Protein AF-0000000082748732 (afdb_homodimer)

InterPro domains:
  IPR000644 CBS domain [PF00571] (547-603)
  IPR000644 CBS domain [PS51371] (551-609)
  IPR000644 CBS domain [SM00116] (554-604)
  IPR001807 Chloride channel [PF00654] (106-513)
  IPR001807 Chloride channel [PR00762] (116-133)
  IPR001807 Chloride channel [PR00762] (149-168)
  IPR001807 Chloride channel [PR00762] (206-225)
  IPR001807 Chloride channel [PR00762] (421-441)
  IPR001807 Chloride channel [PR00762] (464-480)
  IPR001807 Chloride channel [PR00762] (481-500)
  IPR001807 Chloride channel [PR00762] (519-533)
  IPR002250 Chloride channel ClC-K [PR01119] (24-30)
  IPR002250 Chloride channel ClC-K [PR01119] (152-160)
  IPR002250 Chloride channel ClC-K [PR01119] (178-184)
  IPR002250 Chloride channel ClC-K [PR01119] (256-262)
  IPR002250 Chloride channel ClC-K [PR01119] (346-354)
  IPR014743 Chloride channel, core [SSF81340] (38-535)
  IPR046342 CBS domain superfamily [G3DSA:3.10.580.10] (539-687)
  IPR046342 CBS domain superfamily [SSF54631] (540-677)
  IPR050970 Voltage-gated chloride channel [PTHR45720] (34-604)

Solvent-accessible surface area (backbone atoms only — not comparable to full-atom values): 69476 Å² total; per-residue (Å²): 138,76,75,88,68,64,87,75,86,74,81,69,76,67,72,73,55,73,68,60,75,68,49,75,56,52,64,56,49,49,47,45,47,45,45,44,44,45,42,43,46,52,56,52,60,40,62,74,64,52,62,54,33,44,48,51,11,39,51,49,24,51,50,51,51,52,48,51,52,53,28,50,52,53,39,51,49,48,53,49,51,58,64,68,48,64,93,50,66,66,61,48,49,48,53,60,28,47,53,43,21,53,32,37,22,46,18,22,42,51,19,49,68,74,32,72,69,27,43,34,29,40,48,50,58,49,31,31,36,70,51,58,45,86,60,70,70,67,54,36,69,68,34,45,57,30,30,54,54,13,28,44,33,45,54,43,38,38,42,48,62,44,55,26,56,44,24,37,34,21,38,48,26,25,30,50,27,50,51,50,47,53,49,46,34,67,71,71,65,47,79,83,48,71,65,60,50,51,46,40,33,52,25,15,32,11,26,14,40,4,54,70,64,56,28,31,69,27,14,31,48,38,32,48,50,66,48,34,63,60,44,44,48,64,50,50,52,49,12,45,53,14,11,43,42,12,30,51,45,40,47,51,53,34,40,74,67,65,74,27,81,44,60,63,48,84,41,76,54,86,70,67,82,80,66,52,56,48,75,72,54,41,57,55,31,37,49,49,6,44,50,27,5,53,51,24,36,51,48,47,49,50,41,53,50,48,53,50,45,42,64,66,34,66,66,54,34,47,39,55,70,73,38,51,27,56,52,29,26,53,53,31,41,55,39,26,58,48,36,31,46,93,56,62,5,48,49,47,40,41,85,41,43,62,69,51,48,48,54,44,42,41,33,57,66,51,64,62,75,69,39,69,90,46,71,60,76,83,65,96,59,87,44,88,89,51,57,59,54,49,49,42,39,74,89,33,52,50,67,51,22,51,51,46,32,53,59,52,49,51,58,46,45,46,56,48,71,67,43,68,31,24,36,8,61,55,55,42,39,27,46,52,14,18,50,53,13,26,52,54,22,46,53,48,34,68,76,32,73,74,23,56,76,47,90,84,44,65,45,68,64,45,18,11,61,34,5,46,29,20,17,18,5,19,34,9,15,32,52,56,38,69,32,34,42,49,35,50,23,55,31,30,36,50,42,74,59,45,66,44,29,43,46,6,22,50,40,0,26,58,49,12,64,74,74,36,69,29,49,50,57,45,49,30,60,75,69,63,53,78,65,80,74,82,64,81,92,54,87,49,66,50,82,76,40,32,37,63,77,44,43,42,62,87,64,71,69,44,29,33,65,35,44,42,72,58,50,52,51,48,58,71,73,45,90,64,67,63,32,45,27,19,60,31,79,84,68,34,27,47,62,26,35,33,42,41,69,51,51,54,49,50,61,64,70,58,72,69,84,65,66,93,85,71,82,60,30,40,46,58,51,45,73,71,65,38,73,66,42,68,52,39,61,40,33,21,45,70,18,34,44,60,58,50,51,49,46,31,63,75,65,42,50,65,66,43,42,23,32,57,69,23,21,61,55,25,35,40,36,62,67,38,50,42,50,49,50,46,42,48,71,51,60,70,76,81,126,140,77,74,85,70,63,93,65,85,71,80,75,74,70,72,75,56,74,68,60,76,66,48,76,55,52,63,57,48,49,47,46,47,45,45,44,45,45,42,43,44,53,56,51,61,41,62,75,65,53,63,54,32,43,48,49,12,38,48,50,23,49,50,52,50,52,49,50,52,52,28,51,53,53,39,50,50,50,54,50,51,58,66,67,48,65,93,49,66,66,62,47,50,46,54,59,29,47,53,42,21,52,32,36,22,45,18,22,43,51,18,49,69,74,31,72,68,28,44,35,28,40,49,50,58,49,29,29,36,70,52,59,44,84,59,68,71,68,54,35,69,69,35,45,58,31,31,54,55,14,28,46,34,46,52,42,38,39,43,50,62,46,57,25,56,45,24,36,35,21,38,48,27,26,30,51,27,51,50,50,47,53,50,45,35,67,71,70,65,49,77,84,47,71,65,58,50,51,45,40,33,53,26,14,33,11,25,15,40,5,54,71,63,55,28,31,70,28,14,30,48,40,34,48,50,66,47,34,62,61,43,46,48,65,49,49,52,50,12,44,52,14,11,42,42,12,30,51,44,39,48,50,52,34,40,74,68,64,73,26,80,43,58,65,48,85,42,75,54,87,70,65,81,79,67,54,54,48,75,72,53,41,56,55,33,36,48,49,6,45,51,26,5,52,51,25,35,51,47,46,50,50,42,54,51,50,53,50,45,42,64,67,34,68,66,54,35,47,39,56,69,72,36,51,27,57,51,31,26,54,53,31,43,54,39,26,58,47,36,31,46,94,56,62,6,49,48,48,39,40,84,41,43,62,68,51,48,47,53,44,43,43,32,56,66,50,64,60,75,70,38,68,89,47,73,57,77,82,64,96,62,86,43,90,90,50,56,56,54,48,48,43,40,75,89,32,52,50,67,51,22,51,52,46,32,52,58,52,48,51,57,46,44,46,56,48,70,67,43,66,31,24,36,8,62,55,55,42,40,28,47,52,14,17,51,54,13,27,52,52,23,45,53,47,32,67,76,32,73,73,24,54,74,48,90,83,46,65,46,68,64,46,17,12,59,34,5,47,30,21,16,17,5,20,34,8,14,34,51,54,38,70,32,36,41,49,36,50,22,55,31,30,37,51,41,75,60,46,66,45,29,43,46,6,22,50,40,0,26,57,48,10,65,73,75,38,68,29,49,52,58,45,49,29,62,75,68,64,51,79,67,80,74,82,63,81,91,56,87,48,66,49,83,75,39,30,38,64,77,44,43,42,61,86,63,71,68,44,28,33,66,36,45,44,71,57,52,53,50,49,57,72,73,44,91,64,67,63,32,44,27,20,60,30,80,82,66,34,26,47,62,25,34,34,43,42,70,49,51,53,50,50,60,62,70,61,70,69,88,65,66,93,84,69,81,58,31,39,45,60,50,45,72,69,65,39,73,68,42,68,52,39,61,39,34,19,45,70,18,34,42,62,58,50,50,48,48,32,64,74,64,42,49,64,66,42,43,24,32,57,70,24,21,62,56,25,34,41,36,61,67,35,51,42,49,48,51,47,42,47,72,51,61,68,74,80,127

Organism: Mus caroli (NCBI:txid10089)

Secondary structure (DSSP, 8-state):
--STT------------TTTTTSS-HHHHHHHHHHHHHHHHHHHHS-THHHHHHHHHHHHHHHHHHHHHHHHHHHHHHHHHHHHS-S-HHHHHHHHHHHHHHHHHHHHHHHHHH-GGGSB-SHHHHHHHHTT---GGGG-HHHHHHHHHHHHHHHHTTTTTT-BSHHHHHHHHHHHHHHHHHHHHHHH-----HHHHHHHHHHHHHHHHHHHHT-HHHHHHHHHHHH-SEEEHHHHHHHHHHHHHHHHHHHHHHHHTTS-SSB--SS-----TT-PBPHHHHHHHHHHHHHHHHHHHHHHHHHHHHHHHHHH-HHHHHHHHH-HHHHHHHHHHHHHHHT-TTTGGGGGTTTS-HHHHHHHHT-SS-HHHHSTT------SS--TT-GGGGG--SSS-HHHHHHHHHHHHHHHHHHHHTS-SB-B-HHHHHHHHHHHHHHHHHHHHHH-TT-EEETTEEEPP-HHHHHHHHHHHHHHHHHT-SHHHHHHHHHHTB-TTHHHHHHHHHHHHHHHHHHS--HHHHHHHHHT-------TT--S-GGG-BHHHHSB-----EETTSBHHHHHHHHHH---SEEEEES-TTT-BEEEEEEHHHHHHHHHH------TT---BHHHHHHTTPPPEEP-EEE-TT-BHHHHHHHHHHHT-SEEEEEETTEEEEEEEHHHHHHHHHHHHSPPP--/--GGG------------HHHHTSS-HHHHHHHHHHHHHHHHHHHHS-THHHHHHHHHHHHHHHHHHHHHHHHHHHHHHHHHHHHS-S-HHHHHHHHHHHHHHHHHHHHHHHHHH-GGGSB-SHHHHHHHHTT---GGGG-HHHHHHHHHHHHHHHHTTTTTT-BSHHHHHHHHHHHHHHHHHHHHHHH-----HHHHHHHHHHHHHHHHHHHHT-HHHHHHHHHHHH-SEEEHHHHHHHHHHHHHHHHHHHHHHHHTTS-SSB--SS-----TT-PBPHHHHHHHHHHHHHHHHHHHHHHHHHHHHHHHHHH-HHHHHHHHH-HHHHHHHHHHHHHHHT-TTTGGGGGTTTS-HHHHHHHHT-SS-HHHHSTT------SS--TT-GGGGG--SSS-HHHHHHHHHHHHHHHHHHHHTS-SB-B-HHHHHHHHHHHHHHHHHHHHHH-TT-EEETTEEEPP-HHHHHHHHHHHHHHHHHT-SHHHHHHHHHHTB-TTHHHHHHHHHHHHHHHHHHS--HHHHHHHHHT-------TT--S-GGG-BHHHHSB-----EETTSBHHHHHHHHHH---SEEEEES-TTT-BEEEEEEHHHHHHHHHH------TT---BHHHHHHTTPPPEEP-EEE-TT-BHHHHHHHHHHHT-SEEEEEETTEEEEEEEHHHHHHHHHHHHSPPP--

Radius of gyration: 35.05 Å; Cα contacts (8 Å, |Δi|>4): 2357; chains: 2; bounding box: 95×137×123 Å

Sequence (1374 aa):
MEELVGLREGSSKKPVPLQELWGPCPRIRRNIQGGLEWLKERLFRVGEDWYFLVALGVLMALISYAMNFAIGRVVRAHKWLYREIGDGHLLRYLSWTVYPVALLSFSSGFSQSITPSSGGSGIPEVKTILTGVVLEDYLDIKNFGAKVVGLSCTLATGSTIFLGKLGPFVHLSVMIAAYLGRVRTKTVGEPESKTKEMELLAAGAAVGVATVFAAPISGVLFSIEVMSSHFSVWDYWRGFFAATCGAFMFHLLAVFNNEQETITSIYKTSFPVDIPFDLPEIFFFVALGAICGTLSCGYNYSQRTFLFFLKANGFTSKLLATSKPLYSALAAVVLASITYPPGVGHFMASRLSMSEHLETLFDNNSWALMTKNSSPPWAAEPDPQKLWLEWCHPQLTVFGTLVFFLVMKFWMLILATTIPIPAGYFLPIFVYGAAIGRLFGEVLSVAFPEGIVAGGRVNPIMPGAYALAGAAAFSGAVTHTLSTALLAFEVTGQIVHALPVLMAVLAANAISQSFQPSFYDGTIIVKKLPYLPWIRGRQIGSHSVTVGHFMNCALTTLAKDMPLKEVIQVVIATDVTQYPLVETTESQTLVGVVKRTHLVQALQT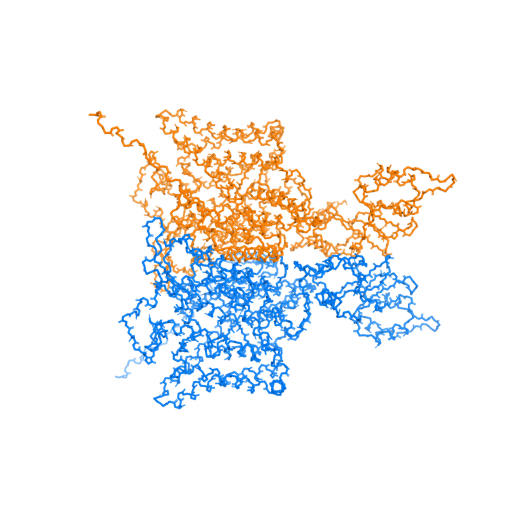EPASWAPGQQPCLQDILANGCPTQPVTLQLSPETSLHETHNLFELLNLQTLFVTSRGRAVGSVSWVELKKAISTLTNPPAPKMEELVGLREGSSKKPVPLQELWGPCPRIRRNIQGGLEWLKERLFRVGEDWYFLVALGVLMALISYAMNFAIGRVVRAHKWLYREIGDGHLLRYLSWTVYPVALLSFSSGFSQSITPSSGGSGIPEVKTILTGVVLEDYLDIKNFGAKVVGLSCTLATGSTIFLGKLGPFVHLSVMIAAYLGRVRTKTVGEPESKTKEMELLAAGAAVGVATVFAAPISGVLFSIEVMSSHFSVWDYWRGFFAATCGAFMFHLLAVFNNEQETITSIYKTSFPVDIPFDLPEIFFFVALGAICGTLSCGYNYSQRTFLFFLKANGFTSKLLATSKPLYSALAAVVLASITYPPGVGHFMASRLSMSEHLETLFDNNSWALMTKNSSPPWAAEPDPQKLWLEWCHPQLTVFGTLVFFLVMKFWMLILATTIPIPAGYFLPIFVYGAAIGRLFGEVLSVAFPEGIVAGGRVNPIMPGAYALAGAAAFSGAVTHTLSTALLAFEVTGQIVHALPVLMAVLAANAISQSFQPSFYDGTIIVKKLPYLPWIRGRQIGSHSVTVGHFMNCALTTLAKDMPLKEVIQVVIATDVTQYPLVETTESQTLVGVVKRTHLVQALQTEPASWAPGQQPCLQDILANGCPTQPVTLQLSPETSLHETHNLFELLNLQTLFVTSRGRAVGSVSWVELKKAISTLTNPPAPK

Foldseek 3Di:
DPPVPDPDDDDCPPPPPPCVVVPPPVVVVVVVVVVVVVCVCVVVVPDLLQVLLLVLLLVLLVLLVVLVVVLVVLLVVLVVVLVVPPPDPVVNLCSLQVLLLVLQLCLQVQLVVQPLLLWALQLLVLLLVLLPDDDPRLLDVSSLVSNSSSASSNCSNFPLLLFAALRSLLSNSLSSLLVSLVVSCVVVVDPDDPVSSSLSSLLSNLLSNCSRQLNNPLSNQLSPQQRAPDDDVVSVVSNSSSNPSNSVSNQVVCCVVVVDVHDDFQQAADDPLPQADDPVVLVLLQVLLQVLLVVLLVLLVVLLVVLVVLCPDPVNVVCCVPRLSVLSSVLSNVSSNCCSCVPVVLLQLSVDGLSRLLNLLLHQDQPQVVCVPHQDDDDPDQDPVCNNCSCGHSVAHSLRSLVSNLVVLSVSLSSSSNRGGHTHNLSSQLSSQLSSQLSSQNVVCVVPVQADDDPHDHRHGGSSVSSLLSSQQNSCQQSVGLSSLVVSCRNHVDCSCVVSSSSSNVSSNVSSVVNHDHNSVSVCVSVVPQDQDDPPPDPLVQQPAFQLVQFAQPADAFEQQAFPVVVVVVLVVDDDQKHFYAHHPVVQFTFFIFGSVLVVVLVPPDPDDDDDPDRDGNNVSVVVDRDTGGQDDEAERRHTLVNVSCCCRVVSDAKHFYDDPRHTRGMDGSVSSNVVSVCSVPPPDDD/DPPVPPPPDPDCPPPPPPVVVVPPPVVVVVVVVVVVVVCVCVVVVPDLLQVLLLVLLLVLLVLLVVLVVVLVVLLVVLVVVLVVPPPDPVVNLCSLQVLLLVLQLCLQVQLVVQPLLLWALQLLVLLLVLLQDDDPRLLDVSSLVSNSSSASSNCSNFPLLLFAALRSLLSNSLSSLLVSLVVSCVVVVDPDDPVSSSLSSLLSNLLSNCSRQLNNPLSNQLSPQQRAPDDDVVSVVSNSSSNPSNSVSNQVVCCVVVVDVHDDFQQAADDPLPQADDPVVLVLLQVLLQVLLVVLLVLLVVLLVVLVVLCVDPVNVVCCVPRLSVLSSVLSNVSSNCCSCVPVVLLALSVDGLSRLLNLLLHQDQPQVVCVPHQDDDDPDQDPVCNNCSCGHSVAHSLRSLVSNLVVLSVSLSSSSNRGGHTHNLSSQLSSQLSSQLSSQNVVCVVPVQADDDPHDHRHRGSSVSSLLSSQQNSCQQSVGLSSLVVSCRNHVDCSCVVSSSSSNVSSNVSSVVNHDHNSVSVCVSVVPQDQDDPPPDPLVQQPAFCLVQFAQPADAFEQQAFPVVVVVVLVVDDDQKHFYAHHPVPQFTFFIAGSVLLVVLCVPPPDDDDDPDRDGNNVSVVVDRDTGGQDDEAERGHTLVNVSCCCRVVSDAKHFYDDPRHGRGMDGSVSSNVVSVCSVPPPDDD

pLDDT: mean 82.64, std 16.28, range [23.17, 98.69]

Structure (mmCIF, N/CA/C/O backbone):
data_AF-0000000082748732-model_v1
#
loop_
_entity.id
_entity.type
_entity.pdbx_description
1 polymer 'Chloride channel protein'
#
loop_
_atom_site.group_PDB
_atom_site.id
_atom_site.type_symbol
_atom_site.label_atom_id
_atom_site.label_alt_id
_atom_site.label_comp_id
_atom_site.label_asym_id
_atom_site.label_entity_id
_atom_site.label_seq_id
_atom_site.pdbx_PDB_ins_code
_atom_site.Cartn_x
_atom_site.Cartn_y
_atom_site.Cartn_z
_atom_site.occupancy
_atom_site.B_iso_or_equiv
_atom_site.auth_seq_id
_atom_site.auth_comp_id
_atom_site.auth_asym_id
_atom_site.auth_atom_id
_atom_site.pdbx_PDB_model_num
ATOM 1 N N . MET A 1 1 ? 3.832 -71.062 31.125 1 23.56 1 MET A N 1
ATOM 2 C CA . MET A 1 1 ? 2.947 -69.938 31.312 1 23.56 1 MET A CA 1
ATOM 3 C C . MET A 1 1 ? 3.391 -69.062 32.5 1 23.56 1 MET A C 1
ATOM 5 O O . MET A 1 1 ? 3.229 -67.875 32.5 1 23.56 1 MET A O 1
ATOM 9 N N . GLU A 1 2 ? 3.592 -69.688 33.688 1 24.67 2 GLU A N 1
ATOM 10 C CA . GLU A 1 2 ? 3.668 -69.25 35.062 1 24.67 2 GLU A CA 1
ATOM 11 C C . GLU A 1 2 ? 4.875 -68.312 35.312 1 24.67 2 GLU A C 1
ATOM 13 O O . GLU A 1 2 ? 4.812 -67.375 36.094 1 24.67 2 GLU A O 1
ATOM 18 N N . GLU A 1 3 ? 6.039 -68.812 34.969 1 24.7 3 GLU A N 1
ATOM 19 C CA . GLU A 1 3 ? 7.34 -68.438 35.531 1 24.7 3 GLU A CA 1
ATOM 20 C C . GLU A 1 3 ? 7.703 -67 35.188 1 24.7 3 GLU A C 1
ATOM 22 O O . GLU A 1 3 ? 8.664 -66.438 35.75 1 24.7 3 GLU A O 1
ATOM 27 N N . LEU A 1 4 ? 7.324 -66.562 34.031 1 26 4 LEU A N 1
ATOM 28 C CA . LEU A 1 4 ? 8.023 -65.375 33.5 1 26 4 LEU A CA 1
ATOM 29 C C . LEU A 1 4 ? 7.707 -64.125 34.344 1 26 4 LEU A C 1
ATOM 31 O O . LEU A 1 4 ? 7.75 -63.031 33.844 1 26 4 LEU A O 1
ATOM 35 N N . VAL A 1 5 ? 7.211 -64.312 35.625 1 26.42 5 VAL A N 1
ATOM 36 C CA . VAL A 1 5 ? 6.578 -63.375 36.562 1 26.42 5 VAL A CA 1
ATOM 37 C C . VAL A 1 5 ? 7.613 -62.375 37.062 1 26.42 5 VAL A C 1
ATOM 39 O O . VAL A 1 5 ? 7.266 -61.375 37.719 1 26.42 5 VAL A O 1
ATOM 42 N N . GLY A 1 6 ? 8.859 -62.75 37.219 1 24.73 6 GLY A N 1
ATOM 43 C CA . GLY A 1 6 ? 9.664 -62.25 38.312 1 24.73 6 GLY A CA 1
ATOM 44 C C . GLY A 1 6 ? 10.008 -60.781 38.156 1 24.73 6 GLY A C 1
ATOM 45 O O . GLY A 1 6 ? 10.789 -60.219 38.938 1 24.73 6 GLY A O 1
ATOM 46 N N . LEU A 1 7 ? 10.219 -60.25 36.938 1 25.92 7 LEU A N 1
ATOM 47 C CA . LEU A 1 7 ? 11.195 -59.188 36.906 1 25.92 7 LEU A CA 1
ATOM 48 C C . LEU A 1 7 ? 10.734 -57.969 37.719 1 25.92 7 LEU A C 1
ATOM 50 O O . LEU A 1 7 ? 9.781 -57.281 37.344 1 25.92 7 LEU A O 1
ATOM 54 N N . ARG A 1 8 ? 10.844 -57.844 39.062 1 23.77 8 ARG A N 1
ATOM 55 C CA . ARG A 1 8 ? 10.461 -57.062 40.219 1 23.77 8 ARG A CA 1
ATOM 56 C C . ARG A 1 8 ? 10.797 -55.594 40.031 1 23.77 8 ARG A C 1
ATOM 58 O O . ARG A 1 8 ? 11.516 -55.25 39.094 1 23.77 8 ARG A O 1
ATOM 65 N N . GLU A 1 9 ? 11.359 -54.781 41.219 1 26.81 9 GLU A N 1
ATOM 66 C CA . GLU A 1 9 ? 11.188 -53.531 41.969 1 26.81 9 GLU A CA 1
ATOM 67 C C . GLU A 1 9 ? 12.062 -52.438 41.375 1 26.81 9 GLU A C 1
ATOM 69 O O . GLU A 1 9 ? 13.266 -52.375 41.656 1 26.81 9 GLU A O 1
ATOM 74 N N . GLY A 1 10 ? 12.211 -52.094 40.375 1 26.47 10 GLY A N 1
ATOM 75 C CA . GLY A 1 10 ? 13.156 -51.25 39.656 1 26.47 10 GLY A CA 1
ATOM 76 C C . GLY A 1 10 ? 13.258 -49.844 40.219 1 26.47 10 GLY A C 1
ATOM 77 O O . GLY A 1 10 ? 12.25 -49.25 40.594 1 26.47 10 GLY A O 1
ATOM 78 N N . SER A 1 11 ? 14.422 -49.5 40.906 1 29.12 11 SER A N 1
ATOM 79 C CA . SER A 1 11 ? 14.859 -48.312 41.625 1 29.12 11 SER A CA 1
ATOM 80 C C . SER A 1 11 ? 14.484 -47.062 40.875 1 29.12 11 SER A C 1
ATOM 82 O O . SER A 1 11 ? 14.547 -47 39.656 1 29.12 11 SER A O 1
ATOM 84 N N . SER A 1 12 ? 13.711 -46.219 41.469 1 27.94 12 SER A N 1
ATOM 85 C CA . SER A 1 12 ? 13.023 -44.938 41.25 1 27.94 12 SER A CA 1
ATOM 86 C C . SER A 1 12 ? 14 -43.844 40.844 1 27.94 12 SER A C 1
ATOM 88 O O . SER A 1 12 ? 13.75 -42.688 41.062 1 27.94 12 SER A O 1
ATOM 90 N N . LYS A 1 13 ? 15.133 -44.219 40.312 1 31.62 13 LYS A N 1
ATOM 91 C CA . LYS A 1 13 ? 15.969 -43.031 40.125 1 31.62 13 LYS A CA 1
ATOM 92 C C . LYS A 1 13 ? 15.172 -41.906 39.469 1 31.62 13 LYS A C 1
ATOM 94 O O . LYS A 1 13 ? 14.648 -42.062 38.375 1 31.62 13 LYS A O 1
ATOM 99 N N . LYS A 1 14 ? 14.719 -41.156 40.438 1 32.84 14 LYS A N 1
ATOM 100 C CA . LYS A 1 14 ? 14.031 -39.875 40.188 1 32.84 14 LYS A CA 1
ATOM 101 C C . LYS A 1 14 ? 14.734 -39.062 39.125 1 32.84 14 LYS A C 1
ATOM 103 O O . LYS A 1 14 ? 15.953 -38.844 39.188 1 32.84 14 LYS A O 1
ATOM 108 N N . PRO A 1 15 ? 14.195 -39.156 37.906 1 31.88 15 PRO A N 1
ATOM 109 C CA . PRO A 1 15 ? 14.828 -38.406 36.844 1 31.88 15 PRO A CA 1
ATOM 110 C C . PRO A 1 15 ? 15.211 -37 37.25 1 31.88 15 PRO A C 1
ATOM 112 O O . PRO A 1 15 ? 14.461 -36.312 37.969 1 31.88 15 PRO A O 1
ATOM 115 N N . VAL A 1 16 ? 16.547 -36.781 37.562 1 35.88 16 VAL A N 1
ATOM 116 C CA . VAL A 1 16 ? 17.141 -35.531 37.969 1 35.88 16 VAL A CA 1
ATOM 117 C C . VAL A 1 16 ? 16.484 -34.375 37.188 1 35.88 16 VAL A C 1
ATOM 119 O O . VAL A 1 16 ? 16.406 -34.438 35.969 1 35.88 16 VAL A O 1
ATOM 122 N N . PRO A 1 17 ? 15.414 -33.875 37.875 1 31.84 17 PRO A N 1
ATOM 123 C CA . PRO A 1 17 ? 14.688 -32.75 37.25 1 31.84 17 PRO A CA 1
ATOM 124 C C . PRO A 1 17 ? 15.602 -31.781 36.5 1 31.84 17 PRO A C 1
ATOM 126 O O . PRO A 1 17 ? 16.766 -31.594 36.906 1 31.84 17 PRO A O 1
ATOM 129 N N . LEU A 1 18 ? 15.422 -31.781 35.219 1 33.94 18 LEU A N 1
ATOM 130 C CA . LEU A 1 18 ? 16.078 -30.891 34.281 1 33.94 18 LEU A CA 1
ATOM 131 C C . LEU A 1 18 ? 16.438 -29.562 34.906 1 33.94 18 LEU A C 1
ATOM 133 O O . LEU A 1 18 ? 17.141 -28.734 34.312 1 33.94 18 LEU A O 1
ATOM 137 N N . GLN A 1 19 ? 15.789 -29.125 36.094 1 36.84 19 GLN A N 1
ATOM 138 C CA . GLN A 1 19 ? 16.141 -27.938 36.875 1 36.84 19 GLN A CA 1
ATOM 139 C C . GLN A 1 19 ? 17.578 -28.016 37.344 1 36.84 19 GLN A C 1
ATOM 141 O O . GLN A 1 19 ? 18.203 -26.984 37.594 1 36.84 19 GLN A O 1
ATOM 146 N N . GLU A 1 20 ? 18.016 -29.109 37.75 1 38.12 20 GLU A N 1
ATOM 147 C CA . GLU A 1 20 ? 19.328 -29.281 38.344 1 38.12 20 GLU A CA 1
ATOM 148 C C . GLU A 1 20 ? 20.438 -29.078 37.312 1 38.12 20 GLU A C 1
ATOM 150 O O . GLU A 1 20 ? 21.609 -28.906 37.688 1 38.12 20 GLU A O 1
ATOM 155 N N . LEU A 1 21 ? 20.203 -29.578 36.156 1 35.72 21 LEU A N 1
ATOM 156 C CA . LEU A 1 21 ? 21.266 -29.359 35.188 1 35.72 21 LEU A CA 1
ATOM 157 C C . LEU A 1 21 ? 21.516 -27.875 34.969 1 35.72 21 LEU A C 1
ATOM 159 O O . LEU A 1 21 ? 22.609 -27.469 34.594 1 35.72 21 LEU A O 1
ATOM 163 N N . TRP A 1 22 ? 20.5 -27.047 34.938 1 38.94 22 TRP A N 1
ATOM 164 C CA . TRP A 1 22 ? 20.734 -25.625 34.781 1 38.94 22 TRP A CA 1
ATOM 165 C C . TRP A 1 22 ? 21.125 -25 36.125 1 38.94 22 TRP A C 1
ATOM 167 O O . TRP A 1 22 ? 21.062 -23.766 36.281 1 38.94 22 TRP A O 1
ATOM 177 N N . GLY A 1 23 ? 21.281 -25.734 37.219 1 39.41 23 GLY A N 1
ATOM 178 C CA . GLY A 1 23 ? 21.594 -25.297 38.562 1 39.41 23 GLY A CA 1
ATOM 179 C C . GLY A 1 23 ? 22.828 -24.422 38.656 1 39.41 23 GLY A C 1
ATOM 180 O O . GLY A 1 23 ? 22.844 -23.406 39.312 1 39.41 23 GLY A O 1
ATOM 181 N N . PRO A 1 24 ? 24 -25.094 38.281 1 42 24 PRO A N 1
ATOM 182 C CA . PRO A 1 24 ? 25.25 -24.516 38.781 1 42 24 PRO A CA 1
ATOM 183 C C . PRO A 1 24 ? 25.531 -23.141 38.156 1 42 24 PRO A C 1
ATOM 185 O O . PRO A 1 24 ? 26.406 -22.406 38.656 1 42 24 PRO A O 1
ATOM 188 N N . CYS A 1 25 ? 25.422 -22.969 36.938 1 42.78 25 CYS A N 1
ATOM 189 C CA . CYS A 1 25 ? 26.062 -21.719 36.531 1 42.78 25 CYS A CA 1
ATOM 190 C C . CYS A 1 25 ? 25.125 -20.547 36.719 1 42.78 25 CYS A C 1
ATOM 192 O O . CYS A 1 25 ? 24.359 -20.203 35.812 1 42.78 25 CYS A O 1
ATOM 194 N N . PRO A 1 26 ? 24.906 -20.156 37.938 1 47.59 26 PRO A N 1
ATOM 195 C CA . PRO A 1 26 ? 24.047 -19.031 38.312 1 47.59 26 PRO A CA 1
ATOM 196 C C . PRO A 1 26 ? 24.359 -17.766 37.531 1 47.59 26 PRO A C 1
ATOM 198 O O . PRO A 1 26 ? 23.469 -16.938 37.281 1 47.59 26 PRO A O 1
ATOM 201 N N . ARG A 1 27 ? 25.672 -17.688 37.219 1 52.34 27 ARG A N 1
ATOM 202 C CA . ARG A 1 27 ? 26.062 -16.438 36.562 1 52.34 27 ARG A CA 1
ATOM 203 C C . ARG A 1 27 ? 25.438 -16.344 35.188 1 52.34 27 ARG A C 1
ATOM 205 O O . ARG A 1 27 ? 25 -15.266 34.75 1 52.34 27 ARG A O 1
ATOM 212 N N . ILE A 1 28 ? 25.484 -17.484 34.531 1 50.06 28 ILE A N 1
ATOM 213 C CA . ILE A 1 28 ? 24.906 -17.484 33.188 1 50.06 28 ILE A CA 1
ATOM 214 C C . ILE A 1 28 ? 23.406 -17.266 33.281 1 50.06 28 ILE A C 1
ATOM 216 O O . ILE A 1 28 ? 22.812 -16.547 32.469 1 50.06 28 ILE A O 1
ATOM 220 N N . ARG A 1 29 ? 22.812 -17.859 34.375 1 51.38 29 ARG A N 1
ATOM 221 C CA . ARG A 1 29 ? 21.391 -17.609 34.562 1 51.38 29 ARG A CA 1
ATOM 222 C C . ARG A 1 29 ? 21.109 -16.141 34.812 1 51.38 29 ARG A C 1
ATOM 224 O O . ARG A 1 29 ? 20.141 -15.578 34.281 1 51.38 29 ARG A O 1
ATOM 231 N N . ARG A 1 30 ? 21.953 -15.586 35.656 1 58.38 30 ARG A N 1
ATOM 232 C CA . ARG A 1 30 ? 21.766 -14.164 35.938 1 58.38 30 ARG A CA 1
ATOM 233 C C . ARG A 1 30 ? 22.016 -13.328 34.688 1 58.38 30 ARG A C 1
ATOM 235 O O . ARG A 1 30 ? 21.297 -12.352 34.438 1 58.38 30 ARG A O 1
ATOM 242 N N . ASN A 1 31 ? 22.984 -13.75 33.938 1 57.84 31 ASN A N 1
ATOM 243 C CA . ASN A 1 31 ? 23.25 -13.023 32.688 1 57.84 31 ASN A CA 1
ATOM 244 C C . ASN A 1 31 ? 22.156 -13.273 31.656 1 57.84 31 ASN A C 1
ATOM 246 O O . ASN A 1 31 ? 21.766 -12.359 30.938 1 57.84 31 ASN A O 1
ATOM 250 N N . ILE A 1 32 ? 21.719 -14.492 31.703 1 54.25 32 ILE A N 1
ATOM 251 C CA . ILE A 1 32 ? 20.625 -14.781 30.812 1 54.25 32 ILE A CA 1
ATOM 252 C C . ILE A 1 32 ? 19.359 -14.078 31.297 1 54.25 32 ILE A C 1
ATOM 254 O O . ILE A 1 32 ? 18.609 -13.508 30.5 1 54.25 32 ILE A O 1
ATOM 258 N N . GLN A 1 33 ? 19.156 -14.234 32.594 1 56.41 33 GLN A N 1
ATOM 259 C CA . GLN A 1 33 ? 18 -13.5 33.094 1 56.41 33 GLN A CA 1
ATOM 260 C C . GLN A 1 33 ? 18.172 -12 32.906 1 56.41 33 GLN A C 1
ATOM 262 O O . GLN A 1 33 ? 17.203 -11.305 32.562 1 56.41 33 GLN A O 1
ATOM 267 N N . GLY A 1 34 ? 19.344 -11.523 33.156 1 55.19 34 GLY A N 1
ATOM 268 C CA . GLY A 1 34 ? 19.609 -10.125 32.844 1 55.19 34 GLY A CA 1
ATOM 269 C C . GLY A 1 34 ? 19.453 -9.797 31.375 1 55.19 34 GLY A C 1
ATOM 270 O O . GLY A 1 34 ? 18.906 -8.75 31.016 1 55.19 34 GLY A O 1
ATOM 271 N N . GLY A 1 35 ? 19.969 -10.625 30.609 1 55.03 35 GLY A N 1
ATOM 272 C CA . GLY A 1 35 ? 19.781 -10.461 29.172 1 55.03 35 GLY A CA 1
ATOM 273 C C . GLY A 1 35 ? 18.312 -10.531 28.766 1 55.03 35 GLY A C 1
ATOM 274 O O . GLY A 1 35 ? 17.859 -9.734 27.938 1 55.03 35 GLY A O 1
ATOM 275 N N . LEU A 1 36 ? 17.703 -11.531 29.391 1 52.72 36 LEU A N 1
ATOM 276 C CA . LEU A 1 36 ? 16.281 -11.633 29.125 1 52.72 36 LEU A CA 1
ATOM 277 C C . LEU A 1 36 ? 15.531 -10.422 29.672 1 52.72 36 LEU A C 1
ATOM 279 O O . LEU A 1 36 ? 14.594 -9.922 29.047 1 52.72 36 LEU A O 1
ATOM 283 N N . GLU A 1 37 ? 15.867 -10.078 30.891 1 54.56 37 GLU A N 1
ATOM 284 C CA . GLU A 1 37 ? 15.273 -8.844 31.406 1 54.56 37 GLU A CA 1
ATOM 285 C C . GLU A 1 37 ? 15.648 -7.645 30.547 1 54.56 37 GLU A C 1
ATOM 287 O O . GLU A 1 37 ? 14.82 -6.762 30.312 1 54.56 37 GLU A O 1
ATOM 292 N N . TRP A 1 38 ? 16.875 -7.594 30.234 1 51.81 38 TRP A N 1
ATOM 293 C CA . TRP A 1 38 ? 17.297 -6.559 29.297 1 51.81 38 TRP A CA 1
ATOM 294 C C . TRP A 1 38 ? 16.531 -6.676 27.984 1 51.81 38 TRP A C 1
ATOM 296 O O . TRP A 1 38 ? 16.062 -5.672 27.438 1 51.81 38 TRP A O 1
ATOM 306 N N . LEU A 1 39 ? 16.547 -7.883 27.516 1 49.56 39 LEU A N 1
ATOM 307 C CA . LEU A 1 39 ? 15.711 -8.117 26.344 1 49.56 39 LEU A CA 1
ATOM 308 C C . LEU A 1 39 ? 14.258 -7.738 26.625 1 49.56 39 LEU A C 1
ATOM 310 O O . LEU A 1 39 ? 13.602 -7.133 25.766 1 49.56 39 LEU A O 1
ATOM 314 N N . LYS A 1 40 ? 13.828 -8.281 27.766 1 49.41 40 LYS A N 1
ATOM 315 C CA . LYS A 1 40 ? 12.484 -7.891 28.188 1 49.41 40 LYS A CA 1
ATOM 316 C C . LYS A 1 40 ? 12.359 -6.375 28.297 1 49.41 40 LYS A C 1
ATOM 318 O O . LYS A 1 40 ? 11.367 -5.793 27.844 1 49.41 40 LYS A O 1
ATOM 323 N N . GLU A 1 41 ? 13.266 -5.82 29.016 1 50.31 41 GLU A N 1
ATOM 324 C CA . GLU A 1 41 ? 13.227 -4.363 29.125 1 50.31 41 GLU A CA 1
ATOM 325 C C . GLU A 1 41 ? 13.352 -3.699 27.75 1 50.31 41 GLU A C 1
ATOM 327 O O . GLU A 1 41 ? 12.688 -2.697 27.484 1 50.31 41 GLU A O 1
ATOM 332 N N . ARG A 1 42 ? 14.328 -4.16 27.141 1 46.81 42 ARG A N 1
ATOM 333 C CA . ARG A 1 42 ? 14.547 -3.58 25.812 1 46.81 42 ARG A CA 1
ATOM 334 C C . ARG A 1 42 ? 13.406 -3.93 24.875 1 46.81 42 ARG A C 1
ATOM 336 O O . ARG A 1 42 ? 13 -3.104 24.047 1 46.81 42 ARG A O 1
ATOM 343 N N . LEU A 1 43 ? 13.094 -5.191 24.875 1 45.34 43 LEU A N 1
ATOM 344 C CA . LEU A 1 43 ? 11.914 -5.559 24.094 1 45.34 43 LEU A CA 1
ATOM 345 C C . LEU A 1 43 ? 10.688 -4.801 24.594 1 45.34 43 LEU A C 1
ATOM 347 O O . LEU A 1 43 ? 9.836 -4.402 23.797 1 45.34 43 LEU A O 1
ATOM 351 N N . PHE A 1 44 ? 10.648 -4.77 25.922 1 42.66 44 PHE A N 1
ATOM 352 C CA . PHE A 1 44 ? 9.5 -4.086 26.5 1 42.66 44 PHE A CA 1
ATOM 353 C C . PHE A 1 44 ? 9.664 -2.574 26.406 1 42.66 44 PHE A C 1
ATOM 355 O O . PHE A 1 44 ? 8.711 -1.824 26.625 1 42.66 44 PHE A O 1
ATOM 362 N N . ARG A 1 45 ? 10.82 -2.215 26.469 1 44.72 45 ARG A N 1
ATOM 363 C CA . ARG A 1 45 ? 10.891 -0.786 26.188 1 44.72 45 ARG A CA 1
ATOM 364 C C . ARG A 1 45 ? 10.398 -0.481 24.781 1 44.72 45 ARG A C 1
ATOM 366 O O . ARG A 1 45 ? 10.266 0.684 24.391 1 44.72 45 ARG A O 1
ATOM 373 N N . VAL A 1 46 ? 10.688 -1.392 23.922 1 48.25 46 VAL A N 1
ATOM 374 C CA . VAL A 1 46 ? 9.961 -1.172 22.672 1 48.25 46 VAL A CA 1
ATOM 375 C C . VAL A 1 46 ? 8.477 -0.997 22.969 1 48.25 46 VAL A C 1
ATOM 377 O O . VAL A 1 46 ? 7.926 -1.656 23.844 1 48.25 46 VAL A O 1
ATOM 380 N N . GLY A 1 47 ? 7.82 0.045 22.531 1 54.69 47 GLY A N 1
ATOM 381 C CA . GLY A 1 47 ? 6.5 0.61 22.766 1 54.69 47 GLY A CA 1
ATOM 382 C C . GLY A 1 47 ? 5.438 -0.442 23.016 1 54.69 47 GLY A C 1
ATOM 383 O O . GLY A 1 47 ? 5.359 -1.438 22.281 1 54.69 47 GLY A O 1
ATOM 384 N N . GLU A 1 48 ? 4.965 -0.667 24.359 1 56.94 48 GLU A N 1
ATOM 385 C CA . GLU A 1 48 ? 3.865 -1.457 24.906 1 56.94 48 GLU A CA 1
ATOM 386 C C . GLU A 1 48 ? 2.838 -1.787 23.828 1 56.94 48 GLU A C 1
ATOM 388 O O . GLU A 1 48 ? 2.227 -2.857 23.844 1 56.94 48 GLU A O 1
ATOM 393 N N . ASP A 1 49 ? 2.977 -1.16 22.734 1 76.44 49 ASP A N 1
ATOM 394 C CA . ASP A 1 49 ? 1.937 -1.338 21.719 1 76.44 49 ASP A CA 1
ATOM 395 C C . ASP A 1 49 ? 2.273 -2.494 20.781 1 76.44 49 ASP A C 1
ATOM 397 O O . ASP A 1 49 ? 1.377 -3.174 20.281 1 76.44 49 ASP A O 1
ATOM 401 N N . TRP A 1 50 ? 3.551 -3.102 20.859 1 82.12 50 TRP A N 1
ATOM 402 C CA . TRP A 1 50 ? 3.93 -4.121 19.891 1 82.12 50 TRP A CA 1
ATOM 403 C C . TRP A 1 50 ? 3.559 -5.516 20.375 1 82.12 50 TRP A C 1
ATOM 405 O O . TRP A 1 50 ? 3.262 -6.406 19.578 1 82.12 50 TRP A O 1
ATOM 415 N N . TYR A 1 51 ? 3.57 -5.688 21.688 1 85 51 TYR A N 1
ATOM 416 C CA . TYR A 1 51 ? 3.162 -6.973 22.25 1 85 51 TYR A CA 1
ATOM 417 C C . TYR A 1 51 ? 1.68 -7.227 22 1 85 51 TYR A C 1
ATOM 419 O O . TYR A 1 51 ? 1.271 -8.359 21.75 1 85 51 TYR A O 1
ATOM 427 N N . PHE A 1 52 ? 0.986 -6.211 22.047 1 89.94 52 PHE A N 1
ATOM 428 C CA . PHE A 1 52 ? -0.446 -6.367 21.812 1 89.94 52 PHE A CA 1
ATOM 429 C C . PHE A 1 52 ? -0.734 -6.629 20.344 1 89.94 52 PHE A C 1
ATOM 431 O O . PHE A 1 52 ? -1.693 -7.324 20 1 89.94 52 PHE A O 1
ATOM 438 N N . LEU A 1 53 ? 0.141 -6.121 19.531 1 92.75 53 LEU A N 1
ATOM 439 C CA . LEU A 1 53 ? -0.019 -6.379 18.109 1 92.75 53 LEU A CA 1
ATOM 440 C C . LEU A 1 53 ? 0.326 -7.828 17.766 1 92.75 53 LEU A C 1
ATOM 442 O O . LEU A 1 53 ? -0.344 -8.453 16.953 1 92.75 53 LEU A O 1
ATOM 446 N N . VAL A 1 54 ? 1.336 -8.359 18.453 1 93.19 54 VAL A N 1
ATOM 447 C CA . VAL A 1 54 ? 1.685 -9.766 18.266 1 93.19 54 VAL A CA 1
ATOM 448 C C . VAL A 1 54 ? 0.545 -10.656 18.75 1 93.19 54 VAL A C 1
ATOM 450 O O . VAL A 1 54 ? 0.162 -11.617 18.094 1 93.19 54 VAL A O 1
ATOM 453 N N . ALA A 1 55 ? 0.06 -10.281 19.859 1 94.56 55 ALA A N 1
ATOM 454 C CA . ALA A 1 55 ? -1.044 -11.047 20.438 1 94.56 55 ALA A CA 1
ATOM 455 C C . ALA A 1 55 ? -2.262 -11.023 19.516 1 94.56 55 ALA A C 1
ATOM 457 O O . ALA A 1 55 ? -2.943 -12.039 19.359 1 94.56 55 ALA A O 1
ATOM 458 N N . LEU A 1 56 ? -2.492 -9.883 18.953 1 95.94 56 LEU A N 1
ATOM 459 C CA . LEU A 1 56 ? -3.615 -9.75 18.031 1 95.94 56 LEU A CA 1
ATOM 460 C C . LEU A 1 56 ? -3.461 -10.695 16.844 1 95.94 56 LEU A C 1
ATOM 462 O O . LEU A 1 56 ? -4.395 -11.43 16.516 1 95.94 56 LEU A O 1
ATOM 466 N N . GLY A 1 57 ? -2.27 -10.719 16.234 1 96.19 57 GLY A N 1
ATOM 467 C CA . GLY A 1 57 ? -2.02 -11.602 15.109 1 96.19 57 GLY A CA 1
ATOM 468 C C . GLY A 1 57 ? -2.094 -13.07 15.477 1 96.19 57 GLY A C 1
ATOM 469 O O . GLY A 1 57 ? -2.729 -13.859 14.773 1 96.19 57 GLY A O 1
ATOM 470 N N . VAL A 1 58 ? -1.574 -13.414 16.547 1 95.12 58 VAL A N 1
ATOM 471 C CA . VAL A 1 58 ? -1.503 -14.805 16.984 1 95.12 58 VAL A CA 1
ATOM 472 C C . VAL A 1 58 ? -2.893 -15.297 17.375 1 95.12 58 VAL A C 1
ATOM 474 O O . VAL A 1 58 ? -3.299 -16.391 17.016 1 95.12 58 VAL A O 1
ATOM 477 N N . LEU A 1 59 ? -3.6 -14.484 18.078 1 96 59 LEU A N 1
ATOM 478 C CA . LEU A 1 59 ? -4.934 -14.875 18.516 1 96 59 LEU A CA 1
ATOM 479 C C . LEU A 1 59 ? -5.863 -15.078 17.328 1 96 59 LEU A C 1
ATOM 481 O O . LEU A 1 59 ? -6.633 -16.047 17.297 1 96 59 LEU A O 1
ATOM 485 N N . MET A 1 60 ? -5.789 -14.195 16.406 1 96.25 60 MET A N 1
ATOM 486 C CA . MET A 1 60 ? -6.66 -14.328 15.242 1 96.25 60 MET A CA 1
ATOM 487 C C . MET A 1 60 ? -6.297 -15.562 14.43 1 96.25 60 MET A C 1
ATOM 489 O O . MET A 1 60 ? -7.172 -16.219 13.867 1 96.25 60 MET A O 1
ATOM 493 N N . ALA A 1 61 ? -5.004 -15.852 14.367 1 94.62 61 ALA A N 1
ATOM 494 C CA . ALA A 1 61 ? -4.57 -17.062 13.672 1 94.62 61 ALA A CA 1
ATOM 495 C C . ALA A 1 61 ? -5.07 -18.312 14.383 1 94.62 61 ALA A C 1
ATOM 497 O O . ALA A 1 61 ? -5.488 -19.281 13.734 1 94.62 61 ALA A O 1
ATOM 498 N N . LEU A 1 62 ? -5.07 -18.312 15.664 1 94.62 62 LEU A N 1
ATOM 499 C CA . LEU A 1 62 ? -5.547 -19.438 16.453 1 94.62 62 LEU A CA 1
ATOM 500 C C . LEU A 1 62 ? -7.047 -19.641 16.266 1 94.62 62 LEU A C 1
ATOM 502 O O . LEU A 1 62 ? -7.516 -20.766 16.109 1 94.62 62 LEU A O 1
ATOM 506 N N . ILE A 1 63 ? -7.727 -18.547 16.25 1 94.25 63 ILE A N 1
ATOM 507 C CA . ILE A 1 63 ? -9.172 -18.625 16.047 1 94.25 63 ILE A CA 1
ATOM 508 C C . ILE A 1 63 ? -9.484 -19.141 14.648 1 94.25 63 ILE A C 1
ATOM 510 O O . ILE A 1 63 ? -10.344 -20 14.477 1 94.25 63 ILE A O 1
ATOM 514 N N . SER A 1 64 ? -8.805 -18.578 13.727 1 93.69 64 SER A N 1
ATOM 515 C CA . SER A 1 64 ? -9.008 -19.016 12.352 1 93.69 64 SER A CA 1
ATOM 516 C C . SER A 1 64 ? -8.711 -20.5 12.203 1 93.69 64 SER A C 1
ATOM 518 O O . SER A 1 64 ? -9.461 -21.234 11.547 1 93.69 64 SER A O 1
ATOM 520 N N . TYR A 1 65 ? -7.668 -20.969 12.812 1 91.06 65 TYR A N 1
ATOM 521 C CA . TYR A 1 65 ? -7.281 -22.375 12.711 1 91.06 65 TYR A CA 1
ATOM 522 C C . TYR A 1 65 ? -8.289 -23.281 13.422 1 91.06 65 TYR A C 1
ATOM 524 O O . TYR A 1 65 ? -8.656 -24.328 12.914 1 91.06 65 TYR A O 1
ATOM 532 N N . ALA A 1 66 ? -8.727 -22.875 14.555 1 92.44 66 ALA A N 1
ATOM 533 C CA . ALA A 1 66 ? -9.711 -23.641 15.312 1 92.44 66 ALA A CA 1
ATOM 534 C C . ALA A 1 66 ? -11.031 -23.75 14.555 1 92.44 66 ALA A C 1
ATOM 536 O O . ALA A 1 66 ? -11.656 -24.812 14.531 1 92.44 66 ALA A O 1
ATOM 537 N N . MET A 1 67 ? -11.406 -22.688 14.008 1 94.06 67 MET A N 1
ATOM 538 C CA . MET A 1 67 ? -12.648 -22.672 13.234 1 94.06 67 MET A CA 1
ATOM 539 C C . MET A 1 67 ? -12.531 -23.594 12.016 1 94.06 67 MET A C 1
ATOM 541 O O . MET A 1 67 ? -13.438 -24.391 11.742 1 94.06 67 MET A O 1
ATOM 545 N N . ASN A 1 68 ? -11.438 -23.5 11.312 1 90.5 68 ASN A N 1
ATOM 546 C CA . ASN A 1 68 ? -11.234 -24.344 10.148 1 90.5 68 ASN A CA 1
ATOM 547 C C . ASN A 1 68 ? -11.211 -25.828 10.531 1 90.5 68 ASN A C 1
ATOM 549 O O . ASN A 1 68 ? -11.711 -26.672 9.781 1 90.5 68 ASN A O 1
ATOM 553 N N . PHE A 1 69 ? -10.68 -26.125 11.633 1 89.75 69 PHE A N 1
ATOM 554 C CA . PHE A 1 69 ? -10.609 -27.484 12.117 1 89.75 69 PHE A CA 1
ATOM 555 C C . PHE A 1 69 ? -12 -28.031 12.43 1 89.75 69 PHE A C 1
ATOM 557 O O . PHE A 1 69 ? -12.352 -29.141 12.023 1 89.75 69 PHE A O 1
ATOM 564 N N . ALA A 1 70 ? -12.734 -27.219 13.078 1 93.12 70 ALA A N 1
ATOM 565 C CA . ALA A 1 70 ? -14.094 -27.625 13.438 1 93.12 70 ALA A CA 1
ATOM 566 C C . ALA A 1 70 ? -14.961 -27.75 12.188 1 93.12 70 ALA A C 1
ATOM 568 O O . ALA A 1 70 ? -15.719 -28.719 12.062 1 93.12 70 ALA A O 1
ATOM 569 N N . ILE A 1 71 ? -14.867 -26.875 11.312 1 94.75 71 ILE A N 1
ATOM 570 C CA . ILE A 1 71 ? -15.656 -26.875 10.078 1 94.75 71 ILE A CA 1
ATOM 571 C C . ILE A 1 71 ? -15.273 -28.078 9.227 1 94.75 71 ILE A C 1
ATOM 573 O O . ILE A 1 71 ? -16.141 -28.75 8.672 1 94.75 71 ILE A O 1
ATOM 577 N N . GLY A 1 72 ? -13.969 -28.344 9.172 1 91.38 72 GLY A N 1
ATOM 578 C CA . GLY A 1 72 ? -13.516 -29.5 8.414 1 91.38 72 GLY A CA 1
ATOM 579 C C . GLY A 1 72 ? -14.07 -30.812 8.93 1 91.38 72 GLY A C 1
ATOM 580 O O . GLY A 1 72 ? -14.43 -31.688 8.141 1 91.38 72 GLY A O 1
ATOM 581 N N . ARG A 1 73 ? -14.234 -30.922 10.148 1 93.25 73 ARG A N 1
ATOM 582 C CA . ARG A 1 73 ? -14.758 -32.125 10.758 1 93.25 73 ARG A CA 1
ATOM 583 C C . ARG A 1 73 ? -16.25 -32.281 10.477 1 93.25 73 ARG A C 1
ATOM 585 O O . ARG A 1 73 ? -16.719 -33.406 10.211 1 93.25 73 ARG A O 1
ATOM 592 N N . VAL A 1 74 ? -16.938 -31.188 10.555 1 94.56 74 VAL A N 1
ATOM 593 C CA . VAL A 1 74 ? -18.391 -31.219 10.305 1 94.56 74 VAL A CA 1
ATOM 594 C C . VAL A 1 74 ? -18.656 -31.547 8.836 1 94.56 74 VAL A C 1
ATOM 596 O O . VAL A 1 74 ? -19.531 -32.344 8.523 1 94.56 74 VAL A O 1
ATOM 599 N N . VAL A 1 75 ? -17.906 -30.953 7.996 1 93.25 75 VAL A N 1
ATOM 600 C CA . VAL A 1 75 ? -18.078 -31.172 6.566 1 93.25 75 VAL A CA 1
ATOM 601 C C . VAL A 1 75 ? -17.734 -32.625 6.227 1 93.25 75 VAL A C 1
ATOM 603 O O . VAL A 1 75 ? -18.438 -33.25 5.43 1 93.25 75 VAL A O 1
ATOM 606 N N . ARG A 1 76 ? -16.672 -33.188 6.816 1 92.19 76 ARG A N 1
ATOM 607 C CA . ARG A 1 76 ? -16.297 -34.562 6.582 1 92.19 76 ARG A CA 1
ATOM 608 C C . ARG A 1 76 ? -17.375 -35.531 7.09 1 92.19 76 ARG A C 1
ATOM 610 O O . ARG A 1 76 ? -17.625 -36.562 6.469 1 92.19 76 ARG A O 1
ATOM 617 N N . ALA A 1 77 ? -17.969 -35.156 8.18 1 92.75 77 ALA A N 1
ATOM 618 C CA . ALA A 1 77 ? -19.047 -35.969 8.719 1 92.75 77 ALA A CA 1
ATOM 619 C C . ALA A 1 77 ? -20.25 -36 7.785 1 92.75 77 ALA A C 1
ATOM 621 O O . ALA A 1 77 ? -20.875 -37.031 7.586 1 92.75 77 ALA A O 1
ATOM 622 N N . HIS A 1 78 ? -20.547 -34.875 7.238 1 91.94 78 HIS A N 1
ATOM 623 C CA . HIS A 1 78 ? -21.656 -34.812 6.297 1 91.94 78 HIS A CA 1
ATOM 624 C C . HIS A 1 78 ? -21.359 -35.625 5.031 1 91.94 78 HIS A C 1
ATOM 626 O O . HIS A 1 78 ? -22.25 -36.281 4.496 1 91.94 78 HIS A O 1
ATOM 632 N N . LYS A 1 79 ? -20.172 -35.438 4.527 1 88.31 79 LYS A N 1
ATOM 633 C CA . LYS A 1 79 ? -19.797 -36.188 3.33 1 88.31 79 LYS A CA 1
ATOM 634 C C . LYS A 1 79 ? -19.859 -37.688 3.574 1 88.31 79 LYS A C 1
ATOM 636 O O . LYS A 1 79 ? -20.281 -38.438 2.697 1 88.31 79 LYS A O 1
ATOM 641 N N . TRP A 1 80 ? -19.469 -38.031 4.781 1 89.31 80 TRP A N 1
ATOM 642 C CA . TRP A 1 80 ? -19.547 -39.469 5.156 1 89.31 80 TRP A CA 1
ATOM 643 C C . TRP A 1 80 ? -20.984 -39.938 5.211 1 89.31 80 TRP A C 1
ATOM 645 O O . TRP A 1 80 ? -21.328 -41 4.703 1 89.31 80 TRP A O 1
ATOM 655 N N . LEU A 1 81 ? -21.844 -39.156 5.77 1 87.75 81 LEU A N 1
ATOM 656 C CA . LEU A 1 81 ? -23.266 -39.5 5.867 1 87.75 81 LEU A CA 1
ATOM 657 C C . LEU A 1 81 ? -23.906 -39.562 4.484 1 87.75 81 LEU A C 1
ATOM 659 O O . LEU A 1 81 ? -24.703 -40.469 4.211 1 87.75 81 LEU A O 1
ATOM 663 N N . TYR A 1 82 ? -23.578 -38.656 3.656 1 88 82 TYR A N 1
ATOM 664 C CA . TYR A 1 82 ? -24.125 -38.594 2.309 1 88 82 TYR A CA 1
ATOM 665 C C . TYR A 1 82 ? -23.703 -39.812 1.495 1 88 82 TYR A C 1
ATOM 667 O O . TYR A 1 82 ? -24.484 -40.312 0.687 1 88 82 TYR A O 1
ATOM 675 N N . ARG A 1 83 ? -22.469 -40.281 1.727 1 84.62 83 ARG A N 1
ATOM 676 C CA . ARG A 1 83 ? -21.969 -41.469 1.013 1 84.62 83 ARG A CA 1
ATOM 677 C C . ARG A 1 83 ? -22.625 -42.719 1.532 1 84.62 83 ARG A C 1
ATOM 679 O O . ARG A 1 83 ? -22.875 -43.656 0.767 1 84.62 83 ARG A O 1
ATOM 686 N N . GLU A 1 84 ? -22.938 -42.719 2.791 1 87.5 84 GLU A N 1
ATOM 687 C CA . GLU A 1 84 ? -23.484 -43.906 3.42 1 87.5 84 GLU A CA 1
ATOM 688 C C . GLU A 1 84 ? -24.969 -44.094 3.066 1 87.5 84 GLU A C 1
ATOM 690 O O . GLU A 1 84 ? -25.484 -45.219 3.113 1 87.5 84 GLU A O 1
ATOM 695 N N . ILE A 1 85 ? -25.438 -42.844 2.625 1 84.81 85 ILE A N 1
ATOM 696 C CA . ILE A 1 85 ? -26.859 -42.938 2.283 1 84.81 85 ILE A CA 1
ATOM 697 C C . ILE A 1 85 ? -27.031 -43.656 0.946 1 84.81 85 ILE A C 1
ATOM 699 O O . ILE A 1 85 ? -26.344 -43.312 -0.031 1 84.81 85 ILE A O 1
ATOM 703 N N . GLY A 1 86 ? -27.016 -44.875 0.813 1 73.88 86 GLY A N 1
ATOM 704 C CA . GLY A 1 86 ? -27.203 -45.781 -0.325 1 73.88 86 GLY A CA 1
ATOM 705 C C . GLY A 1 86 ? -27.797 -45.062 -1.534 1 73.88 86 GLY A C 1
ATOM 706 O O . GLY A 1 86 ? -27.672 -43.844 -1.662 1 73.88 86 GLY A O 1
ATOM 707 N N . ASP A 1 87 ? -28.359 -45.688 -2.639 1 73.31 87 ASP A N 1
ATOM 708 C CA . ASP A 1 87 ? -28.781 -45.25 -3.967 1 73.31 87 ASP A CA 1
ATOM 709 C C . ASP A 1 87 ? -30.188 -44.656 -3.941 1 73.31 87 ASP A C 1
ATOM 711 O O . ASP A 1 87 ? -30.766 -44.406 -4.992 1 73.31 87 ASP A O 1
ATOM 715 N N . GLY A 1 88 ? -30.75 -44.312 -2.758 1 81.88 88 GLY A N 1
ATOM 716 C CA . GLY A 1 88 ? -32.062 -43.719 -2.764 1 81.88 88 GLY A CA 1
ATOM 717 C C . GLY A 1 88 ? -32.062 -42.25 -3.094 1 81.88 88 GLY A C 1
ATOM 718 O O . GLY A 1 88 ? -31.406 -41.438 -2.418 1 81.88 88 GLY A O 1
ATOM 719 N N . HIS A 1 89 ? -32.75 -41.844 -4.156 1 86.06 89 HIS A N 1
ATOM 720 C CA . HIS A 1 89 ? -32.75 -40.469 -4.637 1 86.06 89 HIS A CA 1
ATOM 721 C C . HIS A 1 89 ? -33.406 -39.531 -3.613 1 86.06 89 HIS A C 1
ATOM 723 O O . HIS A 1 89 ? -32.906 -38.438 -3.387 1 86.06 89 HIS A O 1
ATOM 729 N N . LEU A 1 90 ? -34.406 -39.969 -2.975 1 89.75 90 LEU A N 1
ATOM 730 C CA . LEU A 1 90 ? -35.094 -39.125 -2.031 1 89.75 90 LEU A CA 1
ATOM 731 C C . LEU A 1 90 ? -34.281 -38.875 -0.776 1 89.75 90 LEU A C 1
ATOM 733 O O . LEU A 1 90 ? -34.188 -37.75 -0.283 1 89.75 90 LEU A O 1
ATOM 737 N N . LEU A 1 91 ? -33.656 -39.906 -0.252 1 90.12 91 LEU A N 1
ATOM 738 C CA . LEU A 1 91 ? -32.844 -39.75 0.959 1 90.12 91 LEU A CA 1
ATOM 739 C C . LEU A 1 91 ? -31.594 -38.938 0.692 1 90.12 91 LEU A C 1
ATOM 741 O O . LEU A 1 91 ? -31.125 -38.188 1.568 1 90.12 91 LEU A O 1
ATOM 745 N N . ARG A 1 92 ? -31.125 -39.094 -0.492 1 90.44 92 ARG A N 1
ATOM 746 C CA . ARG A 1 92 ? -29.953 -38.281 -0.866 1 90.44 92 ARG A CA 1
ATOM 747 C C . ARG A 1 92 ? -30.297 -36.812 -0.999 1 90.44 92 ARG A C 1
ATOM 749 O O . ARG A 1 92 ? -29.531 -35.938 -0.596 1 90.44 92 ARG A O 1
ATOM 756 N N . TYR A 1 93 ? -31.438 -36.625 -1.573 1 93.44 93 TYR A N 1
ATOM 757 C CA . TYR A 1 93 ? -31.906 -35.25 -1.709 1 93.44 93 TYR A CA 1
ATOM 758 C C . TYR A 1 93 ? -32.156 -34.625 -0.343 1 93.44 93 TYR A C 1
ATOM 760 O O . TYR A 1 93 ? -31.781 -33.469 -0.102 1 93.44 93 TYR A O 1
ATOM 768 N N . LEU A 1 94 ? -32.719 -35.375 0.558 1 92.88 94 LEU A N 1
ATOM 769 C CA . LEU A 1 94 ? -33.031 -34.844 1.891 1 92.88 94 LEU A CA 1
ATOM 770 C C . LEU A 1 94 ? -31.75 -34.625 2.682 1 92.88 94 LEU A C 1
ATOM 772 O O . LEU A 1 94 ? -31.656 -33.625 3.432 1 92.88 94 LEU A O 1
ATOM 776 N N . SER A 1 95 ? -30.891 -35.5 2.514 1 91.56 95 SER A N 1
ATOM 777 C CA . SER A 1 95 ? -29.625 -35.312 3.211 1 91.56 95 SER A CA 1
ATOM 778 C C . SER A 1 95 ? -28.891 -34.062 2.703 1 91.56 95 SER A C 1
ATOM 780 O O . SER A 1 95 ? -28.328 -33.312 3.492 1 91.56 95 SER A O 1
ATOM 782 N N . TRP A 1 96 ? -28.938 -33.844 1.401 1 92.31 96 TRP A N 1
ATOM 783 C CA . TRP A 1 96 ? -28.266 -32.719 0.787 1 92.31 96 TRP A CA 1
ATOM 784 C C . TRP A 1 96 ? -28.938 -31.406 1.184 1 92.31 96 TRP A C 1
ATOM 786 O O . TRP A 1 96 ? -28.266 -30.391 1.371 1 92.31 96 TRP A O 1
ATOM 796 N N . THR A 1 97 ? -30.203 -31.391 1.394 1 95.06 97 THR A N 1
ATOM 797 C CA . THR A 1 97 ? -30.938 -30.141 1.6 1 95.06 97 THR A CA 1
ATOM 798 C C . THR A 1 97 ? -31.109 -29.859 3.088 1 95.06 97 THR A C 1
ATOM 800 O O . THR A 1 97 ? -31.031 -28.703 3.518 1 95.06 97 THR A O 1
ATOM 803 N N . VAL A 1 98 ? -31.281 -30.859 3.881 1 95.38 98 VAL A N 1
ATOM 804 C CA . VAL A 1 98 ? -31.578 -30.656 5.297 1 95.38 98 VAL A CA 1
ATOM 805 C C . VAL A 1 98 ? -30.328 -30.156 6.02 1 95.38 98 VAL A C 1
ATOM 807 O O . VAL A 1 98 ? -30.406 -29.359 6.949 1 95.38 98 VAL A O 1
ATOM 810 N N . TYR A 1 99 ? -29.234 -30.656 5.566 1 95.44 99 TYR A N 1
ATOM 811 C CA . TYR A 1 99 ? -27.969 -30.312 6.207 1 95.44 99 TYR A CA 1
ATOM 812 C C . TYR A 1 99 ? -27.734 -28.812 6.18 1 95.44 99 TYR A C 1
ATOM 814 O O . TYR A 1 99 ? -27.625 -28.172 7.23 1 95.44 99 TYR A O 1
ATOM 822 N N . PRO A 1 100 ? -27.719 -28.141 5.066 1 96.19 100 PRO A N 1
ATOM 823 C CA . PRO A 1 100 ? -27.5 -26.688 5.043 1 96.19 100 PRO A CA 1
ATOM 824 C C . PRO A 1 100 ? -28.672 -25.906 5.625 1 96.19 100 PRO A C 1
ATOM 826 O O . PRO A 1 100 ? -28.484 -24.844 6.211 1 96.19 100 PRO A O 1
ATOM 829 N N . VAL A 1 101 ? -29.891 -26.406 5.516 1 97.19 101 VAL A N 1
ATOM 830 C CA . VAL A 1 101 ? -31.078 -25.719 6.043 1 97.19 101 VAL A CA 1
ATOM 831 C C . VAL A 1 101 ? -31 -25.688 7.57 1 97.19 101 VAL A C 1
ATOM 833 O O . VAL A 1 101 ? -31.281 -24.656 8.188 1 97.19 101 VAL A O 1
ATOM 836 N N . ALA A 1 102 ? -30.594 -26.781 8.141 1 96.5 102 ALA A N 1
ATOM 837 C CA . ALA A 1 102 ? -30.484 -26.859 9.594 1 96.5 102 ALA A CA 1
ATOM 838 C C . ALA A 1 102 ? -29.375 -25.953 10.109 1 96.5 102 ALA A C 1
ATOM 840 O O . ALA A 1 102 ? -29.562 -25.25 11.109 1 96.5 102 ALA A O 1
ATOM 841 N N . LEU A 1 103 ? -28.312 -25.984 9.461 1 96.69 103 LEU A N 1
ATOM 842 C CA . LEU A 1 103 ? -27.172 -25.188 9.898 1 96.69 103 LEU A CA 1
ATOM 843 C C . LEU A 1 103 ? -27.453 -23.703 9.75 1 96.69 103 LEU A C 1
ATOM 845 O O . LEU A 1 103 ? -27.156 -22.922 10.656 1 96.69 103 LEU A O 1
ATOM 849 N N . LEU A 1 104 ? -28.047 -23.266 8.672 1 96.69 104 LEU A N 1
ATOM 850 C CA . LEU A 1 104 ? -28.297 -21.844 8.438 1 96.69 104 LEU A CA 1
ATOM 851 C C . LEU A 1 104 ? -29.406 -21.344 9.352 1 96.69 104 LEU A C 1
ATOM 853 O O . LEU A 1 104 ? -29.344 -20.203 9.828 1 96.69 104 LEU A O 1
ATOM 857 N N . SER A 1 105 ? -30.438 -22.188 9.508 1 95.38 105 SER A N 1
ATOM 858 C CA . SER A 1 105 ? -31.5 -21.812 10.43 1 95.38 105 SER A CA 1
ATOM 859 C C . SER A 1 105 ? -30.953 -21.656 11.852 1 95.38 105 SER A C 1
ATOM 861 O O . SER A 1 105 ? -31.359 -20.734 12.578 1 95.38 105 SER A O 1
ATOM 863 N N . PHE A 1 106 ? -30.094 -22.5 12.156 1 95.38 106 PHE A N 1
ATOM 864 C CA . PHE A 1 106 ? -29.484 -22.422 13.477 1 95.38 106 PHE A CA 1
ATOM 865 C C . PHE A 1 106 ? -28.578 -21.188 13.57 1 95.38 106 PHE A C 1
ATOM 867 O O . PHE A 1 106 ? -28.578 -20.484 14.586 1 95.38 106 PHE A O 1
ATOM 874 N N . SER A 1 107 ? -27.797 -20.969 12.57 1 95.69 107 SER A N 1
ATOM 875 C CA . SER A 1 107 ? -26.922 -19.812 12.547 1 95.69 107 SER A CA 1
ATOM 876 C C . SER A 1 107 ? -27.703 -18.516 12.719 1 95.69 107 SER A C 1
ATOM 878 O O . SER A 1 107 ? -27.344 -17.672 13.547 1 95.69 107 SER A O 1
ATOM 880 N N . SER A 1 108 ? -28.766 -18.344 12 1 94.19 108 SER A N 1
ATOM 881 C CA . SER A 1 108 ? -29.594 -17.141 12.078 1 94.19 108 SER A CA 1
ATOM 882 C C . SER A 1 108 ? -30.297 -17.047 13.422 1 94.19 108 SER A C 1
ATOM 884 O O . SER A 1 108 ? -30.312 -15.977 14.047 1 94.19 108 SER A O 1
ATOM 886 N N . GLY A 1 109 ? -30.891 -18.125 13.859 1 92 109 GLY A N 1
ATOM 887 C CA . GLY A 1 109 ? -31.609 -18.141 15.125 1 92 109 GLY A CA 1
ATOM 888 C C . GLY A 1 109 ? -30.703 -17.875 16.328 1 92 109 GLY A C 1
ATOM 889 O O . GLY A 1 109 ? -31.047 -17.094 17.203 1 92 109 GLY A O 1
ATOM 890 N N . PHE A 1 110 ? -29.625 -18.469 16.281 1 91.75 110 PHE A N 1
ATOM 891 C CA . PHE A 1 110 ? -28.688 -18.328 17.406 1 91.75 110 PHE A CA 1
ATOM 892 C C . PHE A 1 110 ? -28.094 -16.922 17.438 1 91.75 110 PHE A C 1
ATOM 894 O O . PHE A 1 110 ? -28.078 -16.281 18.484 1 91.75 110 PHE A O 1
ATOM 901 N N . SER A 1 111 ? -27.609 -16.484 16.312 1 89.88 111 SER A N 1
ATOM 902 C CA . SER A 1 111 ? -26.969 -15.172 16.25 1 89.88 111 SER A CA 1
ATOM 903 C C . SER A 1 111 ? -27.938 -14.062 16.609 1 89.88 111 SER A C 1
ATOM 905 O O . SER A 1 111 ? -27.594 -13.141 17.359 1 89.88 111 SER A O 1
ATOM 907 N N . GLN A 1 112 ? -29.172 -14.211 16.188 1 86.38 112 GLN A N 1
ATOM 908 C CA . GLN A 1 112 ? -30.156 -13.164 16.422 1 86.38 112 GLN A CA 1
ATOM 909 C C . GLN A 1 112 ? -30.656 -13.195 17.859 1 86.38 112 GLN A C 1
ATOM 911 O O . GLN A 1 112 ? -31.062 -12.172 18.406 1 86.38 112 GLN A O 1
ATOM 916 N N . SER A 1 113 ? -30.594 -14.336 18.422 1 88.12 113 SER A N 1
ATOM 917 C CA . SER A 1 113 ? -31.062 -14.453 19.812 1 88.12 113 SER A CA 1
ATOM 918 C C . SER A 1 113 ? -30.062 -13.82 20.781 1 88.12 113 SER A C 1
ATOM 920 O O . SER A 1 113 ? -30.469 -13.305 21.828 1 88.12 113 SER A O 1
ATOM 922 N N . ILE A 1 114 ? -28.906 -13.797 20.406 1 88.75 114 ILE A N 1
ATOM 923 C CA . ILE A 1 114 ? -27.891 -13.227 21.281 1 88.75 114 ILE A CA 1
ATOM 924 C C . ILE A 1 114 ? -27.781 -11.727 21.031 1 88.75 114 ILE A C 1
ATOM 926 O O . ILE A 1 114 ? -27.844 -10.93 21.969 1 88.75 114 ILE A O 1
ATOM 930 N N . THR A 1 115 ? -27.516 -11.359 19.719 1 87.44 115 THR A N 1
ATOM 931 C CA . THR A 1 115 ? -27.438 -9.953 19.359 1 87.44 115 THR A CA 1
ATOM 932 C C . THR A 1 115 ? -27.812 -9.75 17.891 1 87.44 115 THR A C 1
ATOM 934 O O . THR A 1 115 ? -27.344 -10.477 17.016 1 87.44 115 THR A O 1
ATOM 937 N N . PRO A 1 116 ? -28.594 -8.82 17.672 1 80.81 116 PRO A N 1
ATOM 938 C CA . PRO A 1 116 ? -28.969 -8.547 16.281 1 80.81 116 PRO A CA 1
ATOM 939 C C . PRO A 1 116 ? -27.828 -7.941 15.477 1 80.81 116 PRO A C 1
ATOM 941 O O . PRO A 1 116 ? -27.875 -7.918 14.242 1 80.81 116 PRO A O 1
ATOM 944 N N . SER A 1 117 ? -26.797 -7.551 16.141 1 79.81 117 SER A N 1
ATOM 945 C CA . SER A 1 117 ? -25.672 -6.891 15.477 1 79.81 117 SER A CA 1
ATOM 946 C C . SER A 1 117 ? -24.688 -7.91 14.914 1 79.81 117 SER A C 1
ATOM 948 O O . SER A 1 117 ? -23.703 -7.539 14.281 1 79.81 117 SER A O 1
ATOM 950 N N . SER A 1 118 ? -25.062 -9.125 15.062 1 81.12 118 SER A N 1
ATOM 951 C CA . SER A 1 118 ? -24.125 -10.164 14.617 1 81.12 118 SER A CA 1
ATOM 952 C C . SER A 1 118 ? -24.359 -10.508 13.148 1 81.12 118 SER A C 1
ATOM 954 O O . SER A 1 118 ? -23.484 -11.117 12.516 1 81.12 118 SER A O 1
ATOM 956 N N . GLY A 1 119 ? -25.469 -10.039 12.625 1 83.75 119 GLY A N 1
ATOM 957 C CA . GLY A 1 119 ? -25.766 -10.383 11.242 1 83.75 119 GLY A CA 1
ATOM 958 C C . GLY A 1 119 ? -25.016 -9.539 10.234 1 83.75 119 GLY A C 1
ATOM 959 O O . GLY A 1 119 ? -24.719 -8.375 10.492 1 83.75 119 GLY A O 1
ATOM 960 N N . GLY A 1 120 ? -24.594 -10.195 9.102 1 86.12 120 GLY A N 1
ATOM 961 C CA . GLY A 1 120 ? -23.938 -9.469 8.023 1 86.12 120 GLY A CA 1
ATOM 962 C C . GLY A 1 120 ? -22.422 -9.617 8.031 1 86.12 120 GLY A C 1
ATOM 963 O O . GLY A 1 120 ? -21.875 -10.367 8.844 1 86.12 120 GLY A O 1
ATOM 964 N N . SER A 1 121 ? -21.766 -8.969 7.156 1 90.12 121 SER A N 1
ATOM 965 C CA . SER A 1 121 ? -20.312 -9.039 6.996 1 90.12 121 SER A CA 1
ATOM 966 C C . SER A 1 121 ? -19.594 -8.312 8.125 1 90.12 121 SER A C 1
ATOM 968 O O . SER A 1 121 ? -18.609 -8.812 8.672 1 90.12 121 SER A O 1
ATOM 970 N N . GLY A 1 122 ? -20.031 -7.164 8.57 1 91.25 122 GLY A N 1
ATOM 971 C CA . GLY A 1 122 ? -19.406 -6.375 9.625 1 91.25 122 GLY A CA 1
ATOM 972 C C . GLY A 1 122 ? -18.469 -5.316 9.094 1 91.25 122 GLY A C 1
ATOM 973 O O . GLY A 1 122 ? -18.094 -4.387 9.812 1 91.25 122 GLY A O 1
ATOM 974 N N . ILE A 1 123 ? -18.078 -5.391 7.777 1 94 123 ILE A N 1
ATOM 975 C CA . ILE A 1 123 ? -17.109 -4.465 7.203 1 94 123 ILE A CA 1
ATOM 976 C C . ILE A 1 123 ? -17.719 -3.064 7.121 1 94 123 ILE A C 1
ATOM 978 O O . ILE A 1 123 ? -17.078 -2.082 7.508 1 94 123 ILE A O 1
ATOM 982 N N . PRO A 1 124 ? -19 -2.936 6.672 1 92.25 124 PRO A N 1
ATOM 983 C CA . PRO A 1 124 ? -19.578 -1.591 6.637 1 92.25 124 PRO A CA 1
ATOM 984 C C . PRO A 1 124 ? -19.656 -0.941 8.016 1 92.25 124 PRO A C 1
ATOM 986 O O . PRO A 1 124 ? -19.406 0.263 8.148 1 92.25 124 PRO A O 1
ATOM 989 N N . GLU A 1 125 ? -19.906 -1.729 8.992 1 92 125 GLU A N 1
ATOM 990 C CA . GLU A 1 125 ? -19.969 -1.21 10.352 1 92 125 GLU A CA 1
ATOM 991 C C . GLU A 1 125 ? -18.578 -0.842 10.867 1 92 125 GLU A C 1
ATOM 993 O O . GLU A 1 125 ? -18.406 0.184 11.531 1 92 125 GLU A O 1
ATOM 998 N N . VAL A 1 126 ? -17.656 -1.757 10.578 1 92.5 126 VAL A N 1
ATOM 999 C CA . VAL A 1 126 ? -16.297 -1.481 11 1 92.5 126 VAL A CA 1
ATOM 1000 C C . VAL A 1 126 ? -15.773 -0.226 10.297 1 92.5 126 VAL A C 1
ATOM 1002 O O . VAL A 1 126 ? -15.086 0.593 10.906 1 92.5 126 VAL A O 1
ATOM 1005 N N . LYS A 1 127 ? -16.047 -0.099 9.039 1 90.88 127 LYS A N 1
ATOM 1006 C CA . LYS A 1 127 ? -15.672 1.095 8.289 1 90.88 127 LYS A CA 1
ATOM 1007 C C . LYS A 1 127 ? -16.25 2.354 8.93 1 90.88 127 LYS A C 1
ATOM 1009 O O . LYS A 1 127 ? -15.562 3.371 9.039 1 90.88 127 LYS A O 1
ATOM 1014 N N . THR A 1 128 ? -17.438 2.295 9.398 1 86 128 THR A N 1
ATOM 1015 C CA . THR A 1 128 ? -18.094 3.426 10.039 1 86 128 THR A CA 1
ATOM 1016 C C . THR A 1 128 ? -17.469 3.711 11.406 1 86 128 THR A C 1
ATOM 1018 O O . THR A 1 128 ? -17.297 4.871 11.781 1 86 128 THR A O 1
ATOM 1021 N N . ILE A 1 129 ? -17.125 2.674 12.062 1 86.5 129 ILE A N 1
ATOM 1022 C CA . ILE A 1 129 ? -16.5 2.824 13.375 1 86.5 129 ILE A CA 1
ATOM 1023 C C . ILE A 1 129 ? -15.141 3.506 13.234 1 86.5 129 ILE A C 1
ATOM 1025 O O . ILE A 1 129 ? -14.781 4.363 14.039 1 86.5 129 ILE A O 1
ATOM 1029 N N . LEU A 1 130 ? -14.43 3.15 12.242 1 85.75 130 LEU A N 1
ATOM 1030 C CA . LEU A 1 130 ? -13.078 3.666 12.047 1 85.75 130 LEU A CA 1
ATOM 1031 C C . LEU A 1 130 ? -13.109 5.125 11.609 1 85.75 130 LEU A C 1
ATOM 1033 O O . LEU A 1 130 ? -12.102 5.824 11.672 1 85.75 130 LEU A O 1
ATOM 1037 N N . THR A 1 131 ? -14.266 5.562 11.172 1 77.62 131 THR A N 1
ATOM 1038 C CA . THR A 1 131 ? -14.391 6.984 10.859 1 77.62 131 THR A CA 1
ATOM 1039 C C . THR A 1 131 ? -14.68 7.793 12.125 1 77.62 131 THR A C 1
ATOM 1041 O O . THR A 1 131 ? -14.703 9.023 12.086 1 77.62 131 THR A O 1
ATOM 1044 N N . GLY A 1 132 ? -14.898 7.172 13.234 1 74.25 132 GLY A N 1
ATOM 1045 C CA . GLY A 1 132 ? -15.055 7.879 14.5 1 74.25 132 GLY A CA 1
ATOM 1046 C C . GLY A 1 132 ? -16.438 7.699 15.117 1 74.25 132 GLY A C 1
ATOM 1047 O O . GLY A 1 132 ? -16.688 8.211 16.203 1 74.25 132 GLY A O 1
ATOM 1048 N N . VAL A 1 133 ? -17.266 6.961 14.43 1 75 133 VAL A N 1
ATOM 1049 C CA . VAL A 1 133 ? -18.609 6.766 14.945 1 75 133 VAL A CA 1
ATOM 1050 C C . VAL A 1 133 ? -18.625 5.613 15.945 1 75 133 VAL A C 1
ATOM 1052 O O . VAL A 1 133 ? -18 4.578 15.719 1 75 133 VAL A O 1
ATOM 1055 N N . VAL A 1 134 ? -19.281 5.891 16.984 1 74 134 VAL A N 1
ATOM 1056 C CA . VAL A 1 134 ? -19.312 4.879 18.031 1 74 134 VAL A CA 1
ATOM 1057 C C . VAL A 1 134 ? -20.547 3.996 17.859 1 74 134 VAL A C 1
ATOM 1059 O O . VAL A 1 134 ? -21.672 4.488 17.859 1 74 134 VAL A O 1
ATOM 1062 N N . LEU A 1 135 ? -20.297 2.844 17.5 1 77.31 135 LEU A N 1
ATOM 1063 C CA . LEU A 1 135 ? -21.344 1.819 17.469 1 77.31 135 LEU A CA 1
ATOM 1064 C C . LEU A 1 135 ? -21.078 0.754 18.531 1 77.31 135 LEU A C 1
ATOM 1066 O O . LEU A 1 135 ? -20.438 -0.26 18.25 1 77.31 135 LEU A O 1
ATOM 1070 N N . GLU A 1 136 ? -21.438 0.955 19.688 1 71.94 136 GLU A N 1
ATOM 1071 C CA . GLU A 1 136 ? -21.016 0.177 20.859 1 71.94 136 GLU A CA 1
ATOM 1072 C C . GLU A 1 136 ? -21.469 -1.275 20.734 1 71.94 136 GLU A C 1
ATOM 1074 O O . GLU A 1 136 ? -20.719 -2.193 21.078 1 71.94 136 GLU A O 1
ATOM 1079 N N . ASP A 1 137 ? -22.547 -1.581 20.203 1 79.75 137 ASP A N 1
ATOM 1080 C CA . ASP A 1 137 ? -23.078 -2.941 20.188 1 79.75 137 ASP A CA 1
ATOM 1081 C C . ASP A 1 137 ? -22.281 -3.83 19.234 1 79.75 137 ASP A C 1
ATOM 1083 O O . ASP A 1 137 ? -22.25 -5.051 19.406 1 79.75 137 ASP A O 1
ATOM 1087 N N . TYR A 1 138 ? -21.578 -3.203 18.484 1 84.56 138 TYR A N 1
ATOM 1088 C CA . TYR A 1 138 ? -20.891 -3.982 17.469 1 84.56 138 TYR A CA 1
ATOM 1089 C C . TYR A 1 138 ? -19.516 -4.426 17.953 1 84.56 138 TYR A C 1
ATOM 1091 O O . TYR A 1 138 ? -18.891 -5.312 17.375 1 84.56 138 TYR A O 1
ATOM 1099 N N . LEU A 1 139 ? -19.031 -3.93 19.078 1 86.38 139 LEU A N 1
ATOM 1100 C CA . LEU A 1 139 ? -17.703 -4.297 19.562 1 86.38 139 LEU A CA 1
ATOM 1101 C C . LEU A 1 139 ? -17.812 -5.07 20.875 1 86.38 139 LEU A C 1
ATOM 1103 O O . LEU A 1 139 ? -16.797 -5.367 21.5 1 86.38 139 LEU A O 1
ATOM 1107 N N . ASP A 1 140 ? -18.969 -5.594 21.156 1 85.56 140 ASP A N 1
ATOM 1108 C CA . ASP A 1 140 ? -19.203 -6.301 22.406 1 85.56 140 ASP A CA 1
ATOM 1109 C C . ASP A 1 140 ? -18.781 -7.762 22.312 1 85.56 140 ASP A C 1
ATOM 1111 O O . ASP A 1 140 ? -18.812 -8.352 21.219 1 85.56 140 ASP A O 1
ATOM 1115 N N . ILE A 1 141 ? -18.453 -8.336 23.422 1 84.06 141 ILE A N 1
ATOM 1116 C CA . ILE A 1 141 ? -17.953 -9.703 23.5 1 84.06 141 ILE A CA 1
ATOM 1117 C C . ILE A 1 141 ? -19.078 -10.688 23.188 1 84.06 141 ILE A C 1
ATOM 1119 O O . ILE A 1 141 ? -18.828 -11.766 22.656 1 84.06 141 ILE A O 1
ATOM 1123 N N . LYS A 1 142 ? -20.297 -10.312 23.516 1 87 142 LYS A N 1
ATOM 1124 C CA . LYS A 1 142 ? -21.438 -11.172 23.172 1 87 142 LYS A CA 1
ATOM 1125 C C . LYS A 1 142 ? -21.578 -11.336 21.672 1 87 142 LYS A C 1
ATOM 1127 O O . LYS A 1 142 ? -21.922 -12.414 21.188 1 87 142 LYS A O 1
ATOM 1132 N N . ASN A 1 143 ? -21.281 -10.289 21.047 1 91.19 143 ASN A N 1
ATOM 1133 C CA . ASN A 1 143 ? -21.328 -10.328 19.594 1 91.19 143 ASN A CA 1
ATOM 1134 C C . ASN A 1 143 ? -20.234 -11.219 19.016 1 91.19 143 ASN A C 1
ATOM 1136 O O . ASN A 1 143 ? -20.406 -11.852 17.984 1 91.19 143 ASN A O 1
ATOM 1140 N N . PHE A 1 144 ? -19.156 -11.344 19.797 1 93.62 144 PHE A N 1
ATOM 1141 C CA . PHE A 1 144 ? -18.031 -12.156 19.359 1 93.62 144 PHE A CA 1
ATOM 1142 C C . PHE A 1 144 ? -18.406 -13.633 19.344 1 93.62 144 PHE A C 1
ATOM 1144 O O . PHE A 1 144 ? -18.203 -14.312 18.328 1 93.62 144 PHE A O 1
ATOM 1151 N N . GLY A 1 145 ? -18.938 -14.133 20.391 1 91.38 145 GLY A N 1
ATOM 1152 C CA . GLY A 1 145 ? -19.344 -15.523 20.453 1 91.38 145 GLY A CA 1
ATOM 1153 C C . GLY A 1 145 ? -20.438 -15.883 19.469 1 91.38 145 GLY A C 1
ATOM 1154 O O . GLY A 1 145 ? -20.391 -16.953 18.844 1 91.38 145 GLY A O 1
ATOM 1155 N N . ALA A 1 146 ? -21.359 -14.984 19.281 1 93.56 146 ALA A N 1
ATOM 1156 C CA . ALA A 1 146 ? -22.453 -15.219 18.344 1 93.56 146 ALA A CA 1
ATOM 1157 C C . ALA A 1 146 ? -21.953 -15.289 16.906 1 93.56 146 ALA A C 1
ATOM 1159 O O . ALA A 1 146 ? -22.391 -16.141 16.125 1 93.56 146 ALA A O 1
ATOM 1160 N N . LYS A 1 147 ? -21.031 -14.445 16.609 1 94.44 147 LYS A N 1
ATOM 1161 C CA . LYS A 1 147 ? -20.516 -14.391 15.234 1 94.44 147 LYS A CA 1
ATOM 1162 C C . LYS A 1 147 ? -19.625 -15.586 14.93 1 94.44 147 LYS A C 1
ATOM 1164 O O . LYS A 1 147 ? -19.609 -16.094 13.805 1 94.44 147 LYS A O 1
ATOM 1169 N N . VAL A 1 148 ? -18.844 -16.078 15.914 1 95.06 148 VAL A N 1
ATOM 1170 C CA . VAL A 1 148 ? -17.969 -17.219 15.719 1 95.06 148 VAL A CA 1
ATOM 1171 C C . VAL A 1 148 ? -18.797 -18.469 15.453 1 95.06 148 VAL A C 1
ATOM 1173 O O . VAL A 1 148 ? -18.531 -19.203 14.5 1 95.06 148 VAL A O 1
ATOM 1176 N N . VAL A 1 149 ? -19.812 -18.688 16.234 1 94.56 149 VAL A N 1
ATOM 1177 C CA . VAL A 1 149 ? -20.656 -19.875 16.094 1 94.56 149 VAL A CA 1
ATOM 1178 C C . VAL A 1 149 ? -21.5 -19.766 14.836 1 94.56 149 VAL A C 1
ATOM 1180 O O . VAL A 1 149 ? -21.609 -20.719 14.062 1 94.56 149 VAL A O 1
ATOM 1183 N N . GLY A 1 150 ? -22.078 -18.578 14.672 1 95.19 150 GLY A N 1
ATOM 1184 C CA . GLY A 1 150 ? -22.875 -18.375 13.469 1 95.19 150 GLY A CA 1
ATOM 1185 C C . GLY A 1 150 ? -22.078 -18.547 12.188 1 95.19 150 GLY A C 1
ATOM 1186 O O . GLY A 1 150 ? -22.547 -19.203 11.25 1 95.19 150 GLY A O 1
ATOM 1187 N N . LEU A 1 151 ? -20.922 -18 12.172 1 96.5 151 LEU A N 1
ATOM 1188 C CA . LEU A 1 151 ? -20.062 -18.078 10.984 1 96.5 151 LEU A CA 1
ATOM 1189 C C . LEU A 1 151 ? -19.609 -19.516 10.742 1 96.5 151 LEU A C 1
ATOM 1191 O O . LEU A 1 151 ? -19.531 -19.953 9.594 1 96.5 151 LEU A O 1
ATOM 1195 N N . SER A 1 152 ? -19.281 -20.25 11.773 1 96.25 152 SER A N 1
ATOM 1196 C CA . SER A 1 152 ? -18.859 -21.641 11.625 1 96.25 152 SER A CA 1
ATOM 1197 C C . SER A 1 152 ? -19.969 -22.484 10.984 1 96.25 152 SER A C 1
ATOM 1199 O O . SER A 1 152 ? -19.688 -23.328 10.133 1 96.25 152 SER A O 1
ATOM 1201 N N . CYS A 1 153 ? -21.172 -22.219 11.367 1 95.88 153 CYS A N 1
ATOM 1202 C CA . CYS A 1 153 ? -22.297 -22.938 10.773 1 95.88 153 CYS A CA 1
ATOM 1203 C C . CYS A 1 153 ? -22.484 -22.547 9.312 1 95.88 153 CYS A C 1
ATOM 1205 O O . CYS A 1 153 ? -22.781 -23.406 8.469 1 95.88 153 CYS A O 1
ATOM 1207 N N . THR A 1 154 ? -22.281 -21.297 9.062 1 95.5 154 THR A N 1
ATOM 1208 C CA . THR A 1 154 ? -22.422 -20.812 7.695 1 95.5 154 THR A CA 1
ATOM 1209 C C . THR A 1 154 ? -21.344 -21.422 6.801 1 95.5 154 THR A C 1
ATOM 1211 O O . THR A 1 154 ? -21.625 -21.891 5.695 1 95.5 154 THR A O 1
ATOM 1214 N N . LEU A 1 155 ? -20.141 -21.484 7.301 1 95.31 155 LEU A N 1
ATOM 1215 C CA . LEU A 1 155 ? -19.031 -21.969 6.496 1 95.31 155 LEU A CA 1
ATOM 1216 C C . LEU A 1 155 ? -19.109 -23.484 6.324 1 95.31 155 LEU A C 1
ATOM 1218 O O . LEU A 1 155 ? -18.609 -24.031 5.336 1 95.31 155 LEU A O 1
ATOM 1222 N N . ALA A 1 156 ? -19.734 -24.141 7.207 1 95.69 156 ALA A N 1
ATOM 1223 C CA . ALA A 1 156 ? -19.891 -25.594 7.129 1 95.69 156 ALA A CA 1
ATOM 1224 C C . ALA A 1 156 ? -20.828 -25.984 5.98 1 95.69 156 ALA A C 1
ATOM 1226 O O . ALA A 1 156 ? -20.812 -27.141 5.539 1 95.69 156 ALA A O 1
ATOM 1227 N N . THR A 1 157 ? -21.609 -25.047 5.504 1 94.69 157 THR A N 1
ATOM 1228 C CA . THR A 1 157 ? -22.5 -25.344 4.391 1 94.69 157 THR A CA 1
ATOM 1229 C C . THR A 1 157 ? -21.734 -25.391 3.074 1 94.69 157 THR A C 1
ATOM 1231 O O . THR A 1 157 ? -22.25 -25.859 2.061 1 94.69 157 THR A O 1
ATOM 1234 N N . GLY A 1 158 ? -20.5 -24.875 3.043 1 89.31 158 GLY A N 1
ATOM 1235 C CA . GLY A 1 158 ? -19.609 -25 1.905 1 89.31 158 GLY A CA 1
ATOM 1236 C C . GLY A 1 158 ? -20.094 -24.25 0.679 1 89.31 158 GLY A C 1
ATOM 1237 O O . GLY A 1 158 ? -20.547 -23.109 0.784 1 89.31 158 GLY A O 1
ATOM 1238 N N . SER A 1 159 ? -19.969 -24.891 -0.481 1 90.38 159 SER A N 1
ATOM 1239 C CA . SER A 1 159 ? -20.266 -24.266 -1.762 1 90.38 159 SER A CA 1
ATOM 1240 C C . SER A 1 159 ? -21.766 -24.281 -2.057 1 90.38 159 SER A C 1
ATOM 1242 O O . SER A 1 159 ? -22.234 -23.594 -2.971 1 90.38 159 SER A O 1
ATOM 1244 N N . THR A 1 160 ? -22.578 -24.984 -1.259 1 93.25 160 THR A N 1
ATOM 1245 C CA . THR A 1 160 ? -24.016 -25.031 -1.464 1 93.25 160 THR A CA 1
ATOM 1246 C C . THR A 1 160 ? -24.641 -23.656 -1.275 1 93.25 160 THR A C 1
ATOM 1248 O O . THR A 1 160 ? -25.453 -23.219 -2.104 1 93.25 160 THR A O 1
ATOM 1251 N N . ILE A 1 161 ? -24.25 -22.984 -0.224 1 94.25 161 ILE A N 1
ATOM 1252 C CA . ILE A 1 161 ? -24.781 -21.641 0.03 1 94.25 161 ILE A CA 1
ATOM 1253 C C . ILE A 1 161 ? -23.859 -20.594 -0.574 1 94.25 161 ILE A C 1
ATOM 1255 O O . ILE A 1 161 ? -24.297 -19.5 -0.912 1 94.25 161 ILE A O 1
ATOM 1259 N N . PHE A 1 162 ? -22.562 -20.891 -0.773 1 94.12 162 PHE A N 1
ATOM 1260 C CA . PHE A 1 162 ? -21.641 -20.078 -1.543 1 94.12 162 PHE A CA 1
ATOM 1261 C C . PHE A 1 162 ? -21.375 -18.75 -0.846 1 94.12 162 PHE A C 1
ATOM 1263 O O . PHE A 1 162 ? -21.562 -17.672 -1.436 1 94.12 162 PHE A O 1
ATOM 1270 N N . LEU A 1 163 ? -20.969 -18.812 0.419 1 95.56 163 LEU A N 1
ATOM 1271 C CA . LEU A 1 163 ? -20.609 -17.641 1.211 1 95.56 163 LEU A CA 1
ATOM 1272 C C . LEU A 1 163 ? -19.188 -17.781 1.778 1 95.56 163 LEU A C 1
ATOM 1274 O O . LEU A 1 163 ? -18.641 -18.875 1.807 1 95.56 163 LEU A O 1
ATOM 1278 N N . GLY A 1 164 ? -18.625 -16.641 2.154 1 93.88 164 GLY A N 1
ATOM 1279 C CA . GLY A 1 164 ? -17.25 -16.641 2.625 1 93.88 164 GLY A CA 1
ATOM 1280 C C . GLY A 1 164 ? -17.109 -16.141 4.051 1 93.88 164 GLY A C 1
ATOM 1281 O O . GLY A 1 164 ? -18.094 -16.047 4.781 1 93.88 164 GLY A O 1
ATOM 1282 N N . LYS A 1 165 ? -15.844 -15.906 4.453 1 95.31 165 LYS A N 1
ATOM 1283 C CA . LYS A 1 165 ? -15.617 -15.586 5.855 1 95.31 165 LYS A CA 1
ATOM 1284 C C . LYS A 1 165 ? -14.906 -14.242 6.004 1 95.31 165 LYS A C 1
ATOM 1286 O O . LYS A 1 165 ? -14.711 -13.758 7.117 1 95.31 165 LYS A O 1
ATOM 1291 N N . LEU A 1 166 ? -14.555 -13.516 5.012 1 95.5 166 LEU A N 1
ATOM 1292 C CA . LEU A 1 166 ? -13.703 -12.328 5.086 1 95.5 166 LEU A CA 1
ATOM 1293 C C . LEU A 1 166 ? -14.344 -11.266 5.973 1 95.5 166 LEU A C 1
ATOM 1295 O O . LEU A 1 166 ? -13.711 -10.781 6.922 1 95.5 166 LEU A O 1
ATOM 1299 N N . GLY A 1 167 ? -15.562 -10.906 5.762 1 95.5 167 GLY A N 1
ATOM 1300 C CA . GLY A 1 167 ? -16.234 -9.859 6.504 1 95.5 167 GLY A CA 1
ATOM 1301 C C . GLY A 1 167 ? -16.297 -10.125 7.996 1 95.5 167 GLY A C 1
ATOM 1302 O O . GLY A 1 167 ? -15.742 -9.359 8.789 1 95.5 167 GLY A O 1
ATOM 1303 N N . PRO A 1 168 ? -16.859 -11.203 8.336 1 95.94 168 PRO A N 1
ATOM 1304 C CA . PRO A 1 168 ? -16.953 -11.531 9.758 1 95.94 168 PRO A CA 1
ATOM 1305 C C . PRO A 1 168 ? -15.578 -11.648 10.422 1 95.94 168 PRO A C 1
ATOM 1307 O O . PRO A 1 168 ? -15.422 -11.305 11.594 1 95.94 168 PRO A O 1
ATOM 1310 N N . PHE A 1 169 ? -14.609 -12.102 9.695 1 96.5 169 PHE A N 1
ATOM 1311 C CA . PHE A 1 169 ? -13.266 -12.203 10.258 1 96.5 169 PHE A CA 1
ATOM 1312 C C . PHE A 1 169 ? -12.711 -10.82 10.578 1 96.5 169 PHE A C 1
ATOM 1314 O O . PHE A 1 169 ? -12.047 -10.633 11.602 1 96.5 169 PHE A O 1
ATOM 1321 N N . VAL A 1 170 ? -12.961 -9.891 9.719 1 96.62 170 VAL A N 1
ATOM 1322 C CA . VAL A 1 170 ? -12.523 -8.523 9.969 1 96.62 170 VAL A CA 1
ATOM 1323 C C . VAL A 1 170 ? -13.211 -7.992 11.234 1 96.62 170 VAL A C 1
ATOM 1325 O O . VAL A 1 170 ? -12.555 -7.398 12.094 1 96.62 170 VAL A O 1
ATOM 1328 N N . HIS A 1 171 ? -14.453 -8.289 11.289 1 95.69 171 HIS A N 1
ATOM 1329 C CA . HIS A 1 171 ? -15.211 -7.836 12.453 1 95.69 171 HIS A CA 1
ATOM 1330 C C . HIS A 1 171 ? -14.711 -8.508 13.727 1 95.69 171 HIS A C 1
ATOM 1332 O O . HIS A 1 171 ? -14.547 -7.855 14.758 1 95.69 171 HIS A O 1
ATOM 1338 N N . LEU A 1 172 ? -14.508 -9.773 13.703 1 96.44 172 LEU A N 1
ATOM 1339 C CA . LEU A 1 172 ? -14 -10.523 14.844 1 96.44 172 LEU A CA 1
ATOM 1340 C C . LEU A 1 172 ? -12.641 -9.992 15.281 1 96.44 172 LEU A C 1
ATOM 1342 O O . LEU A 1 172 ? -12.398 -9.812 16.469 1 96.44 172 LEU A O 1
ATOM 1346 N N . SER A 1 173 ? -11.82 -9.766 14.32 1 96.88 173 SER A N 1
ATOM 1347 C CA . SER A 1 173 ? -10.477 -9.273 14.625 1 96.88 173 SER A CA 1
ATOM 1348 C C . SER A 1 173 ? -10.539 -7.891 15.273 1 96.88 173 SER A C 1
ATOM 1350 O O . SER A 1 173 ? -9.766 -7.59 16.188 1 96.88 173 SER A O 1
ATOM 1352 N N . VAL A 1 174 ? -11.414 -7.051 14.805 1 95.69 174 VAL A N 1
ATOM 1353 C CA . VAL A 1 174 ? -11.562 -5.707 15.359 1 95.69 174 VAL A CA 1
ATOM 1354 C C . VAL A 1 174 ? -12.094 -5.797 16.781 1 95.69 174 VAL A C 1
ATOM 1356 O O . VAL A 1 174 ? -11.711 -5.004 17.641 1 95.69 174 VAL A O 1
ATOM 1359 N N . MET A 1 175 ? -12.953 -6.766 17.047 1 95.25 175 MET A N 1
ATOM 1360 C CA . MET A 1 175 ? -13.445 -6.965 18.406 1 95.25 175 MET A CA 1
ATOM 1361 C C . MET A 1 175 ? -12.32 -7.398 19.328 1 95.25 175 MET A C 1
ATOM 1363 O O . MET A 1 175 ? -12.242 -6.945 20.484 1 95.25 175 MET A O 1
ATOM 1367 N N . ILE A 1 176 ? -11.477 -8.258 18.828 1 95.69 176 ILE A N 1
ATOM 1368 C CA . ILE A 1 176 ? -10.328 -8.672 19.625 1 95.69 176 ILE A CA 1
ATOM 1369 C C . ILE A 1 176 ? -9.414 -7.48 19.891 1 95.69 176 ILE A C 1
ATOM 1371 O O . ILE A 1 176 ? -8.891 -7.316 21 1 95.69 176 ILE A O 1
ATOM 1375 N N . ALA A 1 177 ? -9.211 -6.711 18.875 1 95.06 177 ALA A N 1
ATOM 1376 C CA . ALA A 1 177 ? -8.383 -5.516 19.016 1 95.06 177 ALA A CA 1
ATOM 1377 C C . ALA A 1 177 ? -8.969 -4.57 20.062 1 95.06 177 ALA A C 1
ATOM 1379 O O . ALA A 1 177 ? -8.234 -3.984 20.859 1 95.06 177 ALA A O 1
ATOM 1380 N N . ALA A 1 178 ? -10.289 -4.395 20 1 92.06 178 ALA A N 1
ATOM 1381 C CA . ALA A 1 178 ? -10.953 -3.545 20.984 1 92.06 178 ALA A CA 1
ATOM 1382 C C . ALA A 1 178 ? -10.75 -4.086 22.406 1 92.06 178 ALA A C 1
ATOM 1384 O O . ALA A 1 178 ? -10.5 -3.322 23.344 1 92.06 178 ALA A O 1
ATOM 1385 N N . TYR A 1 179 ? -10.867 -5.344 22.531 1 91.81 179 TYR A N 1
ATOM 1386 C CA . TYR A 1 179 ? -10.664 -5.98 23.828 1 91.81 179 TYR A CA 1
ATOM 1387 C C . TYR A 1 179 ? -9.227 -5.805 24.297 1 91.81 179 TYR A C 1
ATOM 1389 O O . TYR A 1 179 ? -8.984 -5.492 25.469 1 91.81 179 TYR A O 1
ATOM 1397 N N . LEU A 1 180 ? -8.281 -6.051 23.453 1 91.12 180 LEU A N 1
ATOM 1398 C CA . LEU A 1 180 ? -6.875 -5.887 23.781 1 91.12 180 LEU A CA 1
ATOM 1399 C C . LEU A 1 180 ? -6.562 -4.434 24.125 1 91.12 180 LEU A C 1
ATOM 1401 O O . LEU A 1 180 ? -5.699 -4.16 24.969 1 91.12 180 LEU A O 1
ATOM 1405 N N . GLY A 1 181 ? -7.262 -3.535 23.438 1 87.44 181 GLY A N 1
ATOM 1406 C CA . GLY A 1 181 ? -7.117 -2.127 23.781 1 87.44 181 GLY A CA 1
ATOM 1407 C C . GLY A 1 181 ? -7.543 -1.809 25.203 1 87.44 181 GLY A C 1
ATOM 1408 O O . GLY A 1 181 ? -6.875 -1.047 25.906 1 87.44 181 GLY A O 1
ATOM 1409 N N . ARG A 1 182 ? -8.562 -2.398 25.594 1 85.38 182 ARG A N 1
ATOM 1410 C CA . ARG A 1 182 ? -9.047 -2.209 26.969 1 85.38 182 ARG A CA 1
ATOM 1411 C C . ARG A 1 182 ? -8.078 -2.826 27.969 1 85.38 182 ARG A C 1
ATOM 1413 O O . ARG A 1 182 ? -7.836 -2.254 29.047 1 85.38 182 ARG A O 1
ATOM 1420 N N . VAL A 1 183 ? -7.586 -3.945 27.594 1 86.19 183 VAL A N 1
ATOM 1421 C CA . VAL A 1 183 ? -6.617 -4.613 28.469 1 86.19 183 VAL A CA 1
ATOM 1422 C C . VAL A 1 183 ? -5.355 -3.764 28.578 1 86.19 183 VAL A C 1
ATOM 1424 O O . VAL A 1 183 ? -4.77 -3.664 29.672 1 86.19 183 VAL A O 1
ATOM 1427 N N . ARG A 1 184 ? -4.965 -3.227 27.516 1 83.81 184 ARG A N 1
ATOM 1428 C CA . ARG A 1 184 ? -3.783 -2.367 27.5 1 83.81 184 ARG A CA 1
ATOM 1429 C C . ARG A 1 184 ? -3.973 -1.165 28.422 1 83.81 184 ARG A C 1
ATOM 1431 O O . ARG A 1 184 ? -3.062 -0.801 29.172 1 83.81 184 ARG A O 1
ATOM 1438 N N . THR A 1 185 ? -5.125 -0.545 28.312 1 79.31 185 THR A N 1
ATOM 1439 C CA . THR A 1 185 ? -5.406 0.625 29.141 1 79.31 185 THR A CA 1
ATOM 1440 C C . THR A 1 185 ? -5.387 0.258 30.625 1 79.31 185 THR A C 1
ATOM 1442 O O . THR A 1 185 ? -4.898 1.029 31.453 1 79.31 185 THR A O 1
ATOM 1445 N N . LYS A 1 186 ? -5.812 -0.834 30.906 1 81.19 186 LYS A N 1
ATOM 1446 C CA . LYS A 1 186 ? -5.844 -1.289 32.312 1 81.19 186 LYS A CA 1
ATOM 1447 C C . LYS A 1 186 ? -4.445 -1.647 32.781 1 81.19 186 LYS A C 1
ATOM 1449 O O . LYS A 1 186 ? -4.102 -1.392 33.938 1 81.19 186 LYS A O 1
ATOM 1454 N N . THR A 1 187 ? -3.678 -2.213 31.953 1 76.75 187 THR A N 1
ATOM 1455 C CA . THR A 1 187 ? -2.352 -2.682 32.344 1 76.75 187 THR A CA 1
ATOM 1456 C C . THR A 1 187 ? -1.359 -1.523 32.375 1 76.75 187 THR A C 1
ATOM 1458 O O . THR A 1 187 ? -0.522 -1.454 33.281 1 76.75 187 THR A O 1
ATOM 1461 N N . VAL A 1 188 ? -1.334 -0.591 31.391 1 71.75 188 VAL A N 1
ATOM 1462 C CA . VAL A 1 188 ? -0.351 0.484 31.297 1 71.75 188 VAL A CA 1
ATOM 1463 C C . VAL A 1 188 ? -0.813 1.68 32.125 1 71.75 188 VAL A C 1
ATOM 1465 O O . VAL A 1 188 ? 0.004 2.494 32.562 1 71.75 188 VAL A O 1
ATOM 1468 N N . GLY A 1 189 ? -1.981 1.802 32.469 1 64.38 189 GLY A N 1
ATOM 1469 C CA . GLY A 1 189 ? -2.49 2.877 33.312 1 64.38 189 GLY A CA 1
ATOM 1470 C C . GLY A 1 189 ? -2.578 4.207 32.594 1 64.38 189 GLY A C 1
ATOM 1471 O O . GLY A 1 189 ? -2.645 5.262 33.219 1 64.38 189 GLY A O 1
ATOM 1472 N N . GLU A 1 190 ? -2.242 4.215 31.344 1 62.16 190 GLU A N 1
ATOM 1473 C CA . GLU A 1 190 ? -2.344 5.457 30.594 1 62.16 190 GLU A CA 1
ATOM 1474 C C . GLU A 1 190 ? -3.785 5.734 30.172 1 62.16 190 GLU A C 1
ATOM 1476 O O . GLU A 1 190 ? -4.559 4.805 29.938 1 62.16 190 GLU A O 1
ATOM 1481 N N . PRO A 1 191 ? -4.066 7.035 30.344 1 58.5 191 PRO A N 1
ATOM 1482 C CA . PRO A 1 191 ? -5.43 7.352 29.906 1 58.5 191 PRO A CA 1
ATOM 1483 C C . PRO A 1 191 ? -5.691 6.969 28.453 1 58.5 191 PRO A C 1
ATOM 1485 O O . PRO A 1 191 ? -4.77 6.977 27.625 1 58.5 191 PRO A O 1
ATOM 1488 N N . GLU A 1 192 ? -6.84 6.438 28.266 1 59.94 192 GLU A N 1
ATOM 1489 C CA . GLU A 1 192 ? -7.309 5.988 26.953 1 59.94 192 GLU A CA 1
ATOM 1490 C C . GLU A 1 192 ? -7.246 7.117 25.938 1 59.94 192 GLU A C 1
ATOM 1492 O O . GLU A 1 192 ? -7.785 8.203 26.156 1 59.94 192 GLU A O 1
ATOM 1497 N N . SER A 1 193 ? -6.23 7.055 25.062 1 65.44 193 SER A N 1
ATOM 1498 C CA . SER A 1 193 ? -6.227 7.988 23.953 1 65.44 193 SER A CA 1
ATOM 1499 C C . SER A 1 193 ? -7.035 7.445 22.766 1 65.44 193 SER A C 1
ATOM 1501 O O . SER A 1 193 ? -6.902 6.273 22.406 1 65.44 193 SER A O 1
ATOM 1503 N N . LYS A 1 194 ? -8.117 8.18 22.391 1 68.94 194 LYS A N 1
ATOM 1504 C CA . LYS A 1 194 ? -8.969 7.809 21.266 1 68.94 194 LYS A CA 1
ATOM 1505 C C . LYS A 1 194 ? -8.133 7.484 20.031 1 68.94 194 LYS A C 1
ATOM 1507 O O . LYS A 1 194 ? -8.469 6.578 19.266 1 68.94 194 LYS A O 1
ATOM 1512 N N . THR A 1 195 ? -7 8.125 19.953 1 71.12 195 THR A N 1
ATOM 1513 C CA . THR A 1 195 ? -6.156 7.914 18.781 1 71.12 195 THR A CA 1
ATOM 1514 C C . THR A 1 195 ? -5.508 6.535 18.812 1 71.12 195 THR A C 1
ATOM 1516 O O . THR A 1 195 ? -5.465 5.832 17.797 1 71.12 195 THR A O 1
ATOM 1519 N N . LYS A 1 196 ? -5.113 6.176 19.969 1 76.56 196 LYS A N 1
ATOM 1520 C CA . LYS A 1 196 ? -4.465 4.875 20.109 1 76.56 196 LYS A CA 1
ATOM 1521 C C . LYS A 1 196 ? -5.469 3.74 19.922 1 76.56 196 LYS A C 1
ATOM 1523 O O . LYS A 1 196 ? -5.133 2.689 19.359 1 76.56 196 LYS A O 1
ATOM 1528 N N . GLU A 1 197 ? -6.664 4.004 20.344 1 82.56 197 GLU A N 1
ATOM 1529 C CA . GLU A 1 197 ? -7.711 3.004 20.172 1 82.56 197 GLU A CA 1
ATOM 1530 C C . GLU A 1 197 ? -8.047 2.811 18.688 1 82.56 197 GLU A C 1
ATOM 1532 O O . GLU A 1 197 ? -8.18 1.678 18.219 1 82.56 197 GLU A O 1
ATOM 1537 N N . MET A 1 198 ? -8.086 3.879 17.984 1 82.06 198 MET A N 1
ATOM 1538 C CA . MET A 1 198 ? -8.406 3.812 16.562 1 82.06 198 MET A CA 1
ATOM 1539 C C . MET A 1 198 ? -7.277 3.156 15.789 1 82.06 198 MET A C 1
ATOM 1541 O O . MET A 1 198 ? -7.523 2.453 14.805 1 82.06 198 MET A O 1
ATOM 1545 N N . GLU A 1 199 ? -6.129 3.359 16.297 1 84.06 199 GLU A N 1
ATOM 1546 C CA . GLU A 1 199 ? -4.977 2.746 15.641 1 84.06 199 GLU A CA 1
ATOM 1547 C C . GLU A 1 199 ? -4.984 1.229 15.82 1 84.06 199 GLU A C 1
ATOM 1549 O O . GLU A 1 199 ? -4.664 0.49 14.883 1 84.06 199 GLU A O 1
ATOM 1554 N N . LEU A 1 200 ? -5.352 0.822 16.984 1 90 200 LEU A N 1
ATOM 1555 C CA . LEU A 1 200 ? -5.406 -0.613 17.234 1 90 200 LEU A CA 1
ATOM 1556 C C . LEU A 1 200 ? -6.551 -1.26 16.469 1 90 200 LEU A C 1
ATOM 1558 O O . LEU A 1 200 ? -6.422 -2.385 15.977 1 90 200 LEU A O 1
ATOM 1562 N N . LEU A 1 201 ? -7.629 -0.537 16.344 1 92 201 LEU A N 1
ATOM 1563 C CA . LEU A 1 201 ? -8.758 -1.052 15.578 1 92 201 LEU A CA 1
ATOM 1564 C C . LEU A 1 201 ? -8.406 -1.16 14.094 1 92 201 LEU A C 1
ATOM 1566 O O . LEU A 1 201 ? -8.805 -2.121 13.43 1 92 201 LEU A O 1
ATOM 1570 N N . ALA A 1 202 ? -7.684 -0.197 13.672 1 91.69 202 ALA A N 1
ATOM 1571 C CA . ALA A 1 202 ? -7.254 -0.242 12.273 1 91.69 202 ALA A CA 1
ATOM 1572 C C . ALA A 1 202 ? -6.336 -1.435 12.023 1 91.69 202 ALA A C 1
ATOM 1574 O O . ALA A 1 202 ? -6.441 -2.104 10.992 1 91.69 202 ALA A O 1
ATOM 1575 N N . ALA A 1 203 ? -5.469 -1.711 12.914 1 93.69 203 ALA A N 1
ATOM 1576 C CA . ALA A 1 203 ? -4.613 -2.889 12.82 1 93.69 203 ALA A CA 1
ATOM 1577 C C . ALA A 1 203 ? -5.434 -4.172 12.867 1 93.69 203 ALA A C 1
ATOM 1579 O O . ALA A 1 203 ? -5.117 -5.148 12.188 1 93.69 203 ALA A O 1
ATOM 1580 N N . GLY A 1 204 ? -6.438 -4.117 13.727 1 95.94 204 GLY A N 1
ATOM 1581 C CA . GLY A 1 204 ? -7.328 -5.262 13.797 1 95.94 204 GLY A CA 1
ATOM 1582 C C . GLY A 1 204 ? -8.008 -5.574 12.477 1 95.94 204 GLY A C 1
ATOM 1583 O O . GLY A 1 204 ? -8.109 -6.738 12.078 1 95.94 204 GLY A O 1
ATOM 1584 N N . ALA A 1 205 ? -8.445 -4.586 11.797 1 95.94 205 ALA A N 1
ATOM 1585 C CA . ALA A 1 205 ? -9.086 -4.777 10.5 1 95.94 205 ALA A CA 1
ATOM 1586 C C . ALA A 1 205 ? -8.109 -5.387 9.492 1 95.94 205 ALA A C 1
ATOM 1588 O O . ALA A 1 205 ? -8.477 -6.285 8.734 1 95.94 205 ALA A O 1
ATOM 1589 N N . ALA A 1 206 ? -6.91 -4.949 9.523 1 95.62 206 ALA A N 1
ATOM 1590 C CA . ALA A 1 206 ? -5.887 -5.461 8.609 1 95.62 206 ALA A CA 1
ATOM 1591 C C . ALA A 1 206 ? -5.578 -6.926 8.906 1 95.62 206 ALA A C 1
ATOM 1593 O O . ALA A 1 206 ? -5.477 -7.742 7.98 1 95.62 206 ALA A O 1
ATOM 1594 N N . VAL A 1 207 ? -5.473 -7.258 10.141 1 96.62 207 VAL A N 1
ATOM 1595 C CA . VAL A 1 207 ? -5.176 -8.625 10.547 1 96.62 207 VAL A CA 1
ATOM 1596 C C . VAL A 1 207 ? -6.328 -9.547 10.148 1 96.62 207 VAL A C 1
ATOM 1598 O O . VAL A 1 207 ? -6.109 -10.68 9.719 1 96.62 207 VAL A O 1
ATOM 1601 N N . GLY A 1 208 ? -7.516 -9.039 10.312 1 96.31 208 GLY A N 1
ATOM 1602 C CA . GLY A 1 208 ? -8.672 -9.828 9.93 1 96.31 208 GLY A CA 1
ATOM 1603 C C . GLY A 1 208 ? -8.656 -10.242 8.477 1 96.31 208 GLY A C 1
ATOM 1604 O O . GLY A 1 208 ? -8.883 -11.414 8.156 1 96.31 208 GLY A O 1
ATOM 1605 N N . VAL A 1 209 ? -8.375 -9.359 7.613 1 95.19 209 VAL A N 1
ATOM 1606 C CA . VAL A 1 209 ? -8.344 -9.664 6.184 1 95.19 209 VAL A CA 1
ATOM 1607 C C . VAL A 1 209 ? -7.164 -10.586 5.879 1 95.19 209 VAL A C 1
ATOM 1609 O O . VAL A 1 209 ? -7.305 -11.547 5.125 1 95.19 209 VAL A O 1
ATOM 1612 N N . ALA A 1 210 ? -6.023 -10.328 6.453 1 94.19 210 ALA A N 1
ATOM 1613 C CA . ALA A 1 210 ? -4.797 -11.078 6.184 1 94.19 210 ALA A CA 1
ATOM 1614 C C . ALA A 1 210 ? -4.926 -12.523 6.645 1 94.19 210 ALA A C 1
ATOM 1616 O O . ALA A 1 210 ? -4.363 -13.43 6.027 1 94.19 210 ALA A O 1
ATOM 1617 N N . THR A 1 211 ? -5.652 -12.758 7.637 1 92.44 211 THR A N 1
ATOM 1618 C CA . THR A 1 211 ? -5.754 -14.086 8.219 1 92.44 211 THR A CA 1
ATOM 1619 C C . THR A 1 211 ? -6.617 -15 7.352 1 92.44 211 THR A C 1
ATOM 1621 O O . THR A 1 211 ? -6.406 -16.219 7.312 1 92.44 211 THR A O 1
ATOM 1624 N N . VAL A 1 212 ? -7.543 -14.43 6.617 1 90.62 212 VAL A N 1
ATOM 1625 C CA . VAL A 1 212 ? -8.453 -15.219 5.789 1 90.62 212 VAL A CA 1
ATOM 1626 C C . VAL A 1 212 ? -7.652 -15.977 4.73 1 90.62 212 VAL A C 1
ATOM 1628 O O . VAL A 1 212 ? -7.891 -17.172 4.504 1 90.62 212 VAL A O 1
ATOM 1631 N N . PHE A 1 213 ? -6.684 -15.344 4.133 1 85.94 213 PHE A N 1
ATOM 1632 C CA . PHE A 1 213 ? -5.938 -15.945 3.035 1 85.94 213 PHE A CA 1
ATOM 1633 C C . PHE A 1 213 ? -4.48 -16.172 3.43 1 85.94 213 PHE A C 1
ATOM 1635 O O . PHE A 1 213 ? -3.658 -16.562 2.598 1 85.94 213 PHE A O 1
ATOM 1642 N N . ALA A 1 214 ? -4.18 -15.938 4.68 1 87.69 214 ALA A N 1
ATOM 1643 C CA . ALA A 1 214 ? -2.785 -15.992 5.113 1 87.69 214 ALA A CA 1
ATOM 1644 C C . ALA A 1 214 ? -1.893 -15.164 4.191 1 87.69 214 ALA A C 1
ATOM 1646 O O . ALA A 1 214 ? -0.833 -15.625 3.766 1 87.69 214 ALA A O 1
ATOM 1647 N N . ALA A 1 215 ? -2.412 -14.086 3.76 1 90.75 215 ALA A N 1
ATOM 1648 C CA . ALA A 1 215 ? -1.733 -13.148 2.871 1 90.75 215 ALA A CA 1
ATOM 1649 C C . ALA A 1 215 ? -1.588 -11.781 3.529 1 90.75 215 ALA A C 1
ATOM 1651 O O . ALA A 1 215 ? -2.453 -10.914 3.373 1 90.75 215 ALA A O 1
ATOM 1652 N N . PRO A 1 216 ? -0.493 -11.578 4.168 1 92.69 216 PRO A N 1
ATOM 1653 C CA . PRO A 1 216 ? -0.344 -10.352 4.949 1 92.69 216 PRO A CA 1
ATOM 1654 C C . PRO A 1 216 ? -0.252 -9.102 4.074 1 92.69 216 PRO A C 1
ATOM 1656 O O . PRO A 1 216 ? -0.784 -8.055 4.438 1 92.69 216 PRO A O 1
ATOM 1659 N N . ILE A 1 217 ? 0.4 -9.164 2.91 1 93 217 ILE A N 1
ATOM 1660 C CA . ILE A 1 217 ? 0.63 -7.973 2.096 1 93 217 ILE A CA 1
ATOM 1661 C C . ILE A 1 217 ? -0.691 -7.484 1.507 1 93 217 ILE A C 1
ATOM 1663 O O . ILE A 1 217 ? -1.086 -6.336 1.716 1 93 217 ILE A O 1
ATOM 1667 N N . SER A 1 218 ? -1.37 -8.383 0.863 1 93.88 218 SER A N 1
ATOM 1668 C CA . SER A 1 218 ? -2.631 -8 0.233 1 93.88 218 SER A CA 1
ATOM 1669 C C . SER A 1 218 ? -3.703 -7.707 1.275 1 93.88 218 SER A C 1
ATOM 1671 O O . SER A 1 218 ? -4.566 -6.852 1.062 1 93.88 218 SER A O 1
ATOM 1673 N N . GLY A 1 219 ? -3.631 -8.383 2.379 1 94.88 219 GLY A N 1
ATOM 1674 C CA . GLY A 1 219 ? -4.613 -8.148 3.428 1 94.88 219 GLY A CA 1
ATOM 1675 C C . GLY A 1 219 ? -4.543 -6.75 4.008 1 94.88 219 GLY A C 1
ATOM 1676 O O . GLY A 1 219 ? -5.57 -6.082 4.16 1 94.88 219 GLY A O 1
ATOM 1677 N N . VAL A 1 220 ? -3.387 -6.312 4.281 1 95.5 220 VAL A N 1
ATOM 1678 C CA . VAL A 1 220 ? -3.219 -4.988 4.867 1 95.5 220 VAL A CA 1
ATOM 1679 C C . VAL A 1 220 ? -3.627 -3.92 3.854 1 95.5 220 VAL A C 1
ATOM 1681 O O . VAL A 1 220 ? -4.344 -2.977 4.191 1 95.5 220 VAL A O 1
ATOM 1684 N N . LEU A 1 221 ? -3.223 -4.129 2.637 1 95 221 LEU A N 1
ATOM 1685 C CA . LEU A 1 221 ? -3.551 -3.143 1.614 1 95 221 LEU A CA 1
ATOM 1686 C C . LEU A 1 221 ? -5.051 -3.123 1.341 1 95 221 LEU A C 1
ATOM 1688 O O . LEU A 1 221 ? -5.629 -2.061 1.104 1 95 221 LEU A O 1
ATOM 1692 N N . PHE A 1 222 ? -5.645 -4.246 1.358 1 96 222 PHE A N 1
ATOM 1693 C CA . PHE A 1 222 ? -7.09 -4.324 1.182 1 96 222 PHE A CA 1
ATOM 1694 C C . PHE A 1 222 ? -7.812 -3.566 2.287 1 96 222 PHE A C 1
ATOM 1696 O O . PHE A 1 222 ? -8.789 -2.859 2.027 1 96 222 PHE A O 1
ATOM 1703 N N . SER A 1 223 ? -7.371 -3.773 3.471 1 95.06 223 SER A N 1
ATOM 1704 C CA . SER A 1 223 ? -7.973 -3.08 4.605 1 95.06 223 SER A CA 1
ATOM 1705 C C . SER A 1 223 ? -7.84 -1.566 4.461 1 95.06 223 SER A C 1
ATOM 1707 O O . SER A 1 223 ? -8.789 -0.827 4.746 1 95.06 223 SER A O 1
ATOM 1709 N N . ILE A 1 224 ? -6.754 -1.169 3.99 1 91.06 224 ILE A N 1
ATOM 1710 C CA . ILE A 1 224 ? -6.504 0.259 3.824 1 91.06 224 ILE A CA 1
ATOM 1711 C C . ILE A 1 224 ? -7.418 0.819 2.736 1 91.06 224 ILE A C 1
ATOM 1713 O O . ILE A 1 224 ? -8.016 1.884 2.91 1 91.06 224 ILE A O 1
ATOM 1717 N N . GLU A 1 225 ? -7.609 0.126 1.729 1 92.69 225 GLU A N 1
ATOM 1718 C CA . GLU A 1 225 ? -8.391 0.598 0.591 1 92.69 225 GLU A CA 1
ATOM 1719 C C . GLU A 1 225 ? -9.883 0.628 0.919 1 92.69 225 GLU A C 1
ATOM 1721 O O . GLU A 1 225 ? -10.602 1.534 0.49 1 92.69 225 GLU A O 1
ATOM 1726 N N . VAL A 1 226 ? -10.266 -0.319 1.682 1 92.88 226 VAL A N 1
ATOM 1727 C CA . VAL A 1 226 ? -11.703 -0.463 1.917 1 92.88 226 VAL A CA 1
ATOM 1728 C C . VAL A 1 226 ? -12.109 0.35 3.145 1 92.88 226 VAL A C 1
ATOM 1730 O O . VAL A 1 226 ? -13.188 0.943 3.176 1 92.88 226 VAL A O 1
ATOM 1733 N N . MET A 1 227 ? -11.266 0.455 4.168 1 88.56 227 MET A N 1
ATOM 1734 C CA . MET A 1 227 ? -11.711 0.953 5.465 1 88.56 227 MET A CA 1
ATOM 1735 C C . MET A 1 227 ? -11.383 2.434 5.621 1 88.56 227 MET A C 1
ATOM 1737 O O . MET A 1 227 ? -11.938 3.107 6.492 1 88.56 227 MET A O 1
ATOM 1741 N N . SER A 1 228 ? -10.469 2.891 4.766 1 80.38 228 SER A N 1
ATOM 1742 C CA . SER A 1 228 ? -10.039 4.258 5.047 1 80.38 228 SER A CA 1
ATOM 1743 C C . SER A 1 228 ? -9.977 5.09 3.771 1 80.38 228 SER A C 1
ATOM 1745 O O . SER A 1 228 ? -9.867 4.543 2.672 1 80.38 228 SER A O 1
ATOM 1747 N N . SER A 1 229 ? -10.219 6.379 3.994 1 77 229 SER A N 1
ATOM 1748 C CA . SER A 1 229 ? -9.969 7.336 2.92 1 77 229 SER A CA 1
ATOM 1749 C C . SER A 1 229 ? -8.547 7.883 2.986 1 77 229 SER A C 1
ATOM 1751 O O . SER A 1 229 ? -7.938 8.172 1.955 1 77 229 SER A O 1
ATOM 1753 N N . HIS A 1 230 ? -8.102 8.008 4.238 1 78.5 230 HIS A N 1
ATOM 1754 C CA . HIS A 1 230 ? -6.73 8.414 4.523 1 78.5 230 HIS A CA 1
ATOM 1755 C C . HIS A 1 230 ? -6.074 7.477 5.527 1 78.5 230 HIS A C 1
ATOM 1757 O O . HIS A 1 230 ? -6.734 6.965 6.434 1 78.5 230 HIS A O 1
ATOM 1763 N N . PHE A 1 231 ? -4.895 7.219 5.215 1 82.12 231 PHE A N 1
ATOM 1764 C CA . PHE A 1 231 ? -4.223 6.32 6.145 1 82.12 231 PHE A CA 1
ATOM 1765 C C . PHE A 1 231 ? -2.838 6.84 6.5 1 82.12 231 PHE A C 1
ATOM 1767 O O . PHE A 1 231 ? -2.209 7.543 5.707 1 82.12 231 PHE A O 1
ATOM 1774 N N . SER A 1 232 ? -2.5 6.512 7.719 1 83.12 232 SER A N 1
ATOM 1775 C CA . SER A 1 232 ? -1.17 6.871 8.203 1 83.12 232 SER A CA 1
ATOM 1776 C C . SER A 1 232 ? -0.168 5.75 7.941 1 83.12 232 SER A C 1
ATOM 1778 O O . SER A 1 232 ? -0.514 4.57 8.031 1 83.12 232 SER A O 1
ATOM 1780 N N . VAL A 1 233 ? 1.066 6.145 7.637 1 86.5 233 VAL A N 1
ATOM 1781 C CA . VAL A 1 233 ? 2.129 5.172 7.41 1 86.5 233 VAL A CA 1
ATOM 1782 C C . VAL A 1 233 ? 2.422 4.414 8.703 1 86.5 233 VAL A C 1
ATOM 1784 O O . VAL A 1 233 ? 2.811 3.242 8.664 1 86.5 233 VAL A O 1
ATOM 1787 N N . TRP A 1 234 ? 2.088 4.965 9.75 1 83.38 234 TRP A N 1
ATOM 1788 C CA . TRP A 1 234 ? 2.264 4.305 11.039 1 83.38 234 TRP A CA 1
ATOM 1789 C C . TRP A 1 234 ? 1.3 3.131 11.188 1 83.38 234 TRP A C 1
ATOM 1791 O O . TRP A 1 234 ? 1.69 2.049 11.633 1 83.38 234 TRP A O 1
ATOM 1801 N N . ASP A 1 235 ? 0.096 3.383 10.828 1 84.25 235 ASP A N 1
ATOM 1802 C CA . ASP A 1 235 ? -0.896 2.314 10.867 1 84.25 235 ASP A CA 1
ATOM 1803 C C . ASP A 1 235 ? -0.57 1.218 9.859 1 84.25 235 ASP A C 1
ATOM 1805 O O . ASP A 1 235 ? -0.832 0.039 10.102 1 84.25 235 ASP A O 1
ATOM 1809 N N . TYR A 1 236 ? 0.022 1.742 8.875 1 88.62 236 TYR A N 1
ATOM 1810 C CA . TYR A 1 236 ? 0.497 0.828 7.84 1 88.62 236 TYR A CA 1
ATOM 1811 C C . TYR A 1 236 ? 1.533 -0.138 8.398 1 88.62 236 TYR A C 1
ATOM 1813 O O . TYR A 1 236 ? 1.421 -1.353 8.219 1 88.62 236 TYR A O 1
ATOM 1821 N N . TRP A 1 237 ? 2.471 0.252 9.156 1 87.69 237 TRP A N 1
ATOM 1822 C CA . TRP A 1 237 ? 3.529 -0.545 9.766 1 87.69 237 TRP A CA 1
ATOM 1823 C C . TRP A 1 237 ? 2.961 -1.491 10.82 1 87.69 237 TRP A C 1
ATOM 1825 O O . TRP A 1 237 ? 3.352 -2.658 10.883 1 87.69 237 TRP A O 1
ATOM 1835 N N . ARG A 1 238 ? 2.111 -1.028 11.539 1 90.06 238 ARG A N 1
ATOM 1836 C CA . ARG A 1 238 ? 1.523 -1.828 12.609 1 90.06 238 ARG A CA 1
ATOM 1837 C C . ARG A 1 238 ? 0.666 -2.955 12.047 1 90.06 238 ARG A C 1
ATOM 1839 O O . ARG A 1 238 ? 0.685 -4.074 12.562 1 90.06 238 ARG A O 1
ATOM 1846 N N . GLY A 1 239 ? -0.09 -2.576 11.039 1 92.81 239 GLY A N 1
ATOM 1847 C CA . GLY A 1 239 ? -0.884 -3.6 10.383 1 92.81 239 GLY A CA 1
ATOM 1848 C C . GLY A 1 239 ? -0.043 -4.703 9.766 1 92.81 239 GLY A C 1
ATOM 1849 O O . GLY A 1 239 ? -0.347 -5.887 9.93 1 92.81 239 GLY A O 1
ATOM 1850 N N . PHE A 1 240 ? 1.062 -4.332 9.141 1 93.88 240 PHE A N 1
ATOM 1851 C CA . PHE A 1 240 ? 1.938 -5.312 8.508 1 93.88 240 PHE A CA 1
ATOM 1852 C C . PHE A 1 240 ? 2.596 -6.207 9.555 1 93.88 240 PHE A C 1
ATOM 1854 O O . PHE A 1 240 ? 2.715 -7.418 9.352 1 93.88 240 PHE A O 1
ATOM 1861 N N . PHE A 1 241 ? 3.002 -5.609 10.602 1 93.19 241 PHE A N 1
ATOM 1862 C CA . PHE A 1 241 ? 3.66 -6.367 11.656 1 93.19 241 PHE A CA 1
ATOM 1863 C C . PHE A 1 241 ? 2.709 -7.398 12.258 1 93.19 241 PHE A C 1
ATOM 1865 O O . PHE A 1 241 ? 3.045 -8.578 12.344 1 93.19 241 PHE A O 1
ATOM 1872 N N . ALA A 1 242 ? 1.539 -6.957 12.602 1 95.12 242 ALA A N 1
ATOM 1873 C CA . ALA A 1 242 ? 0.562 -7.848 13.219 1 95.12 242 ALA A CA 1
ATOM 1874 C C . ALA A 1 242 ? 0.107 -8.93 12.242 1 95.12 242 ALA A C 1
ATOM 1876 O O . ALA A 1 242 ? -0.005 -10.102 12.609 1 95.12 242 ALA A O 1
ATOM 1877 N N . ALA A 1 243 ? -0.163 -8.531 11.031 1 95.94 243 ALA A N 1
ATOM 1878 C CA . ALA A 1 243 ? -0.633 -9.469 10.016 1 95.94 243 ALA A CA 1
ATOM 1879 C C . ALA A 1 243 ? 0.426 -10.523 9.711 1 95.94 243 ALA A C 1
ATOM 1881 O O . ALA A 1 243 ? 0.102 -11.695 9.5 1 95.94 243 ALA A O 1
ATOM 1882 N N . THR A 1 244 ? 1.681 -10.133 9.656 1 93.75 244 THR A N 1
ATOM 1883 C CA . THR A 1 244 ? 2.762 -11.07 9.375 1 93.75 244 THR A CA 1
ATOM 1884 C C . THR A 1 244 ? 2.924 -12.07 10.523 1 93.75 244 THR A C 1
ATOM 1886 O O . THR A 1 244 ? 3.158 -13.258 10.289 1 93.75 244 THR A O 1
ATOM 1889 N N . CYS A 1 245 ? 2.777 -11.617 11.727 1 92.56 245 CYS A N 1
ATOM 1890 C CA . CYS A 1 245 ? 2.818 -12.516 12.875 1 92.56 245 CYS A CA 1
ATOM 1891 C C . CYS A 1 245 ? 1.678 -13.523 12.82 1 92.56 245 CYS A C 1
ATOM 1893 O O . CYS A 1 245 ? 1.864 -14.703 13.141 1 92.56 245 CYS A O 1
ATOM 1895 N N . GLY A 1 246 ? 0.583 -13.008 12.445 1 93.06 246 GLY A N 1
ATOM 1896 C CA . GLY A 1 246 ? -0.548 -13.914 12.289 1 93.06 246 GLY A CA 1
ATOM 1897 C C . GLY A 1 246 ? -0.348 -14.938 11.195 1 93.06 246 GLY A C 1
ATOM 1898 O O . GLY A 1 246 ? -0.644 -16.125 11.383 1 93.06 246 GLY A O 1
ATOM 1899 N N . ALA A 1 247 ? 0.1 -14.477 10.102 1 90.5 247 ALA A N 1
ATOM 1900 C CA . ALA A 1 247 ? 0.355 -15.398 8.992 1 90.5 247 ALA A CA 1
ATOM 1901 C C . ALA A 1 247 ? 1.407 -16.438 9.375 1 90.5 247 ALA A C 1
ATOM 1903 O O . ALA A 1 247 ? 1.282 -17.609 9.023 1 90.5 247 ALA A O 1
ATOM 1904 N N . PHE A 1 248 ? 2.447 -16.062 10.031 1 88.94 248 PHE A N 1
ATOM 1905 C CA . PHE A 1 248 ? 3.49 -16.969 10.484 1 88.94 248 PHE A CA 1
ATOM 1906 C C . PHE A 1 248 ? 2.916 -18.031 11.422 1 88.94 248 PHE A C 1
ATOM 1908 O O . PHE A 1 248 ? 3.205 -19.219 11.281 1 88.94 248 PHE A O 1
ATOM 1915 N N . MET A 1 249 ? 2.121 -17.531 12.344 1 89.25 249 MET A N 1
ATOM 1916 C CA . MET A 1 249 ? 1.504 -18.453 13.297 1 89.25 249 MET A CA 1
ATOM 1917 C C . MET A 1 249 ? 0.583 -19.438 12.578 1 89.25 249 MET A C 1
ATOM 1919 O O . MET A 1 249 ? 0.554 -20.625 12.914 1 89.25 249 MET A O 1
ATOM 1923 N N . PHE A 1 250 ? -0.113 -18.969 11.656 1 86.12 250 PHE A N 1
ATOM 1924 C CA . PHE A 1 250 ? -1.016 -19.828 10.906 1 86.12 250 PHE A CA 1
ATOM 1925 C C . PHE A 1 250 ? -0.242 -20.938 10.195 1 86.12 250 PHE A C 1
ATOM 1927 O O . PHE A 1 250 ? -0.652 -22.094 10.211 1 86.12 250 PHE A O 1
ATOM 1934 N N . HIS A 1 251 ? 0.833 -20.578 9.586 1 83.88 251 HIS A N 1
ATOM 1935 C CA . HIS A 1 251 ? 1.64 -21.578 8.883 1 83.88 251 HIS A CA 1
ATOM 1936 C C . HIS A 1 251 ? 2.311 -22.531 9.859 1 83.88 251 HIS A C 1
ATOM 1938 O O . HIS A 1 251 ? 2.48 -23.719 9.555 1 83.88 251 HIS A O 1
ATOM 1944 N N . LEU A 1 252 ? 2.66 -22.062 11.016 1 83.81 252 LEU A N 1
ATOM 1945 C CA . LEU A 1 252 ? 3.256 -22.906 12.047 1 83.81 252 LEU A CA 1
ATOM 1946 C C . LEU A 1 252 ? 2.264 -23.969 12.531 1 83.81 252 LEU A C 1
ATOM 1948 O O . LEU A 1 252 ? 2.621 -25.125 12.688 1 83.81 252 LEU A O 1
ATOM 1952 N N . LEU A 1 253 ? 1.071 -23.531 12.68 1 84.94 253 LEU A N 1
ATOM 1953 C CA . LEU A 1 253 ? 0.035 -24.438 13.133 1 84.94 253 LEU A CA 1
ATOM 1954 C C . LEU A 1 253 ? -0.296 -25.469 12.062 1 84.94 253 LEU A C 1
ATOM 1956 O O . LEU A 1 253 ? -0.573 -26.625 12.367 1 84.94 253 LEU A O 1
ATOM 1960 N N . ALA A 1 254 ? -0.238 -25.047 10.852 1 80.81 254 ALA A N 1
ATOM 1961 C CA . ALA A 1 254 ? -0.519 -25.953 9.742 1 80.81 254 ALA A CA 1
ATOM 1962 C C . ALA A 1 254 ? 0.555 -27.031 9.625 1 80.81 254 ALA A C 1
ATOM 1964 O O . ALA A 1 254 ? 0.257 -28.188 9.297 1 80.81 254 ALA A O 1
ATOM 1965 N N . VAL A 1 255 ? 1.774 -26.719 9.883 1 76.94 255 VAL A N 1
ATOM 1966 C CA . VAL A 1 255 ? 2.877 -27.672 9.805 1 76.94 255 VAL A CA 1
ATOM 1967 C C . VAL A 1 255 ? 2.83 -28.609 11.008 1 76.94 255 VAL A C 1
ATOM 1969 O O . VAL A 1 255 ? 3.059 -29.828 10.875 1 76.94 255 VAL A O 1
ATOM 1972 N N . PHE A 1 256 ? 2.477 -28.062 12.133 1 78.31 256 PHE A N 1
ATOM 1973 C CA . PHE A 1 256 ? 2.447 -28.859 13.352 1 78.31 256 PHE A CA 1
ATOM 1974 C C . PHE A 1 256 ? 1.33 -29.891 13.305 1 78.31 256 PHE A C 1
ATOM 1976 O O . PHE A 1 256 ? 1.456 -30.984 13.875 1 78.31 256 PHE A O 1
ATOM 1983 N N . ASN A 1 257 ? 0.272 -29.547 12.602 1 76.06 257 ASN A N 1
ATOM 1984 C CA . ASN A 1 257 ? -0.849 -30.469 12.523 1 76.06 257 ASN A CA 1
ATOM 1985 C C . ASN A 1 257 ? -0.764 -31.344 11.281 1 76.06 257 ASN A C 1
ATOM 1987 O O . ASN A 1 257 ? -1.741 -32 10.906 1 76.06 257 ASN A O 1
ATOM 1991 N N . ASN A 1 258 ? 0.389 -31.312 10.602 1 67.69 258 ASN A N 1
ATOM 1992 C CA . ASN A 1 258 ? 0.694 -32.188 9.469 1 67.69 258 ASN A CA 1
ATOM 1993 C C . ASN A 1 258 ? -0.258 -31.938 8.305 1 67.69 258 ASN A C 1
ATOM 1995 O O . ASN A 1 258 ? -0.612 -32.875 7.578 1 67.69 258 ASN A O 1
ATOM 1999 N N . GLU A 1 259 ? -0.885 -30.844 8.383 1 66.06 259 GLU A N 1
ATOM 2000 C CA . GLU A 1 259 ? -1.722 -30.516 7.23 1 66.06 259 GLU A CA 1
ATOM 2001 C C . GLU A 1 259 ? -0.873 -30.125 6.027 1 66.06 259 GLU A C 1
ATOM 2003 O O . GLU A 1 259 ? -1.229 -30.406 4.883 1 66.06 259 GLU A O 1
ATOM 2008 N N . GLN A 1 260 ? 0.138 -29.484 6.391 1 60.28 260 GLN A N 1
ATOM 2009 C CA . GLN A 1 260 ? 1.096 -29.062 5.367 1 60.28 260 GLN A CA 1
ATOM 2010 C C . GLN A 1 260 ? 2.52 -29.438 5.766 1 60.28 260 GLN A C 1
ATOM 2012 O O . GLN A 1 260 ? 2.887 -29.359 6.941 1 60.28 260 GLN A O 1
ATOM 2017 N N . GLU A 1 261 ? 3.139 -30.047 4.836 1 51.69 261 GLU A N 1
ATOM 2018 C CA . GLU A 1 261 ? 4.516 -30.406 5.156 1 51.69 261 GLU A CA 1
ATOM 2019 C C . GLU A 1 261 ? 5.41 -29.172 5.211 1 51.69 261 GLU A C 1
ATOM 2021 O O . GLU A 1 261 ? 6.359 -29.125 5.996 1 51.69 261 GLU A O 1
ATOM 2026 N N . THR A 1 262 ? 5.117 -28.266 4.234 1 50.69 262 THR A N 1
ATOM 2027 C CA . THR A 1 262 ? 5.902 -27.031 4.145 1 50.69 262 THR A CA 1
ATOM 2028 C C . THR A 1 262 ? 5 -25.828 3.939 1 50.69 262 THR A C 1
ATOM 2030 O O . THR A 1 262 ? 3.787 -25.969 3.768 1 50.69 262 THR A O 1
ATOM 2033 N N . ILE A 1 263 ? 5.473 -24.703 4.266 1 45.53 263 ILE A N 1
ATOM 2034 C CA . ILE A 1 263 ? 4.727 -23.469 4.051 1 45.53 263 ILE A CA 1
ATOM 2035 C C . ILE A 1 263 ? 4.543 -23.234 2.555 1 45.53 263 ILE A C 1
ATOM 2037 O O . ILE A 1 263 ? 5.52 -23.047 1.822 1 45.53 263 ILE A O 1
ATOM 2041 N N . THR A 1 264 ? 3.406 -23.609 2.01 1 51.25 264 THR A N 1
ATOM 2042 C CA . THR A 1 264 ? 3.131 -23.391 0.593 1 51.25 264 THR A CA 1
ATOM 2043 C C . THR A 1 264 ? 1.923 -22.484 0.41 1 51.25 264 THR A C 1
ATOM 2045 O O . THR A 1 264 ? 1.21 -22.188 1.371 1 51.25 264 THR A O 1
ATOM 2048 N N . SER A 1 265 ? 1.904 -21.938 -0.798 1 57.53 265 SER A N 1
ATOM 2049 C CA . SER A 1 265 ? 0.732 -21.141 -1.151 1 57.53 265 SER A CA 1
ATOM 2050 C C . SER A 1 265 ? -0.545 -21.969 -1.054 1 57.53 265 SER A C 1
ATOM 2052 O O . SER A 1 265 ? -0.513 -23.203 -1.21 1 57.53 265 SER A O 1
ATOM 2054 N N . ILE A 1 266 ? -1.577 -21.281 -0.692 1 52.12 266 ILE A N 1
ATOM 2055 C CA . ILE A 1 266 ? -2.85 -21.953 -0.447 1 52.12 266 ILE A CA 1
ATOM 2056 C C . ILE A 1 266 ? -3.371 -22.562 -1.747 1 52.12 266 ILE A C 1
ATOM 2058 O O . ILE A 1 266 ? -3.852 -23.688 -1.76 1 52.12 266 ILE A O 1
ATOM 2062 N N . TYR A 1 267 ? -3.166 -21.797 -2.918 1 53.41 267 TYR A N 1
ATOM 2063 C CA . TYR A 1 267 ? -3.596 -22.297 -4.219 1 53.41 267 TYR A CA 1
ATOM 2064 C C . TYR A 1 267 ? -2.41 -22.438 -5.168 1 53.41 267 TYR A C 1
ATOM 2066 O O . TYR A 1 267 ? -2.016 -21.469 -5.828 1 53.41 267 TYR A O 1
ATOM 2074 N N . LYS A 1 268 ? -1.763 -23.578 -5.109 1 59.31 268 LYS A N 1
ATOM 2075 C CA . LYS A 1 268 ? -0.542 -23.812 -5.875 1 59.31 268 LYS A CA 1
ATOM 2076 C C . LYS A 1 268 ? -0.839 -23.906 -7.367 1 59.31 268 LYS A C 1
ATOM 2078 O O . LYS A 1 268 ? -1.777 -24.594 -7.777 1 59.31 268 LYS A O 1
ATOM 2083 N N . THR A 1 269 ? -0.327 -22.906 -8.109 1 51.84 269 THR A N 1
ATOM 2084 C CA . THR A 1 269 ? -0.422 -22.984 -9.562 1 51.84 269 THR A CA 1
ATOM 2085 C C . THR A 1 269 ? 0.93 -23.328 -10.18 1 51.84 269 THR A C 1
ATOM 2087 O O . THR A 1 269 ? 1.972 -23.141 -9.539 1 51.84 269 THR A O 1
ATOM 2090 N N . SER A 1 270 ? 0.976 -24.062 -11.188 1 56.31 270 SER A N 1
ATOM 2091 C CA . SER A 1 270 ? 2.217 -24.422 -11.867 1 56.31 270 SER A CA 1
ATOM 2092 C C . SER A 1 270 ? 2.389 -23.625 -13.164 1 56.31 270 SER A C 1
ATOM 2094 O O . SER A 1 270 ? 2.438 -24.203 -14.25 1 56.31 270 SER A O 1
ATOM 2096 N N . PHE A 1 271 ? 2.359 -22.359 -13.031 1 53.69 271 PHE A N 1
ATOM 2097 C CA . PHE A 1 271 ? 2.639 -21.562 -14.227 1 53.69 271 PHE A CA 1
ATOM 2098 C C . PHE A 1 271 ? 4.129 -21.547 -14.531 1 53.69 271 PHE A C 1
ATOM 2100 O O . PHE A 1 271 ? 4.953 -21.344 -13.641 1 53.69 271 PHE A O 1
ATOM 2107 N N . PRO A 1 272 ? 4.48 -21.984 -15.719 1 55.91 272 PRO A N 1
ATOM 2108 C CA . PRO A 1 272 ? 5.914 -21.906 -16 1 55.91 272 PRO A CA 1
ATOM 2109 C C . PRO A 1 272 ? 6.465 -20.484 -15.867 1 55.91 272 PRO A C 1
ATOM 2111 O O . PRO A 1 272 ? 5.832 -19.531 -16.312 1 55.91 272 PRO A O 1
ATOM 2114 N N . VAL A 1 273 ? 7.375 -20.344 -14.992 1 56.91 273 VAL A N 1
ATOM 2115 C CA . VAL A 1 273 ? 7.996 -19.047 -14.711 1 56.91 273 VAL A CA 1
ATOM 2116 C C . VAL A 1 273 ? 8.602 -18.469 -15.984 1 56.91 273 VAL A C 1
ATOM 2118 O O . VAL A 1 273 ? 8.695 -17.25 -16.141 1 56.91 273 VAL A O 1
ATOM 2121 N N . ASP A 1 274 ? 8.883 -19.312 -16.984 1 53.38 274 ASP A N 1
ATOM 2122 C CA . ASP A 1 274 ? 9.625 -18.875 -18.156 1 53.38 274 ASP A CA 1
ATOM 2123 C C . ASP A 1 274 ? 8.688 -18.391 -19.25 1 53.38 274 ASP A C 1
ATOM 2125 O O . ASP A 1 274 ? 9.133 -18 -20.344 1 53.38 274 ASP A O 1
ATOM 2129 N N . ILE A 1 275 ? 7.418 -18.5 -19.125 1 50.75 275 ILE A N 1
ATOM 2130 C CA . ILE A 1 275 ? 6.578 -18.156 -20.266 1 50.75 275 ILE A CA 1
ATOM 2131 C C . ILE A 1 275 ? 6.273 -16.656 -20.234 1 50.75 275 ILE A C 1
ATOM 2133 O O . ILE A 1 275 ? 5.57 -16.172 -19.359 1 50.75 275 ILE A O 1
ATOM 2137 N N . PRO A 1 276 ? 7.102 -15.891 -21.062 1 55.56 276 PRO A N 1
ATOM 2138 C CA . PRO A 1 276 ? 6.926 -14.445 -21.203 1 55.56 276 PRO A CA 1
ATOM 2139 C C . PRO A 1 276 ? 5.547 -14.07 -21.734 1 55.56 276 PRO A C 1
ATOM 2141 O O . PRO A 1 276 ? 4.891 -14.891 -22.391 1 55.56 276 PRO A O 1
ATOM 2144 N N . PHE A 1 277 ? 4.828 -13.18 -21.141 1 60.97 277 PHE A N 1
ATOM 2145 C CA . PHE A 1 277 ? 3.582 -12.719 -21.75 1 60.97 277 PHE A CA 1
ATOM 2146 C C . PHE A 1 277 ? 3.861 -11.828 -22.953 1 60.97 277 PHE A C 1
ATOM 2148 O O . PHE A 1 277 ? 4.746 -10.969 -22.906 1 60.97 277 PHE A O 1
ATOM 2155 N N . ASP A 1 278 ? 3.197 -12.32 -24.016 1 65.19 278 ASP A N 1
ATOM 2156 C CA . ASP A 1 278 ? 3.311 -11.57 -25.266 1 65.19 278 ASP A CA 1
ATOM 2157 C C . ASP A 1 278 ? 2.504 -10.273 -25.203 1 65.19 278 ASP A C 1
ATOM 2159 O O . ASP A 1 278 ? 1.525 -10.18 -24.469 1 65.19 278 ASP A O 1
ATOM 2163 N N . LEU A 1 279 ? 2.932 -9.273 -25.906 1 74.31 279 LEU A N 1
ATOM 2164 C CA . LEU A 1 279 ? 2.369 -7.926 -25.938 1 74.31 279 LEU A CA 1
ATOM 2165 C C . LEU A 1 279 ? 0.909 -7.957 -26.375 1 74.31 279 LEU A C 1
ATOM 2167 O O . LEU A 1 279 ? 0.058 -7.312 -25.75 1 74.31 279 LEU A O 1
ATOM 2171 N N . PRO A 1 280 ? 0.586 -8.883 -27.312 1 77.56 280 PRO A N 1
ATOM 2172 C CA . PRO A 1 280 ? -0.824 -8.859 -27.719 1 77.56 280 PRO A CA 1
ATOM 2173 C C . PRO A 1 280 ? -1.746 -9.43 -26.641 1 77.56 280 PRO A C 1
ATOM 2175 O O . PRO A 1 280 ? -2.934 -9.102 -26.594 1 77.56 280 PRO A O 1
ATOM 2178 N N . GLU A 1 281 ? -1.193 -10.195 -25.844 1 86.56 281 GLU A N 1
ATOM 2179 C CA . GLU A 1 281 ? -2.02 -10.781 -24.797 1 86.56 281 GLU A CA 1
ATOM 2180 C C . GLU A 1 281 ? -2.438 -9.734 -23.766 1 86.56 281 GLU A C 1
ATOM 2182 O O . GLU A 1 281 ? -3.422 -9.914 -23.047 1 86.56 281 GLU A O 1
ATOM 2187 N N . ILE A 1 282 ? -1.723 -8.648 -23.75 1 87.69 282 ILE A N 1
ATOM 2188 C CA . ILE A 1 282 ? -2.064 -7.594 -22.797 1 87.69 282 ILE A CA 1
ATOM 2189 C C . ILE A 1 282 ? -3.416 -6.984 -23.172 1 87.69 282 ILE A C 1
ATOM 2191 O O . ILE A 1 282 ? -4.203 -6.629 -22.297 1 87.69 282 ILE A O 1
ATOM 2195 N N . PHE A 1 283 ? -3.678 -6.945 -24.422 1 89.69 283 PHE A N 1
ATOM 2196 C CA . PHE A 1 283 ? -4.949 -6.391 -24.875 1 89.69 283 PHE A CA 1
ATOM 2197 C C . PHE A 1 283 ? -6.113 -7.273 -24.422 1 89.69 283 PHE A C 1
ATOM 2199 O O . PHE A 1 283 ? -7.184 -6.77 -24.078 1 89.69 283 PHE A O 1
ATOM 2206 N N . PHE A 1 284 ? -5.852 -8.562 -24.438 1 93.69 284 PHE A N 1
ATOM 2207 C CA . PHE A 1 284 ? -6.91 -9.477 -24.016 1 93.69 284 PHE A CA 1
ATOM 2208 C C . PHE A 1 284 ? -7.125 -9.398 -22.516 1 93.69 284 PHE A C 1
ATOM 2210 O O . PHE A 1 284 ? -8.25 -9.562 -22.031 1 93.69 284 PHE A O 1
ATOM 2217 N N . PHE A 1 285 ? -6.066 -9.133 -21.812 1 95.25 285 PHE A N 1
ATOM 2218 C CA . PHE A 1 285 ? -6.215 -8.961 -20.359 1 95.25 285 PHE A CA 1
ATOM 2219 C C . PHE A 1 285 ? -6.988 -7.691 -20.047 1 95.25 285 PHE A C 1
ATOM 2221 O O . PHE A 1 285 ? -7.84 -7.684 -19.156 1 95.25 285 PHE A O 1
ATOM 2228 N N . VAL A 1 286 ? -6.711 -6.648 -20.766 1 95.19 286 VAL A N 1
ATOM 2229 C CA . VAL A 1 286 ? -7.414 -5.387 -20.562 1 95.19 286 VAL A CA 1
ATOM 2230 C C . VAL A 1 286 ? -8.883 -5.543 -20.953 1 95.19 286 VAL A C 1
ATOM 2232 O O . VAL A 1 286 ? -9.766 -5.012 -20.281 1 95.19 286 VAL A O 1
ATOM 2235 N N . ALA 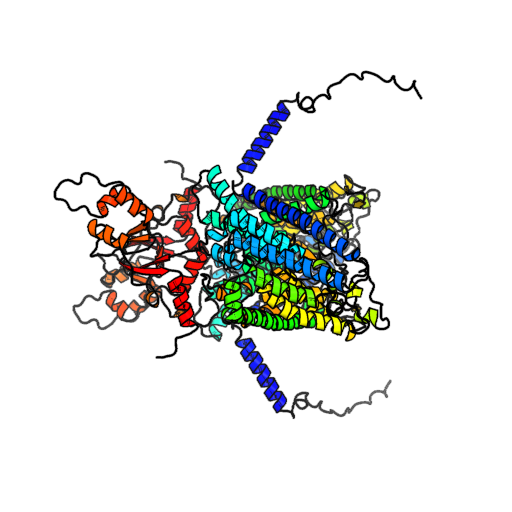A 1 287 ? -9.117 -6.285 -21.984 1 96.88 287 ALA A N 1
ATOM 2236 C CA . ALA A 1 287 ? -10.492 -6.562 -22.406 1 96.88 287 ALA A CA 1
ATOM 2237 C C . ALA A 1 287 ? -11.242 -7.352 -21.344 1 96.88 287 ALA A C 1
ATOM 2239 O O . ALA A 1 287 ? -12.414 -7.082 -21.078 1 96.88 287 ALA A O 1
ATOM 2240 N N . LEU A 1 288 ? -10.555 -8.32 -20.828 1 98.06 288 LEU A N 1
ATOM 2241 C CA . LEU A 1 288 ? -11.141 -9.07 -19.719 1 98.06 288 LEU A CA 1
ATOM 2242 C C . LEU A 1 288 ? -11.477 -8.148 -18.547 1 98.06 288 LEU A C 1
ATOM 2244 O O . LEU A 1 288 ? -12.531 -8.289 -17.922 1 98.06 288 LEU A O 1
ATOM 2248 N N . GLY A 1 289 ? -10.562 -7.191 -18.281 1 98.25 289 GLY A N 1
ATOM 2249 C CA . GLY A 1 289 ? -10.836 -6.203 -17.25 1 98.25 289 GLY A CA 1
ATOM 2250 C C . GLY A 1 289 ? -12.078 -5.383 -17.516 1 98.25 289 GLY A C 1
ATOM 2251 O O . GLY A 1 289 ? -12.883 -5.137 -16.609 1 98.25 289 GLY A O 1
ATOM 2252 N N . ALA A 1 290 ? -12.273 -5.047 -18.719 1 97.44 290 ALA A N 1
ATOM 2253 C CA . ALA A 1 290 ? -13.461 -4.277 -19.094 1 97.44 290 ALA A CA 1
ATOM 2254 C C . ALA A 1 290 ? -14.727 -5.098 -18.922 1 97.44 290 ALA A C 1
ATOM 2256 O O . ALA A 1 290 ? -15.75 -4.586 -18.469 1 97.44 290 ALA A O 1
ATOM 2257 N N . ILE A 1 291 ? -14.648 -6.328 -19.234 1 98.38 291 ILE A N 1
ATOM 2258 C CA . ILE A 1 291 ? -15.789 -7.219 -19.078 1 98.38 291 ILE A CA 1
ATOM 2259 C C . ILE A 1 291 ? -16.125 -7.387 -17.594 1 98.38 291 ILE A C 1
ATOM 2261 O O . ILE A 1 291 ? -17.281 -7.266 -17.188 1 98.38 291 ILE A O 1
ATOM 2265 N N . CYS A 1 292 ? -15.078 -7.625 -16.844 1 98.56 292 CYS A N 1
ATOM 2266 C CA . CYS A 1 292 ? -15.273 -7.777 -15.406 1 98.56 292 CYS A CA 1
ATOM 2267 C C . CYS A 1 292 ? -15.82 -6.492 -14.789 1 98.56 292 CYS A C 1
ATOM 2269 O O . CYS A 1 292 ? -16.656 -6.535 -13.891 1 98.56 292 CYS A O 1
ATOM 2271 N N . GLY A 1 293 ? -15.328 -5.34 -15.273 1 98.06 293 GLY A N 1
ATOM 2272 C CA . GLY A 1 293 ? -15.828 -4.066 -14.781 1 98.06 293 GLY A CA 1
ATOM 2273 C C . GLY A 1 293 ? -17.297 -3.848 -15.086 1 98.06 293 GLY A C 1
ATOM 2274 O O . GLY A 1 293 ? -18.062 -3.426 -14.211 1 98.06 293 GLY A O 1
ATOM 2275 N N . THR A 1 294 ? -17.75 -4.23 -16.203 1 97.81 294 THR A N 1
ATOM 2276 C CA . THR A 1 294 ? -19.141 -4.066 -16.609 1 97.81 294 THR A CA 1
ATOM 2277 C C . THR A 1 294 ? -20.047 -5.039 -15.852 1 97.81 294 THR A C 1
ATOM 2279 O O . THR A 1 294 ? -21.109 -4.656 -15.375 1 97.81 294 THR A O 1
ATOM 2282 N N . LEU A 1 295 ? -19.578 -6.219 -15.734 1 98.12 295 LEU A N 1
ATOM 2283 C CA . LEU A 1 295 ? -20.359 -7.219 -15.016 1 98.12 295 LEU A CA 1
ATOM 2284 C C . LEU A 1 295 ? -20.453 -6.871 -13.531 1 98.12 295 LEU A C 1
ATOM 2286 O O . LEU A 1 295 ? -21.469 -7.148 -12.891 1 98.12 295 LEU A O 1
ATOM 2290 N N . SER A 1 296 ? -19.375 -6.32 -13.023 1 98.12 296 SER A N 1
ATOM 2291 C CA . SER A 1 296 ? -19.391 -5.93 -11.617 1 98.12 296 SER A CA 1
ATOM 2292 C C . SER A 1 296 ? -20.406 -4.809 -11.367 1 98.12 296 SER A C 1
ATOM 2294 O O . SER A 1 296 ? -21.031 -4.758 -10.312 1 98.12 296 SER A O 1
ATOM 2296 N N . CYS A 1 297 ? -20.531 -3.889 -12.297 1 96.81 297 CYS A N 1
ATOM 2297 C CA . CYS A 1 297 ? -21.531 -2.842 -12.188 1 96.81 297 CYS A CA 1
ATOM 2298 C C . CYS A 1 297 ? -22.938 -3.438 -12.133 1 96.81 297 CYS A C 1
ATOM 2300 O O . CYS A 1 297 ? -23.766 -3.004 -11.344 1 96.81 297 CYS A O 1
ATOM 2302 N N . GLY A 1 298 ? -23.141 -4.387 -13 1 96.94 298 GLY A N 1
ATOM 2303 C CA . GLY A 1 298 ? -24.422 -5.074 -12.969 1 96.94 298 GLY A CA 1
ATOM 2304 C C . GLY A 1 298 ? -24.672 -5.812 -11.672 1 96.94 298 GLY A C 1
ATOM 2305 O O . GLY A 1 298 ? -25.781 -5.789 -11.141 1 96.94 298 GLY A O 1
ATOM 2306 N N . TYR A 1 299 ? -23.703 -6.383 -11.18 1 97.62 299 TYR A N 1
ATOM 2307 C CA . TYR A 1 299 ? -23.828 -7.141 -9.938 1 97.62 299 TYR A CA 1
ATOM 2308 C C . TYR A 1 299 ? -24.141 -6.215 -8.766 1 97.62 299 TYR A C 1
ATOM 2310 O O . TYR A 1 299 ? -25.062 -6.473 -7.984 1 97.62 299 TYR A O 1
ATOM 2318 N N . ASN A 1 300 ? -23.297 -5.152 -8.578 1 96.94 300 ASN A N 1
ATOM 2319 C CA . ASN A 1 300 ? -23.5 -4.219 -7.477 1 96.94 300 ASN A CA 1
ATOM 2320 C C . ASN A 1 300 ? -24.859 -3.541 -7.566 1 96.94 300 ASN A C 1
ATOM 2322 O O . ASN A 1 300 ? -25.531 -3.334 -6.551 1 96.94 300 ASN A O 1
ATOM 2326 N N . TYR A 1 301 ? -25.25 -3.234 -8.734 1 96.19 301 TYR A N 1
ATOM 2327 C CA . TYR A 1 301 ? -26.562 -2.615 -8.938 1 96.19 301 TYR A CA 1
ATOM 2328 C C . TYR A 1 301 ? -27.688 -3.582 -8.578 1 96.19 301 TYR A C 1
ATOM 2330 O O . TYR A 1 301 ? -28.625 -3.217 -7.879 1 96.19 301 TYR A O 1
ATOM 2338 N N . SER A 1 302 ? -27.594 -4.809 -9.102 1 96.5 302 SER A N 1
ATOM 2339 C CA . SER A 1 302 ? -28.625 -5.812 -8.844 1 96.5 302 SER A CA 1
ATOM 2340 C C . SER A 1 302 ? -28.703 -6.164 -7.363 1 96.5 302 SER A C 1
ATOM 2342 O O . SER A 1 302 ? -29.781 -6.387 -6.828 1 96.5 302 SER A O 1
ATOM 2344 N N . GLN A 1 303 ? -27.578 -6.254 -6.789 1 95.25 303 GLN A N 1
ATOM 2345 C CA . GLN A 1 303 ? -27.547 -6.562 -5.363 1 95.25 303 GLN A CA 1
ATOM 2346 C C . GLN A 1 303 ? -28.219 -5.465 -4.547 1 95.25 303 GLN A C 1
ATOM 2348 O O . GLN A 1 303 ? -29.016 -5.75 -3.65 1 95.25 303 GLN A O 1
ATOM 2353 N N . ARG A 1 304 ? -27.938 -4.238 -4.801 1 93.12 304 ARG A N 1
ATOM 2354 C CA . ARG A 1 304 ? -28.531 -3.119 -4.07 1 93.12 304 ARG A CA 1
ATOM 2355 C C . ARG A 1 304 ? -30.031 -3.008 -4.344 1 93.12 304 ARG A C 1
ATOM 2357 O O . ARG A 1 304 ? -30.812 -2.791 -3.424 1 93.12 304 ARG A O 1
ATOM 2364 N N . THR A 1 305 ? -30.391 -3.199 -5.559 1 93.5 305 THR A N 1
ATOM 2365 C CA . THR A 1 305 ? -31.797 -3.094 -5.934 1 93.5 305 THR A CA 1
ATOM 2366 C C . THR A 1 305 ? -32.625 -4.211 -5.289 1 93.5 305 THR A C 1
ATOM 2368 O O . THR A 1 305 ? -33.75 -3.996 -4.875 1 93.5 305 THR A O 1
ATOM 2371 N N . PHE A 1 306 ? -32 -5.344 -5.273 1 94.19 306 PHE A N 1
ATOM 2372 C CA . PHE A 1 306 ? -32.688 -6.473 -4.656 1 94.19 306 PHE A CA 1
ATOM 2373 C C . PHE A 1 306 ? -32.844 -6.25 -3.158 1 94.19 306 PHE A C 1
ATOM 2375 O O . PHE A 1 306 ? -33.875 -6.613 -2.582 1 94.19 306 PHE A O 1
ATOM 2382 N N . LEU A 1 307 ? -31.938 -5.68 -2.543 1 91 307 LEU A N 1
ATOM 2383 C CA . LEU A 1 307 ? -32.031 -5.367 -1.121 1 91 307 LEU A CA 1
ATOM 2384 C C . LEU A 1 307 ? -33.125 -4.336 -0.866 1 91 307 LEU A C 1
ATOM 2386 O O . LEU A 1 307 ? -33.875 -4.453 0.099 1 91 307 LEU A O 1
ATOM 2390 N N . PHE A 1 308 ? -33.219 -3.43 -1.73 1 89.5 308 PHE A N 1
ATOM 2391 C CA . PHE A 1 308 ? -34.281 -2.438 -1.614 1 89.5 308 PHE A CA 1
ATOM 2392 C C . PHE A 1 308 ? -35.625 -3.074 -1.846 1 89.5 308 PHE A C 1
ATOM 2394 O O . PHE A 1 308 ? -36.625 -2.734 -1.168 1 89.5 308 PHE A O 1
ATOM 2401 N N . PHE A 1 309 ? -35.656 -3.965 -2.756 1 90.31 309 PHE A N 1
ATOM 2402 C CA . PHE A 1 309 ? -36.906 -4.664 -3.072 1 90.31 309 PHE A CA 1
ATOM 2403 C C . PHE A 1 309 ? -37.375 -5.488 -1.882 1 90.31 309 PHE A C 1
ATOM 2405 O O . PHE A 1 309 ? -38.594 -5.527 -1.588 1 90.31 309 PHE A O 1
ATOM 2412 N N . LEU A 1 310 ? -36.469 -6.148 -1.228 1 89.19 310 LEU A N 1
ATOM 2413 C CA . LEU A 1 310 ? -36.812 -6.969 -0.072 1 89.19 310 LEU A CA 1
ATOM 2414 C C . LEU A 1 310 ? -37.344 -6.109 1.067 1 89.19 310 LEU A C 1
ATOM 2416 O O . LEU A 1 310 ? -38.25 -6.539 1.816 1 89.19 310 LEU A O 1
ATOM 2420 N N . LYS A 1 311 ? -36.812 -4.922 1.164 1 86.94 311 LYS A N 1
ATOM 2421 C CA . LYS A 1 311 ? -37.25 -4.012 2.213 1 86.94 311 LYS A CA 1
ATOM 2422 C C . LYS A 1 311 ? -38.594 -3.396 1.859 1 86.94 311 LYS A C 1
ATOM 2424 O O . LYS A 1 311 ? -39.406 -3.072 2.748 1 86.94 311 LYS A O 1
ATOM 2429 N N . ALA A 1 312 ? -38.875 -3.299 0.633 1 88.44 312 ALA A N 1
ATOM 2430 C CA . ALA A 1 312 ? -40.094 -2.645 0.16 1 88.44 312 ALA A CA 1
ATOM 2431 C C . ALA A 1 312 ? -41.25 -3.639 0.06 1 88.44 312 ALA A C 1
ATOM 2433 O O . ALA A 1 312 ? -42.406 -3.27 0.232 1 88.44 312 ALA A O 1
ATOM 2434 N N . ASN A 1 313 ? -40.844 -4.844 -0.236 1 89.44 313 ASN A N 1
ATOM 2435 C CA . ASN A 1 313 ? -41.906 -5.855 -0.381 1 89.44 313 ASN A CA 1
ATOM 2436 C C . ASN A 1 313 ? -42.5 -6.238 0.968 1 89.44 313 ASN A C 1
ATOM 2438 O O . ASN A 1 313 ? -41.781 -6.582 1.903 1 89.44 313 ASN A O 1
ATOM 2442 N N . GLY A 1 314 ? -43.812 -6.121 1.109 1 86.56 314 GLY A N 1
ATOM 2443 C CA . GLY A 1 314 ? -44.531 -6.34 2.355 1 86.56 314 GLY A CA 1
ATOM 2444 C C . GLY A 1 314 ? -44.344 -7.742 2.904 1 86.56 314 GLY A C 1
ATOM 2445 O O . GLY A 1 314 ? -44.188 -7.93 4.109 1 86.56 314 GLY A O 1
ATOM 2446 N N . PHE A 1 315 ? -44.312 -8.719 2.023 1 89 315 PHE A N 1
ATOM 2447 C CA . PHE A 1 315 ? -44.25 -10.109 2.459 1 89 315 PHE A CA 1
ATOM 2448 C C . PHE A 1 315 ? -42.875 -10.406 3.041 1 89 315 PHE A C 1
ATOM 2450 O O . PHE A 1 315 ? -42.75 -10.938 4.148 1 89 315 PHE A O 1
ATOM 2457 N N . THR A 1 316 ? -41.906 -10.117 2.311 1 88.75 316 THR A N 1
ATOM 2458 C CA . THR A 1 316 ? -40.531 -10.414 2.746 1 88.75 316 THR A CA 1
ATOM 2459 C C . THR A 1 316 ? -40.125 -9.531 3.922 1 88.75 316 THR A C 1
ATOM 2461 O O . THR A 1 316 ? -39.406 -9.969 4.816 1 88.75 316 THR A O 1
ATOM 2464 N N . SER A 1 317 ? -40.562 -8.352 3.912 1 88.06 317 SER A N 1
ATOM 2465 C CA . SER A 1 317 ? -40.25 -7.449 5.016 1 88.06 317 SER A CA 1
ATOM 2466 C C . SER A 1 317 ? -40.875 -7.934 6.32 1 88.06 317 SER A C 1
ATOM 2468 O O . SER A 1 317 ? -40.25 -7.844 7.383 1 88.06 317 SER A O 1
ATOM 2470 N N . LYS A 1 318 ? -42.062 -8.453 6.18 1 89 318 LYS A N 1
ATOM 2471 C CA . LYS A 1 318 ? -42.75 -8.977 7.363 1 89 318 LYS A CA 1
ATOM 2472 C C . LYS A 1 318 ? -42.062 -10.258 7.852 1 89 318 LYS A C 1
ATOM 2474 O O . LYS A 1 318 ? -41.938 -10.469 9.055 1 89 318 LYS A O 1
ATOM 2479 N N . LEU A 1 319 ? -41.688 -11.07 6.914 1 89.56 319 LEU A N 1
ATOM 2480 C CA . LEU A 1 319 ? -41.031 -12.312 7.266 1 89.56 319 LEU A CA 1
ATOM 2481 C C . LEU A 1 319 ? -39.688 -12.039 7.957 1 89.56 319 LEU A C 1
ATOM 2483 O O . LEU A 1 319 ? -39.344 -12.703 8.938 1 89.56 319 LEU A O 1
ATOM 2487 N N . LEU A 1 320 ? -39 -11.141 7.488 1 86.62 320 LEU A N 1
ATOM 2488 C CA . LEU A 1 320 ? -37.688 -10.773 8.039 1 86.62 320 LEU A CA 1
ATOM 2489 C C . LEU A 1 320 ? -37.844 -10.094 9.391 1 86.62 320 LEU A C 1
ATOM 2491 O O . LEU A 1 320 ? -36.969 -10.188 10.242 1 86.62 320 LEU A O 1
ATOM 2495 N N . ALA A 1 321 ? -38.969 -9.492 9.547 1 84.56 321 ALA A N 1
ATOM 2496 C CA . ALA A 1 321 ? -39.25 -8.82 10.82 1 84.56 321 ALA A CA 1
ATOM 2497 C C . ALA A 1 321 ? -39.719 -9.82 11.875 1 84.56 321 ALA A C 1
ATOM 2499 O O . ALA A 1 321 ? -39.438 -9.656 13.062 1 84.56 321 ALA A O 1
ATOM 2500 N N . THR A 1 322 ? -40.438 -10.836 11.375 1 84.62 322 THR A N 1
ATOM 2501 C CA . THR A 1 322 ? -41.062 -11.75 12.32 1 84.62 322 THR A CA 1
ATOM 2502 C C . THR A 1 322 ? -40.156 -12.922 12.633 1 84.62 322 THR A C 1
ATOM 2504 O O . THR A 1 322 ? -39.969 -13.273 13.797 1 84.62 322 THR A O 1
ATOM 2507 N N . SER A 1 323 ? -39.656 -13.547 11.492 1 90.62 323 SER A N 1
ATOM 2508 C CA . SER A 1 323 ? -38.812 -14.711 11.719 1 90.62 323 SER A CA 1
ATOM 2509 C C . SER A 1 323 ? -37.625 -14.742 10.758 1 90.62 323 SER A C 1
ATOM 2511 O O . SER A 1 323 ? -37.75 -15.312 9.664 1 90.62 323 SER A O 1
ATOM 2513 N N . LYS A 1 324 ? -36.531 -14.359 11.172 1 91.31 324 LYS A N 1
ATOM 2514 C CA . LYS A 1 324 ? -35.312 -14.344 10.375 1 91.31 324 LYS A CA 1
ATOM 2515 C C . LYS A 1 324 ? -34.812 -15.766 10.078 1 91.31 324 LYS A C 1
ATOM 2517 O O . LYS A 1 324 ? -34.406 -16.062 8.961 1 91.31 324 LYS A O 1
ATOM 2522 N N . PRO A 1 325 ? -34.969 -16.75 11.078 1 93.12 325 PRO A N 1
ATOM 2523 C CA . PRO A 1 325 ? -34.531 -18.109 10.789 1 93.12 325 PRO A CA 1
ATOM 2524 C C . PRO A 1 325 ? -35.406 -18.781 9.711 1 93.12 325 PRO A C 1
ATOM 2526 O O . PRO A 1 325 ? -34.906 -19.609 8.945 1 93.12 325 PRO A O 1
ATOM 2529 N N . LEU A 1 326 ? -36.625 -18.391 9.633 1 93.94 326 LEU A N 1
ATOM 2530 C CA . LEU A 1 326 ? -37.5 -18.969 8.609 1 93.94 326 LEU A CA 1
ATOM 2531 C C . LEU A 1 326 ? -37.094 -18.484 7.223 1 93.94 326 LEU A C 1
ATOM 2533 O O . LEU A 1 326 ? -37.094 -19.266 6.262 1 93.94 326 LEU A O 1
ATOM 2537 N N . TYR A 1 327 ? -36.844 -17.266 7.145 1 93.81 327 TYR A N 1
ATOM 2538 C CA . TYR A 1 327 ? -36.375 -16.75 5.867 1 93.81 327 TYR A CA 1
ATOM 2539 C C . TYR A 1 327 ? -35.062 -17.438 5.449 1 93.81 327 TYR A C 1
ATOM 2541 O O . TYR A 1 327 ? -34.906 -17.781 4.281 1 93.81 327 TYR A O 1
ATOM 2549 N N . SER A 1 328 ? -34.156 -17.594 6.406 1 95.06 328 SER A N 1
ATOM 2550 C CA . SER A 1 328 ? -32.906 -18.266 6.125 1 95.06 328 SER A CA 1
ATOM 2551 C C . SER A 1 328 ? -33.094 -19.703 5.684 1 95.06 328 SER A C 1
ATOM 2553 O O . SER A 1 328 ? -32.438 -20.188 4.777 1 95.06 328 SER A O 1
ATOM 2555 N N . ALA A 1 329 ? -34.062 -20.328 6.297 1 95.62 329 ALA A N 1
ATOM 2556 C CA . ALA A 1 329 ? -34.375 -21.703 5.945 1 95.62 329 ALA A CA 1
ATOM 2557 C C . ALA A 1 329 ? -34.938 -21.797 4.531 1 95.62 329 ALA A C 1
ATOM 2559 O O . ALA A 1 329 ? -34.594 -22.688 3.762 1 95.62 329 ALA A O 1
ATOM 2560 N N . LEU A 1 330 ? -35.812 -20.906 4.207 1 95.5 330 LEU A N 1
ATOM 2561 C CA . LEU A 1 330 ? -36.438 -20.922 2.889 1 95.5 330 LEU A CA 1
ATOM 2562 C C . LEU A 1 330 ? -35.406 -20.641 1.799 1 95.5 330 LEU A C 1
ATOM 2564 O O . LEU A 1 330 ? -35.406 -21.297 0.754 1 95.5 330 LEU A O 1
ATOM 2568 N N . ALA A 1 331 ? -34.625 -19.641 2.088 1 95.44 331 ALA A N 1
ATOM 2569 C CA . ALA A 1 331 ? -33.562 -19.328 1.127 1 95.44 331 ALA A CA 1
ATOM 2570 C C . ALA A 1 331 ? -32.594 -20.5 0.971 1 95.44 331 ALA A C 1
ATOM 2572 O O . ALA A 1 331 ? -32.156 -20.812 -0.14 1 95.44 331 ALA A O 1
ATOM 2573 N N . ALA A 1 332 ? -32.25 -21.203 2.049 1 96.75 332 ALA A N 1
ATOM 2574 C CA . ALA A 1 332 ? -31.359 -22.359 2.021 1 96.75 332 ALA A CA 1
ATOM 2575 C C . ALA A 1 332 ? -31.953 -23.516 1.233 1 96.75 332 ALA A C 1
ATOM 2577 O O . ALA A 1 332 ? -31.25 -24.234 0.539 1 96.75 332 ALA A O 1
ATOM 2578 N N . VAL A 1 333 ? -33.25 -23.672 1.366 1 97 333 VAL A N 1
ATOM 2579 C CA . VAL A 1 333 ? -33.906 -24.75 0.638 1 97 333 VAL A CA 1
ATOM 2580 C C . VAL A 1 333 ? -33.812 -24.5 -0.864 1 97 333 VAL A C 1
ATOM 2582 O O . VAL A 1 333 ? -33.562 -25.422 -1.64 1 97 333 VAL A O 1
ATOM 2585 N N . VAL A 1 334 ? -34 -23.281 -1.223 1 96.75 334 VAL A N 1
ATOM 2586 C CA . VAL A 1 334 ? -33.938 -22.922 -2.639 1 96.75 334 VAL A CA 1
ATOM 2587 C C . VAL A 1 334 ? -32.531 -23.141 -3.172 1 96.75 334 VAL A C 1
ATOM 2589 O O . VAL A 1 334 ? -32.344 -23.797 -4.207 1 96.75 334 VAL A O 1
ATOM 2592 N N . LEU A 1 335 ? -31.562 -22.688 -2.473 1 97.19 335 LEU A N 1
ATOM 2593 C CA . LEU A 1 335 ? -30.172 -22.797 -2.918 1 97.19 335 LEU A CA 1
ATOM 2594 C C . LEU A 1 335 ? -29.719 -24.234 -2.908 1 97.19 335 LEU A C 1
ATOM 2596 O O . LEU A 1 335 ? -29.062 -24.703 -3.85 1 97.19 335 LEU A O 1
ATOM 2600 N N . ALA A 1 336 ? -30.062 -24.969 -1.885 1 96.5 336 ALA A N 1
ATOM 2601 C CA . ALA A 1 336 ? -29.656 -26.375 -1.767 1 96.5 336 ALA A CA 1
ATOM 2602 C C . ALA A 1 336 ? -30.344 -27.234 -2.818 1 96.5 336 ALA A C 1
ATOM 2604 O O . ALA A 1 336 ? -29.766 -28.188 -3.334 1 96.5 336 ALA A O 1
ATOM 2605 N N . SER A 1 337 ? -31.578 -26.891 -3.135 1 96.12 337 SER A N 1
ATOM 2606 C CA . SER A 1 337 ? -32.312 -27.672 -4.137 1 96.12 337 SER A CA 1
ATOM 2607 C C . SER A 1 337 ? -31.719 -27.469 -5.527 1 96.12 337 SER A C 1
ATOM 2609 O O . SER A 1 337 ? -31.641 -28.406 -6.32 1 96.12 337 SER A O 1
ATOM 2611 N N . ILE A 1 338 ? -31.281 -26.344 -5.754 1 95.5 338 ILE A N 1
ATOM 2612 C CA . ILE A 1 338 ? -30.734 -26.031 -7.07 1 95.5 338 ILE A CA 1
ATOM 2613 C C . ILE A 1 338 ? -29.344 -26.641 -7.195 1 95.5 338 ILE A C 1
ATOM 2615 O O . ILE A 1 338 ? -28.953 -27.094 -8.273 1 95.5 338 ILE A O 1
ATOM 2619 N N . THR A 1 339 ? -28.609 -26.734 -6.125 1 95.25 339 THR A N 1
ATOM 2620 C CA . THR A 1 339 ? -27.219 -27.203 -6.18 1 95.25 339 THR A CA 1
ATOM 2621 C C . THR A 1 339 ? -27.156 -28.719 -5.961 1 95.25 339 THR A C 1
ATOM 2623 O O . THR A 1 339 ? -26.062 -29.281 -5.84 1 95.25 339 THR A O 1
ATOM 2626 N N . TYR A 1 340 ? -28.297 -29.375 -5.902 1 93.56 340 TYR A N 1
ATOM 2627 C CA . TYR A 1 340 ? -28.312 -30.828 -5.746 1 93.56 340 TYR A CA 1
ATOM 2628 C C . TYR A 1 340 ? -27.578 -31.516 -6.891 1 93.56 340 TYR A C 1
ATOM 2630 O O . TYR A 1 340 ? -27.922 -31.328 -8.055 1 93.56 340 TYR A O 1
ATOM 2638 N N . PRO A 1 341 ? -26.531 -32.25 -6.625 1 89.81 341 PRO A N 1
ATOM 2639 C CA . PRO A 1 341 ? -25.594 -32.75 -7.633 1 89.81 341 PRO A CA 1
ATOM 2640 C C . PRO A 1 341 ? -26.266 -33.594 -8.719 1 89.81 341 PRO A C 1
ATOM 2642 O O . PRO A 1 341 ? -26 -33.406 -9.906 1 89.81 341 PRO A O 1
ATOM 2645 N N . PRO A 1 342 ? -27.156 -34.562 -8.414 1 87.75 342 PRO A N 1
ATOM 2646 C CA . PRO A 1 342 ? -27.766 -35.344 -9.492 1 87.75 342 PRO A CA 1
ATOM 2647 C C . PRO A 1 342 ? -28.812 -34.531 -10.281 1 87.75 342 PRO A C 1
ATOM 2649 O O . PRO A 1 342 ? -29.172 -34.906 -11.391 1 87.75 342 PRO A O 1
ATOM 2652 N N . GLY A 1 343 ? -29.219 -33.406 -9.805 1 88.31 343 GLY A N 1
ATOM 2653 C CA . GLY A 1 343 ? -30.141 -32.531 -10.508 1 88.31 343 GLY A CA 1
ATOM 2654 C C . GLY A 1 343 ? -29.453 -31.438 -11.289 1 88.31 343 GLY A C 1
ATOM 2655 O O . GLY A 1 343 ? -28.562 -31.703 -12.102 1 88.31 343 GLY A O 1
ATOM 2656 N N . VAL A 1 344 ? -29.797 -30.25 -11.039 1 90.31 344 VAL A N 1
ATOM 2657 C CA . VAL A 1 344 ? -29.266 -29.094 -11.742 1 90.31 344 VAL A CA 1
ATOM 2658 C C . VAL A 1 344 ? -27.812 -28.844 -11.305 1 90.31 344 VAL A C 1
ATOM 2660 O O . VAL A 1 344 ? -27.031 -28.234 -12.039 1 90.31 344 VAL A O 1
ATOM 2663 N N . GLY A 1 345 ? -27.516 -29.391 -10.211 1 90.62 345 GLY A N 1
ATOM 2664 C CA . GLY A 1 345 ? -26.172 -29.219 -9.664 1 90.62 345 GLY A CA 1
ATOM 2665 C C . GLY A 1 345 ? -25.094 -29.891 -10.5 1 90.62 345 GLY A C 1
ATOM 2666 O O . GLY A 1 345 ? -23.922 -29.547 -10.383 1 90.62 345 GLY A O 1
ATOM 2667 N N . HIS A 1 346 ? -25.5 -30.75 -11.352 1 86.69 346 HIS A N 1
ATOM 2668 C CA . HIS A 1 346 ? -24.578 -31.453 -12.219 1 86.69 346 HIS A CA 1
ATOM 2669 C C . HIS A 1 346 ? -23.953 -30.516 -13.242 1 86.69 346 HIS A C 1
ATOM 2671 O O . HIS A 1 346 ? -22.812 -30.734 -13.656 1 86.69 346 HIS A O 1
ATOM 2677 N N . PHE A 1 347 ? -24.609 -29.438 -13.469 1 89.75 347 PHE A N 1
ATOM 2678 C CA . PHE A 1 347 ? -24.156 -28.516 -14.516 1 89.75 347 PHE A CA 1
ATOM 2679 C C . PHE A 1 347 ? -23.406 -27.344 -13.922 1 89.75 347 PHE A C 1
ATOM 2681 O O . PHE A 1 347 ? -23.078 -26.391 -14.625 1 89.75 347 PHE A O 1
ATOM 2688 N N . MET A 1 348 ? -23.109 -27.406 -12.672 1 90.56 348 MET A N 1
ATOM 2689 C CA . MET A 1 348 ? -22.406 -26.281 -12.047 1 90.56 348 MET A CA 1
ATOM 2690 C C . MET A 1 348 ? -21.297 -26.781 -11.125 1 90.56 348 MET A C 1
ATOM 2692 O O . MET A 1 348 ? -20.844 -26.062 -10.242 1 90.56 348 MET A O 1
ATOM 2696 N N . ALA A 1 349 ? -20.859 -27.969 -11.289 1 90.56 349 ALA A N 1
ATOM 2697 C CA . ALA A 1 349 ? -19.812 -28.547 -10.453 1 90.56 349 ALA A CA 1
ATOM 2698 C C . ALA A 1 349 ? -20.109 -28.312 -8.969 1 90.56 349 ALA A C 1
ATOM 2700 O O . ALA A 1 349 ? -19.25 -27.844 -8.227 1 90.56 349 ALA A O 1
ATOM 2701 N N . SER A 1 350 ? -21.281 -28.641 -8.531 1 91.62 350 SER A N 1
ATOM 2702 C CA . SER A 1 350 ? -21.766 -28.312 -7.195 1 91.62 350 SER A CA 1
ATOM 2703 C C . SER A 1 350 ? -21.125 -29.219 -6.145 1 91.62 350 SER A C 1
ATOM 2705 O O . SER A 1 350 ? -21.203 -28.938 -4.945 1 91.62 350 SER A O 1
ATOM 2707 N N . ARG A 1 351 ? -20.453 -30.312 -6.547 1 89.94 351 ARG A N 1
ATOM 2708 C CA . ARG A 1 351 ? -19.828 -31.234 -5.594 1 89.94 351 ARG A CA 1
ATOM 2709 C C . ARG A 1 351 ? -18.5 -30.688 -5.094 1 89.94 351 ARG A C 1
ATOM 2711 O O . ARG A 1 351 ? -17.969 -31.172 -4.094 1 89.94 351 ARG A O 1
ATOM 2718 N N . LEU A 1 352 ? -18.047 -29.656 -5.766 1 91.69 352 LEU A N 1
ATOM 2719 C CA . LEU A 1 352 ? -16.75 -29.094 -5.406 1 91.69 352 LEU A CA 1
ATOM 2720 C C . LEU A 1 352 ? -16.891 -28.047 -4.309 1 91.69 352 LEU A C 1
ATOM 2722 O O . LEU A 1 352 ? -17.891 -27.328 -4.27 1 91.69 352 LEU A O 1
ATOM 2726 N N . SER A 1 353 ? -15.953 -28.094 -3.402 1 90.88 353 SER A N 1
ATOM 2727 C CA . SER A 1 353 ? -15.875 -27.031 -2.404 1 90.88 353 SER A CA 1
ATOM 2728 C C . SER A 1 353 ? -15.398 -25.719 -3.023 1 90.88 353 SER A C 1
ATOM 2730 O O . SER A 1 353 ? -14.977 -25.688 -4.18 1 90.88 353 SER A O 1
ATOM 2732 N N . MET A 1 354 ? -15.5 -24.656 -2.332 1 91.19 354 MET A N 1
ATOM 2733 C CA . MET A 1 354 ? -15.094 -23.344 -2.842 1 91.19 354 MET A CA 1
ATOM 2734 C C . MET A 1 354 ? -13.609 -23.328 -3.178 1 91.19 354 MET A C 1
ATOM 2736 O O . MET A 1 354 ? -13.203 -22.766 -4.191 1 91.19 354 MET A O 1
ATOM 2740 N N . SER A 1 355 ? -12.805 -23.938 -2.314 1 88.44 355 SER A N 1
ATOM 2741 C CA . SER A 1 355 ? -11.375 -24.016 -2.561 1 88.44 355 SER A CA 1
ATOM 2742 C C . SER A 1 355 ? -11.07 -24.859 -3.799 1 88.44 355 SER A C 1
ATOM 2744 O O . SER A 1 355 ? -10.156 -24.531 -4.566 1 88.44 355 SER A O 1
ATOM 2746 N N . GLU A 1 356 ? -11.852 -25.922 -3.986 1 90.75 356 GLU A N 1
ATOM 2747 C CA . GLU A 1 356 ? -11.656 -26.781 -5.145 1 90.75 356 GLU A CA 1
ATOM 2748 C C . GLU A 1 356 ? -12.094 -26.094 -6.434 1 90.75 356 GLU A C 1
ATOM 2750 O O . GLU A 1 356 ? -11.531 -26.344 -7.5 1 90.75 356 GLU A O 1
ATOM 2755 N N . HIS A 1 357 ? -13.102 -25.266 -6.297 1 93.25 357 HIS A N 1
ATOM 2756 C CA . HIS A 1 357 ? -13.469 -24.453 -7.449 1 93.25 357 HIS A CA 1
ATOM 2757 C C . HIS A 1 357 ? -12.289 -23.625 -7.938 1 93.25 357 HIS A C 1
ATOM 2759 O O . HIS A 1 357 ? -11.977 -23.625 -9.133 1 93.25 357 HIS A O 1
ATOM 2765 N N . LEU A 1 358 ? -11.617 -23 -7.02 1 92.06 358 LEU A N 1
ATOM 2766 C CA . LEU A 1 358 ? -10.508 -22.125 -7.379 1 92.06 358 LEU A CA 1
ATOM 2767 C C . LEU A 1 358 ? -9.336 -22.938 -7.926 1 92.06 358 LEU A C 1
ATOM 2769 O O . LEU A 1 358 ? -8.727 -22.547 -8.922 1 92.06 358 LEU A O 1
ATOM 2773 N N . GLU A 1 359 ? -9.078 -24.047 -7.344 1 89.56 359 GLU A N 1
ATOM 2774 C CA . GLU A 1 359 ? -7.984 -24.906 -7.785 1 89.56 359 GLU A CA 1
ATOM 2775 C C . GLU A 1 359 ? -8.203 -25.391 -9.219 1 89.56 359 GLU A C 1
ATOM 2777 O O . GLU A 1 359 ? -7.262 -25.422 -10.016 1 89.56 359 GLU A O 1
ATOM 2782 N N . THR A 1 360 ? -9.391 -25.734 -9.492 1 92 360 THR A N 1
ATOM 2783 C CA . THR A 1 360 ? -9.695 -26.234 -10.828 1 92 360 THR A CA 1
ATOM 2784 C C . THR A 1 360 ? -9.711 -25.094 -11.844 1 92 360 THR A C 1
ATOM 2786 O O . THR A 1 360 ? -9.242 -25.266 -12.969 1 92 360 THR A O 1
ATOM 2789 N N . LEU A 1 361 ? -10.18 -24 -11.43 1 93.62 361 LEU A N 1
ATOM 2790 C CA . LEU A 1 361 ? -10.289 -22.875 -12.359 1 93.62 361 LEU A CA 1
ATOM 2791 C C . LEU A 1 361 ? -8.914 -22.312 -12.695 1 93.62 361 LEU A C 1
ATOM 2793 O O . LEU A 1 361 ? -8.703 -21.781 -13.797 1 93.62 361 LEU A O 1
ATOM 2797 N N . PHE A 1 362 ? -7.969 -22.5 -11.836 1 90.56 362 PHE A N 1
ATOM 2798 C CA . PHE A 1 362 ? -6.625 -21.969 -12.039 1 90.56 362 PHE A CA 1
ATOM 2799 C C . PHE A 1 362 ? -5.758 -22.984 -12.789 1 90.56 362 PHE A C 1
ATOM 2801 O O . PHE A 1 362 ? -4.555 -22.781 -12.953 1 90.56 362 PHE A O 1
ATOM 2808 N N . ASP A 1 363 ? -6.418 -23.953 -13.281 1 88.62 363 ASP A N 1
ATOM 2809 C CA . ASP A 1 363 ? -5.695 -24.969 -14.039 1 88.62 363 ASP A CA 1
ATOM 2810 C C . ASP A 1 363 ? -5.059 -24.375 -15.289 1 88.62 363 ASP A C 1
ATOM 2812 O O . ASP A 1 363 ? -5.656 -23.531 -15.953 1 88.62 363 ASP A O 1
ATOM 2816 N N . ASN A 1 364 ? -3.9 -24.859 -15.633 1 84 364 ASN A N 1
ATOM 2817 C CA . ASN A 1 364 ? -3.141 -24.312 -16.75 1 84 364 ASN A CA 1
ATOM 2818 C C . ASN A 1 364 ? -3.631 -24.875 -18.094 1 84 364 ASN A C 1
ATOM 2820 O O . ASN A 1 364 ? -3.502 -24.219 -19.125 1 84 364 ASN A O 1
ATOM 2824 N N . ASN A 1 365 ? -4.191 -25.969 -18.047 1 86.44 365 ASN A N 1
ATOM 2825 C CA . ASN A 1 365 ? -4.578 -26.641 -19.281 1 86.44 365 ASN A CA 1
ATOM 2826 C C . ASN A 1 365 ? -5.961 -26.203 -19.75 1 86.44 365 ASN A C 1
ATOM 2828 O O . ASN A 1 365 ? -6.82 -25.859 -18.938 1 86.44 365 ASN A O 1
ATOM 2832 N N . SER A 1 366 ? -6.031 -26.156 -21 1 90.44 366 SER A N 1
ATOM 2833 C CA . SER A 1 366 ? -7.336 -25.828 -21.578 1 90.44 366 SER A CA 1
ATOM 2834 C C . SER A 1 366 ? -8.25 -27.047 -21.562 1 90.44 366 SER A C 1
ATOM 2836 O O . SER A 1 366 ? -7.918 -28.094 -22.141 1 90.44 366 SER A O 1
ATOM 2838 N N . TRP A 1 367 ? -9.367 -26.938 -20.969 1 90.81 367 TRP A N 1
ATOM 2839 C CA . TRP A 1 367 ? -10.336 -28.016 -20.875 1 90.81 367 TRP A CA 1
ATOM 2840 C C . TRP A 1 367 ? -11 -28.281 -22.219 1 90.81 367 TRP A C 1
ATOM 2842 O O . TRP A 1 367 ? -11.281 -29.422 -22.578 1 90.81 367 TRP A O 1
ATOM 2852 N N . ALA A 1 368 ? -11.203 -27.25 -22.969 1 88.62 368 ALA A N 1
ATOM 2853 C CA . ALA A 1 368 ? -11.875 -27.359 -24.266 1 88.62 368 ALA A CA 1
ATOM 2854 C C . ALA A 1 368 ? -11.016 -28.141 -25.25 1 88.62 368 ALA A C 1
ATOM 2856 O O . ALA A 1 368 ? -11.531 -28.969 -26.016 1 88.62 368 ALA A O 1
ATOM 2857 N N . LEU A 1 369 ? -9.766 -27.891 -25.234 1 86.5 369 LEU A N 1
ATOM 2858 C CA . LEU A 1 369 ? -8.867 -28.562 -26.172 1 86.5 369 LEU A CA 1
ATOM 2859 C C . LEU A 1 369 ? -8.617 -30 -25.75 1 86.5 369 LEU A C 1
ATOM 2861 O O . LEU A 1 369 ? -8.445 -30.891 -26.594 1 86.5 369 LEU A O 1
ATOM 2865 N N . MET A 1 370 ? -8.68 -30.203 -24.438 1 85.31 370 MET A N 1
ATOM 2866 C CA . MET A 1 370 ? -8.438 -31.547 -23.922 1 85.31 370 MET A CA 1
ATOM 2867 C C . MET A 1 370 ? -9.648 -32.438 -24.156 1 85.31 370 MET A C 1
ATOM 2869 O O . MET A 1 370 ? -9.5 -33.656 -24.312 1 85.31 370 MET A O 1
ATOM 2873 N N . THR A 1 371 ? -10.859 -31.891 -24.188 1 81.62 371 THR A N 1
ATOM 2874 C CA . THR A 1 371 ? -12.078 -32.688 -24.312 1 81.62 371 THR A CA 1
ATOM 2875 C C . THR A 1 371 ? -12.625 -32.625 -25.734 1 81.62 371 THR A C 1
ATOM 2877 O O . THR A 1 371 ? -13.758 -33.062 -25.984 1 81.62 371 THR A O 1
ATOM 2880 N N . LYS A 1 372 ? -11.969 -32.062 -26.609 1 75.75 372 LYS A N 1
ATOM 2881 C CA . LYS A 1 372 ? -12.469 -31.953 -27.969 1 75.75 372 LYS A CA 1
ATOM 2882 C C . LYS A 1 372 ? -12.891 -33.312 -28.516 1 75.75 372 LYS A C 1
ATOM 2884 O O . LYS A 1 372 ? -13.93 -33.438 -29.172 1 75.75 372 LYS A O 1
ATOM 2889 N N . ASN A 1 373 ? -12.164 -34.375 -28.141 1 66.88 373 ASN A N 1
ATOM 2890 C CA . ASN A 1 373 ? -12.461 -35.688 -28.766 1 66.88 373 ASN A CA 1
ATOM 2891 C C . ASN A 1 373 ? -12.922 -36.688 -27.734 1 66.88 373 ASN A C 1
ATOM 2893 O O . ASN A 1 373 ? -12.922 -37.906 -28 1 66.88 373 ASN A O 1
ATOM 2897 N N . SER A 1 374 ? -13.234 -36.156 -26.438 1 67.62 374 SER A N 1
ATOM 2898 C CA . SER A 1 374 ? -13.578 -37.156 -25.438 1 67.62 374 SER A CA 1
ATOM 2899 C C . SER A 1 374 ? -14.711 -36.688 -24.531 1 67.62 374 SER A C 1
ATOM 2901 O O . SER A 1 374 ? -14.797 -35.5 -24.219 1 67.62 374 SER A O 1
ATOM 2903 N N . SER A 1 375 ? -15.688 -37.5 -24.5 1 68.62 375 SER A N 1
ATOM 2904 C CA . SER A 1 375 ? -16.75 -37.219 -23.531 1 68.62 375 SER A CA 1
ATOM 2905 C C . SER A 1 375 ? -16.578 -38.062 -22.266 1 68.62 375 SER A C 1
ATOM 2907 O O . SER A 1 375 ? -17.078 -39.188 -22.188 1 68.62 375 SER A O 1
ATOM 2909 N N . PRO A 1 376 ? -15.852 -37.531 -21.344 1 71.31 376 PRO A N 1
ATOM 2910 C CA . PRO A 1 376 ? -15.641 -38.312 -20.125 1 71.31 376 PRO A CA 1
ATOM 2911 C C . PRO A 1 376 ? -16.922 -38.531 -19.328 1 71.31 376 PRO A C 1
ATOM 2913 O O . PRO A 1 376 ? -17.797 -37.656 -19.297 1 71.31 376 PRO A O 1
ATOM 2916 N N . PRO A 1 377 ? -17.078 -39.75 -18.875 1 73.62 377 PRO A N 1
ATOM 2917 C CA . PRO A 1 377 ? -18.266 -40.031 -18.078 1 73.62 377 PRO A CA 1
ATOM 2918 C C . PRO A 1 377 ? -18.25 -39.344 -16.719 1 73.62 377 PRO A C 1
ATOM 2920 O O . PRO A 1 377 ? -17.172 -39.031 -16.203 1 73.62 377 PRO A O 1
ATOM 2923 N N . TRP A 1 378 ? -19.391 -38.969 -16.234 1 74.06 378 TRP A N 1
ATOM 2924 C CA . TRP A 1 378 ? -19.531 -38.375 -14.906 1 74.06 378 TRP A CA 1
ATOM 2925 C C . TRP A 1 378 ? -19.344 -39.438 -13.828 1 74.06 378 TRP A C 1
ATOM 2927 O O . TRP A 1 378 ? -20.094 -40.406 -13.75 1 74.06 378 TRP A O 1
ATOM 2937 N N . ALA A 1 379 ? -18.25 -39.312 -13.094 1 75 379 ALA A N 1
ATOM 2938 C CA . ALA A 1 379 ? -17.938 -40.281 -12.062 1 75 379 ALA A CA 1
ATOM 2939 C C . ALA A 1 379 ? -18.828 -40.094 -10.844 1 75 379 ALA A C 1
ATOM 2941 O O . ALA A 1 379 ? -19.344 -39 -10.602 1 75 379 ALA A O 1
ATOM 2942 N N . ALA A 1 380 ? -19.062 -41.188 -10.18 1 74.12 380 ALA A N 1
ATOM 2943 C CA . ALA A 1 380 ? -19.906 -41.156 -8.984 1 74.12 380 ALA A CA 1
ATOM 2944 C C . ALA A 1 380 ? -19.297 -40.281 -7.891 1 74.12 380 ALA A C 1
ATOM 2946 O O . ALA A 1 380 ? -20.016 -39.562 -7.188 1 74.12 380 ALA A O 1
ATOM 2947 N N . GLU A 1 381 ? -17.938 -40.312 -7.805 1 79.62 381 GLU A N 1
ATOM 2948 C CA . GLU A 1 381 ? -17.219 -39.5 -6.848 1 79.62 381 GLU A CA 1
ATOM 2949 C C . GLU A 1 381 ? -16.109 -38.688 -7.539 1 79.62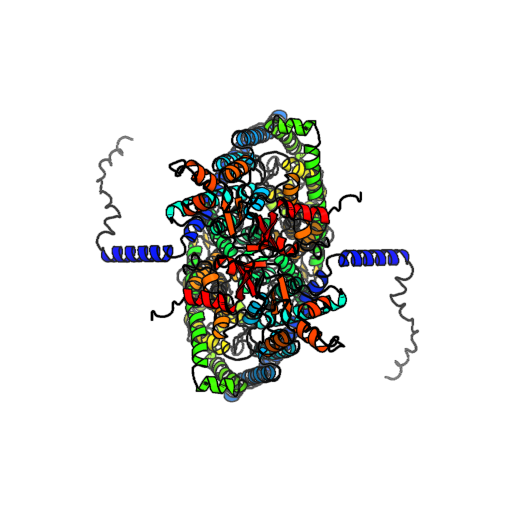 381 GLU A C 1
ATOM 2951 O O . GLU A 1 381 ? -15.484 -39.188 -8.477 1 79.62 381 GLU A O 1
ATOM 2956 N N . PRO A 1 382 ? -16.047 -37.5 -7.062 1 82.25 382 PRO A N 1
ATOM 2957 C CA . PRO A 1 382 ? -14.992 -36.656 -7.668 1 82.25 382 PRO A CA 1
ATOM 2958 C C . PRO A 1 382 ? -13.594 -37.219 -7.41 1 82.25 382 PRO A C 1
ATOM 2960 O O . PRO A 1 382 ? -13.297 -37.656 -6.293 1 82.25 382 PRO A O 1
ATOM 2963 N N . ASP A 1 383 ? -12.844 -37.312 -8.461 1 80.38 383 ASP A N 1
ATOM 2964 C CA . ASP A 1 383 ? -11.445 -37.719 -8.367 1 80.38 383 ASP A CA 1
ATOM 2965 C C . ASP A 1 383 ? -10.562 -36.562 -7.906 1 80.38 383 ASP A C 1
ATOM 2967 O O . ASP A 1 383 ? -10.5 -35.531 -8.562 1 80.38 383 ASP A O 1
ATOM 2971 N N . PRO A 1 384 ? -9.945 -36.781 -6.805 1 81.75 384 PRO A N 1
ATOM 2972 C CA . PRO A 1 384 ? -9.117 -35.688 -6.277 1 81.75 384 PRO A CA 1
ATOM 2973 C C . PRO A 1 384 ? -7.992 -35.281 -7.23 1 81.75 384 PRO A C 1
ATOM 2975 O O . PRO A 1 384 ? -7.508 -34.156 -7.176 1 81.75 384 PRO A O 1
ATOM 2978 N N . GLN A 1 385 ? -7.555 -36.156 -8.172 1 78.06 385 GLN A N 1
ATOM 2979 C CA . GLN A 1 385 ? -6.453 -35.844 -9.086 1 78.06 385 GLN A CA 1
ATOM 2980 C C . GLN A 1 385 ? -6.961 -35.188 -10.367 1 78.06 385 GLN A C 1
ATOM 2982 O O . GLN A 1 385 ? -6.199 -34.562 -11.086 1 78.06 385 GLN A O 1
ATOM 2987 N N . LYS A 1 386 ? -8.258 -35.375 -10.633 1 84.81 386 LYS A N 1
ATOM 2988 C CA . LYS A 1 386 ? -8.852 -34.812 -11.844 1 84.81 386 LYS A CA 1
ATOM 2989 C C . LYS A 1 386 ? -10.18 -34.094 -11.539 1 84.81 386 LYS A C 1
ATOM 2991 O O . LYS A 1 386 ? -11.203 -34.438 -12.125 1 84.81 386 LYS A O 1
ATOM 2996 N N . LEU A 1 387 ? -10.07 -33.062 -10.773 1 87.44 387 LEU A N 1
ATOM 2997 C CA . LEU A 1 387 ? -11.258 -32.344 -10.328 1 87.44 387 LEU A CA 1
ATOM 2998 C C . LEU A 1 387 ? -11.867 -31.531 -11.477 1 87.44 387 LEU A C 1
ATOM 3000 O O . LEU A 1 387 ? -13.047 -31.188 -11.43 1 87.44 387 LEU A O 1
ATOM 3004 N N . TRP A 1 388 ? -11.055 -31.297 -12.523 1 86.44 388 TRP A N 1
ATOM 3005 C CA . TRP A 1 388 ? -11.523 -30.5 -13.648 1 86.44 388 TRP A CA 1
ATOM 3006 C C . TRP A 1 388 ? -12.602 -31.234 -14.43 1 86.44 388 TRP A C 1
ATOM 3008 O O . TRP A 1 388 ? -13.375 -30.609 -15.164 1 86.44 388 TRP A O 1
ATOM 3018 N N . LEU A 1 389 ? -12.711 -32.562 -14.227 1 87.12 389 LEU A N 1
ATOM 3019 C CA . LEU A 1 389 ? -13.695 -33.375 -14.93 1 87.12 389 LEU A CA 1
ATOM 3020 C C . LEU A 1 389 ? -15.109 -33 -14.508 1 87.12 389 LEU A C 1
ATOM 3022 O O . LEU A 1 389 ? -16.078 -33.281 -15.227 1 87.12 389 LEU A O 1
ATOM 3026 N N . GLU A 1 390 ? -15.25 -32.344 -13.352 1 88.81 390 GLU A N 1
ATOM 3027 C CA . GLU A 1 390 ? -16.562 -31.922 -12.867 1 88.81 390 GLU A CA 1
ATOM 3028 C C . GLU A 1 390 ? -17.141 -30.812 -13.734 1 88.81 390 GLU A C 1
ATOM 3030 O O . GLU A 1 390 ? -18.359 -30.562 -13.719 1 88.81 390 GLU A O 1
ATOM 3035 N N . TRP A 1 391 ? -16.25 -30.203 -14.516 1 89.88 391 TRP A N 1
ATOM 3036 C CA . TRP A 1 391 ? -16.688 -29.109 -15.367 1 89.88 391 TRP A CA 1
ATOM 3037 C C . TRP A 1 391 ? -17.047 -29.609 -16.766 1 89.88 391 TRP A C 1
ATOM 3039 O O . TRP A 1 391 ? -17.531 -28.844 -17.609 1 89.88 391 TRP A O 1
ATOM 3049 N N . CYS A 1 392 ? -16.797 -30.906 -16.984 1 85.44 392 CYS A N 1
ATOM 3050 C CA . CYS A 1 392 ? -17.047 -31.5 -18.297 1 85.44 392 CYS A CA 1
ATOM 3051 C C . CYS A 1 392 ? -18.281 -32.406 -18.266 1 85.44 392 CYS A C 1
ATOM 3053 O O . CYS A 1 392 ? -18.266 -33.438 -17.609 1 85.44 392 CYS A O 1
ATOM 3055 N N . HIS A 1 393 ? -19.391 -31.844 -18.703 1 79.25 393 HIS A N 1
ATOM 3056 C CA . HIS A 1 393 ? -20.594 -32.656 -18.797 1 79.25 393 HIS A CA 1
ATOM 3057 C C . HIS A 1 393 ? -20.766 -33.188 -20.219 1 79.25 393 HIS A C 1
ATOM 3059 O O . HIS A 1 393 ? -20.516 -32.469 -21.188 1 79.25 393 HIS A O 1
ATOM 3065 N N . PRO A 1 394 ? -21.078 -34.438 -20.297 1 76.69 394 PRO A N 1
ATOM 3066 C CA . PRO A 1 394 ? -21.234 -35.031 -21.625 1 76.69 394 PRO A CA 1
ATOM 3067 C C . PRO A 1 394 ? -22.266 -34.281 -22.484 1 76.69 394 PRO A C 1
ATOM 3069 O O . PRO A 1 394 ? -22.109 -34.219 -23.703 1 76.69 394 PRO A O 1
ATOM 3072 N N . GLN A 1 395 ? -23.234 -33.688 -21.844 1 78.31 395 GLN A N 1
ATOM 3073 C CA . GLN A 1 395 ? -24.281 -33.031 -22.609 1 78.31 395 GLN A CA 1
ATOM 3074 C C . GLN A 1 395 ? -23.938 -31.562 -22.875 1 78.31 395 GLN A C 1
ATOM 3076 O O . GLN A 1 395 ? -24.406 -30.984 -23.844 1 78.31 395 GLN A O 1
ATOM 3081 N N . LEU A 1 396 ? -23.188 -31.031 -21.875 1 82 396 LEU A N 1
ATOM 3082 C CA . LEU A 1 396 ? -22.844 -29.609 -22 1 82 396 LEU A CA 1
ATOM 3083 C C . LEU A 1 396 ? -21.344 -29.438 -22.141 1 82 396 LEU A C 1
ATOM 3085 O O . LEU A 1 396 ? -20.562 -30.094 -21.453 1 82 396 LEU A O 1
ATOM 3089 N N . THR A 1 397 ? -20.906 -28.984 -23.234 1 83.94 397 THR A N 1
ATOM 3090 C CA . THR A 1 397 ? -19.5 -28.656 -23.438 1 83.94 397 THR A CA 1
ATOM 3091 C C . THR A 1 397 ? -18.969 -27.812 -22.281 1 83.94 397 THR A C 1
ATOM 3093 O O . THR A 1 397 ? -19.719 -27.438 -21.391 1 83.94 397 THR A O 1
ATOM 3096 N N . VAL A 1 398 ? -17.719 -27.719 -22.156 1 89.5 398 VAL A N 1
ATOM 3097 C CA . VAL A 1 398 ? -17.047 -26.938 -21.125 1 89.5 398 VAL A CA 1
ATOM 3098 C C . VAL A 1 398 ? -17.594 -25.5 -21.141 1 89.5 398 VAL A C 1
ATOM 3100 O O . VAL A 1 398 ? -17.812 -24.922 -20.078 1 89.5 398 VAL A O 1
ATOM 3103 N N . PHE A 1 399 ? -17.938 -24.953 -22.297 1 92.81 399 PHE A N 1
ATOM 3104 C CA . PHE A 1 399 ? -18.453 -23.578 -22.422 1 92.81 399 PHE A CA 1
ATOM 3105 C C . PHE A 1 399 ? -19.859 -23.484 -21.859 1 92.81 399 PHE A C 1
ATOM 3107 O O . PHE A 1 399 ? -20.188 -22.516 -21.156 1 92.81 399 PHE A O 1
ATOM 3114 N N . GLY A 1 400 ? -20.656 -24.5 -22.109 1 92.56 400 GLY A N 1
ATOM 3115 C CA . GLY A 1 400 ? -22.016 -24.5 -21.594 1 92.56 400 GLY A CA 1
ATOM 3116 C C . GLY A 1 400 ? -22.078 -24.578 -20.078 1 92.56 400 GLY A C 1
ATOM 3117 O O . GLY A 1 400 ? -22.891 -23.906 -19.438 1 92.56 400 GLY A O 1
ATOM 3118 N N . THR A 1 401 ? -21.234 -25.406 -19.531 1 93.44 401 THR A N 1
ATOM 3119 C CA . THR A 1 401 ? -21.219 -25.562 -18.078 1 93.44 401 THR A CA 1
ATOM 3120 C C . THR A 1 401 ? -20.734 -24.281 -17.391 1 93.44 401 THR A C 1
ATOM 3122 O O . THR A 1 401 ? -21.281 -23.875 -16.359 1 93.44 401 THR A O 1
ATOM 3125 N N . LEU A 1 402 ? -19.719 -23.609 -17.969 1 96.12 402 LEU A N 1
ATOM 3126 C CA . LEU A 1 402 ? -19.188 -22.391 -17.391 1 96.12 402 LEU A CA 1
ATOM 3127 C C . LEU A 1 402 ? -20.203 -21.266 -17.469 1 96.12 402 LEU A C 1
ATOM 3129 O O . LEU A 1 402 ? -20.391 -20.5 -16.516 1 96.12 402 LEU A O 1
ATOM 3133 N N . VAL A 1 403 ? -20.875 -21.141 -18.562 1 96.56 403 VAL A N 1
ATOM 3134 C CA . VAL A 1 403 ? -21.891 -20.109 -18.734 1 96.56 403 VAL A CA 1
ATOM 3135 C C . VAL A 1 403 ? -23.062 -20.359 -17.781 1 96.56 403 VAL A C 1
ATOM 3137 O O . VAL A 1 403 ? -23.578 -19.422 -17.172 1 96.56 403 VAL A O 1
ATOM 3140 N N . PHE A 1 404 ? -23.453 -21.625 -17.688 1 95.88 404 PHE A N 1
ATOM 3141 C CA . PHE A 1 404 ? -24.531 -21.984 -16.766 1 95.88 404 PHE A CA 1
ATOM 3142 C C . PHE A 1 404 ? -24.141 -21.672 -15.328 1 95.88 404 PHE A C 1
ATOM 3144 O O . PHE A 1 404 ? -24.953 -21.156 -14.555 1 95.88 404 PHE A O 1
ATOM 3151 N N . PHE A 1 405 ? -22.969 -22 -14.969 1 96.62 405 PHE A N 1
ATOM 3152 C CA . PHE A 1 405 ? -22.438 -21.688 -13.641 1 96.62 405 PHE A CA 1
ATOM 3153 C C . PHE A 1 405 ? -22.531 -20.188 -13.383 1 96.62 405 PHE A C 1
ATOM 3155 O O . PHE A 1 405 ? -22.969 -19.766 -12.312 1 96.62 405 PHE A O 1
ATOM 3162 N N . LEU A 1 406 ? -22.109 -19.344 -14.359 1 97.88 406 LEU A N 1
ATOM 3163 C CA . LEU A 1 406 ? -22.078 -17.906 -14.203 1 97.88 406 LEU A CA 1
ATOM 3164 C C . LEU A 1 406 ? -23.5 -17.344 -14.078 1 97.88 406 LEU A C 1
ATOM 3166 O O . LEU A 1 406 ? -23.75 -16.469 -13.242 1 97.88 406 LEU A O 1
ATOM 3170 N N . VAL A 1 407 ? -24.375 -17.844 -14.805 1 97.06 407 VAL A N 1
ATOM 3171 C CA . VAL A 1 407 ? -25.75 -17.344 -14.781 1 97.06 407 VAL A CA 1
ATOM 3172 C C . VAL A 1 407 ? -26.422 -17.719 -13.469 1 97.06 407 VAL A C 1
ATOM 3174 O O . VAL A 1 407 ? -27.078 -16.891 -12.828 1 97.06 407 VAL A O 1
ATOM 3177 N N . MET A 1 408 ? -26.219 -18.938 -13.078 1 96.56 408 MET A N 1
ATOM 3178 C CA . MET A 1 408 ? -26.875 -19.422 -11.867 1 96.56 408 MET A CA 1
ATOM 3179 C C . MET A 1 408 ? -26.266 -18.797 -10.625 1 96.56 408 MET A C 1
ATOM 3181 O O . MET A 1 408 ? -26.984 -18.344 -9.734 1 96.56 408 MET A O 1
ATOM 3185 N N . LYS A 1 409 ? -24.953 -18.703 -10.633 1 96.81 409 LYS A N 1
ATOM 3186 C CA . LYS A 1 409 ? -24.297 -18.188 -9.438 1 96.81 409 LYS A CA 1
ATOM 3187 C C . LYS A 1 409 ? -24.5 -16.672 -9.312 1 96.81 409 LYS A C 1
ATOM 3189 O O . LYS A 1 409 ? -24.344 -16.109 -8.227 1 96.81 409 LYS A O 1
ATOM 3194 N N . PHE A 1 410 ? -24.844 -16 -10.383 1 97.12 410 PHE A N 1
ATOM 3195 C CA . PHE A 1 410 ? -25.094 -14.57 -10.344 1 97.12 410 PHE A CA 1
ATOM 3196 C C . PHE A 1 410 ? -26.25 -14.25 -9.414 1 97.12 410 PHE A C 1
ATOM 3198 O O . PHE A 1 410 ? -26.094 -13.5 -8.445 1 97.12 410 PHE A O 1
ATOM 3205 N N . TRP A 1 411 ? -27.375 -14.812 -9.648 1 95.88 411 TRP A N 1
ATOM 3206 C CA . TRP A 1 411 ? -28.547 -14.492 -8.828 1 95.88 411 TRP A CA 1
ATOM 3207 C C . TRP A 1 411 ? -28.5 -15.25 -7.504 1 95.88 411 TRP A C 1
ATOM 3209 O O . TRP A 1 411 ? -29.031 -14.781 -6.496 1 95.88 411 TRP A O 1
ATOM 3219 N N . MET A 1 412 ? -27.875 -16.453 -7.457 1 96.75 412 MET A N 1
ATOM 3220 C CA . MET A 1 412 ? -27.734 -17.188 -6.203 1 96.75 412 MET A CA 1
ATOM 3221 C C . MET A 1 412 ? -26.922 -16.406 -5.191 1 96.75 412 MET A C 1
ATOM 3223 O O . MET A 1 412 ? -27.234 -16.391 -4 1 96.75 412 MET A O 1
ATOM 3227 N N . LEU A 1 413 ? -25.859 -15.758 -5.719 1 95.56 413 LEU A N 1
ATOM 3228 C CA . LEU A 1 413 ? -25.016 -14.938 -4.852 1 95.56 413 LEU A CA 1
ATOM 3229 C C . LEU A 1 413 ? -25.797 -13.758 -4.297 1 95.56 413 LEU A C 1
ATOM 3231 O O . LEU A 1 413 ? -25.656 -13.398 -3.125 1 95.56 413 LEU A O 1
ATOM 3235 N N . ILE A 1 414 ? -26.594 -13.148 -5.094 1 96.38 414 ILE A N 1
ATOM 3236 C CA . ILE A 1 414 ? -27.406 -12.016 -4.676 1 96.38 414 ILE A CA 1
ATOM 3237 C C . ILE A 1 414 ? -28.391 -12.461 -3.6 1 96.38 414 ILE A C 1
ATOM 3239 O O . ILE A 1 414 ? -28.547 -11.805 -2.57 1 96.38 414 ILE A O 1
ATOM 3243 N N . LEU A 1 415 ? -28.984 -13.609 -3.783 1 95.25 415 LEU A N 1
ATOM 3244 C CA . LEU A 1 415 ? -29.938 -14.141 -2.807 1 95.25 415 LEU A CA 1
ATOM 3245 C C . LEU A 1 415 ? -29.219 -14.484 -1.499 1 95.25 415 LEU A C 1
ATOM 3247 O O . LEU A 1 415 ? -29.75 -14.219 -0.416 1 95.25 415 LEU A O 1
ATOM 3251 N N . ALA A 1 416 ? -28.094 -15.023 -1.641 1 95.06 416 ALA A N 1
ATOM 3252 C CA . ALA A 1 416 ? -27.328 -15.422 -0.457 1 95.06 416 ALA A CA 1
ATOM 3253 C C . ALA A 1 416 ? -26.938 -14.211 0.382 1 95.06 416 ALA A C 1
ATOM 3255 O O . ALA A 1 416 ? -26.859 -14.297 1.609 1 95.06 416 ALA A O 1
ATOM 3256 N N . THR A 1 417 ? -26.688 -13.078 -0.231 1 92.19 417 THR A N 1
ATOM 3257 C CA . THR A 1 417 ? -26.266 -11.875 0.481 1 92.19 417 THR A CA 1
ATOM 3258 C C . THR A 1 417 ? -27.406 -11.289 1.296 1 92.19 417 THR A C 1
ATOM 3260 O O . THR A 1 417 ? -27.188 -10.477 2.189 1 92.19 417 THR A O 1
ATOM 3263 N N . THR A 1 418 ? -28.641 -11.734 1.054 1 92.06 418 THR A N 1
ATOM 3264 C CA . THR A 1 418 ? -29.797 -11.18 1.752 1 92.06 418 THR A CA 1
ATOM 3265 C C . THR A 1 418 ? -30.062 -11.953 3.039 1 92.06 418 THR A C 1
ATOM 3267 O O . THR A 1 418 ? -30.828 -11.492 3.891 1 92.06 418 THR A O 1
ATOM 3270 N N . ILE A 1 419 ? -29.5 -13.102 3.172 1 92.62 419 ILE A N 1
ATOM 3271 C CA . ILE A 1 419 ? -29.734 -13.93 4.352 1 92.62 419 ILE A CA 1
ATOM 3272 C C . ILE A 1 419 ? -29.109 -13.266 5.578 1 92.62 419 ILE A C 1
ATOM 3274 O O . ILE A 1 419 ? -27.938 -12.883 5.551 1 92.62 419 ILE A O 1
ATOM 3278 N N . PRO A 1 420 ? -29.844 -13.055 6.633 1 91.31 420 PRO A N 1
ATOM 3279 C CA . PRO A 1 420 ? -29.344 -12.359 7.82 1 91.31 420 PRO A CA 1
ATOM 3280 C C . PRO A 1 420 ? -28.469 -13.25 8.703 1 91.31 420 PRO A C 1
ATOM 3282 O O . PRO A 1 420 ? -28.859 -13.578 9.828 1 91.31 420 PRO A O 1
ATOM 3285 N N . ILE A 1 421 ? -27.391 -13.68 8.359 1 94.06 421 ILE A N 1
ATOM 3286 C CA . ILE A 1 421 ? -26.422 -14.508 9.07 1 94.06 421 ILE A CA 1
ATOM 3287 C C . ILE A 1 421 ? -25.031 -13.883 8.953 1 94.06 421 ILE A C 1
ATOM 3289 O O . ILE A 1 421 ? -24.766 -13.078 8.055 1 94.06 421 ILE A O 1
ATOM 3293 N N . PRO A 1 422 ? -24.188 -14.125 9.914 1 94.75 422 PRO A N 1
ATOM 3294 C CA . PRO A 1 422 ? -22.797 -13.703 9.719 1 94.75 422 PRO A CA 1
ATOM 3295 C C . PRO A 1 422 ? -22.109 -14.422 8.555 1 94.75 422 PRO A C 1
ATOM 3297 O O . PRO A 1 422 ? -21.984 -15.648 8.57 1 94.75 422 PRO A O 1
ATOM 3300 N N . ALA A 1 423 ? -21.781 -13.664 7.59 1 95.44 423 ALA A N 1
ATOM 3301 C CA . ALA A 1 423 ? -21.156 -14.266 6.414 1 95.44 423 ALA A CA 1
ATOM 3302 C C . ALA A 1 423 ? -20.344 -13.234 5.633 1 95.44 423 ALA A C 1
ATOM 3304 O O . ALA A 1 423 ? -20.609 -12.031 5.727 1 95.44 423 ALA A O 1
ATOM 3305 N N . GLY A 1 424 ? -19.328 -13.734 4.992 1 94.62 424 GLY A N 1
ATOM 3306 C CA . GLY A 1 424 ? -18.547 -12.93 4.062 1 94.62 424 GLY A CA 1
ATOM 3307 C C . GLY A 1 424 ? -18.875 -13.203 2.611 1 94.62 424 GLY A C 1
ATOM 3308 O O . GLY A 1 424 ? -19.406 -14.273 2.279 1 94.62 424 GLY A O 1
ATOM 3309 N N . TYR A 1 425 ? -18.531 -12.266 1.761 1 95.31 425 TYR A N 1
ATOM 3310 C CA . TYR A 1 425 ? -18.984 -12.367 0.379 1 95.31 425 TYR A CA 1
ATOM 3311 C C . TYR A 1 425 ? -17.812 -12.273 -0.59 1 95.31 425 TYR A C 1
ATOM 3313 O O . TYR A 1 425 ? -18 -12.406 -1.803 1 95.31 425 TYR A O 1
ATOM 3321 N N . PHE A 1 426 ? -16.672 -12.172 -0.107 1 95.94 426 PHE A N 1
ATOM 3322 C CA . PHE A 1 426 ? -15.523 -11.898 -0.967 1 95.94 426 PHE A CA 1
ATOM 3323 C C . PHE A 1 426 ? -15.117 -13.156 -1.734 1 95.94 426 PHE A C 1
ATOM 3325 O O . PHE A 1 426 ? -14.883 -13.102 -2.943 1 95.94 426 PHE A O 1
ATOM 3332 N N . LEU A 1 427 ? -14.992 -14.266 -1.036 1 95.56 427 LEU A N 1
ATOM 3333 C CA . LEU A 1 427 ? -14.5 -15.477 -1.672 1 95.56 427 LEU A CA 1
ATOM 3334 C C . LEU A 1 427 ? -15.414 -15.906 -2.814 1 95.56 427 LEU A C 1
ATOM 3336 O O . LEU A 1 427 ? -14.938 -16.234 -3.904 1 95.56 427 LEU A O 1
ATOM 3340 N N . PRO A 1 428 ? -16.688 -15.914 -2.615 1 96.25 428 PRO A N 1
ATOM 3341 C CA . PRO A 1 428 ? -17.562 -16.25 -3.736 1 96.25 428 PRO A CA 1
ATOM 3342 C C . PRO A 1 428 ? -17.422 -15.289 -4.914 1 96.25 428 PRO A C 1
ATOM 3344 O O . PRO A 1 428 ? -17.469 -15.711 -6.07 1 96.25 428 PRO A O 1
ATOM 3347 N N . ILE A 1 429 ? -17.234 -14.031 -4.602 1 97.75 429 ILE A N 1
ATOM 3348 C CA . ILE A 1 429 ? -17.031 -13.031 -5.645 1 97.75 429 ILE A CA 1
ATOM 3349 C C . ILE A 1 429 ? -15.711 -13.305 -6.371 1 97.75 429 ILE A C 1
ATOM 3351 O O . ILE A 1 429 ? -15.625 -13.164 -7.594 1 97.75 429 ILE A O 1
ATOM 3355 N N . PHE A 1 430 ? -14.789 -13.719 -5.641 1 97.12 430 PHE A N 1
ATOM 3356 C CA . PHE A 1 430 ? -13.484 -14.07 -6.191 1 97.12 430 PHE A CA 1
ATOM 3357 C C . PHE A 1 430 ? -13.594 -15.281 -7.113 1 97.12 430 PHE A C 1
ATOM 3359 O O . PHE A 1 430 ? -13 -15.305 -8.188 1 97.12 430 PHE A O 1
ATOM 3366 N N . VAL A 1 431 ? -14.383 -16.297 -6.695 1 96.88 431 VAL A N 1
ATOM 3367 C CA . VAL A 1 431 ? -14.609 -17.5 -7.496 1 96.88 431 VAL A CA 1
ATOM 3368 C C . VAL A 1 431 ? -15.398 -17.141 -8.758 1 96.88 431 VAL A C 1
ATOM 3370 O O . VAL A 1 431 ? -15.094 -17.641 -9.844 1 96.88 431 VAL A O 1
ATOM 3373 N N . TYR A 1 432 ? -16.375 -16.328 -8.555 1 98.19 432 TYR A N 1
ATOM 3374 C CA . TYR A 1 432 ? -17.172 -15.875 -9.688 1 98.19 432 TYR A CA 1
ATOM 3375 C C . TYR A 1 432 ? -16.297 -15.195 -10.734 1 98.19 432 TYR A C 1
ATOM 3377 O O . TYR A 1 432 ? -16.453 -15.438 -11.938 1 98.19 432 TYR A O 1
ATOM 3385 N N . GLY A 1 433 ? -15.398 -14.336 -10.281 1 98.56 433 GLY A N 1
ATOM 3386 C CA . GLY A 1 433 ? -14.461 -13.688 -11.195 1 98.56 433 GLY A CA 1
ATOM 3387 C C . GLY A 1 433 ? -13.531 -14.664 -11.891 1 98.56 433 GLY A C 1
ATOM 3388 O O . GLY A 1 433 ? -13.211 -14.492 -13.062 1 98.56 433 GLY A O 1
ATOM 3389 N N . ALA A 1 434 ? -13.102 -15.641 -11.156 1 97.75 434 ALA A N 1
ATOM 3390 C CA . ALA A 1 434 ? -12.234 -16.656 -11.742 1 97.75 434 ALA A CA 1
ATOM 3391 C C . ALA A 1 434 ? -12.953 -17.391 -12.875 1 97.75 434 ALA A C 1
ATOM 3393 O O . ALA A 1 434 ? -12.336 -17.734 -13.891 1 97.75 434 ALA A O 1
ATOM 3394 N N . ALA A 1 435 ? -14.242 -17.641 -12.68 1 98.12 435 ALA A N 1
ATOM 3395 C CA . ALA A 1 435 ? -15.023 -18.344 -13.703 1 98.12 435 ALA A CA 1
ATOM 3396 C C . ALA A 1 435 ? -15.164 -17.484 -14.961 1 98.12 435 ALA A C 1
ATOM 3398 O O . ALA A 1 435 ? -15.133 -18.016 -16.078 1 98.12 435 ALA A O 1
ATOM 3399 N N . ILE A 1 436 ? -15.32 -16.188 -14.812 1 98.62 436 ILE A N 1
ATOM 3400 C CA . ILE A 1 436 ? -15.383 -15.289 -15.961 1 98.62 436 ILE A CA 1
ATOM 3401 C C . ILE A 1 436 ? -14.07 -15.328 -16.719 1 98.62 436 ILE A C 1
ATOM 3403 O O . ILE A 1 436 ? -14.055 -15.445 -17.953 1 98.62 436 ILE A O 1
ATOM 3407 N N . GLY A 1 437 ? -13.016 -15.242 -15.969 1 98.31 437 GLY A N 1
ATOM 3408 C CA . GLY A 1 437 ? -11.703 -15.281 -16.594 1 98.31 437 GLY A CA 1
ATOM 3409 C C . GLY A 1 437 ? -11.422 -16.594 -17.297 1 98.31 437 GLY A C 1
ATOM 3410 O O . GLY A 1 437 ? -10.828 -16.609 -18.375 1 98.31 437 GLY A O 1
ATOM 3411 N N . ARG A 1 438 ? -11.859 -17.719 -16.656 1 97.31 438 ARG A N 1
ATOM 3412 C CA . ARG A 1 438 ? -11.664 -19.031 -17.266 1 97.31 438 ARG A CA 1
ATOM 3413 C C . ARG A 1 438 ? -12.43 -19.141 -18.578 1 97.31 438 ARG A C 1
ATOM 3415 O O . ARG A 1 438 ? -11.914 -19.688 -19.562 1 97.31 438 ARG A O 1
ATOM 3422 N N . LEU A 1 439 ? -13.648 -18.719 -18.547 1 97.75 439 LEU A N 1
ATOM 3423 C CA . LEU A 1 439 ? -14.445 -18.75 -19.766 1 97.75 439 LEU A CA 1
ATOM 3424 C C . LEU A 1 439 ? -13.766 -17.953 -20.875 1 97.75 439 LEU A C 1
ATOM 3426 O O . LEU A 1 439 ? -13.656 -18.438 -22 1 97.75 439 LEU A O 1
ATOM 3430 N N . PHE A 1 440 ? -13.289 -16.781 -20.547 1 97.44 440 PHE A N 1
ATOM 3431 C CA . PHE A 1 440 ? -12.602 -15.922 -21.516 1 97.44 440 PHE A CA 1
ATOM 3432 C C . PHE A 1 440 ? -11.32 -16.594 -22.016 1 97.44 440 PHE A C 1
ATOM 3434 O O . PHE A 1 440 ? -11.008 -16.547 -23.203 1 97.44 440 PHE A O 1
ATOM 3441 N N . GLY A 1 441 ? -10.57 -17.172 -21.109 1 95.38 441 GLY A N 1
ATOM 3442 C CA . GLY A 1 441 ? -9.344 -17.859 -21.469 1 95.38 441 GLY A CA 1
ATOM 3443 C C . GLY A 1 441 ? -9.586 -19.062 -22.375 1 95.38 441 GLY A C 1
ATOM 3444 O O . GLY A 1 441 ? -8.812 -19.312 -23.297 1 95.38 441 GLY A O 1
ATOM 3445 N N . GLU A 1 442 ? -10.656 -19.812 -22.109 1 95.44 442 GLU A N 1
ATOM 3446 C CA . GLU A 1 442 ? -11 -20.969 -22.938 1 95.44 442 GLU A CA 1
ATOM 3447 C C . GLU A 1 442 ? -11.406 -20.547 -24.344 1 95.44 442 GLU A C 1
ATOM 3449 O O . GLU A 1 442 ? -11.062 -21.203 -25.328 1 95.44 442 GLU A O 1
ATOM 3454 N N . VAL A 1 443 ? -12.102 -19.469 -24.438 1 95.44 443 VAL A N 1
ATOM 3455 C CA . VAL A 1 443 ? -12.5 -18.938 -25.75 1 95.44 443 VAL A CA 1
ATOM 3456 C C . VAL A 1 443 ? -11.258 -18.547 -26.547 1 95.44 443 VAL A C 1
ATOM 3458 O O . VAL A 1 443 ? -11.172 -18.844 -27.734 1 95.44 443 VAL A O 1
ATOM 3461 N N . LEU A 1 444 ? -10.289 -17.953 -25.906 1 93.69 444 LEU A N 1
ATOM 3462 C CA . LEU A 1 444 ? -9.07 -17.531 -26.578 1 93.69 444 LEU A CA 1
ATOM 3463 C C . LEU A 1 444 ? -8.227 -18.734 -26.984 1 93.69 444 LEU A C 1
ATOM 3465 O O . LEU A 1 444 ? -7.57 -18.719 -28.016 1 93.69 444 LEU A O 1
ATOM 3469 N N . SER A 1 445 ? -8.25 -19.719 -26.109 1 92.06 445 SER A N 1
ATOM 3470 C CA . SER A 1 445 ? -7.473 -20.906 -26.406 1 92.06 445 SER A CA 1
ATOM 3471 C C . SER A 1 445 ? -8.008 -21.625 -27.656 1 92.06 445 SER A C 1
ATOM 3473 O O . SER A 1 445 ? -7.246 -22.219 -28.422 1 92.06 445 SER A O 1
ATOM 3475 N N . VAL A 1 446 ? -9.266 -21.609 -27.844 1 91.69 446 VAL A N 1
ATOM 3476 C CA . VAL A 1 446 ? -9.867 -22.25 -29.016 1 91.69 446 VAL A CA 1
ATOM 3477 C C . VAL A 1 446 ? -9.688 -21.359 -30.25 1 91.69 446 VAL A C 1
ATOM 3479 O O . VAL A 1 446 ? -9.508 -21.844 -31.359 1 91.69 446 VAL A O 1
ATOM 3482 N N . ALA A 1 447 ? -9.703 -20.016 -30.031 1 91.75 447 ALA A N 1
ATOM 3483 C CA . ALA A 1 447 ? -9.523 -19.078 -31.141 1 91.75 447 ALA A CA 1
ATOM 3484 C C . ALA A 1 447 ? -8.086 -19.109 -31.641 1 91.75 447 ALA A C 1
ATOM 3486 O O . ALA A 1 447 ? -7.836 -18.922 -32.844 1 91.75 447 ALA A O 1
ATOM 3487 N N . PHE A 1 448 ? -7.184 -19.344 -30.688 1 88.56 448 PHE A N 1
ATOM 3488 C CA . PHE A 1 448 ? -5.77 -19.422 -31.031 1 88.56 448 PHE A CA 1
ATOM 3489 C C . PHE A 1 448 ? -5.16 -20.719 -30.516 1 88.56 448 PHE A C 1
ATOM 3491 O O . PHE A 1 448 ? -4.34 -20.703 -29.594 1 88.56 448 PHE A O 1
ATOM 3498 N N . PRO A 1 449 ? -5.375 -21.828 -31.188 1 84.38 449 PRO A N 1
ATOM 3499 C CA . PRO A 1 449 ? -4.926 -23.141 -30.688 1 84.38 449 PRO A CA 1
ATOM 3500 C C . PRO A 1 449 ? -3.404 -23.281 -30.688 1 84.38 449 PRO A C 1
ATOM 3502 O O . PRO A 1 449 ? -2.842 -24 -29.859 1 84.38 449 PRO A O 1
ATOM 3505 N N . GLU A 1 450 ? -2.721 -22.625 -31.578 1 82.19 450 GLU A N 1
ATOM 3506 C CA . GLU A 1 450 ? -1.266 -22.719 -31.641 1 82.19 450 GLU A CA 1
ATOM 3507 C C . GLU A 1 450 ? -0.594 -21.656 -30.781 1 82.19 450 GLU A C 1
ATOM 3509 O O . GLU A 1 450 ? 0.609 -21.719 -30.516 1 82.19 450 GLU A O 1
ATOM 3514 N N . GLY A 1 451 ? -1.373 -20.906 -30.172 1 79.19 451 GLY A N 1
ATOM 3515 C CA . GLY A 1 451 ? -0.829 -19.828 -29.359 1 79.19 451 GLY A CA 1
ATOM 3516 C C . GLY A 1 451 ? -0.636 -18.531 -30.141 1 79.19 451 GLY A C 1
ATOM 3517 O O . GLY A 1 451 ? -1.077 -18.422 -31.281 1 79.19 451 GLY A O 1
ATOM 3518 N N . ILE A 1 452 ? -0.199 -17.578 -29.531 1 76.12 452 ILE A N 1
ATOM 3519 C CA . ILE A 1 452 ? 0.038 -16.281 -30.156 1 76.12 452 ILE A CA 1
ATOM 3520 C C . ILE A 1 452 ? 1.522 -16.125 -30.469 1 76.12 452 ILE A C 1
ATOM 3522 O O . ILE A 1 452 ? 2.381 -16.484 -29.656 1 76.12 452 ILE A O 1
ATOM 3526 N N . VAL A 1 453 ? 1.748 -16.062 -31.703 1 63.22 453 VAL A N 1
ATOM 3527 C CA . VAL A 1 453 ? 3.111 -15.93 -32.219 1 63.22 453 VAL A CA 1
ATOM 3528 C C . VAL A 1 453 ? 3.646 -14.531 -31.906 1 63.22 453 VAL A C 1
ATOM 3530 O O . VAL A 1 453 ? 3.016 -13.531 -32.25 1 63.22 453 VAL A O 1
ATOM 3533 N N . ALA A 1 454 ? 4.496 -14.336 -30.906 1 59.16 454 ALA A N 1
ATOM 3534 C CA . ALA A 1 454 ? 5.211 -13.07 -30.734 1 59.16 454 ALA A CA 1
ATOM 3535 C C . ALA A 1 454 ? 6.719 -13.273 -30.875 1 59.16 454 ALA A C 1
ATOM 3537 O O . ALA A 1 454 ? 7.312 -14.07 -30.156 1 59.16 454 ALA A O 1
ATOM 3538 N N . GLY A 1 455 ? 7.453 -12.539 -31.719 1 57.28 455 GLY A N 1
ATOM 3539 C CA . GLY A 1 455 ? 8.891 -12.547 -31.953 1 57.28 455 GLY A CA 1
ATOM 3540 C C . GLY A 1 455 ? 9.43 -13.914 -32.312 1 57.28 455 GLY A C 1
ATOM 3541 O O . GLY A 1 455 ? 10.523 -14.289 -31.906 1 57.28 455 GLY A O 1
ATOM 3542 N N . GLY A 1 456 ? 8.594 -14.844 -32.906 1 58.53 456 GLY A N 1
ATOM 3543 C CA . GLY A 1 456 ? 9.047 -16.125 -33.406 1 58.53 456 GLY A CA 1
ATOM 3544 C C . GLY A 1 456 ? 8.711 -17.281 -32.5 1 58.53 456 GLY A C 1
ATOM 3545 O O . GLY A 1 456 ? 8.867 -18.453 -32.875 1 58.53 456 GLY A O 1
ATOM 3546 N N . ARG A 1 457 ? 8.461 -17.094 -31.312 1 65.62 457 ARG A N 1
ATOM 3547 C CA . ARG A 1 457 ? 8.133 -18.203 -30.422 1 65.62 457 ARG A CA 1
ATOM 3548 C C . ARG A 1 457 ? 6.629 -18.266 -30.188 1 65.62 457 ARG A C 1
ATOM 3550 O O . ARG A 1 457 ? 5.953 -17.25 -30.125 1 65.62 457 ARG A O 1
ATOM 3557 N N . VAL A 1 458 ? 6.16 -19.438 -30.297 1 70 458 VAL A N 1
ATOM 3558 C CA . VAL A 1 458 ? 4.742 -19.688 -30.078 1 70 458 VAL A CA 1
ATOM 3559 C C . VAL A 1 458 ? 4.496 -19.984 -28.594 1 70 458 VAL A C 1
ATOM 3561 O O . VAL A 1 458 ? 5.109 -20.891 -28.031 1 70 458 VAL A O 1
ATOM 3564 N N . ASN A 1 459 ? 3.846 -19.062 -27.938 1 75.44 459 ASN A N 1
ATOM 3565 C CA . ASN A 1 459 ? 3.488 -19.281 -26.547 1 75.44 459 ASN A CA 1
ATOM 3566 C C . ASN A 1 459 ? 2.023 -19.688 -26.391 1 75.44 459 ASN A C 1
ATOM 3568 O O . ASN A 1 459 ? 1.129 -18.984 -26.859 1 75.44 459 ASN A O 1
ATOM 3572 N N . PRO A 1 460 ? 1.852 -20.812 -25.875 1 81.56 460 PRO A N 1
ATOM 3573 C CA . PRO A 1 460 ? 0.469 -21.266 -25.703 1 81.56 460 PRO A CA 1
ATOM 3574 C C . PRO A 1 460 ? -0.304 -20.406 -24.703 1 81.56 460 PRO A C 1
ATOM 3576 O O . PRO A 1 460 ? 0.292 -19.828 -23.797 1 81.56 460 PRO A O 1
ATOM 3579 N N . ILE A 1 461 ? -1.544 -20.312 -25 1 86.69 461 ILE A N 1
ATOM 3580 C CA . ILE A 1 461 ? -2.422 -19.547 -24.109 1 86.69 461 ILE A CA 1
ATOM 3581 C C . ILE A 1 461 ? -2.719 -20.359 -22.859 1 86.69 461 ILE A C 1
ATOM 3583 O O . ILE A 1 461 ? -3.033 -21.562 -22.953 1 86.69 461 ILE A O 1
ATOM 3587 N N . MET A 1 462 ? -2.5 -19.828 -21.75 1 87.94 462 MET A N 1
ATOM 3588 C CA . MET A 1 462 ? -2.805 -20.453 -20.469 1 87.94 462 MET A CA 1
ATOM 3589 C C . MET A 1 462 ? -4.109 -19.906 -19.891 1 87.94 462 MET A C 1
ATOM 3591 O O . MET A 1 462 ? -4.133 -18.844 -19.281 1 87.94 462 MET A O 1
ATOM 3595 N N . PRO A 1 463 ? -5.172 -20.656 -19.984 1 92.06 463 PRO A N 1
ATOM 3596 C CA . PRO A 1 463 ? -6.461 -20.172 -19.484 1 92.06 463 PRO A CA 1
ATOM 3597 C C . PRO A 1 463 ? -6.453 -19.891 -17.984 1 92.06 463 PRO A C 1
ATOM 3599 O O . PRO A 1 463 ? -7.219 -19.062 -17.5 1 92.06 463 PRO A O 1
ATOM 3602 N N . GLY A 1 464 ? -5.59 -20.609 -17.297 1 91.31 464 GLY A N 1
ATOM 3603 C CA . GLY A 1 464 ? -5.477 -20.391 -15.859 1 91.31 464 GLY A CA 1
ATOM 3604 C C . GLY A 1 464 ? -5.043 -18.984 -15.508 1 91.31 464 GLY A C 1
ATOM 3605 O O . GLY A 1 464 ? -5.461 -18.422 -14.484 1 91.31 464 GLY A O 1
ATOM 3606 N N . ALA A 1 465 ? -4.227 -18.375 -16.344 1 90.5 465 ALA A N 1
ATOM 3607 C CA . ALA A 1 465 ? -3.777 -17 -16.109 1 90.5 465 ALA A CA 1
ATOM 3608 C C . ALA A 1 465 ? -4.926 -16.016 -16.266 1 90.5 465 ALA A C 1
ATOM 3610 O O . ALA A 1 465 ? -5.008 -15.023 -15.531 1 90.5 465 ALA A O 1
ATOM 3611 N N . TYR A 1 466 ? -5.773 -16.297 -17.172 1 94.62 466 TYR A N 1
ATOM 3612 C CA . TYR A 1 466 ? -6.934 -15.43 -17.375 1 94.62 466 TYR A CA 1
ATOM 3613 C C . TYR A 1 466 ? -7.938 -15.602 -16.234 1 94.62 466 TYR A C 1
ATOM 3615 O O . TYR A 1 466 ? -8.625 -14.656 -15.859 1 94.62 466 TYR A O 1
ATOM 3623 N N . ALA A 1 467 ? -8.055 -16.844 -15.719 1 96.31 467 ALA A N 1
ATOM 3624 C CA . ALA A 1 467 ? -8.898 -17.062 -14.555 1 96.31 467 ALA A CA 1
ATOM 3625 C C . ALA A 1 467 ? -8.398 -16.266 -13.352 1 96.31 467 ALA A C 1
ATOM 3627 O O . ALA A 1 467 ? -9.195 -15.703 -12.602 1 96.31 467 ALA A O 1
ATOM 3628 N N . LEU A 1 468 ? -7.117 -16.266 -13.242 1 94.75 468 LEU A N 1
ATOM 3629 C CA . LEU A 1 468 ? -6.512 -15.5 -12.156 1 94.75 468 LEU A CA 1
ATOM 3630 C C . LEU A 1 468 ? -6.773 -14.008 -12.328 1 94.75 468 LEU A C 1
ATOM 3632 O O . LEU A 1 468 ? -7.125 -13.32 -11.367 1 94.75 468 LEU A O 1
ATOM 3636 N N . ALA A 1 469 ? -6.613 -13.523 -13.492 1 96.31 469 ALA A N 1
ATOM 3637 C CA . ALA A 1 469 ? -6.871 -12.117 -13.789 1 96.31 469 ALA A CA 1
ATOM 3638 C C . ALA A 1 469 ? -8.344 -11.773 -13.594 1 96.31 469 ALA A C 1
ATOM 3640 O O . ALA A 1 469 ? -8.672 -10.688 -13.094 1 96.31 469 ALA A O 1
ATOM 3641 N N . GLY A 1 470 ? -9.172 -12.68 -14 1 98.25 470 GLY A N 1
ATOM 3642 C CA . GLY A 1 470 ? -10.594 -12.453 -13.797 1 98.25 470 GLY A CA 1
ATOM 3643 C C . GLY A 1 470 ? -10.992 -12.414 -12.336 1 98.25 470 GLY A C 1
ATOM 3644 O O . GLY A 1 470 ? -11.82 -11.594 -11.93 1 98.25 470 GLY A O 1
ATOM 3645 N N . ALA A 1 471 ? -10.438 -13.328 -11.578 1 97.75 471 ALA A N 1
ATOM 3646 C CA . ALA A 1 471 ? -10.703 -13.336 -10.148 1 97.75 471 ALA A CA 1
ATOM 3647 C C . ALA A 1 471 ? -10.305 -12.008 -9.508 1 97.75 471 ALA A C 1
ATOM 3649 O O . ALA A 1 471 ? -11.078 -11.43 -8.742 1 97.75 471 ALA A O 1
ATOM 3650 N N . ALA A 1 472 ? -9.148 -11.539 -9.883 1 97.81 472 ALA A N 1
ATOM 3651 C CA . ALA A 1 472 ? -8.641 -10.289 -9.32 1 97.81 472 ALA A CA 1
ATOM 3652 C C . ALA A 1 472 ? -9.438 -9.094 -9.836 1 97.81 472 ALA A C 1
ATOM 3654 O O . ALA A 1 472 ? -9.828 -8.227 -9.055 1 97.81 472 ALA A O 1
ATOM 3655 N N . ALA A 1 473 ? -9.734 -9.07 -11.094 1 98.62 473 ALA A N 1
ATOM 3656 C CA . ALA A 1 473 ? -10.383 -7.918 -11.719 1 98.62 473 ALA A CA 1
ATOM 3657 C C . ALA A 1 473 ? -11.836 -7.789 -11.25 1 98.62 473 ALA A C 1
ATOM 3659 O O . ALA A 1 473 ? -12.281 -6.699 -10.898 1 98.62 473 ALA A O 1
ATOM 3660 N N . PHE A 1 474 ? -12.578 -8.867 -11.258 1 98.69 474 PHE A N 1
ATOM 3661 C CA . PHE A 1 474 ? -13.977 -8.812 -10.867 1 98.69 474 PHE A CA 1
ATOM 3662 C C . PHE A 1 474 ? -14.117 -8.477 -9.383 1 98.69 474 PHE A C 1
ATOM 3664 O O . PHE A 1 474 ? -14.914 -7.609 -9.016 1 98.69 474 PHE A O 1
ATOM 3671 N N . SER A 1 475 ? -13.391 -9.148 -8.531 1 98.19 475 SER A N 1
ATOM 3672 C CA . SER A 1 475 ? -13.469 -8.867 -7.105 1 98.19 475 SER A CA 1
ATOM 3673 C C . SER A 1 475 ? -12.969 -7.453 -6.797 1 98.19 475 SER A C 1
ATOM 3675 O O . SER A 1 475 ? -13.523 -6.773 -5.926 1 98.19 475 SER A O 1
ATOM 3677 N N . GLY A 1 476 ? -11.914 -7.059 -7.496 1 98 476 GLY A N 1
ATOM 3678 C CA . GLY A 1 476 ? -11.43 -5.695 -7.316 1 98 476 GLY A CA 1
ATOM 3679 C C . GLY A 1 476 ? -12.445 -4.648 -7.734 1 98 476 GLY A C 1
ATOM 3680 O O . GLY A 1 476 ? -12.586 -3.615 -7.078 1 98 476 GLY A O 1
ATOM 3681 N N . ALA A 1 477 ? -13.148 -4.898 -8.781 1 98.06 477 ALA A N 1
ATOM 3682 C CA . ALA A 1 477 ? -14.148 -3.955 -9.273 1 98.06 477 ALA A CA 1
ATOM 3683 C C . ALA A 1 477 ? -15.352 -3.889 -8.336 1 98.06 477 ALA A C 1
ATOM 3685 O O . ALA A 1 477 ? -15.914 -2.814 -8.117 1 98.06 477 ALA A O 1
ATOM 3686 N N . VAL A 1 478 ? -15.711 -5.004 -7.785 1 97.88 478 VAL A N 1
ATOM 3687 C CA . VAL A 1 478 ? -16.859 -5.055 -6.895 1 97.88 478 VAL A CA 1
ATOM 3688 C C . VAL A 1 478 ? -16.547 -4.324 -5.59 1 97.88 478 VAL A C 1
ATOM 3690 O O . VAL A 1 478 ? -17.391 -3.629 -5.035 1 97.88 478 VAL A O 1
ATOM 3693 N N . THR A 1 479 ? -15.312 -4.434 -5.121 1 96.81 479 THR A N 1
ATOM 3694 C CA . THR A 1 479 ? -14.945 -3.871 -3.828 1 96.81 479 THR A CA 1
ATOM 3695 C C . THR A 1 479 ? -14.18 -2.561 -4.008 1 96.81 479 THR A C 1
ATOM 3697 O O . THR A 1 479 ? -13.828 -1.902 -3.025 1 96.81 479 THR A O 1
ATOM 3700 N N . HIS A 1 480 ? -13.922 -2.125 -5.168 1 94.81 480 HIS A N 1
ATOM 3701 C CA . HIS A 1 480 ? -13.148 -0.924 -5.465 1 94.81 480 HIS A CA 1
ATOM 3702 C C . HIS A 1 480 ? -11.766 -0.983 -4.824 1 94.81 480 HIS A C 1
ATOM 3704 O O . HIS A 1 480 ? -11.359 -0.054 -4.121 1 94.81 480 HIS A O 1
ATOM 3710 N N . THR A 1 481 ? -11.062 -2.113 -5.137 1 96.38 481 THR A N 1
ATOM 3711 C CA . THR A 1 481 ? -9.742 -2.311 -4.559 1 96.38 481 THR A CA 1
ATOM 3712 C C . THR A 1 481 ? -8.75 -2.797 -5.621 1 96.38 481 THR A C 1
ATOM 3714 O O . THR A 1 481 ? -9.133 -3.508 -6.551 1 96.38 481 THR A O 1
ATOM 3717 N N . LEU A 1 482 ? -7.543 -2.398 -5.492 1 95.75 482 LEU A N 1
ATOM 3718 C CA . LEU A 1 482 ? -6.457 -2.846 -6.359 1 95.75 482 LEU A CA 1
ATOM 3719 C C . LEU A 1 482 ? -5.699 -4.008 -5.727 1 95.75 482 LEU A C 1
ATOM 3721 O O . LEU A 1 482 ? -5.043 -4.781 -6.426 1 95.75 482 LEU A O 1
ATOM 3725 N N . SER A 1 483 ? -5.77 -4.121 -4.434 1 95.31 483 SER A N 1
ATOM 3726 C CA . SER A 1 483 ? -5.008 -5.098 -3.66 1 95.31 483 SER A CA 1
ATOM 3727 C C . SER A 1 483 ? -5.434 -6.52 -3.996 1 95.31 483 SER A C 1
ATOM 3729 O O . SER A 1 483 ? -4.746 -7.48 -3.641 1 95.31 483 SER A O 1
ATOM 3731 N N . THR A 1 484 ? -6.551 -6.688 -4.703 1 96.94 484 THR A N 1
ATOM 3732 C CA . THR A 1 484 ? -6.984 -8.023 -5.105 1 96.94 484 THR A CA 1
ATOM 3733 C C . THR A 1 484 ? -6 -8.625 -6.102 1 96.94 484 THR A C 1
ATOM 3735 O O . THR A 1 484 ? -5.863 -9.852 -6.176 1 96.94 484 THR A O 1
ATOM 3738 N N . ALA A 1 485 ? -5.312 -7.785 -6.848 1 95.5 485 ALA A N 1
ATOM 3739 C CA . ALA A 1 485 ? -4.262 -8.289 -7.727 1 95.5 485 ALA A CA 1
ATOM 3740 C C . ALA A 1 485 ? -3.141 -8.938 -6.922 1 95.5 485 ALA A C 1
ATOM 3742 O O . ALA A 1 485 ? -2.699 -10.047 -7.242 1 95.5 485 ALA A O 1
ATOM 3743 N N . LEU A 1 486 ? -2.75 -8.266 -5.875 1 93.44 486 LEU A N 1
ATOM 3744 C CA . LEU A 1 486 ? -1.702 -8.805 -5.016 1 93.44 486 LEU A CA 1
ATOM 3745 C C . LEU A 1 486 ? -2.182 -10.055 -4.293 1 93.44 486 LEU A C 1
ATOM 3747 O O . LEU A 1 486 ? -1.396 -10.977 -4.043 1 93.44 486 LEU A O 1
ATOM 3751 N N . LEU A 1 487 ? -3.418 -9.992 -3.984 1 93.38 487 LEU A N 1
ATOM 3752 C CA . LEU A 1 487 ? -3.986 -11.172 -3.346 1 93.38 487 LEU A CA 1
ATOM 3753 C C . LEU A 1 487 ? -3.887 -12.391 -4.262 1 93.38 487 LEU A C 1
ATOM 3755 O O . LEU A 1 487 ? -3.516 -13.477 -3.816 1 93.38 487 LEU A O 1
ATOM 3759 N N . ALA A 1 488 ? -4.223 -12.195 -5.48 1 92 488 ALA A N 1
ATOM 3760 C CA . ALA A 1 488 ? -4.129 -13.281 -6.449 1 92 488 ALA A CA 1
ATOM 3761 C C . ALA A 1 488 ? -2.705 -13.82 -6.543 1 92 488 ALA A C 1
ATOM 3763 O O . ALA A 1 488 ? -2.494 -15.031 -6.625 1 92 488 ALA A O 1
ATOM 3764 N N . PHE A 1 489 ? -1.744 -12.953 -6.406 1 89.19 489 PHE A N 1
ATOM 3765 C CA . PHE A 1 489 ? -0.35 -13.367 -6.492 1 89.19 489 PHE A CA 1
ATOM 3766 C C . PHE A 1 489 ? 0.083 -14.086 -5.219 1 89.19 489 PHE A C 1
ATOM 3768 O O . PHE A 1 489 ? 0.773 -15.102 -5.277 1 89.19 489 PHE A O 1
ATOM 3775 N N . GLU A 1 490 ? -0.302 -13.586 -4.137 1 87.38 490 GLU A N 1
ATOM 3776 C CA . GLU A 1 490 ? 0.114 -14.133 -2.848 1 87.38 490 GLU A CA 1
ATOM 3777 C C . GLU A 1 490 ? -0.5 -15.508 -2.609 1 87.38 490 GLU A C 1
ATOM 3779 O O . GLU A 1 490 ? 0.152 -16.391 -2.057 1 87.38 490 GLU A O 1
ATOM 3784 N N . VAL A 1 491 ? -1.708 -15.68 -3.029 1 85.69 491 VAL A N 1
ATOM 3785 C CA . VAL A 1 491 ? -2.396 -16.938 -2.752 1 85.69 491 VAL A CA 1
ATOM 3786 C C . VAL A 1 491 ? -1.929 -18.016 -3.734 1 85.69 491 VAL A C 1
ATOM 3788 O O . VAL A 1 491 ? -1.91 -19.203 -3.402 1 85.69 491 VAL A O 1
ATOM 3791 N N . THR A 1 492 ? -1.545 -17.625 -4.949 1 84.31 492 THR A N 1
ATOM 3792 C CA . THR A 1 492 ? -1.104 -18.594 -5.941 1 84.31 492 THR A CA 1
ATOM 3793 C C . THR A 1 492 ? 0.414 -18.75 -5.914 1 84.31 492 THR A C 1
ATOM 3795 O O . THR A 1 492 ? 0.955 -19.734 -6.426 1 84.31 492 THR A O 1
ATOM 3798 N N . GLY A 1 493 ? 1.123 -17.781 -5.438 1 77.88 493 GLY A N 1
ATOM 3799 C CA . GLY A 1 493 ? 2.576 -17.812 -5.391 1 77.88 493 GLY A CA 1
ATOM 3800 C C . GLY A 1 493 ? 3.227 -17.453 -6.715 1 77.88 493 GLY A C 1
ATOM 3801 O O . GLY A 1 493 ? 4.41 -17.719 -6.918 1 77.88 493 GLY A O 1
ATOM 3802 N N . GLN A 1 494 ? 2.445 -16.875 -7.652 1 77.75 494 GLN A N 1
ATOM 3803 C CA . GLN A 1 494 ? 2.979 -16.516 -8.961 1 77.75 494 GLN A CA 1
ATOM 3804 C C . GLN A 1 494 ? 2.781 -15.039 -9.258 1 77.75 494 GLN A C 1
ATOM 3806 O O . GLN A 1 494 ? 1.686 -14.5 -9.078 1 77.75 494 GLN A O 1
ATOM 3811 N N . ILE A 1 495 ? 3.918 -14.43 -9.609 1 78.25 495 ILE A N 1
ATOM 3812 C CA . ILE A 1 495 ? 3.832 -13 -9.898 1 78.25 495 ILE A CA 1
ATOM 3813 C C . ILE A 1 495 ? 4.273 -12.742 -11.336 1 78.25 495 ILE A C 1
ATOM 3815 O O . ILE A 1 495 ? 4.453 -11.586 -11.734 1 78.25 495 ILE A O 1
ATOM 3819 N N . VAL A 1 496 ? 4.305 -13.781 -12.211 1 73.81 496 VAL A N 1
ATOM 3820 C CA . VAL A 1 496 ? 4.805 -13.656 -13.57 1 73.81 496 VAL A CA 1
ATOM 3821 C C . VAL A 1 496 ? 3.869 -12.766 -14.391 1 73.81 496 VAL A C 1
ATOM 3823 O O . VAL A 1 496 ? 4.324 -11.969 -15.219 1 73.81 496 VAL A O 1
ATOM 3826 N N . HIS A 1 497 ? 2.574 -12.836 -14.094 1 79.88 497 HIS A N 1
ATOM 3827 C CA . HIS A 1 497 ? 1.604 -12.023 -14.82 1 79.88 497 HIS A CA 1
ATOM 3828 C C . HIS A 1 497 ? 1.189 -10.805 -14.008 1 79.88 497 HIS A C 1
ATOM 3830 O O . HIS A 1 497 ? 0.02 -10.414 -14.016 1 79.88 497 HIS A O 1
ATOM 3836 N N . ALA A 1 498 ? 2.139 -10.203 -13.422 1 85.75 498 ALA A N 1
ATOM 3837 C CA . ALA A 1 498 ? 1.805 -9.117 -12.508 1 85.75 498 ALA A CA 1
ATOM 3838 C C . ALA A 1 498 ? 1.274 -7.902 -13.266 1 85.75 498 ALA A C 1
ATOM 3840 O O . ALA A 1 498 ? 0.235 -7.344 -12.906 1 85.75 498 ALA A O 1
ATOM 3841 N N . LEU A 1 499 ? 1.908 -7.543 -14.391 1 87.75 499 LEU A N 1
ATOM 3842 C CA . LEU A 1 499 ? 1.555 -6.32 -15.094 1 87.75 499 LEU A CA 1
ATOM 3843 C C . LEU A 1 499 ? 0.207 -6.465 -15.797 1 87.75 499 LEU A C 1
ATOM 3845 O O . LEU A 1 499 ? -0.684 -5.633 -15.617 1 87.75 499 LEU A O 1
ATOM 3849 N N . PRO A 1 500 ? -0.036 -7.566 -16.531 1 90.5 500 PRO A N 1
ATOM 3850 C CA . PRO A 1 500 ? -1.338 -7.699 -17.188 1 90.5 500 PRO A CA 1
ATOM 3851 C C . PRO A 1 500 ? -2.492 -7.812 -16.203 1 90.5 500 PRO A C 1
ATOM 3853 O O . PRO A 1 500 ? -3.582 -7.289 -16.453 1 90.5 500 PRO A O 1
ATOM 3856 N N . VAL A 1 501 ? -2.27 -8.523 -15.133 1 93.56 501 VAL A N 1
ATOM 3857 C CA . VAL A 1 501 ? -3.32 -8.672 -14.133 1 93.56 501 VAL A CA 1
ATOM 3858 C C . VAL A 1 501 ? -3.633 -7.309 -13.516 1 93.56 501 VAL A C 1
ATOM 3860 O O . VAL A 1 501 ? -4.801 -6.965 -13.312 1 93.56 501 VAL A O 1
ATOM 3863 N N . LEU A 1 502 ? -2.562 -6.562 -13.266 1 94.31 502 LEU A N 1
ATOM 3864 C CA . LEU A 1 502 ? -2.75 -5.23 -12.703 1 94.31 502 LEU A CA 1
ATOM 3865 C C . LEU A 1 502 ? -3.523 -4.336 -13.664 1 94.31 502 LEU A C 1
ATOM 3867 O O . LEU A 1 502 ? -4.402 -3.576 -13.242 1 94.31 502 LEU A O 1
ATOM 3871 N N . MET A 1 503 ? -3.232 -4.438 -14.898 1 93.88 503 MET A N 1
ATOM 3872 C CA . MET A 1 503 ? -3.926 -3.631 -15.898 1 93.88 503 MET A CA 1
ATOM 3873 C C . MET A 1 503 ? -5.391 -4.039 -16 1 93.88 503 MET A C 1
ATOM 3875 O O . MET A 1 503 ? -6.266 -3.186 -16.188 1 93.88 503 MET A O 1
ATOM 3879 N N . ALA A 1 504 ? -5.617 -5.309 -15.898 1 96.75 504 ALA A N 1
ATOM 3880 C CA . ALA A 1 504 ? -7 -5.781 -15.914 1 96.75 504 ALA A CA 1
ATOM 3881 C C . ALA A 1 504 ? -7.777 -5.242 -14.711 1 96.75 504 ALA A C 1
ATOM 3883 O O . ALA A 1 504 ? -8.922 -4.801 -14.859 1 96.75 504 ALA A O 1
ATOM 3884 N N . VAL A 1 505 ? -7.168 -5.27 -13.57 1 97.62 505 VAL A N 1
ATOM 3885 C CA . VAL A 1 505 ? -7.816 -4.801 -12.352 1 97.62 505 VAL A CA 1
ATOM 3886 C C . VAL A 1 505 ? -8.078 -3.301 -12.445 1 97.62 505 VAL A C 1
ATOM 3888 O O . VAL A 1 505 ? -9.133 -2.82 -12.039 1 97.62 505 VAL A O 1
ATOM 3891 N N . LEU A 1 506 ? -7.129 -2.564 -12.992 1 95.06 506 LEU A N 1
ATOM 3892 C CA . LEU A 1 506 ? -7.281 -1.12 -13.133 1 95.06 506 LEU A CA 1
ATOM 3893 C C . LEU A 1 506 ? -8.414 -0.785 -14.102 1 95.06 506 LEU A C 1
ATOM 3895 O O . LEU A 1 506 ? -9.227 0.101 -13.828 1 95.06 506 LEU A O 1
ATOM 3899 N N . ALA A 1 507 ? -8.484 -1.508 -15.172 1 94.56 507 ALA A N 1
ATOM 3900 C CA . ALA A 1 507 ? -9.555 -1.284 -16.141 1 94.56 507 ALA A CA 1
ATOM 3901 C C . ALA A 1 507 ? -10.914 -1.599 -15.539 1 94.56 507 ALA A C 1
ATOM 3903 O O . ALA A 1 507 ? -11.875 -0.847 -15.727 1 94.56 507 ALA A O 1
ATOM 3904 N N . ALA A 1 508 ? -10.969 -2.684 -14.859 1 97.81 508 ALA A N 1
ATOM 3905 C CA . ALA A 1 508 ? -12.227 -3.078 -14.219 1 97.81 508 ALA A CA 1
ATOM 3906 C C . ALA A 1 508 ? -12.664 -2.041 -13.195 1 97.81 508 ALA A C 1
ATOM 3908 O O . ALA A 1 508 ? -13.844 -1.68 -13.133 1 97.81 508 ALA A O 1
ATOM 3909 N N . ASN A 1 509 ? -11.742 -1.547 -12.406 1 95.44 509 ASN A N 1
ATOM 3910 C CA . ASN A 1 509 ? -12.062 -0.564 -11.375 1 95.44 509 ASN A CA 1
ATOM 3911 C C . ASN A 1 509 ? -12.445 0.782 -11.984 1 95.44 509 ASN A C 1
ATOM 3913 O O . ASN A 1 509 ? -13.312 1.479 -11.453 1 95.44 509 ASN A O 1
ATOM 3917 N N . ALA A 1 510 ? -11.812 1.158 -13.039 1 90.06 510 ALA A N 1
ATOM 3918 C CA . ALA A 1 510 ? -12.141 2.422 -13.695 1 90.06 510 ALA A CA 1
ATOM 3919 C C . ALA A 1 510 ? -13.594 2.443 -14.156 1 90.06 510 ALA A C 1
ATOM 3921 O O . ALA A 1 510 ? -14.289 3.447 -13.992 1 90.06 510 ALA A O 1
ATOM 3922 N N . ILE A 1 511 ? -14.039 1.357 -14.586 1 93 511 ILE A N 1
ATOM 3923 C CA . ILE A 1 511 ? -15.414 1.259 -15.078 1 93 511 ILE A CA 1
ATOM 3924 C C . ILE A 1 511 ? -16.375 1.188 -13.898 1 93 511 ILE A C 1
ATOM 3926 O O . ILE A 1 511 ? -17.359 1.937 -13.844 1 93 511 ILE A O 1
ATOM 3930 N N . SER A 1 512 ? -16.062 0.379 -12.969 1 94.25 512 SER A N 1
ATOM 3931 C CA . SER A 1 512 ? -16.984 0.156 -11.859 1 94.25 512 SER A CA 1
ATOM 3932 C C . SER A 1 512 ? -17.109 1.398 -10.984 1 94.25 512 SER A C 1
ATOM 3934 O O . SER A 1 512 ? -18.203 1.736 -10.523 1 94.25 512 SER A O 1
ATOM 3936 N N . GLN A 1 513 ? -16.047 2.113 -10.742 1 87.56 513 GLN A N 1
ATOM 3937 C CA . GLN A 1 513 ? -16.062 3.283 -9.875 1 87.56 513 GLN A CA 1
ATOM 3938 C C . GLN A 1 513 ? -16.812 4.441 -10.523 1 87.56 513 GLN A C 1
ATOM 3940 O O . GLN A 1 513 ? -17.328 5.316 -9.828 1 87.56 513 GLN A O 1
ATOM 3945 N N . SER A 1 514 ? -16.891 4.422 -11.797 1 84.44 514 SER A N 1
ATOM 3946 C CA . SER A 1 514 ? -17.562 5.508 -12.5 1 84.44 514 SER A CA 1
ATOM 3947 C C . SER A 1 514 ? -19.078 5.328 -12.477 1 84.44 514 SER A C 1
ATOM 3949 O O . SER A 1 514 ? -19.828 6.301 -12.578 1 84.44 514 SER A O 1
ATOM 3951 N N . PHE A 1 515 ? -19.531 4.109 -12.18 1 86.94 515 PHE A N 1
ATOM 3952 C CA . PHE A 1 515 ? -20.953 3.879 -12.375 1 86.94 515 PHE A CA 1
ATOM 3953 C C . PHE A 1 515 ? -21.625 3.508 -11.062 1 86.94 515 PHE A C 1
ATOM 3955 O O . PHE A 1 515 ? -22.797 3.826 -10.844 1 86.94 515 PHE A O 1
ATOM 3962 N N . GLN A 1 516 ? -20.906 2.807 -10.273 1 89.81 516 GLN A N 1
ATOM 3963 C CA . GLN A 1 516 ? -21.562 2.283 -9.078 1 89.81 516 GLN A CA 1
ATOM 3964 C C . GLN A 1 516 ? -20.672 2.43 -7.848 1 89.81 516 GLN A C 1
ATOM 3966 O O . GLN A 1 516 ? -19.438 2.428 -7.969 1 89.81 516 GLN A O 1
ATOM 3971 N N . PRO A 1 517 ? -21.297 2.59 -6.695 1 90.12 517 PRO A N 1
ATOM 3972 C CA . PRO A 1 517 ? -20.516 2.502 -5.465 1 90.12 517 PRO A CA 1
ATOM 3973 C C . PRO A 1 517 ? -20.016 1.086 -5.18 1 90.12 517 PRO A C 1
ATOM 3975 O O . PRO A 1 517 ? -20.5 0.126 -5.781 1 90.12 517 PRO A O 1
ATOM 3978 N N . SER A 1 518 ? -19.031 1.015 -4.387 1 92.81 518 SER A N 1
ATOM 3979 C CA . SER A 1 518 ? -18.484 -0.292 -4.035 1 92.81 518 SER A CA 1
ATOM 3980 C C . SER A 1 518 ? -19.516 -1.138 -3.293 1 92.81 518 SER A C 1
ATOM 3982 O O . SER A 1 518 ? -20.531 -0.618 -2.818 1 92.81 518 SER A O 1
ATOM 3984 N N . PHE A 1 519 ? -19.297 -2.379 -3.197 1 94.81 519 PHE A N 1
ATOM 3985 C CA . PHE A 1 519 ? -20.188 -3.322 -2.514 1 94.81 519 PHE A CA 1
ATOM 3986 C C . PHE A 1 519 ? -20.406 -2.904 -1.063 1 94.81 519 PHE A C 1
ATOM 3988 O O . PHE A 1 519 ? -21.531 -2.924 -0.57 1 94.81 519 PHE A O 1
ATOM 3995 N N . TYR A 1 520 ? -19.406 -2.492 -0.395 1 93.38 520 TYR A N 1
ATOM 3996 C CA . TYR A 1 520 ? -19.5 -2.152 1.021 1 93.38 520 TYR A CA 1
ATOM 3997 C C . TYR A 1 520 ? -20.125 -0.775 1.211 1 93.38 520 TYR A C 1
ATOM 3999 O O . TYR A 1 520 ? -20.922 -0.566 2.133 1 93.38 520 TYR A O 1
ATOM 4007 N N . ASP A 1 521 ? -19.797 0.154 0.348 1 89.81 521 ASP A N 1
ATOM 4008 C CA . ASP A 1 521 ? -20.438 1.463 0.413 1 89.81 521 ASP A CA 1
ATOM 4009 C C . ASP A 1 521 ? -21.922 1.36 0.085 1 89.81 521 ASP A C 1
ATOM 4011 O O . ASP A 1 521 ? -22.75 2.094 0.646 1 89.81 521 ASP A O 1
ATOM 4015 N N . GLY A 1 522 ? -22.219 0.467 -0.858 1 89.56 522 GLY A N 1
ATOM 4016 C CA . GLY A 1 522 ? -23.625 0.23 -1.157 1 89.56 522 GLY A CA 1
ATOM 4017 C C . GLY A 1 522 ? -24.406 -0.286 0.033 1 89.56 522 GLY A C 1
ATOM 4018 O O . GLY A 1 522 ? -25.547 0.123 0.255 1 89.56 522 GLY A O 1
ATOM 4019 N N . THR A 1 523 ? -23.797 -1.111 0.755 1 90.5 523 THR A N 1
ATOM 4020 C CA . THR A 1 523 ? -24.453 -1.647 1.942 1 90.5 523 THR A CA 1
ATOM 4021 C C . THR A 1 523 ? -24.609 -0.566 3.006 1 90.5 523 THR A C 1
ATOM 4023 O O . THR A 1 523 ? -25.609 -0.558 3.746 1 90.5 523 THR A O 1
ATOM 4026 N N . ILE A 1 524 ? -23.656 0.324 3.107 1 88.25 524 ILE A N 1
ATOM 4027 C CA . ILE A 1 524 ? -23.75 1.435 4.051 1 88.25 524 ILE A CA 1
ATOM 4028 C C . ILE A 1 524 ? -24.922 2.336 3.678 1 88.25 524 ILE A C 1
ATOM 4030 O O . ILE A 1 524 ? -25.656 2.809 4.555 1 88.25 524 ILE A O 1
ATOM 4034 N N . ILE A 1 525 ? -25.125 2.512 2.43 1 84.31 525 ILE A N 1
ATOM 4035 C CA . ILE A 1 525 ? -26.219 3.344 1.929 1 84.31 525 ILE A CA 1
ATOM 4036 C C . ILE A 1 525 ? -27.547 2.682 2.232 1 84.31 525 ILE A C 1
ATOM 4038 O O . ILE A 1 525 ? -28.484 3.338 2.697 1 84.31 525 ILE A O 1
ATOM 4042 N N . VAL A 1 526 ? -27.609 1.392 2.018 1 85.5 526 VAL A N 1
ATOM 4043 C CA . VAL A 1 526 ? -28.875 0.665 2.207 1 85.5 526 VAL A CA 1
ATOM 4044 C C . VAL A 1 526 ? -29.219 0.611 3.693 1 85.5 526 VAL A C 1
ATOM 4046 O O . VAL A 1 526 ? -30.375 0.753 4.07 1 85.5 526 VAL A O 1
ATOM 4049 N N . LYS A 1 527 ? -28.172 0.436 4.559 1 84.75 527 LYS A N 1
ATOM 4050 C CA . LYS A 1 527 ? -28.391 0.352 6 1 84.75 527 LYS A CA 1
ATOM 4051 C C . LYS A 1 527 ? -28.469 1.741 6.629 1 84.75 527 LYS A C 1
ATOM 4053 O O . LYS A 1 527 ? -28.797 1.877 7.809 1 84.75 527 LYS A O 1
ATOM 4058 N N . LYS A 1 528 ? -28.188 2.803 5.891 1 80.19 528 LYS A N 1
ATOM 4059 C CA . LYS A 1 528 ? -28.219 4.191 6.344 1 80.19 528 LYS A CA 1
ATOM 4060 C C . LYS A 1 528 ? -27.297 4.41 7.539 1 80.19 528 LYS A C 1
ATOM 4062 O O . LYS A 1 528 ? -27.703 5 8.539 1 80.19 528 LYS A O 1
ATOM 4067 N N . LEU A 1 529 ? -26.172 3.836 7.414 1 80.62 529 LEU A N 1
ATOM 4068 C CA . LEU A 1 529 ? -25.172 4.082 8.445 1 80.62 529 LEU A CA 1
ATOM 4069 C C . LEU A 1 529 ? -24.562 5.473 8.289 1 80.62 529 LEU A C 1
ATOM 4071 O O . LEU A 1 529 ? -24.516 6.008 7.18 1 80.62 529 LEU A O 1
ATOM 4075 N N . PRO A 1 530 ? -24.203 6.023 9.406 1 74.62 530 PRO A N 1
ATOM 4076 C CA . PRO A 1 530 ? -23.578 7.352 9.297 1 74.62 530 PRO A CA 1
ATOM 4077 C C . PRO A 1 530 ? -22.234 7.32 8.586 1 74.62 530 PRO A C 1
ATOM 4079 O O . PRO A 1 530 ? -21.344 6.562 8.984 1 74.62 530 PRO A O 1
ATOM 4082 N N . TYR A 1 531 ? -22.234 7.891 7.43 1 71.12 531 TYR A N 1
ATOM 4083 C CA . TYR A 1 531 ? -20.969 7.93 6.695 1 71.12 531 TYR A CA 1
ATOM 4084 C C . TYR A 1 531 ? -20.828 9.234 5.914 1 71.12 531 TYR A C 1
ATOM 4086 O O . TYR A 1 531 ? -21.828 9.859 5.562 1 71.12 531 TYR A O 1
ATOM 4094 N N . LEU A 1 532 ? -19.641 9.719 5.949 1 69.44 532 LEU A N 1
ATOM 4095 C CA . LEU A 1 532 ? -19.375 10.922 5.168 1 69.44 532 LEU A CA 1
ATOM 4096 C C . LEU A 1 532 ? -19.031 10.57 3.723 1 69.44 532 LEU A C 1
ATOM 4098 O O . LEU A 1 532 ? -18.031 9.891 3.461 1 69.44 532 LEU A O 1
ATOM 4102 N N . PRO A 1 533 ? -20 10.883 2.846 1 66.56 533 PRO A N 1
ATOM 4103 C CA . PRO A 1 533 ? -19.703 10.57 1.445 1 66.56 533 PRO A CA 1
ATOM 4104 C C . PRO A 1 533 ? -18.5 11.336 0.905 1 66.56 533 PRO A C 1
ATOM 4106 O O . PRO A 1 533 ? -18.203 12.43 1.387 1 66.56 533 PRO A O 1
ATOM 4109 N N . TRP A 1 534 ? -17.906 10.812 -0.015 1 64.62 534 TRP A N 1
ATOM 4110 C CA . TRP A 1 534 ? -16.734 11.43 -0.631 1 64.62 534 TRP A CA 1
ATOM 4111 C C . TRP A 1 534 ? -17.141 12.586 -1.53 1 64.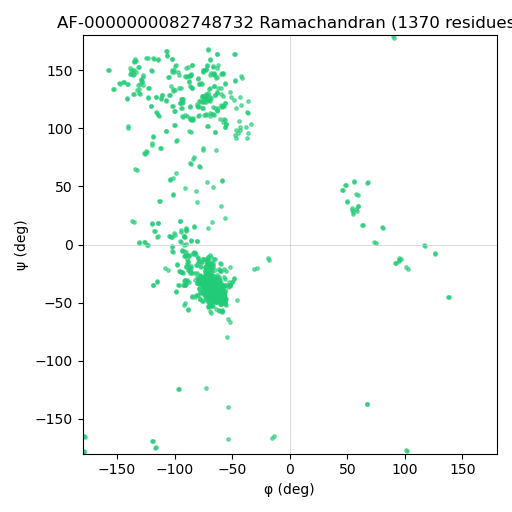62 534 TRP A C 1
ATOM 4113 O O . TRP A 1 534 ? -18.125 12.5 -2.256 1 64.62 534 TRP A O 1
ATOM 4123 N N . ILE A 1 535 ? -16.547 13.781 -1.211 1 59.28 535 ILE A N 1
ATOM 4124 C CA . ILE A 1 535 ? -16.828 14.938 -2.049 1 59.28 535 ILE A CA 1
ATOM 4125 C C . ILE A 1 535 ? -15.828 15 -3.201 1 59.28 535 ILE A C 1
ATOM 4127 O O . ILE A 1 535 ? -16.141 15.539 -4.266 1 59.28 535 ILE A O 1
ATOM 4131 N N . ARG A 1 536 ? -14.75 14.383 -3 1 53.28 536 ARG A N 1
ATOM 4132 C CA . ARG A 1 536 ? -13.656 14.617 -3.93 1 53.28 536 ARG A CA 1
ATOM 4133 C C . ARG A 1 536 ? -13.945 13.992 -5.289 1 53.28 536 ARG A C 1
ATOM 4135 O O . ARG A 1 536 ? -14.422 12.859 -5.363 1 53.28 536 ARG A O 1
ATOM 4142 N N . GLY A 1 537 ? -13.781 14.758 -6.352 1 51.94 537 GLY A N 1
ATOM 4143 C CA . GLY A 1 537 ? -13.883 14.305 -7.73 1 51.94 537 GLY A CA 1
ATOM 4144 C C . GLY A 1 537 ? -15.258 14.531 -8.336 1 51.94 537 GLY A C 1
ATOM 4145 O O . GLY A 1 537 ? -15.438 14.391 -9.547 1 51.94 537 GLY A O 1
ATOM 4146 N N . ARG A 1 538 ? -16.266 14.898 -7.32 1 52.06 538 ARG A N 1
ATOM 4147 C CA . ARG A 1 538 ? -17.578 15.07 -7.902 1 52.06 538 ARG A CA 1
ATOM 4148 C C . ARG A 1 538 ? -17.844 16.531 -8.25 1 52.06 538 ARG A C 1
ATOM 4150 O O . ARG A 1 538 ? -17.391 17.438 -7.543 1 52.06 538 ARG A O 1
ATOM 4157 N N . GLN A 1 539 ? -18.016 16.797 -9.344 1 53.78 539 GLN A N 1
ATOM 4158 C CA . GLN A 1 539 ? -18.344 18.156 -9.773 1 53.78 539 GLN A CA 1
ATOM 4159 C C . GLN A 1 539 ? -19.625 18.641 -9.117 1 53.78 539 GLN A C 1
ATOM 4161 O O . GLN A 1 539 ? -20.641 18.828 -9.789 1 53.78 539 GLN A O 1
ATOM 4166 N N . ILE A 1 540 ? -19.766 18.641 -7.832 1 55.44 540 ILE A N 1
ATOM 4167 C CA . ILE A 1 540 ? -21.031 19.016 -7.195 1 55.44 540 ILE A CA 1
ATOM 4168 C C . ILE A 1 540 ? -20.984 20.5 -6.805 1 55.44 540 ILE A C 1
ATOM 4170 O O . ILE A 1 540 ? -21.828 20.969 -6.059 1 55.44 540 ILE A O 1
ATOM 4174 N N . GLY A 1 541 ? -20.062 21.25 -7.457 1 58.28 541 GLY A N 1
ATOM 4175 C CA . GLY A 1 541 ? -19.984 22.656 -7.121 1 58.28 541 GLY A CA 1
ATOM 4176 C C . GLY A 1 541 ? -19.719 22.906 -5.648 1 58.28 541 GLY A C 1
ATOM 4177 O O . GLY A 1 541 ? -20.281 23.828 -5.055 1 58.28 541 GLY A O 1
ATOM 4178 N N . SER A 1 542 ? -19.062 22.109 -4.992 1 62.12 542 SER A N 1
ATOM 4179 C CA . SER A 1 542 ? -18.828 22.141 -3.553 1 62.12 542 SER A CA 1
ATOM 4180 C C . SER A 1 542 ? -17.922 23.312 -3.162 1 62.12 542 SER A C 1
ATOM 4182 O O . SER A 1 542 ? -17.906 23.719 -2 1 62.12 542 SER A O 1
ATOM 4184 N N . HIS A 1 543 ? -17.391 23.938 -4.102 1 63.84 543 HIS A N 1
ATOM 4185 C CA . HIS A 1 543 ? -16.438 24.984 -3.766 1 63.84 543 HIS A CA 1
ATOM 4186 C C . HIS A 1 543 ? -17.156 26.266 -3.354 1 63.84 543 HIS A C 1
ATOM 4188 O O . HIS A 1 543 ? -16.594 27.094 -2.633 1 63.84 543 HIS A O 1
ATOM 4194 N N . SER A 1 544 ? -18.391 26.297 -3.652 1 70.69 544 SER A N 1
ATOM 4195 C CA . SER A 1 544 ? -19.094 27.547 -3.354 1 70.69 544 SER A CA 1
ATOM 4196 C C . SER A 1 544 ? -19.906 27.422 -2.074 1 70.69 544 SER A C 1
ATOM 4198 O O . SER A 1 544 ? -20.391 28.422 -1.545 1 70.69 544 SER A O 1
ATOM 4200 N N . VAL A 1 545 ? -19.969 26.297 -1.557 1 82.25 545 VAL A N 1
ATOM 4201 C CA . VAL A 1 545 ? -20.766 26.109 -0.351 1 82.25 545 VAL A CA 1
ATOM 4202 C C . VAL A 1 545 ? -19.891 26.281 0.885 1 82.25 545 VAL A C 1
ATOM 4204 O O . VAL A 1 545 ? -18.812 25.688 0.979 1 82.25 545 VAL A O 1
ATOM 4207 N N . THR A 1 546 ? -20.297 27.203 1.698 1 87.12 546 THR A N 1
ATOM 4208 C CA . THR A 1 546 ? -19.547 27.469 2.928 1 87.12 546 THR A CA 1
ATOM 4209 C C . THR A 1 546 ? -20.312 26.953 4.141 1 87.12 546 THR A C 1
ATOM 4211 O O . THR A 1 546 ? -21.484 26.594 4.035 1 87.12 546 THR A O 1
ATOM 4214 N N . VAL A 1 547 ? -19.656 26.891 5.227 1 89.94 547 VAL A N 1
ATOM 4215 C CA . VAL A 1 547 ? -20.219 26.359 6.461 1 89.94 547 VAL A CA 1
ATOM 4216 C C . VAL A 1 547 ? -21.438 27.172 6.883 1 89.94 547 VAL A C 1
ATOM 4218 O O . VAL A 1 547 ? -22.375 26.641 7.461 1 89.94 547 VAL A O 1
ATOM 4221 N N . GLY A 1 548 ? -21.406 28.422 6.539 1 87.69 548 GLY A N 1
ATOM 4222 C CA . GLY A 1 548 ? -22.516 29.297 6.883 1 87.69 548 GLY A CA 1
ATOM 4223 C C . GLY A 1 548 ? -23.828 28.844 6.27 1 87.69 548 GLY A C 1
ATOM 4224 O O . GLY A 1 548 ? -24.906 29.109 6.824 1 87.69 548 GLY A O 1
ATOM 4225 N N . HIS A 1 549 ? -23.766 28.125 5.266 1 87.5 549 HIS A N 1
ATOM 4226 C CA . HIS A 1 549 ? -24.969 27.719 4.523 1 87.5 549 HIS A CA 1
ATOM 4227 C C . HIS A 1 549 ? -25.594 26.469 5.133 1 87.5 549 HIS A C 1
ATOM 4229 O O . HIS A 1 549 ? -26.781 26.219 4.941 1 87.5 549 HIS A O 1
AT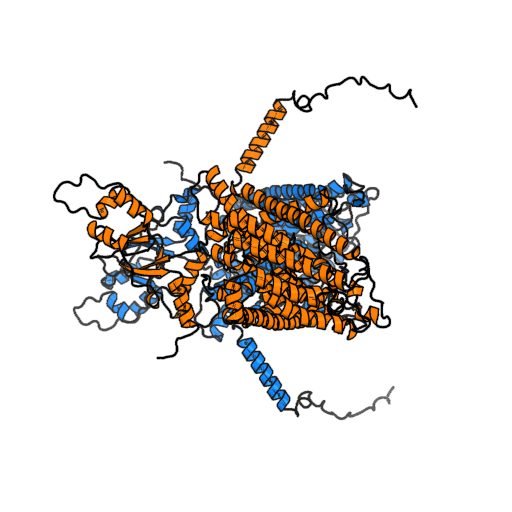OM 4235 N N . PHE A 1 550 ? -24.812 25.703 5.82 1 88.94 550 PHE A N 1
ATOM 4236 C CA . PHE A 1 550 ? -25.406 24.438 6.211 1 88.94 550 PHE A CA 1
ATOM 4237 C C . PHE A 1 550 ? -25.203 24.172 7.699 1 88.94 550 PHE A C 1
ATOM 4239 O O . PHE A 1 550 ? -25.656 23.156 8.227 1 88.94 550 PHE A O 1
ATOM 4246 N N . MET A 1 551 ? -24.625 25.047 8.383 1 91.06 551 MET A N 1
ATOM 4247 C CA . MET A 1 551 ? -24.391 24.844 9.812 1 91.06 551 MET A CA 1
ATOM 4248 C C . MET A 1 551 ? -25.703 24.812 10.578 1 91.06 551 MET A C 1
ATOM 4250 O O . MET A 1 551 ? -26.734 25.266 10.078 1 91.06 551 MET A O 1
ATOM 4254 N N . ASN A 1 552 ? -25.672 24.109 11.688 1 89.94 552 ASN A N 1
ATOM 4255 C CA . ASN A 1 552 ? -26.797 24.141 12.617 1 89.94 552 ASN A CA 1
ATOM 4256 C C . ASN A 1 552 ? -26.766 25.406 13.477 1 89.94 552 ASN A C 1
ATOM 4258 O O . ASN A 1 552 ? -25.891 25.562 14.328 1 89.94 552 ASN A O 1
ATOM 4262 N N . CYS A 1 553 ? -27.688 26.25 13.258 1 88.62 553 CYS A N 1
ATOM 4263 C CA . CYS A 1 553 ? -27.703 27.531 13.953 1 88.62 553 CYS A CA 1
ATOM 4264 C C . CYS A 1 553 ? -28.422 27.438 15.289 1 88.62 553 CYS A C 1
ATOM 4266 O O . CYS A 1 553 ? -28.359 28.344 16.109 1 88.62 553 CYS A O 1
ATOM 4268 N N . ALA A 1 554 ? -29.047 26.297 15.461 1 81.81 554 ALA A N 1
ATOM 4269 C CA . ALA A 1 554 ? -29.766 26.125 16.719 1 81.81 554 ALA A CA 1
ATOM 4270 C C . ALA A 1 554 ? -28.844 25.594 17.812 1 81.81 554 ALA A C 1
ATOM 4272 O O . ALA A 1 554 ? -28.922 24.406 18.172 1 81.81 554 ALA A O 1
ATOM 4273 N N . LEU A 1 555 ? -27.922 26.406 18.266 1 84.88 555 LEU A N 1
ATOM 4274 C CA . LEU A 1 555 ? -26.969 26.016 19.297 1 84.88 555 LEU A CA 1
ATOM 4275 C C . LEU A 1 555 ? -27.453 26.438 20.688 1 84.88 555 LEU A C 1
ATOM 4277 O O . LEU A 1 555 ? -27.859 27.578 20.875 1 84.88 555 LEU A O 1
ATOM 4281 N N . THR A 1 556 ? -27.594 25.5 21.562 1 86.5 556 THR A N 1
ATOM 4282 C CA . THR A 1 556 ? -27.891 25.828 22.953 1 86.5 556 THR A CA 1
ATOM 4283 C C . THR A 1 556 ? -26.594 26.078 23.734 1 86.5 556 THR A C 1
ATOM 4285 O O . THR A 1 556 ? -25.828 25.156 23.969 1 86.5 556 THR A O 1
ATOM 4288 N N . THR A 1 557 ? -26.391 27.266 24.047 1 90.69 557 THR A N 1
ATOM 4289 C CA . THR A 1 557 ? -25.172 27.625 24.75 1 90.69 557 THR A CA 1
ATOM 4290 C C . THR A 1 557 ? -25.438 27.844 26.234 1 90.69 557 THR A C 1
ATOM 4292 O O . THR A 1 557 ? -26.578 28.125 26.625 1 90.69 557 THR A O 1
ATOM 4295 N N . LEU A 1 558 ? -24.469 27.547 27.031 1 91.31 558 LEU A N 1
ATOM 4296 C CA . LEU A 1 558 ? -24.5 27.844 28.469 1 91.31 558 LEU A CA 1
ATOM 4297 C C . LEU A 1 558 ? -23.547 29 28.797 1 91.31 558 LEU A C 1
ATOM 4299 O O . LEU A 1 558 ? -22.359 28.953 28.453 1 91.31 558 LEU A O 1
ATOM 4303 N N . ALA A 1 559 ? -24.141 29.969 29.391 1 92.69 559 ALA A N 1
ATOM 4304 C CA . ALA A 1 559 ? -23.328 31.125 29.766 1 92.69 559 ALA A CA 1
ATOM 4305 C C . ALA A 1 559 ? -22.875 31.031 31.234 1 92.69 559 ALA A C 1
ATOM 4307 O O . ALA A 1 559 ? -23.609 30.516 32.094 1 92.69 559 ALA A O 1
ATOM 4308 N N . LYS A 1 560 ? -21.75 31.516 31.438 1 89.38 560 LYS A N 1
ATOM 4309 C CA . LYS A 1 560 ? -21.203 31.469 32.781 1 89.38 560 LYS A CA 1
ATOM 4310 C C . LYS A 1 560 ? -22.078 32.25 33.75 1 89.38 560 LYS A C 1
ATOM 4312 O O . LYS A 1 560 ? -22.172 31.891 34.938 1 89.38 560 LYS A O 1
ATOM 4317 N N . ASP A 1 561 ? -22.719 33.281 33.281 1 89.75 561 ASP A N 1
ATOM 4318 C CA . ASP A 1 561 ? -23.531 34.156 34.156 1 89.75 561 ASP A CA 1
ATOM 4319 C C . ASP A 1 561 ? -24.984 33.688 34.219 1 89.75 561 ASP A C 1
ATOM 4321 O O . ASP A 1 561 ? -25.812 34.312 34.844 1 89.75 561 ASP A O 1
ATOM 4325 N N . MET A 1 562 ? -25.234 32.625 33.656 1 90.44 562 MET A N 1
ATOM 4326 C CA . MET A 1 562 ? -26.578 32.094 33.656 1 90.44 562 MET A CA 1
ATOM 4327 C C . MET A 1 562 ? -26.984 31.547 35 1 90.44 562 MET A C 1
ATOM 4329 O O . MET A 1 562 ? -26.188 30.891 35.688 1 90.44 562 MET A O 1
ATOM 4333 N N . PRO A 1 563 ? -28.172 32.031 35.438 1 89.25 563 PRO A N 1
ATOM 4334 C CA . PRO A 1 563 ? -28.641 31.484 36.719 1 89.25 563 PRO A CA 1
ATOM 4335 C C . PRO A 1 563 ? -28.797 29.969 36.688 1 89.25 563 PRO A C 1
ATOM 4337 O O . PRO A 1 563 ? -29.188 29.406 35.656 1 89.25 563 PRO A O 1
ATOM 4340 N N . LEU A 1 564 ? -28.562 29.359 37.781 1 88.25 564 LEU A N 1
ATOM 4341 C CA . LEU A 1 564 ? -28.547 27.906 37.875 1 88.25 564 LEU A CA 1
ATOM 4342 C C . LEU A 1 564 ? -29.906 27.312 37.562 1 88.25 564 LEU A C 1
ATOM 4344 O O . LEU A 1 564 ? -30 26.219 37 1 88.25 564 LEU A O 1
ATOM 4348 N N . LYS A 1 565 ? -30.953 28.016 37.906 1 86.38 565 LYS A N 1
ATOM 4349 C CA . LYS A 1 565 ? -32.281 27.531 37.594 1 86.38 565 LYS A CA 1
ATOM 4350 C C . LYS A 1 565 ? -32.5 27.375 36.094 1 86.38 565 LYS A C 1
ATOM 4352 O O . LYS A 1 565 ? -33.094 26.391 35.625 1 86.38 565 LYS A O 1
ATOM 4357 N N . GLU A 1 566 ? -31.953 28.312 35.438 1 90.06 566 GLU A N 1
ATOM 4358 C CA . GLU A 1 566 ? -32.062 28.281 33.969 1 90.06 566 GLU A CA 1
ATOM 4359 C C . GLU A 1 566 ? -31.188 27.172 33.375 1 90.06 566 GLU A C 1
ATOM 4361 O O . GLU A 1 566 ? -31.562 26.547 32.406 1 90.06 566 GLU A O 1
ATOM 4366 N N . VAL A 1 567 ? -30.078 26.969 33.938 1 91.06 567 VAL A N 1
ATOM 4367 C CA . VAL A 1 567 ? -29.156 25.922 33.5 1 91.06 567 VAL A CA 1
ATOM 4368 C C . VAL A 1 567 ? -29.828 24.562 33.625 1 91.06 567 VAL A C 1
ATOM 4370 O O . VAL A 1 567 ? -29.734 23.719 32.75 1 91.06 567 VAL A O 1
ATOM 4373 N N . ILE A 1 568 ? -30.469 24.375 34.719 1 88.94 568 ILE A N 1
ATOM 4374 C CA . ILE A 1 568 ? -31.141 23.109 35 1 88.94 568 ILE A CA 1
ATOM 4375 C C . ILE A 1 568 ? -32.281 22.906 34 1 88.94 568 ILE A C 1
ATOM 4377 O O . ILE A 1 568 ? -32.5 21.797 33.5 1 88.94 568 ILE A O 1
ATOM 4381 N N . GLN A 1 569 ? -32.938 23.922 33.656 1 90.12 569 GLN A N 1
ATOM 4382 C CA . GLN A 1 569 ? -34 23.844 32.688 1 90.12 569 GLN A CA 1
ATOM 4383 C C . GLN A 1 569 ? -33.5 23.469 31.297 1 90.12 569 GLN A C 1
ATOM 4385 O O . GLN A 1 569 ? -34.125 22.688 30.594 1 90.12 569 GLN A O 1
ATOM 4390 N N . VAL A 1 570 ? -32.375 24 30.984 1 90.5 570 VAL A N 1
ATOM 4391 C CA . VAL A 1 570 ? -31.797 23.734 29.688 1 90.5 570 VAL A CA 1
ATOM 4392 C C . VAL A 1 570 ? -31.328 22.281 29.625 1 90.5 570 VAL A C 1
ATOM 4394 O O . VAL A 1 570 ? -31.516 21.609 28.594 1 90.5 570 VAL A O 1
ATOM 4397 N N . VAL A 1 571 ? -30.75 21.812 30.641 1 89.44 571 VAL A N 1
ATOM 4398 C CA . VAL A 1 571 ? -30.219 20.453 30.672 1 89.44 571 VAL A CA 1
ATOM 4399 C C . VAL A 1 571 ? -31.359 19.438 30.609 1 89.44 571 VAL A C 1
ATOM 4401 O O . VAL A 1 571 ? -31.234 18.391 29.969 1 89.44 571 VAL A O 1
ATOM 4404 N N . ILE A 1 572 ? -32.438 19.797 31.156 1 87.38 572 ILE A N 1
ATOM 4405 C CA . ILE A 1 572 ? -33.594 18.891 31.156 1 87.38 572 ILE A CA 1
ATOM 4406 C C . ILE A 1 572 ? -34.281 18.953 29.797 1 87.38 572 ILE A C 1
ATOM 4408 O O . ILE A 1 572 ? -34.812 17.938 29.312 1 87.38 572 ILE A O 1
ATOM 4412 N N . ALA A 1 573 ? -34.188 20.047 29.141 1 86.25 573 ALA A N 1
ATOM 4413 C CA . ALA A 1 573 ? -34.938 20.266 27.906 1 86.25 573 ALA A CA 1
ATOM 4414 C C . ALA A 1 573 ? -34.156 19.75 26.688 1 86.25 573 ALA A C 1
ATOM 4416 O O . ALA A 1 573 ? -34.75 19.547 25.625 1 86.25 573 ALA A O 1
ATOM 4417 N N . THR A 1 574 ? -32.906 19.594 26.891 1 86.19 574 THR A N 1
ATOM 4418 C CA . THR A 1 574 ? -32.094 19.234 25.719 1 86.19 574 THR A CA 1
ATOM 4419 C C . THR A 1 574 ? -31.406 17.891 25.953 1 86.19 574 THR A C 1
ATOM 4421 O O . THR A 1 574 ? -31.188 17.484 27.109 1 86.19 574 THR A O 1
ATOM 4424 N N . ASP A 1 575 ? -31.172 17.125 24.875 1 80.62 575 ASP A N 1
ATOM 4425 C CA . ASP A 1 575 ? -30.516 15.828 24.953 1 80.62 575 ASP A CA 1
ATOM 4426 C C . ASP A 1 575 ? -29.141 15.859 24.266 1 80.62 575 ASP A C 1
ATOM 4428 O O . ASP A 1 575 ? -28.703 14.852 23.719 1 80.62 575 ASP A O 1
ATOM 4432 N N . VAL A 1 576 ? -28.438 16.953 24.406 1 82.56 576 VAL A N 1
ATOM 4433 C CA . VAL A 1 576 ? -27.141 17.047 23.75 1 82.56 576 VAL A CA 1
ATOM 4434 C C . VAL A 1 576 ? -26.047 16.516 24.688 1 82.56 576 VAL A C 1
ATOM 4436 O O . VAL A 1 576 ? -26.234 16.469 25.906 1 82.56 576 VAL A O 1
ATOM 4439 N N . THR A 1 577 ? -24.969 15.992 24.156 1 80.44 577 THR A N 1
ATOM 4440 C CA . THR A 1 577 ? -23.906 15.398 24.953 1 80.44 577 THR A CA 1
ATOM 4441 C C . THR A 1 577 ? -22.922 16.469 25.422 1 80.44 577 THR A C 1
ATOM 4443 O O . THR A 1 577 ? -22.203 16.266 26.406 1 80.44 577 THR A O 1
ATOM 4446 N N . GLN A 1 578 ? -22.875 17.531 24.688 1 86.5 578 GLN A N 1
ATOM 4447 C CA . GLN A 1 578 ? -21.922 18.594 25.031 1 86.5 578 GLN A CA 1
ATOM 4448 C C . GLN A 1 578 ? -22.547 19.984 24.812 1 86.5 578 GLN A C 1
ATOM 4450 O O . GLN A 1 578 ? -23.328 20.172 23.875 1 86.5 578 GLN A O 1
ATOM 4455 N N . TYR A 1 579 ? -22.266 20.875 25.781 1 88.88 579 TYR A N 1
ATOM 4456 C CA . TYR A 1 579 ? -22.75 22.25 25.688 1 88.88 579 TYR A CA 1
ATOM 4457 C C . TYR A 1 579 ? -21.609 23.219 25.469 1 88.88 579 TYR A C 1
ATOM 4459 O O . TYR A 1 579 ? -20.594 23.172 26.172 1 88.88 579 TYR A O 1
ATOM 4467 N N . PRO A 1 580 ? -21.75 24.016 24.422 1 90.25 580 PRO A N 1
ATOM 4468 C CA . PRO A 1 580 ? -20.766 25.094 24.312 1 90.25 580 PRO A CA 1
ATOM 4469 C C . PRO A 1 580 ? -20.875 26.109 25.453 1 90.25 580 PRO A C 1
ATOM 4471 O O . PRO A 1 580 ? -21.984 26.516 25.812 1 90.25 580 PRO A O 1
ATOM 4474 N N . LEU A 1 581 ? -19.797 26.375 26.078 1 90.56 581 LEU A N 1
ATOM 4475 C CA . LEU A 1 581 ? -19.719 27.328 27.172 1 90.56 581 LEU A CA 1
ATOM 4476 C C . LEU A 1 581 ? -19.328 28.719 26.656 1 90.56 581 LEU A C 1
ATOM 4478 O O . LEU A 1 581 ? -18.297 28.859 25.969 1 90.56 581 LEU A O 1
ATOM 4482 N N . VAL A 1 582 ? -20.203 29.688 27 1 90.69 582 VAL A N 1
ATOM 4483 C CA . VAL A 1 582 ? -19.922 31.047 26.547 1 90.69 582 VAL A CA 1
ATOM 4484 C C . VAL A 1 582 ? -19.641 31.953 27.766 1 90.69 582 VAL A C 1
ATOM 4486 O O . VAL A 1 582 ? -20 31.609 28.891 1 90.69 582 VAL A O 1
ATOM 4489 N N . GLU A 1 583 ? -18.984 33.031 27.562 1 87.06 583 GLU A N 1
ATOM 4490 C CA . GLU A 1 583 ? -18.547 33.906 28.641 1 87.06 583 GLU A CA 1
ATOM 4491 C C . GLU A 1 583 ? -19.75 34.594 29.312 1 87.06 583 GLU A C 1
ATOM 4493 O O . GLU A 1 583 ? -19.875 34.594 30.531 1 87.06 583 GLU A O 1
ATOM 4498 N N . THR A 1 584 ? -20.5 35.312 28.562 1 88.69 584 THR A N 1
ATOM 4499 C CA . THR A 1 584 ? -21.688 36 29.078 1 88.69 584 THR A CA 1
ATOM 4500 C C . THR A 1 584 ? -22.875 35.781 28.141 1 88.69 584 THR A C 1
ATOM 4502 O O . THR A 1 584 ? -22.703 35.406 26.984 1 88.69 584 THR A O 1
ATOM 4505 N N . THR A 1 585 ? -24.031 35.938 28.672 1 86.88 585 THR A N 1
ATOM 4506 C CA . THR A 1 585 ? -25.25 35.781 27.891 1 86.88 585 THR A CA 1
ATOM 4507 C C . THR A 1 585 ? -25.312 36.844 26.766 1 86.88 585 THR A C 1
ATOM 4509 O O . THR A 1 585 ? -25.859 36.562 25.703 1 86.88 585 THR A O 1
ATOM 4512 N N . GLU A 1 586 ? -24.688 37.938 27.031 1 84.38 586 GLU A N 1
ATOM 4513 C CA . GLU A 1 586 ? -24.734 39 26.047 1 84.38 586 GLU A CA 1
ATOM 4514 C C . GLU A 1 586 ? -23.656 38.812 24.969 1 84.38 586 GLU A C 1
ATOM 4516 O O . GLU A 1 586 ? -23.938 38.938 23.781 1 84.38 586 GLU A O 1
ATOM 4521 N N . SER A 1 587 ? -22.484 38.5 25.312 1 81.75 587 SER A N 1
ATOM 4522 C CA . SER A 1 587 ? -21.359 38.438 24.375 1 81.75 587 SER A CA 1
ATOM 4523 C C . SER A 1 587 ? -21.391 37.156 23.578 1 81.75 587 SER A C 1
ATOM 4525 O O . SER A 1 587 ? -21.031 37.125 22.391 1 81.75 587 SER A O 1
ATOM 4527 N N . GLN A 1 588 ? -21.828 36.062 24.109 1 87.5 588 GLN A N 1
ATOM 4528 C CA . GLN A 1 588 ? -21.906 34.75 23.484 1 87.5 588 GLN A CA 1
ATOM 4529 C C . GLN A 1 588 ? -20.562 34.312 22.922 1 87.5 588 GLN A C 1
ATOM 4531 O O . GLN A 1 588 ? -20.5 33.688 21.875 1 87.5 588 GLN A O 1
ATOM 4536 N N . THR A 1 589 ? -19.484 34.781 23.547 1 85 589 THR A N 1
ATOM 4537 C CA . THR A 1 589 ? -18.141 34.375 23.156 1 85 589 THR A CA 1
ATOM 4538 C C . THR A 1 589 ? -17.828 32.969 23.641 1 85 589 THR A C 1
ATOM 4540 O O . THR A 1 589 ? -17.984 32.656 24.828 1 85 589 THR A O 1
ATOM 4543 N N . LEU A 1 590 ? -17.391 32.125 22.719 1 87.38 590 LEU A N 1
ATOM 4544 C CA . LEU A 1 590 ? -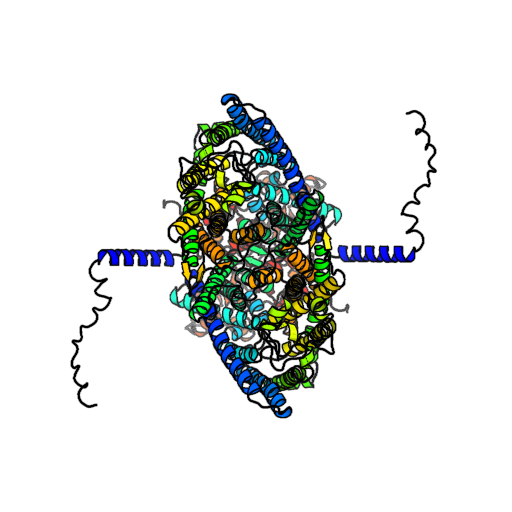17.141 30.734 23.031 1 87.38 590 LEU A CA 1
ATOM 4545 C C . LEU A 1 590 ? -15.875 30.578 23.859 1 87.38 590 LEU A C 1
ATOM 4547 O O . LEU A 1 590 ? -14.812 31.062 23.469 1 87.38 590 LEU A O 1
ATOM 4551 N N . VAL A 1 591 ? -16.016 29.891 25 1 81.94 591 VAL A N 1
ATOM 4552 C CA . VAL A 1 591 ? -14.867 29.719 25.875 1 81.94 591 VAL A CA 1
ATOM 4553 C C . VAL A 1 591 ? -14.5 28.25 25.953 1 81.94 591 VAL A C 1
ATOM 4555 O O . VAL A 1 591 ? -13.336 27.906 26.203 1 81.94 591 VAL A O 1
ATOM 4558 N N . GLY A 1 592 ? -15.422 27.406 25.859 1 85.94 592 GLY A N 1
ATOM 4559 C CA . GLY A 1 592 ? -15.148 25.984 25.984 1 85.94 592 GLY A CA 1
ATOM 4560 C C . GLY A 1 592 ? -16.375 25.109 25.797 1 85.94 592 GLY A C 1
ATOM 4561 O O . GLY A 1 592 ? -17.328 25.516 25.125 1 85.94 592 GLY A O 1
ATOM 4562 N N . VAL A 1 593 ? -16.125 23.875 26.234 1 88 593 VAL A N 1
ATOM 4563 C CA . VAL A 1 593 ? -17.219 22.906 26.125 1 88 593 VAL A CA 1
ATOM 4564 C C . VAL A 1 593 ? -17.391 22.172 27.469 1 88 593 VAL A C 1
ATOM 4566 O O . VAL A 1 593 ? -16.406 21.906 28.156 1 88 593 VAL A O 1
ATOM 4569 N N . VAL A 1 594 ? -18.609 22.078 27.875 1 87.94 594 VAL A N 1
ATOM 4570 C CA . VAL A 1 594 ? -18.938 21.328 29.094 1 87.94 594 VAL A CA 1
ATOM 4571 C C . VAL A 1 594 ? -19.703 20.062 28.734 1 87.94 594 VAL A C 1
ATOM 4573 O O . VAL A 1 594 ? -20.688 20.125 27.984 1 87.94 594 VAL A O 1
ATOM 4576 N N . LYS A 1 595 ? -19.234 19 29.234 1 87.81 595 LYS A N 1
ATOM 4577 C CA . LYS A 1 595 ? -19.938 17.734 29 1 87.81 595 LYS A CA 1
ATOM 4578 C C . LYS A 1 595 ? -21.172 17.625 29.891 1 87.81 595 LYS A C 1
ATOM 4580 O O . LYS A 1 595 ? -21.141 18 31.062 1 87.81 595 LYS A O 1
ATOM 4585 N N . ARG A 1 596 ? -22.156 17.141 29.312 1 87.75 596 ARG A N 1
ATOM 4586 C CA . ARG A 1 596 ? -23.422 17 30.031 1 87.75 596 ARG A CA 1
ATOM 4587 C C . ARG A 1 596 ? -23.25 16.109 31.266 1 87.75 596 ARG A C 1
ATOM 4589 O O . ARG A 1 596 ? -23.797 16.406 32.312 1 87.75 596 ARG A O 1
ATOM 4596 N N . THR A 1 597 ? -22.484 15.055 31.125 1 86.38 597 THR A N 1
ATOM 4597 C CA . THR A 1 597 ? -22.312 14.102 32.219 1 86.38 597 THR A CA 1
ATOM 4598 C C . THR A 1 597 ? -21.641 14.766 33.406 1 86.38 597 THR A C 1
ATOM 4600 O O . THR A 1 597 ? -22.047 14.555 34.562 1 86.38 597 THR A O 1
ATOM 4603 N N . HIS A 1 598 ? -20.734 15.57 33.156 1 87.38 598 HIS A N 1
ATOM 4604 C CA . HIS A 1 598 ? -20.031 16.25 34.25 1 87.38 598 HIS A CA 1
ATOM 4605 C C . HIS A 1 598 ? -20.906 17.344 34.875 1 87.38 598 HIS A C 1
ATOM 4607 O O . HIS A 1 598 ? -20.859 17.562 36.062 1 87.38 598 HIS A O 1
ATOM 4613 N N . LEU A 1 599 ? -21.656 17.969 34.031 1 87.75 599 LEU A N 1
ATOM 4614 C CA . LEU A 1 599 ? -22.531 19.031 34.531 1 87.75 599 LEU A CA 1
ATOM 4615 C C . LEU A 1 599 ? -23.625 18.469 35.406 1 87.75 599 LEU A C 1
ATOM 4617 O O . LEU A 1 599 ? -23.922 19.031 36.469 1 87.75 599 LEU A O 1
ATOM 4621 N N . VAL A 1 600 ? -24.172 17.391 35.031 1 87.94 600 VAL A N 1
ATOM 4622 C CA . VAL A 1 600 ? -25.234 16.75 35.812 1 87.94 600 VAL A CA 1
ATOM 4623 C C . VAL A 1 600 ? -24.672 16.25 37.125 1 87.94 600 VAL A C 1
ATOM 4625 O O . VAL A 1 600 ? -25.328 16.391 38.188 1 87.94 600 VAL A O 1
ATOM 4628 N N . GLN A 1 601 ? -23.531 15.742 37.094 1 87.06 601 GLN A N 1
ATOM 4629 C CA . GLN A 1 601 ? -22.891 15.281 38.344 1 87.06 601 GLN A CA 1
ATOM 4630 C C . GLN A 1 601 ? -22.594 16.438 39.281 1 87.06 601 GLN A C 1
ATOM 4632 O O . GLN A 1 601 ? -22.766 16.312 40.5 1 87.06 601 GLN A O 1
ATOM 4637 N N . ALA A 1 602 ? -22.172 17.438 38.719 1 86.12 602 ALA A N 1
ATOM 4638 C CA . ALA A 1 602 ? -21.844 18.625 39.531 1 86.12 602 ALA A CA 1
ATOM 4639 C C . ALA A 1 602 ? -23.109 19.234 40.125 1 86.12 602 ALA A C 1
ATOM 4641 O O . ALA A 1 602 ? -23.078 19.75 41.25 1 86.12 602 ALA A O 1
ATOM 4642 N N . LEU A 1 603 ? -24.156 19.172 39.438 1 83.19 603 LEU A N 1
ATOM 4643 C CA . LEU A 1 603 ? -25.422 19.734 39.906 1 83.19 603 LEU A CA 1
ATOM 4644 C C . LEU A 1 603 ? -26.031 18.875 41 1 83.19 603 LEU A C 1
ATOM 4646 O O . LEU A 1 603 ? -26.75 19.375 41.875 1 83.19 603 LEU A O 1
ATOM 4650 N N . GLN A 1 604 ? -25.703 17.594 40.938 1 81.88 604 GLN A N 1
ATOM 4651 C CA . GLN A 1 604 ? -26.25 16.672 41.938 1 81.88 604 GLN A CA 1
ATOM 4652 C C . GLN A 1 604 ? -25.438 16.719 43.219 1 81.88 604 GLN A C 1
ATOM 4654 O O . GLN A 1 604 ? -25.984 16.516 44.312 1 81.88 604 GLN A O 1
ATOM 4659 N N . THR A 1 605 ? -24.172 16.703 43.125 1 71.56 605 THR A N 1
ATOM 4660 C CA . THR A 1 605 ? -23.328 16.672 44.312 1 71.56 605 THR A CA 1
ATOM 4661 C C . THR A 1 605 ? -23.5 17.938 45.156 1 71.56 605 THR A C 1
ATOM 4663 O O . THR A 1 605 ? -23.391 17.906 46.375 1 71.56 605 THR A O 1
ATOM 4666 N N . GLU A 1 606 ? -23.547 19.078 44.688 1 59.56 606 GLU A N 1
ATOM 4667 C CA . GLU A 1 606 ? -23.469 20.266 45.531 1 59.56 606 GLU A CA 1
ATOM 4668 C C . GLU A 1 606 ? -24.844 20.828 45.812 1 59.56 606 GLU A C 1
ATOM 4670 O O . GLU A 1 606 ? -25.344 21.688 45.094 1 59.56 606 GLU A O 1
ATOM 4675 N N . PRO A 1 607 ? -25.703 20.109 46.438 1 50.62 607 PRO A N 1
ATOM 4676 C CA . PRO A 1 607 ? -26.906 20.828 46.875 1 50.62 607 PRO A CA 1
ATOM 4677 C C . PRO A 1 607 ? -26.578 22.094 47.656 1 50.62 607 PRO A C 1
ATOM 4679 O O . PRO A 1 607 ? -27.438 22.641 48.344 1 50.62 607 PRO A O 1
ATOM 4682 N N . ALA A 1 608 ? -25.344 22.203 48.188 1 47.84 608 ALA A N 1
ATOM 4683 C CA . ALA A 1 608 ? -25.141 22.734 49.562 1 47.84 608 ALA A CA 1
ATOM 4684 C C . ALA A 1 608 ? -25.812 24.094 49.688 1 47.84 608 ALA A C 1
ATOM 4686 O O . ALA A 1 608 ? -26.125 24.75 48.688 1 47.84 608 ALA A O 1
ATOM 4687 N N . SER A 1 609 ? -25.391 24.734 50.875 1 50.5 609 SER A N 1
ATOM 4688 C CA . SER A 1 609 ? -25.688 25.828 51.781 1 50.5 609 SER A CA 1
ATOM 4689 C C . SER A 1 609 ? -25.469 27.188 51.094 1 50.5 609 SER A C 1
ATOM 4691 O O . SER A 1 609 ? -24.344 27.703 51.125 1 50.5 609 SER A O 1
ATOM 4693 N N . TRP A 1 610 ? -26.016 27.297 49.969 1 52.22 610 TRP A N 1
ATOM 4694 C CA . TRP A 1 610 ? -25.859 28.641 49.438 1 52.22 610 TRP A CA 1
ATOM 4695 C C . TRP A 1 610 ? -26.453 29.688 50.375 1 52.22 610 TRP A C 1
ATOM 4697 O O . TRP A 1 610 ? -27.453 29.422 51.031 1 52.22 610 TRP A O 1
ATOM 4707 N N . ALA A 1 611 ? -25.656 30.578 50.875 1 53.69 611 ALA A N 1
ATOM 4708 C CA . ALA A 1 611 ? -26.156 31.609 51.781 1 53.69 611 ALA A CA 1
ATOM 4709 C C . ALA A 1 611 ? -27.484 32.156 51.281 1 53.69 611 ALA A C 1
ATOM 4711 O O . ALA A 1 611 ? -27.75 32.219 50.094 1 53.69 611 ALA A O 1
ATOM 4712 N N . PRO A 1 612 ? -28.359 32.5 52.094 1 50.72 612 PRO A N 1
ATOM 4713 C CA . PRO A 1 612 ? -29.641 33.188 51.875 1 50.72 612 PRO A CA 1
ATOM 4714 C C . PRO A 1 612 ? -29.484 34.531 51.156 1 50.72 612 PRO A C 1
ATOM 4716 O O . PRO A 1 612 ? -28.672 35.344 51.562 1 50.72 612 PRO A O 1
ATOM 4719 N N . GLY A 1 613 ? -29.75 34.781 49.656 1 58.22 613 GLY A N 1
ATOM 4720 C CA . GLY A 1 613 ? -29.812 36.031 48.875 1 58.22 613 GLY A CA 1
ATOM 4721 C C . GLY A 1 613 ? -29.125 35.906 47.531 1 58.22 613 GLY A C 1
ATOM 4722 O O . GLY A 1 613 ? -29.312 36.75 46.656 1 58.22 613 GLY A O 1
ATOM 4723 N N . GLN A 1 614 ? -27.922 35.312 47.438 1 60.5 614 GLN A N 1
ATOM 4724 C CA . GLN A 1 614 ? -27.172 35.375 46.188 1 60.5 614 GLN A CA 1
ATOM 4725 C C . GLN A 1 614 ? -27.594 34.25 45.25 1 60.5 614 GLN A C 1
ATOM 4727 O O . GLN A 1 614 ? -27.656 33.094 45.656 1 60.5 614 GLN A O 1
ATOM 4732 N N . GLN A 1 615 ? -28.328 34.562 44.188 1 70.25 615 GLN A N 1
ATOM 4733 C CA . GLN A 1 615 ? -28.703 33.594 43.156 1 70.25 615 GLN A CA 1
ATOM 4734 C C . GLN A 1 615 ? -27.469 32.969 42.531 1 70.25 615 GLN A C 1
ATOM 4736 O O . GLN A 1 615 ? -26.656 33.656 41.875 1 70.25 615 GLN A O 1
ATOM 4741 N N . PRO A 1 616 ? -27.141 31.719 42.844 1 81.44 616 PRO A N 1
ATOM 4742 C CA . PRO A 1 616 ? -25.969 31.062 42.281 1 81.44 616 PRO A CA 1
ATOM 4743 C C . PRO A 1 616 ? -26 30.953 40.75 1 81.44 616 PRO A C 1
ATOM 4745 O O . PRO A 1 616 ? -27.078 30.828 40.156 1 81.44 616 PRO A O 1
ATOM 4748 N N . CYS A 1 617 ? -24.844 31.281 40.094 1 87.62 617 CYS A N 1
ATOM 4749 C CA . CYS A 1 617 ? -24.703 31.219 38.625 1 87.62 617 CYS A CA 1
ATOM 4750 C C . CYS A 1 617 ? -23.844 30.031 38.219 1 87.62 617 CYS A C 1
ATOM 4752 O O . CYS A 1 617 ? -23.266 29.359 39.062 1 87.62 617 CYS A O 1
ATOM 4754 N N . LEU A 1 618 ? -23.906 29.641 36.969 1 89.94 618 LEU A N 1
ATOM 4755 C CA . LEU A 1 618 ? -23.141 28.516 36.438 1 89.94 618 LEU A CA 1
ATOM 4756 C C . LEU A 1 618 ? -21.656 28.656 36.75 1 89.94 618 LEU A C 1
ATOM 4758 O O . LEU A 1 618 ? -20.969 27.656 36.969 1 89.94 618 LEU A O 1
ATOM 4762 N N . GLN A 1 619 ? -21.125 29.812 36.812 1 86.88 619 GLN A N 1
ATOM 4763 C CA . GLN A 1 619 ? -19.719 30.078 37.125 1 86.88 619 GLN A CA 1
ATOM 4764 C C . GLN A 1 619 ? -19.328 29.469 38.469 1 86.88 619 GLN A C 1
ATOM 4766 O O . GLN A 1 619 ? -18.188 29.016 38.625 1 86.88 619 GLN A O 1
ATOM 4771 N N . ASP A 1 620 ? -20.219 29.469 39.375 1 84.19 620 ASP A N 1
ATOM 4772 C CA . ASP A 1 620 ? -19.953 28.938 40.688 1 84.19 620 ASP A CA 1
ATOM 4773 C C . ASP A 1 620 ? -19.75 27.422 40.656 1 84.19 620 ASP A C 1
ATOM 4775 O O . ASP A 1 620 ? -18.938 26.875 41.406 1 84.19 620 ASP A O 1
ATOM 4779 N N . ILE A 1 621 ? -20.469 26.859 39.812 1 84.75 621 ILE A N 1
ATOM 4780 C CA . ILE A 1 621 ? -20.359 25.422 39.656 1 84.75 621 ILE A CA 1
ATOM 4781 C C . ILE A 1 621 ? -19.062 25.062 38.938 1 84.75 621 ILE A C 1
ATOM 4783 O O . ILE A 1 621 ? -18.391 24.094 39.281 1 84.75 621 ILE A O 1
ATOM 4787 N N . LEU A 1 622 ? -18.828 25.828 37.969 1 86.94 622 LEU A N 1
ATOM 4788 C CA . LEU A 1 622 ? -17.625 25.578 37.188 1 86.94 622 LEU A CA 1
ATOM 4789 C C . LEU A 1 622 ? -16.375 25.781 38.031 1 86.94 622 LEU A C 1
ATOM 4791 O O . LEU A 1 622 ? -15.383 25.078 37.875 1 86.94 622 LEU A O 1
ATOM 4795 N N . ALA A 1 623 ? -16.422 26.688 38.875 1 78.75 623 ALA A N 1
ATOM 4796 C CA . ALA A 1 623 ? -15.297 26.984 39.781 1 78.75 623 ALA A CA 1
ATOM 4797 C C . ALA A 1 623 ? -15.125 25.875 40.812 1 78.75 623 ALA A C 1
ATOM 4799 O O . ALA A 1 623 ? -14.023 25.656 41.312 1 78.75 623 ALA A O 1
ATOM 4800 N N . ASN A 1 624 ? -16.234 25.219 41.094 1 71.44 624 ASN A N 1
ATOM 4801 C CA . ASN A 1 624 ? -16.203 24.203 42.125 1 71.44 624 ASN A CA 1
ATOM 4802 C C . ASN A 1 624 ? -15.867 22.828 41.562 1 71.44 624 ASN A C 1
ATOM 4804 O O . ASN A 1 624 ? -16.188 21.812 42.188 1 71.44 624 ASN A O 1
ATOM 4808 N N . GLY A 1 625 ? -15.359 22.797 40.281 1 72.06 625 GLY A N 1
ATOM 4809 C CA . GLY A 1 625 ? -14.781 21.5 39.938 1 72.06 625 GLY A CA 1
ATOM 4810 C C . GLY A 1 625 ? -15.352 20.922 38.656 1 72.06 625 GLY A C 1
ATOM 4811 O O . GLY A 1 625 ? -15.07 19.781 38.312 1 72.06 625 GLY A O 1
ATOM 4812 N N . CYS A 1 626 ? -16.312 21.484 38.094 1 79.38 626 CYS A N 1
ATOM 4813 C CA . CYS A 1 626 ? -16.781 20.922 36.812 1 79.38 626 CYS A CA 1
ATOM 4814 C C . CYS A 1 626 ? -15.719 21.109 35.75 1 79.38 626 CYS A C 1
ATOM 4816 O O . CYS A 1 626 ? -15.344 22.234 35.406 1 79.38 626 CYS A O 1
ATOM 4818 N N . PRO A 1 627 ? -15.25 19.969 35.25 1 81.88 627 PRO A N 1
ATOM 4819 C CA . PRO A 1 627 ? -14.188 20.094 34.25 1 81.88 627 PRO A CA 1
ATOM 4820 C C . PRO A 1 627 ? -14.688 20.672 32.938 1 81.88 627 PRO A C 1
ATOM 4822 O O . PRO A 1 627 ? -15.797 20.359 32.469 1 81.88 627 PRO A O 1
ATOM 4825 N N . THR A 1 628 ? -14.094 21.75 32.469 1 82 628 THR A N 1
ATOM 4826 C CA . THR A 1 628 ? -14.359 22.344 31.172 1 82 628 THR A CA 1
ATOM 4827 C C . THR A 1 628 ? -13.258 21.969 30.172 1 82 628 THR A C 1
ATOM 4829 O O . THR A 1 628 ? -12.094 21.828 30.547 1 82 628 THR A O 1
ATOM 4832 N N . GLN A 1 629 ? -13.688 21.531 28.984 1 79.25 629 GLN A N 1
ATOM 4833 C CA . GLN A 1 629 ? -12.727 21.25 27.922 1 79.25 629 GLN A CA 1
ATOM 4834 C C . GLN A 1 629 ? -12.547 22.469 27.016 1 79.25 629 GLN A C 1
ATOM 4836 O O . GLN A 1 629 ? -13.531 23.062 26.562 1 79.25 629 GLN A O 1
ATOM 4841 N N . PRO A 1 630 ? -11.359 22.844 26.906 1 77.62 630 PRO A N 1
ATOM 4842 C CA . PRO A 1 630 ? -11.133 23.984 26.016 1 77.62 630 PRO A CA 1
ATOM 4843 C C . PRO A 1 630 ? -11.43 23.656 24.547 1 77.62 630 PRO A C 1
ATOM 4845 O O . PRO A 1 630 ? -11.375 22.484 24.156 1 77.62 630 PRO A O 1
ATOM 4848 N N . VAL A 1 631 ? -11.914 24.656 23.859 1 76.75 631 VAL A N 1
ATOM 4849 C CA . VAL A 1 631 ? -12.125 24.469 22.438 1 76.75 631 VAL A CA 1
ATOM 4850 C C . VAL A 1 631 ? -10.781 24.531 21.703 1 76.75 631 VAL A C 1
ATOM 4852 O O . VAL A 1 631 ? -10.062 25.516 21.781 1 76.75 631 VAL A O 1
ATOM 4855 N N . THR A 1 632 ? -10.492 23.484 21.141 1 75.56 632 THR A N 1
ATOM 4856 C CA . THR A 1 632 ? -9.18 23.375 20.516 1 75.56 632 THR A CA 1
ATOM 4857 C C . THR A 1 632 ? -9.242 23.812 19.047 1 75.56 632 THR A C 1
ATOM 4859 O O . THR A 1 632 ? -8.258 24.312 18.516 1 75.56 632 THR A O 1
ATOM 4862 N N . LEU A 1 633 ? -10.359 23.531 18.359 1 80.69 633 LEU A N 1
ATOM 4863 C CA . LEU A 1 633 ? -10.508 23.828 16.938 1 80.69 633 LEU A CA 1
ATOM 4864 C C . LEU A 1 633 ? -11.867 24.453 16.656 1 80.69 633 LEU A C 1
ATOM 4866 O O . LEU A 1 633 ? -12.883 24.016 17.188 1 80.69 633 LEU A O 1
ATOM 4870 N N . GLN A 1 634 ? -11.844 25.578 15.938 1 84.56 634 GLN A N 1
ATOM 4871 C CA . GLN A 1 634 ? -13.086 26.25 15.578 1 84.56 634 GLN A CA 1
ATOM 4872 C C . GLN A 1 634 ? -13.148 26.516 14.078 1 84.56 634 GLN A C 1
ATOM 4874 O O . GLN A 1 634 ? -12.117 26.766 13.445 1 84.56 634 GLN A O 1
ATOM 4879 N N . LEU A 1 635 ? -14.398 26.422 13.602 1 87.06 635 LEU A N 1
ATOM 4880 C CA . LEU A 1 635 ? -14.633 26.719 12.188 1 87.06 635 LEU A CA 1
ATOM 4881 C C . LEU A 1 635 ? -15.18 28.141 12.023 1 87.06 635 LEU A C 1
ATOM 4883 O O . LEU A 1 635 ? -15.734 28.703 12.969 1 87.06 635 LEU A O 1
ATOM 4887 N N . SER A 1 636 ? -14.898 28.672 10.852 1 86.56 636 SER A N 1
ATOM 4888 C CA . SER A 1 636 ? -15.516 29.938 10.461 1 86.56 636 SER A CA 1
ATOM 4889 C C . SER A 1 636 ? -16.688 29.703 9.5 1 86.56 636 SER A C 1
ATOM 4891 O O . SER A 1 636 ? -16.719 28.688 8.797 1 86.56 636 SER A O 1
ATOM 4893 N N . PRO A 1 637 ? -17.656 30.578 9.539 1 85.94 637 PRO A N 1
ATOM 4894 C CA . PRO A 1 637 ? -18.766 30.422 8.602 1 85.94 637 PRO A CA 1
ATOM 4895 C C . PRO A 1 637 ? -18.328 30.484 7.145 1 85.94 637 PRO A C 1
ATOM 4897 O O . PRO A 1 637 ? -19.031 30 6.262 1 85.94 637 PRO A O 1
ATOM 4900 N N . GLU A 1 638 ? -17.172 30.969 6.969 1 84.75 638 GLU A N 1
ATOM 4901 C CA . GLU A 1 638 ? -16.688 31.125 5.598 1 84.75 638 GLU A CA 1
ATOM 4902 C C . GLU A 1 638 ? -15.844 29.922 5.18 1 84.75 638 GLU A C 1
ATOM 4904 O O . GLU A 1 638 ? -15.406 29.828 4.027 1 84.75 638 GLU A O 1
ATOM 4909 N N . THR A 1 639 ? -15.766 28.969 6.086 1 84.5 639 THR A N 1
ATOM 4910 C CA . THR A 1 639 ? -15.016 27.766 5.738 1 84.5 639 THR A CA 1
ATOM 4911 C C . THR A 1 639 ? -15.758 26.953 4.672 1 84.5 639 THR A C 1
ATOM 4913 O O . THR A 1 639 ? -16.984 26.828 4.727 1 84.5 639 THR A O 1
ATOM 4916 N N . SER A 1 640 ? -15.039 26.547 3.725 1 82.19 640 SER A N 1
ATOM 4917 C CA . SER A 1 640 ? -15.648 25.812 2.625 1 82.19 640 SER A CA 1
ATOM 4918 C C . SER A 1 640 ? -16.062 24.406 3.064 1 82.19 640 SER A C 1
ATOM 4920 O O . SER A 1 640 ? -15.523 23.875 4.035 1 82.19 640 SER A O 1
ATOM 4922 N N . LEU A 1 641 ? -17.016 23.922 2.367 1 83.56 641 LEU A N 1
ATOM 4923 C CA . LEU A 1 641 ? -17.484 22.562 2.609 1 83.56 641 LEU A CA 1
ATOM 4924 C C . LEU A 1 641 ? -16.359 21.562 2.422 1 83.56 641 LEU A C 1
ATOM 4926 O O . LEU A 1 641 ? -16.25 20.594 3.178 1 83.56 641 LEU A O 1
ATOM 4930 N N . HIS A 1 642 ? -15.523 21.812 1.493 1 77 642 HIS A N 1
ATOM 4931 C CA . HIS A 1 642 ? -14.406 20.906 1.208 1 77 642 HIS A CA 1
ATOM 4932 C C . HIS A 1 642 ? -13.422 20.875 2.367 1 77 642 HIS A C 1
ATOM 4934 O O . HIS A 1 642 ? -12.945 19.797 2.75 1 77 642 HIS A O 1
ATOM 4940 N N . GLU A 1 643 ? -13.141 22 2.883 1 77.69 643 GLU A N 1
ATOM 4941 C CA . GLU A 1 643 ? -12.211 22.078 4.004 1 77.69 643 GLU A CA 1
ATOM 4942 C C . GLU A 1 643 ? -12.781 21.406 5.25 1 77.69 643 GLU A C 1
ATOM 4944 O O . GLU A 1 643 ? -12.062 20.734 5.984 1 77.69 643 GLU A O 1
ATOM 4949 N N . THR A 1 644 ? -14.031 21.672 5.406 1 83 644 THR A N 1
ATOM 4950 C CA . THR A 1 644 ? -14.688 21.078 6.562 1 83 644 THR A CA 1
ATOM 4951 C C . THR A 1 644 ? -14.711 19.547 6.441 1 83 644 THR A C 1
ATOM 4953 O O . THR A 1 644 ? -14.445 18.844 7.41 1 83 644 THR A O 1
ATOM 4956 N N . HIS A 1 645 ? -15.039 19.141 5.266 1 80.31 645 HIS A N 1
ATOM 4957 C CA . HIS A 1 645 ? -15.062 17.703 5.012 1 80.31 645 HIS A CA 1
ATOM 4958 C C . HIS A 1 645 ? -13.695 17.078 5.27 1 80.31 645 HIS A C 1
ATOM 4960 O O . HIS A 1 645 ? -13.609 16 5.871 1 80.31 645 HIS A O 1
ATOM 4966 N N . ASN A 1 646 ? -12.688 17.703 4.852 1 76.56 646 ASN A N 1
ATOM 4967 C CA . ASN A 1 646 ? -11.32 17.219 5.047 1 76.56 646 ASN A CA 1
ATOM 4968 C C . ASN A 1 646 ? -10.945 17.188 6.527 1 76.56 646 ASN A C 1
ATOM 4970 O O . ASN A 1 646 ? -10.258 16.266 6.977 1 76.56 646 ASN A O 1
ATOM 4974 N N . LEU A 1 647 ? -11.406 18.188 7.199 1 79.38 647 LEU A N 1
ATOM 4975 C CA . LEU A 1 647 ? -11.117 18.25 8.625 1 79.38 647 LEU A CA 1
ATOM 4976 C C . LEU A 1 647 ? -11.789 17.109 9.375 1 79.38 647 LEU A C 1
ATOM 4978 O O . LEU A 1 647 ? -11.156 16.453 10.211 1 79.38 647 LEU A O 1
ATOM 4982 N N . PHE A 1 648 ? -13.008 16.875 9.008 1 77.69 648 PHE A N 1
ATOM 4983 C CA . PHE A 1 648 ? -13.758 15.828 9.688 1 77.69 648 PHE A CA 1
ATOM 4984 C C . PHE A 1 648 ? -13.188 14.453 9.352 1 77.69 648 PHE A C 1
ATOM 4986 O O . PHE A 1 648 ? -13.086 13.586 10.219 1 77.69 648 PHE A O 1
ATOM 4993 N N . GLU A 1 649 ? -12.836 14.359 8.188 1 74.81 649 GLU A N 1
ATOM 4994 C CA . GLU A 1 649 ? -12.336 13.07 7.723 1 74.81 649 GLU A CA 1
ATOM 4995 C C . GLU A 1 649 ? -10.945 12.781 8.273 1 74.81 649 GLU A C 1
ATOM 4997 O O . GLU A 1 649 ? -10.664 11.664 8.711 1 74.81 649 GLU A O 1
ATOM 5002 N N . LEU A 1 650 ? -10.109 13.758 8.211 1 73.56 650 LEU A N 1
ATOM 5003 C CA . LEU A 1 650 ? -8.703 13.547 8.539 1 73.56 650 LEU A CA 1
ATOM 5004 C C . LEU A 1 650 ? -8.5 13.516 10.055 1 73.56 650 LEU A C 1
ATOM 5006 O O . LEU A 1 650 ? -7.625 12.812 10.555 1 73.56 650 LEU A O 1
ATOM 5010 N N . LEU A 1 651 ? -9.32 14.266 10.773 1 71.81 651 LEU A N 1
ATOM 5011 C CA . LEU A 1 651 ? -9.133 14.344 12.219 1 71.81 651 LEU A CA 1
ATOM 5012 C C . LEU A 1 651 ? -10.172 13.5 12.945 1 71.81 651 LEU A C 1
ATOM 5014 O O . LEU A 1 651 ? -10.188 13.453 14.18 1 71.81 651 LEU A O 1
ATOM 5018 N N . ASN A 1 652 ? -10.977 12.719 12.195 1 69.44 652 ASN A N 1
ATOM 5019 C CA . ASN A 1 652 ? -12.016 11.883 12.773 1 69.44 652 ASN A CA 1
ATOM 5020 C C . ASN A 1 652 ? -12.836 12.648 13.812 1 69.44 652 ASN A C 1
ATOM 5022 O O . ASN A 1 652 ? -12.992 12.188 14.945 1 69.44 652 ASN A O 1
ATOM 5026 N N . LEU A 1 653 ? -13.242 13.906 13.375 1 75.38 653 LEU A N 1
ATOM 5027 C CA . LEU A 1 653 ? -14.016 14.766 14.266 1 75.38 653 LEU A CA 1
ATOM 5028 C C . LEU A 1 653 ? -15.5 14.445 14.172 1 75.38 653 LEU A C 1
ATOM 5030 O O . LEU A 1 653 ? -15.969 13.953 13.148 1 75.38 653 LEU A O 1
ATOM 5034 N N . GLN A 1 654 ? -16.156 14.578 15.266 1 76 654 GLN A N 1
ATOM 5035 C CA . GLN A 1 654 ? -17.594 14.32 15.281 1 76 654 GLN A CA 1
ATOM 5036 C C . GLN A 1 654 ? -18.375 15.625 15.188 1 76 654 GLN A C 1
ATOM 5038 O O . GLN A 1 654 ? -19.422 15.68 14.531 1 76 654 GLN A O 1
ATOM 5043 N N . THR A 1 655 ? -17.891 16.578 15.883 1 82.62 655 THR A N 1
ATOM 5044 C CA . THR A 1 655 ? -18.578 17.859 15.891 1 82.62 655 THR A CA 1
ATOM 5045 C C . THR A 1 655 ? -17.578 19 16.047 1 82.62 655 THR A C 1
ATOM 5047 O O . THR A 1 655 ? -16.562 18.859 16.719 1 82.62 655 THR A O 1
ATOM 5050 N N . LEU A 1 656 ? -17.797 20.047 15.32 1 87.38 656 LEU A N 1
ATOM 5051 C CA . LEU A 1 656 ? -17.016 21.281 15.445 1 87.38 656 LEU A CA 1
ATOM 5052 C C . LEU A 1 656 ? -17.938 22.5 15.594 1 87.38 656 LEU A C 1
ATOM 5054 O O . LEU A 1 656 ? -19.016 22.531 14.992 1 87.38 656 LEU A O 1
ATOM 5058 N N . PHE A 1 657 ? -17.484 23.422 16.438 1 88.94 657 PHE A N 1
ATOM 5059 C CA . PHE A 1 657 ? -18.25 24.641 16.625 1 88.94 657 PHE A CA 1
ATOM 5060 C C . PHE A 1 657 ? -17.797 25.719 15.633 1 88.94 657 PHE A C 1
ATOM 5062 O O . PHE A 1 657 ? -16.641 25.734 15.219 1 88.94 657 PHE A O 1
ATOM 5069 N N . VAL A 1 658 ? -18.797 26.453 15.227 1 90.5 658 VAL A N 1
ATOM 5070 C CA . VAL A 1 658 ? -18.531 27.547 14.305 1 90.5 658 VAL A CA 1
ATOM 5071 C C . VAL A 1 658 ? -18.578 28.875 15.055 1 90.5 658 VAL A C 1
ATOM 5073 O O . VAL A 1 658 ? -19.516 29.156 15.805 1 90.5 658 VAL A O 1
ATOM 5076 N N . THR A 1 659 ? -17.547 29.656 14.898 1 87.62 659 THR A N 1
ATOM 5077 C CA . THR A 1 659 ? -17.484 30.953 15.555 1 87.62 659 THR A CA 1
ATOM 5078 C C . THR A 1 659 ? -17.297 32.094 14.531 1 87.62 659 THR A C 1
ATOM 5080 O O . THR A 1 659 ? -16.641 31.875 13.5 1 87.62 659 THR A O 1
ATOM 5083 N N . SER A 1 660 ? -18.031 33.094 14.703 1 84.81 660 SER A N 1
ATOM 5084 C CA . SER A 1 660 ? -17.844 34.312 13.945 1 84.81 660 SER A CA 1
ATOM 5085 C C . SER A 1 660 ? -17.422 35.469 14.844 1 84.81 660 SER A C 1
ATOM 5087 O O . SER A 1 660 ? -18.188 35.906 15.727 1 84.81 660 SER A O 1
ATOM 5089 N N . ARG A 1 661 ? -16.297 35.938 14.75 1 79.94 661 ARG A N 1
ATOM 5090 C CA . ARG A 1 661 ? -15.773 37.031 15.594 1 79.94 661 ARG A CA 1
ATOM 5091 C C . ARG A 1 661 ? -15.805 36.625 17.062 1 79.94 661 ARG A C 1
ATOM 5093 O O . ARG A 1 661 ? -16.219 37.406 17.922 1 79.94 661 ARG A O 1
ATOM 5100 N N . GLY A 1 662 ? -15.602 35.375 17.312 1 79.81 662 GLY A N 1
ATOM 5101 C CA . GLY A 1 662 ? -15.547 34.875 18.688 1 79.81 662 GLY A CA 1
ATOM 5102 C C . GLY A 1 662 ? -16.891 34.406 19.203 1 79.81 662 GLY A C 1
ATOM 5103 O O . GLY A 1 662 ? -16.953 33.688 20.203 1 79.81 662 GLY A O 1
ATOM 5104 N N . ARG A 1 663 ? -17.891 34.812 18.5 1 86.25 663 ARG A N 1
ATOM 5105 C CA . ARG A 1 663 ? -19.234 34.406 18.906 1 86.25 663 ARG A CA 1
ATOM 5106 C C . ARG A 1 663 ? -19.625 33.062 18.344 1 86.25 663 ARG A C 1
ATOM 5108 O O . ARG A 1 663 ? -19.344 32.75 17.172 1 86.25 663 ARG A O 1
ATOM 5115 N N . ALA A 1 664 ? -20.203 32.281 19.234 1 89.06 664 ALA A N 1
ATOM 5116 C CA . ALA A 1 664 ? -20.688 30.969 18.781 1 89.06 664 ALA A CA 1
ATOM 5117 C C . ALA A 1 664 ? -21.938 31.109 17.922 1 89.06 664 ALA A C 1
ATOM 5119 O O . ALA A 1 664 ? -22.984 31.531 18.422 1 89.06 664 ALA A O 1
ATOM 5120 N N . VAL A 1 665 ? -21.797 30.797 16.672 1 89.06 665 VAL A N 1
ATOM 5121 C CA . VAL A 1 665 ? -22.906 31.031 15.766 1 89.06 665 VAL A CA 1
ATOM 5122 C C . VAL A 1 665 ? -23.531 29.703 15.367 1 89.06 665 VAL A C 1
ATOM 5124 O O . VAL A 1 665 ? -24.688 29.656 14.938 1 89.06 665 VAL A O 1
ATOM 5127 N N . GLY A 1 666 ? -22.812 28.656 15.516 1 90.31 666 GLY A N 1
ATOM 5128 C CA . GLY A 1 666 ? -23.375 27.391 15.102 1 90.31 666 GLY A CA 1
ATOM 5129 C C . GLY A 1 666 ? -22.453 26.219 15.344 1 90.31 666 GLY A C 1
ATOM 5130 O O . GLY A 1 666 ? -21.438 26.344 16.047 1 90.31 666 GLY A O 1
ATOM 5131 N N . SER A 1 667 ? -22.953 25.062 14.938 1 90.31 667 SER A N 1
ATOM 5132 C CA . SER A 1 667 ? -22.172 23.828 15.016 1 90.31 667 SER A CA 1
ATOM 5133 C C . SER A 1 667 ? -22.344 22.984 13.758 1 90.31 667 SER A C 1
ATOM 5135 O O . SER A 1 667 ? -23.328 23.125 13.039 1 90.31 667 SER A O 1
ATOM 5137 N N . VAL A 1 668 ? -21.281 22.344 13.469 1 90.19 668 VAL A N 1
ATOM 5138 C CA . VAL A 1 668 ? -21.312 21.438 12.32 1 90.19 668 VAL A CA 1
ATOM 5139 C C . VAL A 1 668 ? -20.984 20.016 12.766 1 90.19 668 VAL A C 1
ATOM 5141 O O . VAL A 1 668 ? -19.984 19.781 13.445 1 90.19 668 VAL A O 1
ATOM 5144 N N . SER A 1 669 ? -21.906 19.141 12.555 1 85.25 669 SER A N 1
ATOM 5145 C CA . SER A 1 669 ? -21.688 17.719 12.781 1 85.25 669 SER A CA 1
ATOM 5146 C C . SER A 1 669 ? -21.812 16.922 11.484 1 85.25 669 SER A C 1
ATOM 5148 O O . SER A 1 669 ? -21.938 17.516 10.406 1 85.25 669 SER A O 1
ATOM 5150 N N . TRP A 1 670 ? -21.734 15.648 11.625 1 81.88 670 TRP A N 1
ATOM 5151 C CA . TRP A 1 670 ? -21.828 14.781 10.453 1 81.88 670 TRP A CA 1
ATOM 5152 C C . TRP A 1 670 ? -23.188 14.891 9.789 1 81.88 670 TRP A C 1
ATOM 5154 O O . TRP A 1 670 ? -23.297 14.75 8.57 1 81.88 670 TRP A O 1
ATOM 5164 N N . VAL A 1 671 ? -24.141 15.18 10.57 1 80.56 671 VAL A N 1
ATOM 5165 C CA . VAL A 1 671 ? -25.5 15.25 10.047 1 80.56 671 VAL A CA 1
ATOM 5166 C C . VAL A 1 671 ? -25.625 16.438 9.086 1 80.56 671 VAL A C 1
ATOM 5168 O O . VAL A 1 671 ? -26.156 16.297 7.988 1 80.56 671 VAL A O 1
ATOM 5171 N N . GLU A 1 672 ? -25.094 17.562 9.523 1 85.44 672 GLU A N 1
ATOM 5172 C CA . GLU A 1 672 ? -25.172 18.75 8.68 1 85.44 672 GLU A CA 1
ATOM 5173 C C . GLU A 1 672 ? -24.312 18.594 7.426 1 85.44 672 GLU A C 1
ATOM 5175 O O . GLU A 1 672 ? -24.703 19.062 6.348 1 85.44 672 GLU A O 1
ATOM 5180 N N . LEU A 1 673 ? -23.219 18 7.641 1 84.75 673 LEU A N 1
ATOM 5181 C CA . LEU A 1 673 ? -22.312 17.812 6.512 1 84.75 673 LEU A CA 1
ATOM 5182 C C . LEU A 1 673 ? -22.938 16.891 5.469 1 84.75 673 LEU A C 1
ATOM 5184 O O . LEU A 1 673 ? -22.844 17.156 4.266 1 84.75 673 LEU A O 1
ATOM 5188 N N . LYS A 1 674 ? -23.516 15.836 5.906 1 81.12 674 LYS A N 1
ATOM 5189 C CA . LYS A 1 674 ? -24.156 14.883 5.004 1 81.12 674 LYS A CA 1
ATOM 5190 C C . LYS A 1 674 ? -25.328 15.531 4.27 1 81.12 674 LYS A C 1
ATOM 5192 O O . LYS A 1 674 ? -25.547 15.281 3.08 1 81.12 674 LYS A O 1
ATOM 5197 N N . LYS A 1 675 ? -26.047 16.297 5.004 1 80.81 675 LYS A N 1
ATOM 5198 C CA . LYS A 1 675 ? -27.172 16.984 4.406 1 80.81 675 LYS A CA 1
ATOM 5199 C C . LYS A 1 675 ? -26.719 17.969 3.336 1 80.81 675 LYS A C 1
ATOM 5201 O O . LYS A 1 675 ? -27.359 18.109 2.291 1 80.81 675 LYS A O 1
ATOM 5206 N N . ALA A 1 676 ? -25.656 18.641 3.648 1 83.81 676 ALA A N 1
ATOM 5207 C CA . ALA A 1 676 ? -25.125 19.594 2.693 1 83.81 676 ALA A CA 1
ATOM 5208 C C . ALA A 1 676 ? -24.656 18.906 1.416 1 83.81 676 ALA A C 1
ATOM 5210 O O . ALA A 1 676 ? -24.891 19.406 0.312 1 83.81 676 ALA A O 1
ATOM 5211 N N . ILE A 1 677 ? -24.109 17.781 1.557 1 79.25 677 ILE A N 1
ATOM 5212 C CA . ILE A 1 677 ? -23.578 17.047 0.413 1 79.25 677 ILE A CA 1
ATOM 5213 C C . ILE A 1 677 ? -24.734 16.438 -0.387 1 79.25 677 ILE A C 1
ATOM 5215 O O . ILE A 1 677 ? -24.703 16.453 -1.62 1 79.25 677 ILE A O 1
ATOM 5219 N N . SER A 1 678 ? -25.703 15.953 0.314 1 74.75 678 SER A N 1
ATOM 5220 C CA . SER A 1 678 ? -26.859 15.367 -0.353 1 74.75 678 SER A CA 1
ATOM 5221 C C . SER A 1 678 ? -27.641 16.422 -1.122 1 74.75 678 SER A C 1
ATOM 5223 O O . SER A 1 678 ? -28.172 16.156 -2.203 1 74.75 678 SER A O 1
ATOM 5225 N N . THR A 1 679 ? -27.688 17.594 -0.542 1 75.38 679 THR A N 1
ATOM 5226 C CA . THR A 1 679 ? -28.406 18.688 -1.196 1 75.38 679 THR A CA 1
ATOM 5227 C C . THR A 1 679 ? -27.688 19.109 -2.475 1 75.38 679 THR A C 1
ATOM 5229 O O . THR A 1 679 ? -28.328 19.531 -3.438 1 75.38 679 THR A O 1
ATOM 5232 N N . LEU A 1 680 ? -26.469 19.016 -2.418 1 74.31 680 LEU A N 1
ATOM 5233 C CA . LEU A 1 680 ? -25.688 19.391 -3.59 1 74.31 680 LEU A CA 1
ATOM 5234 C C . LEU A 1 680 ? -25.766 18.328 -4.668 1 74.31 680 LEU A C 1
ATOM 5236 O O . LEU A 1 680 ? -25.719 18.625 -5.863 1 74.31 680 LEU A O 1
ATOM 5240 N N . THR A 1 681 ? -25.828 17.094 -4.277 1 65.44 681 THR A N 1
ATOM 5241 C CA . THR A 1 681 ? -25.891 16 -5.242 1 65.44 681 THR A CA 1
ATOM 5242 C C . THR A 1 681 ? -27.281 15.859 -5.824 1 65.44 681 THR A C 1
ATOM 5244 O O . THR A 1 681 ? -27.453 15.523 -7 1 65.44 681 THR A O 1
ATOM 5247 N N . ASN A 1 682 ? -28.297 16 -4.984 1 61.88 682 ASN A N 1
ATOM 5248 C CA . ASN A 1 682 ? -29.688 15.961 -5.422 1 61.88 682 ASN A CA 1
ATOM 5249 C C . ASN A 1 682 ? -30.438 17.219 -5.012 1 61.88 682 ASN A C 1
ATOM 5251 O O . ASN A 1 682 ? -31.062 17.266 -3.953 1 61.88 682 ASN A O 1
ATOM 5255 N N . PRO A 1 683 ? -30.188 18.297 -5.855 1 58.5 683 PRO A N 1
ATOM 5256 C CA . PRO A 1 683 ? -30.906 19.516 -5.477 1 58.5 683 PRO A CA 1
ATOM 5257 C C . PRO A 1 683 ? -32.406 19.312 -5.406 1 58.5 683 PRO A C 1
ATOM 5259 O O . PRO A 1 683 ? -32.969 18.531 -6.184 1 58.5 683 PRO A O 1
ATOM 5262 N N . PRO A 1 684 ? -32.938 19.578 -4.289 1 53.16 684 PRO A N 1
ATOM 5263 C CA . PRO A 1 684 ? -34.406 19.422 -4.254 1 53.16 684 PRO A CA 1
ATOM 5264 C C . PRO A 1 684 ? -35.094 20.078 -5.445 1 53.16 684 PRO A C 1
ATOM 5266 O O . PRO A 1 684 ? -34.562 21.031 -6.023 1 53.16 684 PRO A O 1
ATOM 5269 N N . ALA A 1 685 ? -36.125 19.344 -5.883 1 46.75 685 ALA A N 1
ATOM 5270 C CA . ALA A 1 685 ? -36.938 19.891 -6.957 1 46.75 685 ALA A CA 1
ATOM 5271 C C . ALA A 1 685 ? -37.344 21.328 -6.668 1 46.75 685 ALA A C 1
ATOM 5273 O O . ALA A 1 685 ? -37.688 21.672 -5.531 1 46.75 685 ALA A O 1
ATOM 5274 N N . PRO A 1 686 ? -36.938 22.156 -7.734 1 39.81 686 PRO A N 1
ATOM 5275 C CA . PRO A 1 686 ? -37.344 23.547 -7.512 1 39.81 686 PRO A CA 1
ATOM 5276 C C . PRO A 1 686 ? -38.781 23.641 -6.969 1 39.81 686 PRO A C 1
ATOM 5278 O O . PRO A 1 686 ? -39.656 22.906 -7.426 1 39.81 686 PRO A O 1
ATOM 5281 N N . LYS A 1 687 ? -38.875 24.297 -5.938 1 32.59 687 LYS A N 1
ATOM 5282 C CA . LYS A 1 687 ? -40.281 24.609 -5.633 1 32.59 687 LYS A CA 1
ATOM 5283 C C . LYS A 1 687 ? -40.844 25.594 -6.664 1 32.59 687 LYS A C 1
ATOM 5285 O O . LYS A 1 687 ? -40.188 26.531 -7.07 1 32.59 687 LYS A O 1
ATOM 5290 N N . MET B 1 1 ? 26.672 -7.984 -69.375 1 23.17 1 MET B N 1
ATOM 5291 C CA . MET B 1 1 ? 26.609 -7.016 -68.25 1 23.17 1 MET B CA 1
ATOM 5292 C C . MET B 1 1 ? 25.516 -5.988 -68.5 1 23.17 1 MET B C 1
ATOM 5294 O O . MET B 1 1 ? 25.031 -5.344 -67.562 1 23.17 1 MET B O 1
ATOM 5298 N N . GLU B 1 2 ? 25.375 -5.531 -69.812 1 24.3 2 GLU B N 1
ATOM 5299 C CA . GLU B 1 2 ? 24.719 -4.387 -70.438 1 24.3 2 GLU B CA 1
ATOM 5300 C C . GLU B 1 2 ? 23.203 -4.449 -70.25 1 24.3 2 GLU B C 1
ATOM 5302 O O . GLU B 1 2 ? 22.531 -3.414 -70.125 1 24.3 2 GLU B O 1
ATOM 5307 N N . GLU B 1 3 ? 22.656 -5.625 -70.562 1 23.97 3 GLU B N 1
ATOM 5308 C CA . GLU B 1 3 ? 21.266 -5.762 -71 1 23.97 3 GLU B CA 1
ATOM 5309 C C . GLU B 1 3 ? 20.281 -5.406 -69.875 1 23.97 3 GLU B C 1
ATOM 5311 O O . GLU B 1 3 ? 19.109 -5.133 -70.188 1 23.97 3 GLU B O 1
ATOM 5316 N N . LEU B 1 4 ? 20.594 -5.836 -68.625 1 25.64 4 LEU B N 1
ATOM 5317 C CA . LEU B 1 4 ? 19.484 -6.039 -67.688 1 25.64 4 LEU B CA 1
ATOM 5318 C C . LEU B 1 4 ? 18.891 -4.703 -67.25 1 25.64 4 LEU B C 1
ATOM 5320 O O . LEU B 1 4 ? 18.234 -4.617 -66.25 1 25.64 4 LEU B O 1
ATOM 5324 N N . VAL B 1 5 ? 19.25 -3.578 -68 1 27.22 5 VAL B N 1
ATOM 5325 C CA . VAL B 1 5 ? 19.078 -2.176 -67.625 1 27.22 5 VAL B CA 1
ATOM 5326 C C . VAL B 1 5 ? 17.594 -1.809 -67.625 1 27.22 5 VAL B C 1
ATOM 5328 O O . VAL B 1 5 ? 17.234 -0.669 -67.375 1 27.22 5 VAL B O 1
ATOM 5331 N N . GLY B 1 6 ? 16.797 -2.635 -68.375 1 24.95 6 GLY B N 1
ATOM 5332 C CA . GLY B 1 6 ? 15.672 -2.035 -69.062 1 24.95 6 GLY B CA 1
ATOM 5333 C C . GLY B 1 6 ? 14.594 -1.537 -68.125 1 24.95 6 GLY B C 1
ATOM 5334 O O . GLY B 1 6 ? 13.586 -0.983 -68.562 1 24.95 6 GLY B O 1
ATOM 5335 N N . LEU B 1 7 ? 14.281 -2.344 -67 1 24.94 7 LEU B N 1
ATOM 5336 C CA . LEU B 1 7 ? 12.891 -2.355 -66.625 1 24.94 7 LEU B CA 1
ATOM 5337 C C . LEU B 1 7 ? 12.492 -1.008 -66 1 24.94 7 LEU B C 1
ATOM 5339 O O . LEU B 1 7 ? 12.766 -0.733 -64.812 1 24.94 7 LEU B O 1
ATOM 5343 N N . ARG B 1 8 ? 12.734 0.13 -66.688 1 25.39 8 ARG B N 1
ATOM 5344 C CA . ARG B 1 8 ? 12.625 1.557 -66.375 1 25.39 8 ARG B CA 1
ATOM 5345 C C . ARG B 1 8 ? 11.227 1.907 -65.875 1 25.39 8 ARG B C 1
ATOM 5347 O O . ARG B 1 8 ? 11.078 2.662 -64.938 1 25.39 8 ARG B O 1
ATOM 5354 N N . GLU B 1 9 ? 10.266 2.064 -66.812 1 27.75 9 GLU B N 1
ATOM 5355 C CA . GLU B 1 9 ? 9.242 3.104 -66.875 1 27.75 9 GLU B CA 1
ATOM 5356 C C . GLU B 1 9 ? 8.055 2.764 -65.938 1 27.75 9 GLU B C 1
ATOM 5358 O O . GLU B 1 9 ? 7.141 2.053 -66.375 1 27.75 9 GLU B O 1
ATOM 5363 N N . GLY B 1 10 ? 8.156 2.238 -64.875 1 26.34 10 GLY B N 1
ATOM 5364 C CA . GLY B 1 10 ? 7.18 1.536 -64.062 1 26.34 10 GLY B CA 1
ATOM 5365 C C . GLY B 1 10 ? 6.008 2.408 -63.656 1 26.34 10 GLY B C 1
ATOM 5366 O O . GLY B 1 10 ? 6.18 3.6 -63.375 1 26.34 10 GLY B O 1
ATOM 5367 N N . SER B 1 11 ? 4.793 2.162 -64.25 1 29.41 11 SER B N 1
ATOM 5368 C CA . SER B 1 11 ? 3.494 2.824 -64.188 1 29.41 11 SER B CA 1
ATOM 5369 C C . SER B 1 11 ? 3.133 3.199 -62.75 1 29.41 11 SER B C 1
ATOM 5371 O O . SER B 1 11 ? 3.289 2.391 -61.812 1 29.41 11 SER B O 1
ATOM 5373 N N . SER B 1 12 ? 3.199 4.422 -62.438 1 29.23 12 SER B N 1
ATOM 5374 C CA . SER B 1 12 ? 3.066 5.188 -61.188 1 29.23 12 SER B CA 1
ATOM 5375 C C . SER B 1 12 ? 1.696 4.973 -60.562 1 29.23 12 SER B C 1
ATOM 5377 O O . SER B 1 12 ? 0.744 5.691 -60.875 1 29.23 12 SER B O 1
ATOM 5379 N N . LYS B 1 13 ? 1.093 3.754 -60.719 1 31.41 13 LYS B N 1
ATOM 5380 C CA . LYS B 1 13 ? -0.221 3.652 -60.094 1 31.41 13 LYS B CA 1
ATOM 5381 C C . LYS B 1 13 ? -0.198 4.215 -58.656 1 31.41 13 LYS B C 1
ATOM 5383 O O . LYS B 1 13 ? 0.546 3.729 -57.812 1 31.41 13 LYS B O 1
ATOM 5388 N N . LYS B 1 14 ? -0.518 5.488 -58.719 1 33.22 14 LYS B N 1
ATOM 5389 C CA . LYS B 1 14 ? -0.673 6.316 -57.531 1 33.22 14 LYS B CA 1
ATOM 5390 C C . LYS B 1 14 ? -1.485 5.59 -56.469 1 33.22 14 LYS B C 1
ATOM 5392 O O . LYS B 1 14 ? -2.594 5.121 -56.719 1 33.22 14 LYS B O 1
ATOM 5397 N N . PRO B 1 15 ? -0.782 4.941 -55.531 1 30.91 15 PRO B N 1
ATOM 5398 C CA . PRO B 1 15 ? -1.493 4.176 -54.5 1 30.91 15 PRO B CA 1
ATOM 5399 C C . PRO B 1 15 ? -2.658 4.949 -53.875 1 30.91 15 PRO B C 1
ATOM 5401 O O . PRO B 1 15 ? -2.541 6.152 -53.625 1 30.91 15 PRO B O 1
ATOM 5404 N N . VAL B 1 16 ? -3.904 4.664 -54.375 1 35.88 16 VAL B N 1
ATOM 5405 C CA . VAL B 1 16 ? -5.152 5.258 -53.906 1 35.88 16 VAL B CA 1
ATOM 5406 C C . VAL B 1 16 ? -5.082 5.477 -52.375 1 35.88 16 VAL B C 1
ATOM 5408 O O . VAL B 1 16 ? -4.719 4.566 -51.625 1 35.88 16 VAL B O 1
ATOM 5411 N N . PRO B 1 17 ? -4.699 6.746 -52.094 1 31.2 17 PRO B N 1
ATOM 5412 C CA . PRO B 1 17 ? -4.559 7.121 -50.688 1 31.2 17 PRO B CA 1
ATOM 5413 C C . PRO B 1 17 ? -5.613 6.477 -49.812 1 31.2 17 PRO B C 1
ATOM 5415 O O . PRO B 1 17 ? -6.738 6.234 -50.25 1 31.2 17 PRO B O 1
ATOM 5418 N N . LEU B 1 18 ? -5.137 5.594 -48.938 1 33.22 18 LEU B N 1
ATOM 5419 C CA . LEU B 1 18 ? -5.906 4.883 -47.906 1 33.22 18 LEU B CA 1
ATOM 5420 C C . LEU B 1 18 ? -7.07 5.738 -47.406 1 33.22 18 LEU B C 1
ATOM 5422 O O . LEU B 1 18 ? -7.93 5.254 -46.688 1 33.22 18 LEU B O 1
ATOM 5426 N N . GLN B 1 19 ? -7.066 7.121 -47.562 1 37.03 19 GLN B N 1
ATOM 5427 C CA . GLN B 1 19 ? -8.18 8.008 -47.281 1 37.03 19 GLN B CA 1
ATOM 5428 C C . GLN B 1 19 ? -9.422 7.633 -48.062 1 37.03 19 GLN B C 1
ATOM 5430 O O . GLN B 1 19 ? -10.547 7.898 -47.625 1 37.03 19 GLN B O 1
ATOM 5435 N N . GLU B 1 20 ? -9.297 7.312 -49.281 1 37.62 20 GLU B N 1
ATOM 5436 C CA . GLU B 1 20 ? -10.422 7.035 -50.188 1 37.62 20 GLU B CA 1
ATOM 5437 C C . GLU B 1 20 ? -11.125 5.734 -49.812 1 37.62 20 GLU B C 1
ATOM 5439 O O . GLU B 1 20 ? -12.227 5.465 -50.25 1 37.62 20 GLU B O 1
ATOM 5444 N N . LEU B 1 21 ? -10.359 4.766 -49.438 1 34.72 21 LEU B N 1
ATOM 5445 C CA . LEU B 1 21 ? -11.055 3.541 -49.062 1 34.72 21 LEU B CA 1
ATOM 5446 C C . LEU B 1 21 ? -11.992 3.791 -47.875 1 34.72 21 LEU B C 1
ATOM 5448 O O . LEU B 1 21 ? -12.969 3.064 -47.688 1 34.72 21 LEU B O 1
ATOM 5452 N N . TRP B 1 22 ? -11.648 4.613 -46.938 1 38.38 22 TRP B N 1
ATOM 5453 C CA . TRP B 1 22 ? -12.594 4.941 -45.875 1 38.38 22 TRP B CA 1
ATOM 5454 C C . TRP B 1 22 ? -13.594 5.996 -46.344 1 38.38 22 TRP B C 1
ATOM 5456 O O . TRP B 1 22 ? -14.258 6.633 -45.5 1 38.38 22 TRP B O 1
ATOM 5466 N N . GLY B 1 23 ? -13.602 6.473 -47.594 1 38.75 23 GLY B N 1
ATOM 5467 C CA . GLY B 1 23 ? -14.453 7.488 -48.188 1 38.75 23 GLY B CA 1
ATOM 5468 C C . GLY B 1 23 ? -15.93 7.238 -47.969 1 38.75 23 GLY B C 1
ATOM 5469 O O . GLY B 1 23 ? -16.672 8.156 -47.625 1 38.75 23 GLY B O 1
ATOM 5470 N N . PRO B 1 24 ? -16.422 6.113 -48.625 1 40.88 24 PRO B N 1
ATOM 5471 C CA . PRO B 1 24 ? -17.875 6.074 -48.844 1 40.88 24 PRO B CA 1
ATOM 5472 C C . PRO B 1 24 ? -18.672 6.012 -47.562 1 40.88 24 PRO B C 1
ATOM 5474 O O . PRO B 1 24 ? -19.891 6.238 -47.562 1 40.88 24 PRO B O 1
ATOM 5477 N N . CYS B 1 25 ? -18.375 5.184 -46.688 1 41 25 CYS B N 1
ATOM 5478 C CA . CYS B 1 25 ? -19.469 5.035 -45.719 1 41 25 CYS B CA 1
ATOM 5479 C C . CYS B 1 25 ? -19.406 6.117 -44.656 1 41 25 CYS B C 1
ATOM 5481 O O . CYS B 1 25 ? -18.719 5.949 -43.625 1 41 25 CYS B O 1
ATOM 5483 N N . PRO B 1 26 ? -19.781 7.34 -44.969 1 48.09 26 PRO B N 1
ATOM 5484 C CA . PRO B 1 26 ? -19.797 8.492 -44.094 1 48.09 26 PRO B CA 1
ATOM 5485 C C . PRO B 1 26 ? -20.516 8.203 -42.75 1 48.09 26 PRO B C 1
ATOM 5487 O O . PRO B 1 26 ? -20.203 8.828 -41.75 1 48.09 26 PRO B O 1
ATOM 5490 N N . ARG B 1 27 ? -21.484 7.324 -42.938 1 52.88 27 ARG B N 1
ATOM 5491 C CA . ARG B 1 27 ? -22.266 7.086 -41.719 1 52.88 27 ARG B CA 1
ATOM 5492 C C . ARG B 1 27 ? -21.438 6.371 -40.656 1 52.88 27 ARG B C 1
ATOM 5494 O O . ARG B 1 27 ? -21.531 6.691 -39.469 1 52.88 27 ARG B O 1
ATOM 5501 N N . ILE B 1 28 ? -20.641 5.426 -41.156 1 51.19 28 ILE B N 1
ATOM 5502 C CA . ILE B 1 28 ? -19.812 4.707 -40.219 1 51.19 28 ILE B CA 1
ATOM 5503 C C . ILE B 1 28 ? -18.75 5.648 -39.625 1 51.19 28 ILE B C 1
ATOM 5505 O O . ILE B 1 28 ? -18.453 5.605 -38.438 1 51.19 28 ILE B O 1
ATOM 5509 N N . ARG B 1 29 ? -18.25 6.566 -40.562 1 52.06 29 ARG B N 1
ATOM 5510 C CA . ARG B 1 29 ? -17.312 7.562 -40.031 1 52.06 29 ARG B CA 1
ATOM 5511 C C . ARG B 1 29 ? -17.984 8.453 -39 1 52.06 29 ARG B C 1
ATOM 5513 O O . ARG B 1 29 ? -17.375 8.773 -37.969 1 52.06 29 ARG B O 1
ATOM 5520 N N . ARG B 1 30 ? -19.141 8.852 -39.344 1 58.28 30 ARG B N 1
ATOM 5521 C CA . ARG B 1 30 ? -19.844 9.703 -38.406 1 58.28 30 ARG B CA 1
ATOM 5522 C C . ARG B 1 30 ? -20.125 8.953 -37.094 1 58.28 30 ARG B C 1
ATOM 5524 O O . ARG B 1 30 ? -20.031 9.523 -36 1 58.28 30 ARG B O 1
ATOM 5531 N N . ASN B 1 31 ? -20.469 7.707 -37.281 1 57.72 31 ASN B N 1
ATOM 5532 C CA . ASN B 1 31 ? -20.734 6.914 -36.094 1 57.72 31 ASN B CA 1
ATOM 5533 C C . ASN B 1 31 ? -19.438 6.613 -35.344 1 57.72 31 ASN B C 1
ATOM 5535 O O . ASN B 1 31 ? -19.422 6.629 -34.094 1 57.72 31 ASN B O 1
ATOM 5539 N N . ILE B 1 32 ? -18.469 6.383 -36.156 1 54.69 32 ILE B N 1
ATOM 5540 C CA . ILE B 1 32 ? -17.172 6.172 -35.5 1 54.69 32 ILE B CA 1
ATOM 5541 C C . ILE B 1 32 ? -16.688 7.48 -34.875 1 54.69 32 ILE B C 1
ATOM 5543 O O . ILE B 1 32 ? -16.188 7.496 -33.75 1 54.69 32 ILE B O 1
ATOM 5547 N N . GLN B 1 33 ? -16.781 8.492 -35.688 1 56.78 33 GLN B N 1
ATOM 5548 C CA . GLN B 1 33 ? -16.422 9.781 -35.125 1 56.78 33 GLN B CA 1
ATOM 5549 C C . GLN B 1 33 ? -17.297 10.109 -33.906 1 56.78 33 GLN B C 1
ATOM 5551 O O . GLN B 1 33 ? -16.812 10.648 -32.906 1 56.78 33 GLN B O 1
ATOM 5556 N N . GLY B 1 34 ? -18.547 9.867 -34.062 1 55.19 34 GLY B N 1
ATOM 5557 C CA . GLY B 1 34 ? -19.406 10.047 -32.906 1 55.19 34 GLY B CA 1
ATOM 5558 C C . GLY B 1 34 ? -19.047 9.148 -31.75 1 55.19 34 GLY B C 1
ATOM 5559 O O . GLY B 1 34 ? -19.078 9.578 -30.594 1 55.19 34 GLY B O 1
ATOM 5560 N N . GLY B 1 35 ? -18.828 7.969 -32.062 1 54.88 35 GLY B N 1
ATOM 5561 C CA . GLY B 1 35 ? -18.359 7.055 -31.031 1 54.88 35 GLY B CA 1
ATOM 5562 C C . GLY B 1 35 ? -17.047 7.477 -30.422 1 54.88 35 GLY B C 1
ATOM 5563 O O . GLY B 1 35 ? -16.875 7.406 -29.188 1 54.88 35 GLY B O 1
ATOM 5564 N N . LEU B 1 36 ? -16.188 7.871 -31.344 1 52.34 36 LEU B N 1
ATOM 5565 C CA . LEU B 1 36 ? -14.922 8.383 -30.844 1 52.34 36 LEU B CA 1
ATOM 5566 C C . LEU B 1 36 ? -15.133 9.664 -30.047 1 52.34 36 LEU B C 1
ATOM 5568 O O . LEU B 1 36 ? -14.477 9.883 -29.016 1 52.34 36 LEU B O 1
ATOM 5572 N N . GLU B 1 37 ? -15.898 10.531 -30.594 1 54.41 37 GLU B N 1
ATOM 5573 C CA . GLU B 1 37 ? -16.219 11.727 -29.812 1 54.41 37 GLU B CA 1
ATOM 5574 C C . GLU B 1 37 ? -16.922 11.352 -28.516 1 54.41 37 GLU B C 1
ATOM 5576 O O . GLU B 1 37 ? -16.672 11.961 -27.469 1 54.41 37 GLU B O 1
ATOM 5581 N N . TRP B 1 38 ? -17.844 10.484 -28.656 1 51.62 38 TRP B N 1
ATOM 5582 C CA . TRP B 1 38 ? -18.469 9.969 -27.438 1 51.62 38 TRP B CA 1
ATOM 5583 C C . TRP B 1 38 ? -17.438 9.328 -26.531 1 51.62 38 TRP B C 1
ATOM 5585 O O . TRP B 1 38 ? -17.438 9.562 -25.312 1 51.62 38 TRP B O 1
ATOM 5595 N N . LEU B 1 39 ? -16.688 8.484 -27.141 1 49.19 39 LEU B N 1
ATOM 5596 C CA . LEU B 1 39 ? -15.562 7.941 -26.375 1 49.19 39 LEU B CA 1
ATOM 5597 C C . LEU B 1 39 ? -14.68 9.062 -25.844 1 49.19 39 LEU B C 1
ATOM 5599 O O . LEU B 1 39 ? -14.242 9.016 -24.688 1 49.19 39 LEU B O 1
ATOM 5603 N N . LYS B 1 40 ? -14.367 9.945 -26.812 1 49.16 40 LYS B N 1
ATOM 5604 C CA . LYS B 1 40 ? -13.609 11.117 -26.375 1 49.16 40 LYS B CA 1
ATOM 5605 C C . LYS B 1 40 ? -14.352 11.867 -25.266 1 49.16 40 LYS B C 1
ATOM 5607 O O . LYS B 1 40 ? -13.742 12.281 -24.281 1 49.16 40 LYS B O 1
ATOM 5612 N N . GLU B 1 41 ? -15.555 12.141 -25.547 1 50.34 41 GLU B N 1
ATOM 5613 C CA . GLU B 1 41 ? -16.328 12.828 -24.516 1 50.34 41 GLU B CA 1
ATOM 5614 C C . GLU B 1 41 ? -16.406 12 -23.234 1 50.34 41 GLU B C 1
ATOM 5616 O O . GLU B 1 41 ? -16.328 12.539 -22.125 1 50.34 41 GLU B O 1
ATOM 5621 N N . ARG B 1 42 ? -16.781 10.836 -23.5 1 46.81 42 ARG B N 1
ATOM 5622 C CA . ARG B 1 42 ? -16.906 9.961 -22.328 1 46.81 42 ARG B CA 1
ATOM 5623 C C . ARG B 1 42 ? -15.547 9.711 -21.703 1 46.81 42 ARG B C 1
ATOM 5625 O O . ARG B 1 42 ? -15.43 9.641 -20.469 1 46.81 42 ARG B O 1
ATOM 5632 N N . LEU B 1 43 ? -14.633 9.367 -22.547 1 45.25 43 LEU B N 1
ATOM 5633 C CA . LEU B 1 43 ? -13.273 9.266 -22.016 1 45.25 43 LEU B CA 1
ATOM 5634 C C . LEU B 1 43 ? -12.836 10.586 -21.391 1 45.25 43 LEU B C 1
ATOM 5636 O O . LEU B 1 43 ? -12.141 10.602 -20.375 1 45.25 43 LEU B O 1
ATOM 5640 N N . PHE B 1 44 ? -13.195 11.625 -22.156 1 42.53 44 PHE B N 1
ATOM 5641 C CA . PHE B 1 44 ? -12.797 12.938 -21.656 1 42.53 44 PHE B CA 1
ATOM 5642 C C . PHE B 1 44 ? -13.703 13.383 -20.516 1 42.53 44 PHE B C 1
ATOM 5644 O O . PHE B 1 44 ? -13.383 14.336 -19.797 1 42.53 44 PHE B O 1
ATOM 5651 N N . ARG B 1 45 ? -14.859 12.984 -20.656 1 44.75 45 ARG B N 1
ATOM 5652 C CA . ARG B 1 45 ? -15.594 13.312 -19.438 1 44.75 45 ARG B CA 1
ATOM 5653 C C . ARG B 1 45 ? -14.969 12.633 -18.219 1 44.75 45 ARG B C 1
ATOM 5655 O O . ARG B 1 45 ? -15.375 12.898 -17.094 1 44.75 45 ARG B O 1
ATOM 5662 N N . VAL B 1 46 ? -14.508 11.461 -18.453 1 48.06 46 VAL B N 1
ATOM 5663 C CA . VAL B 1 46 ? -13.695 10.992 -17.328 1 48.06 46 VAL B CA 1
ATOM 5664 C C . VAL B 1 46 ? -12.648 12.047 -16.984 1 48.06 46 VAL B C 1
ATOM 5666 O O . VAL B 1 46 ? -12.102 12.711 -17.859 1 48.06 46 VAL B O 1
ATOM 5669 N N . GLY B 1 47 ? -12.469 12.453 -15.711 1 54.72 47 GLY B N 1
ATOM 5670 C CA . GLY B 1 47 ? -11.781 13.539 -15.031 1 54.72 47 GLY B CA 1
ATOM 5671 C C . GLY B 1 47 ? -10.453 13.906 -15.664 1 54.72 47 GLY B C 1
ATOM 5672 O O . GLY B 1 47 ? -9.641 13.031 -15.961 1 54.72 47 GLY B O 1
ATOM 5673 N N . GLU B 1 48 ? -10.375 15.07 -16.516 1 57.22 48 GLU B N 1
ATOM 5674 C CA . GLU B 1 48 ? -9.234 15.766 -17.109 1 57.22 48 GLU B CA 1
ATOM 5675 C C . GLU B 1 48 ? -7.938 15.398 -16.406 1 57.22 48 GLU B C 1
ATOM 5677 O O . GLU B 1 48 ? -6.883 15.32 -17.031 1 57.22 48 GLU B O 1
ATOM 5682 N N . ASP B 1 49 ? -8.07 14.789 -15.312 1 76.44 49 ASP B N 1
ATOM 5683 C CA . ASP B 1 49 ? -6.867 14.531 -14.531 1 76.44 49 ASP B CA 1
ATOM 5684 C C . ASP B 1 49 ? -6.234 13.195 -14.914 1 76.44 49 ASP B C 1
ATOM 5686 O O . ASP B 1 49 ? -5.016 13.039 -14.859 1 76.44 49 ASP B O 1
ATOM 5690 N N . TRP B 1 50 ? -6.945 12.312 -15.773 1 82.19 50 TRP B N 1
ATOM 5691 C CA . TRP B 1 50 ? -6.414 10.984 -16.062 1 82.19 50 TRP B CA 1
ATOM 5692 C C . TRP B 1 50 ? -5.508 11.008 -17.281 1 82.19 50 TRP B C 1
ATOM 5694 O O . TRP B 1 50 ? -4.559 10.227 -17.375 1 82.19 50 TRP B O 1
ATOM 5704 N N . TYR B 1 51 ? -5.801 11.906 -18.203 1 84.75 51 TYR B N 1
ATOM 5705 C CA . TYR B 1 51 ? -4.941 12.031 -19.375 1 84.75 51 TYR B CA 1
ATOM 5706 C C . TYR B 1 51 ? -3.564 12.555 -18.984 1 84.75 51 TYR B C 1
ATOM 5708 O O . TYR B 1 51 ? -2.553 12.148 -19.562 1 84.75 51 TYR B O 1
ATOM 5716 N N . PHE B 1 52 ? -3.588 13.359 -18.047 1 89.94 52 PHE B N 1
ATOM 5717 C CA . PHE B 1 52 ? -2.309 13.906 -17.609 1 89.94 52 PHE B CA 1
ATOM 5718 C C . PHE B 1 52 ? -1.514 12.867 -16.828 1 89.94 52 PHE B C 1
ATOM 5720 O O . PHE B 1 52 ? -0.281 12.859 -16.875 1 89.94 52 PHE B O 1
ATOM 5727 N N . LEU B 1 53 ? -2.248 11.984 -16.219 1 92.69 53 LEU B N 1
ATOM 5728 C CA . LEU B 1 53 ? -1.566 10.906 -15.5 1 92.69 53 LEU B CA 1
ATOM 5729 C C . LEU B 1 53 ? -0.957 9.906 -16.469 1 92.69 53 LEU B C 1
ATOM 5731 O O . LEU B 1 53 ? 0.15 9.414 -16.25 1 92.69 53 LEU B O 1
ATOM 5735 N N . VAL B 1 54 ? -1.649 9.656 -17.578 1 93.25 54 VAL B N 1
ATOM 5736 C CA . VAL B 1 54 ? -1.105 8.773 -18.609 1 93.25 54 VAL B CA 1
ATOM 5737 C C . VAL B 1 54 ? 0.13 9.414 -19.234 1 93.25 54 VAL B C 1
ATOM 5739 O O . VAL B 1 54 ? 1.148 8.75 -19.438 1 93.25 54 VAL B O 1
ATOM 5742 N N . ALA B 1 55 ? -0.014 10.648 -19.484 1 94.56 55 ALA B N 1
ATOM 5743 C CA . ALA B 1 55 ? 1.106 11.375 -20.078 1 94.56 55 ALA B CA 1
ATOM 5744 C C . ALA B 1 55 ? 2.32 11.359 -19.141 1 94.56 55 ALA B C 1
ATOM 5746 O O . ALA B 1 55 ? 3.457 11.219 -19.609 1 94.56 55 ALA B O 1
ATOM 5747 N N . LEU B 1 56 ? 2.041 11.516 -17.891 1 96 56 LEU B N 1
ATOM 5748 C CA . LEU B 1 56 ? 3.121 11.492 -16.906 1 96 56 LEU B CA 1
ATOM 5749 C C . LEU B 1 56 ? 3.855 10.148 -16.938 1 96 56 LEU B C 1
ATOM 5751 O O . LEU B 1 56 ? 5.086 10.117 -17.016 1 96 56 LEU B O 1
ATOM 5755 N N . GLY B 1 57 ? 3.102 9.039 -16.938 1 96.19 57 GLY B N 1
ATOM 5756 C CA . GLY B 1 57 ? 3.709 7.723 -16.984 1 96.19 57 GLY B CA 1
ATOM 5757 C C . GLY B 1 57 ? 4.461 7.457 -18.266 1 96.19 57 GLY B C 1
ATOM 5758 O O . GLY B 1 57 ? 5.59 6.969 -18.25 1 96.19 57 GLY B O 1
ATOM 5759 N N . VAL B 1 58 ? 3.932 7.836 -19.328 1 95.12 58 VAL B N 1
ATOM 5760 C CA . VAL B 1 58 ? 4.504 7.57 -20.641 1 95.12 58 VAL B CA 1
ATOM 5761 C C . VAL B 1 58 ? 5.754 8.43 -20.844 1 95.12 58 VAL B C 1
ATOM 5763 O O . VAL B 1 58 ? 6.777 7.938 -21.328 1 95.12 58 VAL B O 1
ATOM 5766 N N . LEU B 1 59 ? 5.676 9.648 -20.453 1 96 59 LEU B N 1
ATOM 5767 C CA . LEU B 1 59 ? 6.812 10.547 -20.625 1 96 59 LEU B CA 1
ATOM 5768 C C . LEU B 1 59 ? 8 10.078 -19.797 1 96 59 LEU B C 1
ATOM 5770 O O . LEU B 1 59 ? 9.141 10.094 -20.266 1 96 59 LEU B O 1
ATOM 5774 N N . MET B 1 60 ? 7.715 9.719 -18.594 1 96.25 60 MET B N 1
ATOM 5775 C CA . MET B 1 60 ? 8.812 9.273 -17.75 1 96.25 60 MET B CA 1
ATOM 5776 C C . MET B 1 60 ? 9.43 7.98 -18.281 1 96.25 60 MET B C 1
ATOM 5778 O O . MET B 1 60 ? 10.641 7.777 -18.172 1 96.25 60 MET B O 1
ATOM 5782 N N . ALA B 1 61 ? 8.586 7.117 -18.828 1 94.69 61 ALA B N 1
ATOM 5783 C CA . ALA B 1 61 ? 9.102 5.891 -19.422 1 94.69 61 ALA B CA 1
ATOM 5784 C C . ALA B 1 61 ? 9.969 6.195 -20.641 1 94.69 61 ALA B C 1
ATOM 5786 O O . ALA B 1 61 ? 11.008 5.562 -20.844 1 94.69 61 ALA B O 1
ATOM 5787 N N . LEU B 1 62 ? 9.594 7.152 -21.406 1 94.69 62 LEU B N 1
ATOM 5788 C CA . LEU B 1 62 ? 10.359 7.547 -22.578 1 94.69 62 LEU B CA 1
ATOM 5789 C C . LEU B 1 62 ? 11.703 8.148 -22.188 1 94.69 62 LEU B C 1
ATOM 5791 O O . LEU B 1 62 ? 12.727 7.848 -22.797 1 94.69 62 LEU B O 1
ATOM 5795 N N . ILE B 1 63 ? 11.672 8.922 -21.172 1 94.25 63 ILE B N 1
ATOM 5796 C CA . ILE B 1 63 ? 12.906 9.531 -20.688 1 94.25 63 ILE B CA 1
ATOM 5797 C C . ILE B 1 63 ? 13.836 8.453 -20.125 1 94.25 63 ILE B C 1
ATOM 5799 O O . ILE B 1 63 ? 15.031 8.453 -20.422 1 94.25 63 ILE B O 1
ATOM 5803 N N . SER B 1 64 ? 13.242 7.629 -19.359 1 93.69 64 SER B N 1
ATOM 5804 C CA . SER B 1 64 ? 14.047 6.547 -18.797 1 93.69 64 SER B CA 1
ATOM 5805 C C . SER B 1 64 ? 14.656 5.684 -19.906 1 93.69 64 SER B C 1
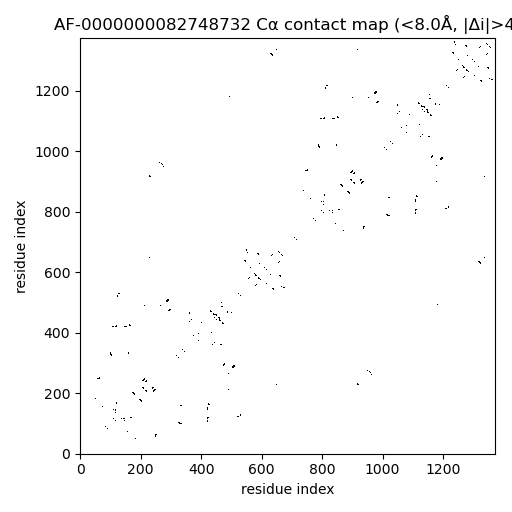ATOM 5807 O O . SER B 1 64 ? 15.836 5.32 -19.828 1 93.69 64 SER B O 1
ATOM 5809 N N . TYR B 1 65 ? 13.914 5.383 -20.922 1 91.06 65 TYR B N 1
ATOM 5810 C CA . TYR B 1 65 ? 14.398 4.547 -22.016 1 91.06 65 TYR B CA 1
ATOM 5811 C C . TYR B 1 65 ? 15.469 5.27 -22.812 1 91.06 65 TYR B C 1
ATOM 5813 O O . TYR B 1 65 ? 16.484 4.672 -23.188 1 91.06 65 TYR B O 1
ATOM 5821 N N . ALA B 1 66 ? 15.281 6.516 -23.078 1 92.5 66 ALA B N 1
ATOM 5822 C CA . ALA B 1 66 ? 16.25 7.309 -23.828 1 92.5 66 ALA B CA 1
ATOM 5823 C C . ALA B 1 66 ? 17.578 7.422 -23.062 1 92.5 66 ALA B C 1
ATOM 5825 O O . ALA B 1 66 ? 18.656 7.324 -23.656 1 92.5 66 ALA B O 1
ATOM 5826 N N . MET B 1 67 ? 17.453 7.633 -21.828 1 94.06 67 MET B N 1
ATOM 5827 C CA . MET B 1 67 ? 18.656 7.73 -21 1 94.06 67 MET B CA 1
ATOM 5828 C C . MET B 1 67 ? 19.406 6.406 -20.984 1 94.06 67 MET B C 1
ATOM 5830 O O . MET B 1 67 ? 20.625 6.379 -21.141 1 94.06 67 MET B O 1
ATOM 5834 N N . ASN B 1 68 ? 18.688 5.324 -20.812 1 90.44 68 ASN B N 1
ATOM 5835 C CA . ASN B 1 68 ? 19.328 4.012 -20.797 1 90.44 68 ASN B CA 1
ATOM 5836 C C . ASN B 1 68 ? 20 3.703 -22.125 1 90.44 68 ASN B C 1
ATOM 5838 O O . ASN B 1 68 ? 21.062 3.084 -22.156 1 90.44 68 ASN B O 1
ATOM 5842 N N . PHE B 1 69 ? 19.422 4.113 -23.156 1 89.75 69 PHE B N 1
ATOM 5843 C CA . PHE B 1 69 ? 19.969 3.895 -24.484 1 89.75 69 PHE B CA 1
ATOM 5844 C C . PHE B 1 69 ? 21.266 4.668 -24.672 1 89.75 69 PHE B C 1
ATOM 5846 O O . PHE B 1 69 ? 22.266 4.117 -25.156 1 89.75 69 PHE B O 1
ATOM 5853 N N . ALA B 1 70 ? 21.219 5.883 -24.25 1 93 70 ALA B N 1
ATOM 5854 C CA . ALA B 1 70 ? 22.406 6.723 -24.375 1 93 70 ALA B CA 1
ATOM 5855 C C . ALA B 1 70 ? 23.531 6.215 -23.469 1 93 70 ALA B C 1
ATOM 5857 O O . ALA B 1 70 ? 24.688 6.148 -23.891 1 93 70 ALA B O 1
ATOM 5858 N N . ILE B 1 71 ? 23.219 5.852 -22.312 1 94.62 71 ILE B N 1
ATOM 5859 C CA . ILE B 1 71 ? 24.203 5.363 -21.359 1 94.62 71 ILE B CA 1
ATOM 5860 C C . ILE B 1 71 ? 24.812 4.051 -21.844 1 94.62 71 ILE B C 1
ATOM 5862 O O . ILE B 1 71 ? 26.016 3.844 -21.766 1 94.62 71 ILE B O 1
ATOM 5866 N N . GLY B 1 72 ? 23.922 3.199 -22.375 1 91.31 72 GLY B N 1
ATOM 5867 C CA . GLY B 1 72 ? 24.406 1.934 -22.906 1 91.31 72 GLY B CA 1
ATOM 5868 C C . GLY B 1 72 ? 25.422 2.102 -24.016 1 91.31 72 GLY B C 1
ATOM 5869 O O . GLY B 1 72 ? 26.406 1.367 -24.094 1 91.31 72 GLY B O 1
ATOM 5870 N N . ARG B 1 73 ? 25.25 3.055 -24.812 1 93.06 73 ARG B N 1
ATOM 5871 C CA . ARG B 1 73 ? 26.156 3.312 -25.922 1 93.06 73 ARG B CA 1
ATOM 5872 C C . ARG B 1 73 ? 27.484 3.857 -25.438 1 93.06 73 ARG B C 1
ATOM 5874 O O . ARG B 1 73 ? 28.547 3.486 -25.969 1 93.06 73 ARG B O 1
ATOM 5881 N N . VAL B 1 74 ? 27.422 4.719 -24.453 1 94.44 74 VAL B N 1
ATOM 5882 C CA . VAL B 1 74 ? 28.656 5.301 -23.922 1 94.44 74 VAL B CA 1
ATOM 5883 C C . VAL B 1 74 ? 29.469 4.23 -23.203 1 94.44 74 VAL B C 1
ATOM 5885 O O . VAL B 1 74 ? 30.688 4.168 -23.344 1 94.44 74 VAL B O 1
ATOM 5888 N N . VAL B 1 75 ? 28.797 3.439 -22.469 1 93.12 75 VAL B N 1
ATOM 5889 C CA . VAL B 1 75 ? 29.469 2.383 -21.719 1 93.12 75 VAL B CA 1
ATOM 5890 C C . VAL B 1 75 ? 30.078 1.375 -22.688 1 93.12 75 VAL B C 1
ATOM 5892 O O . VAL B 1 75 ? 31.203 0.904 -22.484 1 93.12 75 VAL B O 1
ATOM 5895 N N . ARG B 1 76 ? 29.375 1.024 -23.75 1 92.06 76 ARG B N 1
ATOM 5896 C CA . ARG B 1 76 ? 29.891 0.096 -24.75 1 92.06 76 ARG B CA 1
ATOM 5897 C C . ARG B 1 76 ? 31.109 0.678 -25.453 1 92.06 76 ARG B C 1
ATOM 5899 O O . ARG B 1 76 ? 32.062 -0.047 -25.781 1 92.06 76 ARG B O 1
ATOM 5906 N N . ALA B 1 77 ? 31.078 1.941 -25.688 1 92.56 77 ALA B N 1
ATOM 5907 C CA . ALA B 1 77 ? 32.219 2.611 -26.312 1 92.56 77 ALA B CA 1
ATOM 5908 C C . ALA B 1 77 ? 33.438 2.562 -25.406 1 92.56 77 ALA B C 1
ATOM 5910 O O . ALA B 1 77 ? 34.562 2.35 -25.875 1 92.56 77 ALA B O 1
ATOM 5911 N N . HIS B 1 78 ? 33.25 2.754 -24.172 1 91.75 78 HIS B N 1
ATOM 5912 C CA . HIS B 1 78 ? 34.344 2.686 -23.234 1 91.75 78 HIS B CA 1
ATOM 5913 C C . HIS B 1 78 ? 34.906 1.271 -23.141 1 91.75 78 HIS B C 1
ATOM 5915 O O . HIS B 1 78 ? 36.125 1.083 -23.062 1 91.75 78 HIS B O 1
ATOM 5921 N N . LYS B 1 79 ? 34.031 0.326 -23.047 1 88.12 79 LYS B N 1
ATOM 5922 C CA . LYS B 1 79 ? 34.469 -1.062 -22.984 1 88.12 79 LYS B CA 1
ATOM 5923 C C . LYS B 1 79 ? 35.281 -1.438 -24.234 1 88.12 79 LYS B C 1
ATOM 5925 O O . LYS B 1 79 ? 36.281 -2.158 -24.141 1 88.12 79 LYS B O 1
ATOM 5930 N N . TRP B 1 80 ? 34.812 -0.9 -25.328 1 89.12 80 TRP B N 1
ATOM 5931 C CA . TRP B 1 80 ? 35.531 -1.138 -26.578 1 89.12 80 TRP B CA 1
ATOM 5932 C C . TRP B 1 80 ? 36.906 -0.494 -26.547 1 89.12 80 TRP B C 1
ATOM 5934 O O . TRP B 1 80 ? 37.875 -1.116 -26.953 1 89.12 80 TRP B O 1
ATOM 5944 N N . LEU B 1 81 ? 37 0.693 -26.062 1 87.62 81 LEU B N 1
ATOM 5945 C CA . LEU B 1 81 ? 38.25 1.397 -25.984 1 87.62 81 LEU B CA 1
ATOM 5946 C C . LEU B 1 81 ? 39.219 0.694 -25.016 1 87.62 81 LEU B C 1
ATOM 5948 O O . LEU B 1 81 ? 40.406 0.575 -25.281 1 87.62 81 LEU B O 1
ATOM 5952 N N . TYR B 1 82 ? 38.688 0.25 -23.938 1 87.75 82 TYR B N 1
ATOM 5953 C CA . TYR B 1 82 ? 39.5 -0.425 -22.922 1 87.75 82 TYR B CA 1
ATOM 5954 C C . TYR B 1 82 ? 40.062 -1.736 -23.453 1 87.75 82 TYR B C 1
ATOM 5956 O O . TYR B 1 82 ? 41.188 -2.113 -23.125 1 87.75 82 TYR B O 1
ATOM 5964 N N . ARG B 1 83 ? 39.281 -2.412 -24.281 1 84.69 83 ARG B N 1
ATOM 5965 C CA . ARG B 1 83 ? 39.719 -3.672 -24.859 1 84.69 83 ARG B CA 1
ATOM 5966 C C . ARG B 1 83 ? 40.781 -3.434 -25.938 1 84.69 83 ARG B C 1
ATOM 5968 O O . ARG B 1 83 ? 41.688 -4.238 -26.094 1 84.69 83 ARG B O 1
ATOM 5975 N N . GLU B 1 84 ? 40.656 -2.322 -26.594 1 87.25 84 GLU B N 1
ATOM 5976 C CA . GLU B 1 84 ? 41.562 -2.029 -27.703 1 87.25 84 GLU B CA 1
ATOM 5977 C C . GLU B 1 84 ? 42.906 -1.564 -27.203 1 87.25 84 GLU B C 1
ATOM 5979 O O . GLU B 1 84 ? 43.906 -1.692 -27.906 1 87.25 84 GLU B O 1
ATOM 5984 N N . ILE B 1 85 ? 42.75 -1.152 -25.891 1 84.5 85 ILE B N 1
ATOM 5985 C CA . ILE B 1 85 ? 44.031 -0.672 -25.328 1 84.5 85 ILE B CA 1
ATOM 5986 C C . ILE B 1 85 ? 44.938 -1.857 -25 1 84.5 85 ILE B C 1
ATOM 5988 O O . ILE B 1 85 ? 44.5 -2.834 -24.391 1 84.5 85 ILE B O 1
ATOM 5992 N N . GLY B 1 86 ? 45.656 -2.418 -25.828 1 73.75 86 GLY B N 1
ATOM 5993 C CA . GLY B 1 86 ? 46.625 -3.502 -25.734 1 73.75 86 GLY B CA 1
ATOM 5994 C C . GLY B 1 86 ? 47.062 -3.803 -24.312 1 73.75 86 GLY B C 1
ATOM 5995 O O . GLY B 1 86 ? 46.344 -3.479 -23.359 1 73.75 86 GLY B O 1
ATOM 5996 N N . ASP B 1 87 ? 48.156 -4.582 -23.953 1 73.25 87 ASP B N 1
ATOM 5997 C CA . ASP B 1 87 ? 48.625 -5.168 -22.703 1 73.25 87 ASP B CA 1
ATOM 5998 C C . ASP B 1 87 ? 49.406 -4.156 -21.875 1 73.25 87 ASP B C 1
ATOM 6000 O O . ASP B 1 87 ? 50.031 -4.516 -20.875 1 73.25 87 ASP B O 1
ATOM 6004 N N . GLY B 1 88 ? 49.312 -2.822 -22.172 1 81.81 88 GLY B N 1
ATOM 6005 C CA . GLY B 1 88 ? 50.031 -1.872 -21.344 1 81.81 88 GLY B CA 1
ATOM 6006 C C . GLY B 1 88 ? 49.344 -1.538 -20.047 1 81.81 88 GLY B C 1
ATOM 6007 O O . GLY B 1 88 ? 48.188 -1.094 -20.062 1 81.81 88 GLY B O 1
ATOM 6008 N N . HIS B 1 89 ? 49.938 -1.803 -18.922 1 86 89 HIS B N 1
ATOM 6009 C CA . HIS B 1 89 ? 49.344 -1.612 -17.594 1 86 89 HIS B CA 1
ATOM 6010 C C . HIS B 1 89 ? 49.031 -0.14 -17.344 1 86 89 HIS B C 1
ATOM 6012 O O . HIS B 1 89 ? 48 0.196 -16.797 1 86 89 HIS B O 1
ATOM 6018 N N . LEU B 1 90 ? 49.906 0.708 -17.781 1 89.69 90 LEU B N 1
ATOM 6019 C CA . LEU B 1 90 ? 49.719 2.131 -17.516 1 89.69 90 LEU B CA 1
ATOM 6020 C C . LEU B 1 90 ? 48.594 2.699 -18.344 1 89.69 90 LEU B C 1
ATOM 6022 O O . LEU B 1 90 ? 47.75 3.461 -17.828 1 89.69 90 LEU B O 1
ATOM 6026 N N . LEU B 1 91 ? 48.469 2.342 -19.578 1 90 91 LEU B N 1
ATOM 6027 C CA . LEU B 1 91 ? 47.438 2.857 -20.438 1 90 91 LEU B CA 1
ATOM 6028 C C . LEU B 1 91 ? 46.062 2.305 -20.031 1 90 91 LEU B C 1
ATOM 6030 O O . LEU B 1 91 ? 45.031 2.99 -20.156 1 90 91 LEU B O 1
ATOM 6034 N N . ARG B 1 92 ? 46.094 1.119 -19.547 1 90.44 92 ARG B N 1
ATOM 6035 C CA . ARG B 1 92 ? 44.875 0.518 -19.078 1 90.44 92 ARG B CA 1
ATOM 6036 C C . ARG B 1 92 ? 44.375 1.193 -17.797 1 90.44 92 ARG B C 1
ATOM 6038 O O . ARG B 1 92 ? 43.188 1.41 -17.625 1 90.44 92 ARG B O 1
ATOM 6045 N N . TYR B 1 93 ? 45.344 1.469 -16.984 1 93.31 93 TYR B N 1
ATOM 6046 C CA . TYR B 1 93 ? 45 2.16 -15.75 1 93.31 93 TYR B CA 1
ATOM 6047 C C . TYR B 1 93 ? 44.438 3.557 -16.031 1 93.31 93 TYR B C 1
ATOM 6049 O O . TYR B 1 93 ? 43.469 3.979 -15.438 1 93.31 93 TYR B O 1
ATOM 6057 N N . LEU B 1 94 ? 45.031 4.238 -16.969 1 92.75 94 LEU B N 1
ATOM 6058 C CA . LEU B 1 94 ? 44.625 5.59 -17.312 1 92.75 94 LEU B CA 1
ATOM 6059 C C . LEU B 1 94 ? 43.25 5.578 -17.984 1 92.75 94 LEU B C 1
ATOM 6061 O O . LEU B 1 94 ? 42.438 6.461 -17.734 1 92.75 94 LEU B O 1
ATOM 6065 N N . SER B 1 95 ? 43.094 4.625 -18.781 1 91.5 95 SER B N 1
ATOM 6066 C CA . SER B 1 95 ? 41.781 4.531 -19.438 1 91.5 95 SER B CA 1
ATOM 6067 C C . SER B 1 95 ? 40.688 4.242 -18.422 1 91.5 95 SER B C 1
ATOM 6069 O O . SER B 1 95 ? 39.594 4.824 -18.5 1 91.5 95 SER B O 1
ATOM 6071 N N . TRP B 1 96 ? 41 3.393 -17.453 1 92.12 96 TRP B N 1
ATOM 6072 C CA . TRP B 1 96 ? 40.031 3.018 -16.438 1 92.12 96 TRP B CA 1
ATOM 6073 C C . TRP B 1 96 ? 39.719 4.191 -15.516 1 92.12 96 TRP B C 1
ATOM 6075 O O . TRP B 1 96 ? 38.594 4.367 -15.07 1 92.12 96 TRP B O 1
ATOM 6085 N N . THR B 1 97 ? 40.656 5.047 -15.266 1 95 97 THR B N 1
ATOM 6086 C CA . THR B 1 97 ? 40.5 6.09 -14.25 1 95 97 THR B CA 1
ATOM 6087 C C . THR B 1 97 ? 40.062 7.398 -14.891 1 95 97 THR B C 1
ATOM 6089 O O . THR B 1 97 ? 39.219 8.133 -14.32 1 95 97 THR B O 1
ATOM 6092 N N . VAL B 1 98 ? 40.5 7.688 -16.062 1 95.19 98 VAL B N 1
ATOM 6093 C CA . VAL B 1 98 ? 40.219 8.977 -16.688 1 95.19 98 VAL B CA 1
ATOM 6094 C C . VAL B 1 98 ? 38.75 9.023 -17.109 1 95.19 98 VAL B C 1
ATOM 6096 O O . VAL B 1 98 ? 38.094 10.078 -17.047 1 95.19 98 VAL B O 1
ATOM 6099 N N . TYR B 1 99 ? 38.281 7.898 -17.516 1 95.38 99 TYR B N 1
ATOM 6100 C CA . TYR B 1 99 ? 36.906 7.82 -18.016 1 95.38 99 TYR B CA 1
ATOM 6101 C C . TYR B 1 99 ? 35.906 8.266 -16.953 1 95.38 99 TYR B C 1
ATOM 6103 O O . TYR B 1 99 ? 35.188 9.234 -17.141 1 95.38 99 TYR B O 1
ATOM 6111 N N . PRO B 1 100 ? 35.875 7.695 -15.781 1 96.12 100 PRO B N 1
ATOM 6112 C CA . PRO B 1 100 ? 34.906 8.125 -14.75 1 96.12 100 PRO B CA 1
ATOM 6113 C C . PRO B 1 100 ? 35.25 9.508 -14.188 1 96.12 100 PRO B C 1
ATOM 6115 O O . PRO B 1 100 ? 34.344 10.25 -13.797 1 96.12 100 PRO B O 1
ATOM 6118 N N . VAL B 1 101 ? 36.5 9.891 -14.141 1 97.06 101 VAL B N 1
ATOM 6119 C CA . VAL B 1 101 ? 36.906 11.195 -13.609 1 97.06 101 VAL B CA 1
ATOM 6120 C C . VAL B 1 101 ? 36.406 12.305 -14.523 1 97.06 101 VAL B C 1
ATOM 6122 O O . VAL B 1 101 ? 35.875 13.312 -14.047 1 97.06 101 VAL B O 1
ATOM 6125 N N . ALA B 1 102 ? 36.5 12.078 -15.805 1 96.38 102 ALA B N 1
ATOM 6126 C CA . ALA B 1 102 ? 36.031 13.07 -16.766 1 96.38 102 ALA B CA 1
ATOM 6127 C C . ALA B 1 102 ? 34.531 13.203 -16.719 1 96.38 102 ALA B C 1
ATOM 6129 O O . ALA B 1 102 ? 34 14.312 -16.75 1 96.38 102 ALA B O 1
ATOM 6130 N N . LEU B 1 103 ? 33.875 12.133 -16.656 1 96.62 103 LEU B N 1
ATOM 6131 C CA . LEU B 1 103 ? 32.438 12.148 -16.672 1 96.62 103 LEU B CA 1
ATOM 6132 C C . LEU B 1 103 ? 31.891 12.773 -15.391 1 96.62 103 LEU B C 1
ATOM 6134 O O . LEU B 1 103 ? 30.953 13.586 -15.438 1 96.62 103 LEU B O 1
ATOM 6138 N N . LEU B 1 104 ? 32.438 12.469 -14.242 1 96.5 104 LEU B N 1
ATOM 6139 C CA . LEU B 1 104 ? 31.938 12.992 -12.969 1 96.5 104 LEU B CA 1
ATOM 6140 C C . LEU B 1 104 ? 32.281 14.469 -12.828 1 96.5 104 LEU B C 1
ATOM 6142 O O . LEU B 1 104 ? 31.484 15.242 -12.273 1 96.5 104 LEU B O 1
ATOM 6146 N N . SER B 1 105 ? 33.5 14.805 -13.258 1 95.31 105 SER B N 1
ATOM 6147 C CA . SER B 1 105 ? 33.844 16.219 -13.219 1 95.31 105 SER B CA 1
ATOM 6148 C C . SER B 1 105 ? 32.938 17.047 -14.125 1 95.31 105 SER B C 1
ATOM 6150 O O . SER B 1 105 ? 32.562 18.156 -13.766 1 95.31 105 SER B O 1
ATOM 6152 N N . PHE B 1 106 ? 32.625 16.469 -15.188 1 95.25 106 PHE B N 1
ATOM 6153 C CA . PHE B 1 106 ? 31.703 17.141 -16.094 1 95.25 106 PHE B CA 1
ATOM 6154 C C . PHE B 1 106 ? 30.297 17.219 -15.492 1 95.25 106 PHE B C 1
ATOM 6156 O O . PHE B 1 106 ? 29.625 18.234 -15.594 1 95.25 106 PHE B O 1
ATOM 6163 N N . SER B 1 107 ? 29.859 16.125 -14.945 1 95.62 107 SER B N 1
ATOM 6164 C CA . SER B 1 107 ? 28.547 16.094 -14.328 1 95.62 107 SER B CA 1
ATOM 6165 C C . SER B 1 107 ? 28.406 17.156 -13.242 1 95.62 107 SER B C 1
ATOM 6167 O O . SER B 1 107 ? 27.438 17.906 -13.219 1 95.62 107 SER B O 1
ATOM 6169 N N . SER B 1 108 ? 29.375 17.266 -12.375 1 94.06 108 SER B N 1
ATOM 6170 C CA . SER B 1 108 ? 29.344 18.25 -11.297 1 94.06 108 SER B CA 1
ATOM 6171 C C . SER B 1 108 ? 29.469 19.672 -11.836 1 94.06 108 SER B C 1
ATOM 6173 O O . SER B 1 108 ? 28.719 20.562 -11.422 1 94.06 108 SER B O 1
ATOM 6175 N N . GLY B 1 109 ? 30.391 19.875 -12.742 1 91.81 109 GLY B N 1
ATOM 6176 C CA . GLY B 1 109 ? 30.594 21.203 -13.305 1 91.81 109 GLY B CA 1
ATOM 6177 C C . GLY B 1 109 ? 29.406 21.703 -14.094 1 91.81 109 GLY B C 1
ATOM 6178 O O . GLY B 1 109 ? 28.984 22.859 -13.938 1 91.81 109 GLY B O 1
ATOM 6179 N N . PHE B 1 110 ? 28.859 20.875 -14.828 1 91.62 110 PHE B N 1
ATOM 6180 C CA . PHE B 1 110 ? 27.734 21.25 -15.664 1 91.62 110 PHE B CA 1
ATOM 6181 C C . PHE B 1 110 ? 26.5 21.5 -14.805 1 91.62 110 PHE B C 1
ATOM 6183 O O . PHE B 1 110 ? 25.828 22.516 -14.969 1 91.62 110 PHE B O 1
ATOM 6190 N N . SER B 1 111 ? 26.203 20.578 -13.938 1 89.75 111 SER B N 1
ATOM 6191 C CA . SER B 1 111 ? 25.016 20.688 -13.109 1 89.75 111 SER B CA 1
ATOM 6192 C C . SER B 1 111 ? 25.062 21.922 -12.219 1 89.75 111 SER B C 1
ATOM 6194 O O . SER B 1 111 ? 24.078 22.656 -12.086 1 89.75 111 SER B O 1
ATOM 6196 N N . GLN B 1 112 ? 26.234 22.219 -11.727 1 86.06 112 GLN B N 1
ATOM 6197 C CA . GLN B 1 112 ? 26.375 23.344 -10.805 1 86.06 112 GLN B CA 1
ATOM 6198 C C . GLN B 1 112 ? 26.375 24.672 -11.555 1 86.06 112 GLN B C 1
ATOM 6200 O O . GLN B 1 112 ? 25.984 25.703 -11 1 86.06 112 GLN B O 1
ATOM 6205 N N . SER B 1 113 ? 26.781 24.609 -12.758 1 87.81 113 SER B N 1
ATOM 6206 C CA . SER B 1 113 ? 26.812 25.844 -13.547 1 87.81 113 SER B CA 1
ATOM 6207 C C . SER B 1 113 ? 25.406 26.266 -13.953 1 87.81 113 SER B C 1
ATOM 6209 O O . SER B 1 113 ? 25.125 27.469 -14.078 1 87.81 113 SER B O 1
ATOM 6211 N N . ILE B 1 114 ? 24.578 25.375 -14.047 1 88.44 114 ILE B N 1
ATOM 6212 C CA . ILE B 1 114 ? 23.203 25.688 -14.445 1 88.44 114 ILE B CA 1
ATOM 6213 C C . ILE B 1 114 ? 22.375 26.031 -13.211 1 88.44 114 ILE B C 1
ATOM 6215 O O . ILE B 1 114 ? 21.719 27.078 -13.164 1 88.44 114 ILE B O 1
ATOM 6219 N N . THR B 1 115 ? 22.375 25.062 -12.219 1 87.06 115 THR B N 1
ATOM 6220 C CA . THR B 1 115 ? 21.641 25.297 -10.977 1 87.06 115 THR B CA 1
ATOM 6221 C C . THR B 1 115 ? 22.266 24.5 -9.828 1 87.06 115 THR B C 1
ATOM 6223 O O . THR B 1 115 ? 22.547 23.312 -9.977 1 87.06 115 THR B O 1
ATOM 6226 N N . PRO B 1 116 ? 22.438 25.141 -8.773 1 80.44 116 PRO B N 1
ATOM 6227 C CA . PRO B 1 116 ? 22.984 24.422 -7.625 1 80.44 116 PRO B CA 1
ATOM 6228 C C . PRO B 1 116 ? 21.984 23.438 -7.016 1 80.44 116 PRO B C 1
ATOM 6230 O O . PRO B 1 116 ? 22.375 22.562 -6.234 1 80.44 116 PRO B O 1
ATOM 6233 N N . SER B 1 117 ? 20.781 23.516 -7.434 1 78.62 117 SER B N 1
ATOM 6234 C CA . SER B 1 117 ? 19.719 22.672 -6.867 1 78.62 117 SER B CA 1
ATOM 6235 C C . SER B 1 117 ? 19.656 21.312 -7.566 1 78.62 117 SER B C 1
ATOM 6237 O O . SER B 1 117 ? 18.859 20.453 -7.191 1 78.62 117 SER B O 1
ATOM 6239 N N . SER B 1 118 ? 20.562 21.141 -8.445 1 80.94 118 SER B N 1
ATOM 6240 C CA . SER B 1 118 ? 20.531 19.906 -9.211 1 80.94 118 SER B CA 1
ATOM 6241 C C . SER B 1 118 ? 21.312 18.797 -8.516 1 80.94 118 SER B C 1
ATOM 6243 O O . SER B 1 118 ? 21.141 17.609 -8.836 1 80.94 118 SER B O 1
ATOM 6245 N N . GLY B 1 119 ? 22.094 19.203 -7.543 1 83.31 119 GLY B N 1
ATOM 6246 C CA . GLY B 1 119 ? 22.922 18.203 -6.883 1 83.31 119 GLY B CA 1
ATOM 6247 C C . GLY B 1 119 ? 22.156 17.391 -5.855 1 83.31 119 GLY B C 1
ATOM 6248 O O . GLY B 1 119 ? 21.219 17.875 -5.223 1 83.31 119 GLY B O 1
ATOM 6249 N N . GLY B 1 120 ? 22.5 16.047 -5.789 1 85.88 120 GLY B N 1
ATOM 6250 C CA . GLY B 1 120 ? 21.906 15.188 -4.785 1 85.88 120 GLY B CA 1
ATOM 6251 C C . GLY B 1 120 ? 20.797 14.312 -5.336 1 85.88 120 GLY B C 1
ATOM 6252 O O . GLY B 1 120 ? 20.531 14.312 -6.543 1 85.88 120 GLY B O 1
ATOM 6253 N N . SER B 1 121 ? 20.172 13.555 -4.516 1 90 121 SER B N 1
ATOM 6254 C CA . SER B 1 121 ? 19.109 12.617 -4.895 1 90 121 SER B CA 1
ATOM 6255 C C . SER B 1 121 ? 17.828 13.352 -5.238 1 90 121 SER B C 1
ATOM 6257 O O . SER B 1 121 ? 17.156 13.023 -6.23 1 90 121 SER B O 1
ATOM 6259 N N . GLY B 1 122 ? 17.422 14.375 -4.527 1 91.06 122 GLY B N 1
ATOM 6260 C CA . GLY B 1 122 ? 16.203 15.125 -4.762 1 91.06 122 GLY B CA 1
ATOM 6261 C C . GLY B 1 122 ? 15.031 14.633 -3.924 1 91.06 122 GLY B C 1
ATOM 6262 O O . GLY B 1 122 ? 14.031 15.336 -3.775 1 91.06 122 GLY B O 1
ATOM 6263 N N . ILE B 1 123 ? 15.141 13.422 -3.293 1 93.94 123 ILE B N 1
ATOM 6264 C CA . ILE B 1 123 ? 14.039 12.836 -2.539 1 93.94 123 ILE B CA 1
ATOM 6265 C C . ILE B 1 123 ? 13.781 13.656 -1.275 1 93.94 123 ILE B C 1
ATOM 6267 O O . ILE B 1 123 ? 12.633 13.984 -0.961 1 93.94 123 ILE B O 1
ATOM 6271 N N . PRO B 1 124 ? 14.859 14.078 -0.542 1 92.12 124 PRO B N 1
ATOM 6272 C CA . PRO B 1 124 ? 14.602 14.891 0.646 1 92.12 124 PRO B CA 1
ATOM 6273 C C . PRO B 1 124 ? 13.906 16.219 0.316 1 92.12 124 PRO B C 1
ATOM 6275 O O . PRO B 1 124 ? 13.031 16.656 1.063 1 92.12 124 PRO B O 1
ATOM 6278 N N . GLU B 1 125 ? 14.25 16.766 -0.79 1 91.81 125 GLU B N 1
ATOM 6279 C CA . GLU B 1 125 ? 13.617 18.016 -1.211 1 91.81 125 GLU B CA 1
ATOM 6280 C C . GLU B 1 125 ? 12.172 17.781 -1.646 1 91.81 125 GLU B C 1
ATOM 6282 O O . GLU B 1 125 ? 11.289 18.578 -1.331 1 91.81 125 GLU B O 1
ATOM 6287 N N . VAL B 1 126 ? 12.016 16.703 -2.41 1 92.31 126 VAL B N 1
ATOM 6288 C CA . VAL B 1 126 ? 10.664 16.375 -2.854 1 92.31 126 VAL B CA 1
ATOM 6289 C C . VAL B 1 126 ? 9.781 16.078 -1.645 1 92.31 126 VAL B C 1
ATOM 6291 O O . VAL B 1 126 ? 8.617 16.484 -1.602 1 92.31 126 VAL B O 1
ATOM 6294 N N . LYS B 1 127 ? 10.297 15.344 -0.711 1 90.75 127 LYS B N 1
ATOM 6295 C CA . LYS B 1 127 ? 9.57 15.055 0.523 1 90.75 127 LYS B CA 1
ATOM 6296 C C . LYS B 1 127 ? 9.156 16.344 1.232 1 90.75 127 LYS B C 1
ATOM 6298 O O . LYS B 1 127 ? 8.031 16.453 1.728 1 90.75 127 LYS B O 1
ATOM 6303 N N . THR B 1 128 ? 10 17.312 1.254 1 85.81 128 THR B N 1
ATOM 6304 C CA . THR B 1 128 ? 9.727 18.594 1.89 1 85.81 128 THR B CA 1
ATOM 6305 C C . THR B 1 128 ? 8.68 19.375 1.098 1 85.81 128 THR B C 1
ATOM 6307 O O . THR B 1 128 ? 7.809 20.016 1.681 1 85.81 128 THR B O 1
ATOM 6310 N N . ILE B 1 129 ? 8.766 19.266 -0.175 1 86.31 129 ILE B N 1
ATOM 6311 C CA . ILE B 1 129 ? 7.816 19.953 -1.034 1 86.31 129 ILE B CA 1
ATOM 6312 C C . ILE B 1 129 ? 6.418 19.375 -0.833 1 86.31 129 ILE B C 1
ATOM 6314 O O . ILE B 1 129 ? 5.434 20.125 -0.783 1 86.31 129 ILE B O 1
ATOM 6318 N N . LEU B 1 130 ? 6.324 18.125 -0.711 1 85.69 130 LEU B N 1
ATOM 6319 C CA . LEU B 1 130 ? 5.035 17.438 -0.596 1 85.69 130 LEU B CA 1
ATOM 6320 C C . LEU B 1 130 ? 4.402 17.703 0.766 1 85.69 130 LEU B C 1
ATOM 6322 O O . LEU B 1 130 ? 3.205 17.484 0.952 1 85.69 130 LEU B O 1
ATOM 6326 N N . THR B 1 131 ? 5.199 18.172 1.678 1 77.38 131 THR B N 1
ATOM 6327 C CA . THR B 1 131 ? 4.629 18.578 2.963 1 77.38 131 THR B CA 1
ATOM 6328 C C . THR B 1 131 ? 4.055 19.984 2.889 1 77.38 131 THR B C 1
ATOM 6330 O O . THR B 1 131 ? 3.422 20.453 3.838 1 77.38 131 THR B O 1
ATOM 6333 N N . GLY B 1 132 ? 4.242 20.688 1.815 1 73.94 132 GLY B N 1
ATOM 6334 C CA . GLY B 1 132 ? 3.613 22 1.627 1 73.94 132 GLY B CA 1
ATOM 6335 C C . GLY B 1 132 ? 4.613 23.125 1.513 1 73.94 132 GLY B C 1
ATOM 6336 O O . GLY B 1 132 ? 4.23 24.281 1.301 1 73.94 132 GLY B O 1
ATOM 6337 N N . VAL B 1 133 ? 5.867 22.781 1.621 1 74.75 133 VAL B N 1
ATOM 6338 C CA . VAL B 1 133 ? 6.887 23.828 1.555 1 74.75 133 VAL B CA 1
ATOM 6339 C C . VAL B 1 133 ? 7.23 24.125 0.096 1 74.75 133 VAL B C 1
ATOM 6341 O O . VAL B 1 133 ? 7.367 23.203 -0.714 1 74.75 133 VAL B O 1
ATOM 6344 N N . VAL B 1 134 ? 7.289 25.344 -0.136 1 73.38 134 VAL B N 1
ATOM 6345 C CA . VAL B 1 134 ? 7.562 25.75 -1.513 1 73.38 134 VAL B CA 1
ATOM 6346 C C . VAL B 1 134 ? 9.062 25.938 -1.705 1 73.38 134 VAL B C 1
ATOM 6348 O O . VAL B 1 134 ? 9.688 26.75 -1.021 1 73.38 134 VAL B O 1
ATOM 6351 N N . LEU B 1 135 ? 9.594 25.078 -2.42 1 76.19 135 LEU B N 1
ATOM 6352 C CA . LEU B 1 135 ? 10.977 25.219 -2.867 1 76.19 135 LEU B CA 1
ATOM 6353 C C . LEU B 1 135 ? 11.039 25.453 -4.375 1 76.19 135 LEU B C 1
ATOM 6355 O O . LEU B 1 135 ? 11.156 24.484 -5.145 1 76.19 135 LEU B O 1
ATOM 6359 N N . GLU B 1 136 ? 10.883 26.578 -4.816 1 71.06 136 GLU B N 1
ATOM 6360 C CA . GLU B 1 136 ? 10.633 26.906 -6.219 1 71.06 136 GLU B CA 1
ATOM 6361 C C . GLU B 1 136 ? 11.812 26.5 -7.098 1 71.06 136 GLU B C 1
ATOM 6363 O O . GLU B 1 136 ? 11.625 25.984 -8.203 1 71.06 136 GLU B O 1
ATOM 6368 N N . ASP B 1 137 ? 12.977 26.578 -6.688 1 79.31 137 ASP B N 1
ATOM 6369 C CA . ASP B 1 137 ? 14.141 26.312 -7.539 1 79.31 137 ASP B CA 1
ATOM 6370 C C . ASP B 1 137 ? 14.273 24.828 -7.855 1 79.31 137 ASP B C 1
ATOM 6372 O O . ASP B 1 137 ? 14.859 24.453 -8.867 1 79.31 137 ASP B O 1
ATOM 6376 N N . TYR B 1 138 ? 13.609 24.141 -7.141 1 84.12 138 TYR B N 1
ATOM 6377 C CA . TYR B 1 138 ? 13.781 22.688 -7.305 1 84.12 138 TYR B CA 1
ATOM 6378 C C . TYR B 1 138 ? 12.797 22.141 -8.328 1 84.12 138 TYR B C 1
ATOM 6380 O O . TYR B 1 138 ? 12.969 21.016 -8.812 1 84.12 138 TYR B O 1
ATOM 6388 N N . LEU B 1 139 ? 11.836 22.891 -8.773 1 86.06 139 LEU B N 1
ATOM 6389 C CA . LEU B 1 139 ? 10.852 22.391 -9.727 1 86.06 139 LEU B CA 1
ATOM 6390 C C . LEU B 1 139 ? 10.969 23.125 -11.062 1 86.06 139 LEU B C 1
ATOM 6392 O O . LEU B 1 139 ? 10.148 22.922 -11.961 1 86.06 139 LEU B O 1
ATOM 6396 N N . ASP B 1 140 ? 12.07 23.75 -11.281 1 85.31 140 ASP B N 1
ATOM 6397 C CA . ASP B 1 140 ? 12.281 24.547 -12.492 1 85.31 140 ASP B CA 1
ATOM 6398 C C . ASP B 1 140 ? 12.766 23.656 -13.641 1 85.31 140 ASP B C 1
ATOM 6400 O O . ASP B 1 140 ? 13.422 22.641 -13.414 1 85.31 140 ASP B O 1
ATOM 6404 N N . ILE B 1 141 ? 12.5 24.078 -14.836 1 83.88 141 ILE B N 1
ATOM 6405 C CA . ILE B 1 141 ? 12.82 23.328 -16.047 1 83.88 141 ILE B CA 1
ATOM 6406 C C . ILE B 1 141 ? 14.336 23.312 -16.25 1 83.88 141 ILE B C 1
ATOM 6408 O O . ILE B 1 141 ? 14.883 22.359 -16.797 1 83.88 141 ILE B O 1
ATOM 6412 N N . LYS B 1 142 ? 15.023 24.375 -15.82 1 86.81 142 LYS B N 1
ATOM 6413 C CA . LYS B 1 142 ? 16.469 24.391 -15.93 1 86.81 142 LYS B CA 1
ATOM 6414 C C . LYS B 1 142 ? 17.109 23.297 -15.094 1 86.81 142 LYS B C 1
ATOM 6416 O O . LYS B 1 142 ? 18.109 22.688 -15.5 1 86.81 142 LYS B O 1
ATOM 6421 N N . ASN B 1 143 ? 16.484 23.094 -14.023 1 91.06 143 ASN B N 1
ATOM 6422 C CA . ASN B 1 143 ? 16.969 22.016 -13.164 1 91.06 143 ASN B CA 1
ATOM 6423 C C . ASN B 1 143 ? 16.75 20.641 -13.797 1 91.06 143 ASN B C 1
ATOM 6425 O O . ASN B 1 143 ? 17.531 19.719 -13.586 1 91.06 143 ASN B O 1
ATOM 6429 N N . PHE B 1 144 ? 15.734 20.594 -14.664 1 93.56 144 PHE B N 1
ATOM 6430 C CA . PHE B 1 144 ? 15.406 19.328 -15.336 1 93.56 144 PHE B CA 1
ATOM 6431 C C . PHE B 1 144 ? 16.516 18.938 -16.297 1 93.56 144 PHE B C 1
ATOM 6433 O O . PHE B 1 144 ? 17.016 17.812 -16.266 1 93.56 144 PHE B O 1
ATOM 6440 N N . GLY B 1 145 ? 16.906 19.812 -17.156 1 91.38 145 GLY B N 1
ATOM 6441 C CA . GLY B 1 145 ? 17.969 19.531 -18.125 1 91.38 145 GLY B CA 1
ATOM 6442 C C . GLY B 1 145 ? 19.312 19.25 -17.469 1 91.38 145 GLY B C 1
ATOM 6443 O O . GLY B 1 145 ? 20.031 18.344 -17.906 1 91.38 145 GLY B O 1
ATOM 6444 N N . ALA B 1 146 ? 19.609 19.953 -16.422 1 93.5 146 ALA B N 1
ATOM 6445 C CA . ALA B 1 146 ? 20.875 19.766 -15.719 1 93.5 146 ALA B CA 1
ATOM 6446 C C . ALA B 1 146 ? 20.922 18.406 -15.047 1 93.5 146 ALA B C 1
ATOM 6448 O O . ALA B 1 146 ? 21.953 17.719 -15.07 1 93.5 146 ALA B O 1
ATOM 6449 N N . LYS B 1 147 ? 19.844 18.016 -14.5 1 94.31 147 LYS B N 1
ATOM 6450 C CA . LYS B 1 147 ? 19.797 16.734 -13.781 1 94.31 147 LYS B CA 1
ATOM 6451 C C . LYS B 1 147 ? 19.828 15.555 -14.742 1 94.31 147 LYS B C 1
ATOM 6453 O O . LYS B 1 147 ? 20.422 14.516 -14.438 1 94.31 147 LYS B O 1
ATOM 6458 N N . VAL B 1 148 ? 19.188 15.68 -15.93 1 95 148 VAL B N 1
ATOM 6459 C CA . VAL B 1 148 ? 19.172 14.602 -16.906 1 95 148 VAL B CA 1
ATOM 6460 C C . VAL B 1 148 ? 20.578 14.367 -17.438 1 95 148 VAL B C 1
ATOM 6462 O O . VAL B 1 148 ? 21.047 13.227 -17.5 1 95 148 VAL B O 1
ATOM 6465 N N . VAL B 1 149 ? 21.266 15.414 -17.766 1 94.5 149 VAL B N 1
ATOM 6466 C CA . VAL B 1 149 ? 22.609 15.297 -18.328 1 94.5 149 VAL B CA 1
ATOM 6467 C C . VAL B 1 149 ? 23.594 14.867 -17.234 1 94.5 149 VAL B C 1
ATOM 6469 O O . VAL B 1 149 ? 24.422 13.977 -17.453 1 94.5 149 VAL B O 1
ATOM 6472 N N . GLY B 1 150 ? 23.453 15.516 -16.109 1 95.12 150 GLY B N 1
ATOM 6473 C CA . GLY B 1 150 ? 24.328 15.141 -15 1 95.12 150 GLY B CA 1
ATOM 6474 C C . GLY B 1 150 ? 24.156 13.688 -14.578 1 95.12 150 GLY B C 1
ATOM 6475 O O . GLY B 1 150 ? 25.156 12.984 -14.367 1 95.12 150 GLY B O 1
ATOM 6476 N N . LEU B 1 151 ? 22.953 13.258 -14.492 1 96.38 151 LEU B N 1
ATOM 6477 C CA . LEU B 1 151 ? 22.672 11.891 -14.086 1 96.38 151 LEU B CA 1
ATOM 6478 C C . LEU B 1 151 ? 23.156 10.898 -15.141 1 96.38 151 LEU B C 1
ATOM 6480 O O . LEU B 1 151 ? 23.672 9.828 -14.797 1 96.38 151 LEU B O 1
ATOM 6484 N N . SER B 1 152 ? 22.984 11.203 -16.406 1 96.19 152 SER B N 1
ATOM 6485 C CA . SER B 1 152 ? 23.453 10.32 -17.469 1 96.19 152 SER B CA 1
ATOM 6486 C C . SER B 1 152 ? 24.969 10.109 -17.391 1 96.19 152 SER B C 1
ATOM 6488 O O . SER B 1 152 ? 25.453 8.992 -17.594 1 96.19 152 SER B O 1
ATOM 6490 N N . CYS B 1 153 ? 25.672 11.148 -17.078 1 95.81 153 CYS B N 1
ATOM 6491 C CA . CYS B 1 153 ? 27.109 11.031 -16.922 1 95.81 153 CYS B CA 1
ATOM 6492 C C . CYS B 1 153 ? 27.469 10.195 -15.695 1 95.81 153 CYS B C 1
ATOM 6494 O O . CYS B 1 153 ? 28.422 9.398 -15.734 1 95.81 153 CYS B O 1
ATOM 6496 N N . THR B 1 154 ? 26.719 10.398 -14.68 1 95.38 154 THR B N 1
ATOM 6497 C CA . THR B 1 154 ? 26.953 9.641 -13.461 1 95.38 154 THR B CA 1
ATOM 6498 C C . THR B 1 154 ? 26.703 8.156 -13.688 1 95.38 154 THR B C 1
ATOM 6500 O O . THR B 1 154 ? 27.5 7.312 -13.281 1 95.38 154 THR B O 1
ATOM 6503 N N . LEU B 1 155 ? 25.641 7.859 -14.367 1 95.25 155 LEU B N 1
ATOM 6504 C CA . LEU B 1 155 ? 25.266 6.465 -14.57 1 95.25 155 LEU B CA 1
ATOM 6505 C C . LEU B 1 155 ? 26.203 5.789 -15.57 1 95.25 155 LEU B C 1
ATOM 6507 O O . LEU B 1 155 ? 26.391 4.57 -15.516 1 95.25 155 LEU B O 1
ATOM 6511 N N . ALA B 1 156 ? 26.781 6.531 -16.406 1 95.62 156 ALA B N 1
ATOM 6512 C CA . ALA B 1 156 ? 27.719 5.988 -17.391 1 95.62 156 ALA B CA 1
ATOM 6513 C C . ALA B 1 156 ? 28.984 5.484 -16.719 1 95.62 156 ALA B C 1
ATOM 6515 O O . ALA B 1 156 ? 29.734 4.699 -17.312 1 95.62 156 ALA B O 1
ATOM 6516 N N . THR B 1 157 ? 29.25 5.918 -15.508 1 94.56 157 THR B N 1
ATOM 6517 C CA . THR B 1 157 ? 30.438 5.465 -14.789 1 94.56 157 THR B CA 1
ATOM 6518 C C . THR B 1 157 ? 30.234 4.051 -14.25 1 94.56 157 THR B C 1
ATOM 6520 O O . THR B 1 157 ? 31.188 3.395 -13.844 1 94.56 157 THR B O 1
ATOM 6523 N N . GLY B 1 158 ? 28.984 3.559 -14.211 1 89.38 158 GLY B N 1
ATOM 6524 C CA . GLY B 1 158 ? 28.688 2.176 -13.883 1 89.38 158 GLY B CA 1
ATOM 6525 C C . GLY B 1 158 ? 29.016 1.816 -12.445 1 89.38 158 GLY B C 1
ATOM 6526 O O . GLY B 1 158 ? 28.734 2.594 -11.523 1 89.38 158 GLY B O 1
ATOM 6527 N N . SER B 1 159 ? 29.609 0.642 -12.258 1 90.25 159 SER B N 1
ATOM 6528 C CA . SER B 1 159 ? 29.875 0.099 -10.93 1 90.25 159 SER B CA 1
ATOM 6529 C C . SER B 1 159 ? 31.156 0.688 -10.328 1 90.25 159 SER B C 1
ATOM 6531 O O . SER B 1 159 ? 31.422 0.531 -9.141 1 90.25 159 SER B O 1
ATOM 6533 N N . THR B 1 160 ? 31.922 1.457 -11.094 1 93.12 160 THR B N 1
ATOM 6534 C CA . THR B 1 160 ? 33.156 2.068 -10.594 1 93.12 160 THR B CA 1
ATOM 6535 C C . THR B 1 160 ? 32.844 3.088 -9.5 1 93.12 160 THR B C 1
ATOM 6537 O O . THR B 1 160 ? 33.469 3.08 -8.445 1 93.12 160 THR B O 1
ATOM 6540 N N . ILE B 1 161 ? 31.859 3.926 -9.75 1 94.12 161 ILE B N 1
ATOM 6541 C CA . ILE B 1 161 ? 31.484 4.926 -8.758 1 94.12 161 ILE B CA 1
ATOM 6542 C C . ILE B 1 161 ? 30.359 4.391 -7.887 1 94.12 161 ILE B C 1
ATOM 6544 O O . ILE B 1 161 ? 30.203 4.809 -6.738 1 94.12 161 ILE B O 1
ATOM 6548 N N . PHE B 1 162 ? 29.547 3.416 -8.359 1 94.06 162 PHE B N 1
ATOM 6549 C CA . PHE B 1 162 ? 28.594 2.654 -7.562 1 94.06 162 PHE B CA 1
ATOM 6550 C C . PHE B 1 162 ? 27.453 3.551 -7.07 1 94.06 162 PHE B C 1
ATOM 6552 O O . PHE B 1 162 ? 27.188 3.625 -5.871 1 94.06 162 PHE B O 1
ATOM 6559 N N . LEU B 1 163 ? 26.828 4.246 -7.996 1 95.44 163 LEU B N 1
ATOM 6560 C CA . LEU B 1 163 ? 25.672 5.102 -7.707 1 95.44 163 LEU B CA 1
ATOM 6561 C C . LEU B 1 163 ? 24.469 4.699 -8.555 1 95.44 163 LEU B C 1
ATOM 6563 O O . LEU B 1 163 ? 24.625 3.979 -9.547 1 95.44 163 LEU B O 1
ATOM 6567 N N . GLY B 1 164 ? 23.297 5.121 -8.109 1 93.75 164 GLY B N 1
ATOM 6568 C CA . GLY B 1 164 ? 22.062 4.727 -8.781 1 93.75 164 GLY B CA 1
ATOM 6569 C C . GLY B 1 164 ? 21.281 5.902 -9.32 1 93.75 164 GLY B C 1
ATOM 6570 O O . GLY B 1 164 ? 21.797 7.02 -9.406 1 93.75 164 GLY B O 1
ATOM 6571 N N . LYS B 1 165 ? 20.031 5.617 -9.75 1 95.25 165 LYS B N 1
ATOM 6572 C CA . LYS B 1 165 ? 19.281 6.668 -10.414 1 95.25 165 LYS B CA 1
ATOM 6573 C C . LYS B 1 165 ? 17.953 6.914 -9.719 1 95.25 165 LYS B C 1
ATOM 6575 O O . LYS B 1 165 ? 17.203 7.828 -10.086 1 95.25 165 LYS B O 1
ATOM 6580 N N . LEU B 1 166 ? 17.562 6.266 -8.68 1 95.5 166 LEU B N 1
ATOM 6581 C CA . LEU B 1 166 ? 16.234 6.328 -8.086 1 95.5 166 LEU B CA 1
ATOM 6582 C C . LEU B 1 166 ? 15.898 7.75 -7.645 1 95.5 166 LEU B C 1
ATOM 6584 O O . LEU B 1 166 ? 14.867 8.305 -8.047 1 95.5 166 LEU B O 1
ATOM 6588 N N . GLY B 1 167 ? 16.734 8.398 -6.898 1 95.44 167 GLY B N 1
ATOM 6589 C CA . GLY B 1 167 ? 16.484 9.727 -6.371 1 95.44 167 GLY B CA 1
ATOM 6590 C C . GLY B 1 167 ? 16.234 10.766 -7.457 1 95.44 167 GLY B C 1
ATOM 6591 O O . GLY B 1 167 ? 15.148 11.352 -7.523 1 95.44 167 GLY B O 1
ATOM 6592 N N . PRO B 1 168 ? 17.172 10.906 -8.305 1 95.88 168 PRO B N 1
ATOM 6593 C CA . PRO B 1 168 ? 17 11.875 -9.391 1 95.88 168 PRO B CA 1
ATOM 6594 C C . PRO B 1 168 ? 15.789 11.578 -10.273 1 95.88 168 PRO B C 1
ATOM 6596 O O . PRO B 1 168 ? 15.141 12.5 -10.773 1 95.88 168 PRO B O 1
ATOM 6599 N N . PHE B 1 169 ? 15.477 10.336 -10.445 1 96.44 169 PHE B N 1
ATOM 6600 C CA . PHE B 1 169 ? 14.305 9.977 -11.242 1 96.44 169 PHE B CA 1
ATOM 6601 C C . PHE B 1 169 ? 13.023 10.461 -10.562 1 96.44 169 PHE B C 1
ATOM 6603 O O . PHE B 1 169 ? 12.102 10.93 -11.234 1 96.44 169 PHE B O 1
ATOM 6610 N N . VAL B 1 170 ? 12.977 10.32 -9.297 1 96.62 170 VAL B N 1
ATOM 6611 C CA . VAL B 1 170 ? 11.82 10.82 -8.555 1 96.62 170 VAL B CA 1
ATOM 6612 C C . VAL B 1 170 ? 11.703 12.328 -8.727 1 96.62 170 VAL B C 1
ATOM 6614 O O . VAL B 1 170 ? 10.617 12.852 -8.992 1 96.62 170 VAL B O 1
ATOM 6617 N N . HIS B 1 171 ? 12.828 12.938 -8.609 1 95.69 171 HIS B N 1
ATOM 6618 C CA . HIS B 1 171 ? 12.844 14.391 -8.758 1 95.69 171 HIS B CA 1
ATOM 6619 C C . HIS B 1 171 ? 12.445 14.797 -10.172 1 95.69 171 HIS B C 1
ATOM 6621 O O . HIS B 1 171 ? 11.664 15.734 -10.359 1 95.69 171 HIS B O 1
ATOM 6627 N N . LEU B 1 172 ? 12.977 14.172 -11.164 1 96.44 172 LEU B N 1
ATOM 6628 C CA . LEU B 1 172 ? 12.656 14.445 -12.555 1 96.44 172 LEU B CA 1
ATOM 6629 C C . LEU B 1 172 ? 11.164 14.242 -12.82 1 96.44 172 LEU B C 1
ATOM 6631 O O . LEU B 1 172 ? 10.531 15.07 -13.477 1 96.44 172 LEU B O 1
ATOM 6635 N N . SER B 1 173 ? 10.672 13.172 -12.32 1 96.88 173 SER B N 1
ATOM 6636 C CA . SER B 1 173 ? 9.258 12.867 -12.516 1 96.88 173 SER B CA 1
ATOM 6637 C C . SER B 1 173 ? 8.367 13.922 -11.867 1 96.88 173 SER B C 1
ATOM 6639 O O . SER B 1 173 ? 7.332 14.297 -12.422 1 96.88 173 SER B O 1
ATOM 6641 N N . VAL B 1 174 ? 8.75 14.391 -10.703 1 95.62 174 VAL B N 1
ATOM 6642 C CA . VAL B 1 174 ? 7.98 15.406 -10 1 95.62 174 VAL B CA 1
ATOM 6643 C C . VAL B 1 174 ? 8.031 16.719 -10.773 1 95.62 174 VAL B C 1
ATOM 6645 O O . VAL B 1 174 ? 7.051 17.469 -10.812 1 95.62 174 VAL B O 1
ATOM 6648 N N . MET B 1 175 ? 9.148 16.984 -11.414 1 95.19 175 MET B N 1
ATOM 6649 C CA . MET B 1 175 ? 9.258 18.188 -12.242 1 95.19 175 MET B CA 1
ATOM 6650 C C . MET B 1 175 ? 8.328 18.094 -13.445 1 95.19 175 MET B C 1
ATOM 6652 O O . MET B 1 175 ? 7.688 19.078 -13.82 1 95.19 175 MET B O 1
ATOM 6656 N N . ILE B 1 176 ? 8.273 16.938 -14.016 1 95.62 176 ILE B N 1
ATOM 6657 C CA . ILE B 1 176 ? 7.359 16.734 -15.133 1 95.62 176 ILE B CA 1
ATOM 6658 C C . ILE B 1 176 ? 5.918 16.891 -14.664 1 95.62 176 ILE B C 1
ATOM 6660 O O . ILE B 1 176 ? 5.098 17.5 -15.367 1 95.62 176 ILE B O 1
ATOM 6664 N N . ALA B 1 177 ? 5.637 16.328 -13.547 1 95.06 177 ALA B N 1
ATOM 6665 C CA . ALA B 1 177 ? 4.297 16.469 -12.984 1 95.06 177 ALA B CA 1
ATOM 6666 C C . ALA B 1 177 ? 3.939 17.922 -12.742 1 95.06 177 ALA B C 1
ATOM 6668 O O . ALA B 1 177 ? 2.811 18.344 -13 1 95.06 177 ALA B O 1
ATOM 6669 N N . ALA B 1 178 ? 4.902 18.672 -12.195 1 91.94 178 ALA B N 1
ATOM 6670 C CA . ALA B 1 178 ? 4.68 20.094 -11.969 1 91.94 178 ALA B CA 1
ATOM 6671 C C . ALA B 1 178 ? 4.406 20.828 -13.281 1 91.94 178 ALA B C 1
ATOM 6673 O O . ALA B 1 178 ? 3.527 21.688 -13.352 1 91.94 178 ALA B O 1
ATOM 6674 N N . TYR B 1 179 ? 5.137 20.484 -14.258 1 91.62 179 TYR B N 1
ATOM 6675 C CA . TYR B 1 179 ? 4.945 21.094 -15.57 1 91.62 179 TYR B CA 1
ATOM 6676 C C . TYR B 1 179 ? 3.58 20.734 -16.141 1 91.62 179 TYR B C 1
ATOM 6678 O O . TYR B 1 179 ? 2.883 21.594 -16.688 1 91.62 179 TYR B O 1
ATOM 6686 N N . LEU B 1 180 ? 3.223 19.5 -16.078 1 91 180 LEU B N 1
ATOM 6687 C CA . LEU B 1 180 ? 1.924 19.047 -16.578 1 91 180 LEU B CA 1
ATOM 6688 C C . LEU B 1 180 ? 0.792 19.703 -15.789 1 91 180 LEU B C 1
ATOM 6690 O O . LEU B 1 180 ? -0.279 19.969 -16.344 1 91 180 LEU B O 1
ATOM 6694 N N . GLY B 1 181 ? 1.047 19.922 -14.516 1 87.25 181 GLY B N 1
ATOM 6695 C CA . GLY B 1 181 ? 0.073 20.656 -13.719 1 87.25 181 GLY B CA 1
ATOM 6696 C C . GLY B 1 181 ? -0.172 22.062 -14.219 1 87.25 181 GLY B C 1
ATOM 6697 O O . GLY B 1 181 ? -1.316 22.516 -14.273 1 87.25 181 GLY B O 1
ATOM 6698 N N . ARG B 1 182 ? 0.839 22.688 -14.594 1 85.19 182 ARG B N 1
ATOM 6699 C CA . ARG B 1 182 ? 0.717 24.031 -15.141 1 85.19 182 ARG B CA 1
ATOM 6700 C C . ARG B 1 182 ? 0.001 24.016 -16.484 1 85.19 182 ARG B C 1
ATOM 6702 O O . ARG B 1 182 ? -0.81 24.891 -16.781 1 85.19 182 ARG B O 1
ATOM 6709 N N . VAL B 1 183 ? 0.324 23.031 -17.234 1 86 183 VAL B N 1
ATOM 6710 C CA . VAL B 1 183 ? -0.326 22.891 -18.531 1 86 183 VAL B CA 1
ATOM 6711 C C . VAL B 1 183 ? -1.818 22.625 -18.344 1 86 183 VAL B C 1
ATOM 6713 O O . VAL B 1 183 ? -2.648 23.156 -19.094 1 86 183 VAL B O 1
ATOM 6716 N N . ARG B 1 184 ? -2.115 21.828 -17.406 1 83.69 184 ARG B N 1
ATOM 6717 C CA . ARG B 1 184 ? -3.508 21.516 -17.109 1 83.69 184 ARG B CA 1
ATOM 6718 C C . ARG B 1 184 ? -4.273 22.781 -16.719 1 83.69 184 ARG B C 1
ATOM 6720 O O . ARG B 1 184 ? -5.406 22.984 -17.156 1 83.69 184 ARG B O 1
ATOM 6727 N N . THR B 1 185 ? -3.664 23.562 -15.859 1 78.94 185 THR B N 1
ATOM 6728 C CA . THR B 1 185 ? -4.312 24.781 -15.414 1 78.94 185 THR B CA 1
ATOM 6729 C C . THR B 1 185 ? -4.555 25.734 -16.578 1 78.94 185 THR B C 1
ATOM 6731 O O . THR B 1 185 ? -5.594 26.391 -16.656 1 78.94 185 THR B O 1
ATOM 6734 N N . LYS B 1 186 ? -3.701 25.75 -17.438 1 80.94 186 LYS B N 1
ATOM 6735 C CA . LYS B 1 186 ? -3.83 26.625 -18.609 1 80.94 186 LYS B CA 1
ATOM 6736 C C . LYS B 1 186 ? -4.887 26.094 -19.562 1 80.94 186 LYS B C 1
ATOM 6738 O O . LYS B 1 186 ? -5.625 26.875 -20.172 1 80.94 186 LYS B O 1
ATOM 6743 N N . THR B 1 187 ? -4.961 24.828 -19.703 1 76.69 187 THR B N 1
ATOM 6744 C CA . THR B 1 187 ? -5.867 24.219 -20.672 1 76.69 187 THR B CA 1
ATOM 6745 C C . THR B 1 187 ? -7.293 24.172 -20.125 1 76.69 187 THR B C 1
ATOM 6747 O O . THR B 1 187 ? -8.25 24.422 -20.859 1 76.69 187 THR B O 1
ATOM 6750 N N . VAL B 1 188 ? -7.52 23.797 -18.844 1 71.44 188 VAL B N 1
ATOM 6751 C CA . VAL B 1 188 ? -8.852 23.609 -18.266 1 71.44 188 VAL B CA 1
ATOM 6752 C C . VAL B 1 188 ? -9.375 24.953 -17.75 1 71.44 188 VAL B C 1
ATOM 6754 O O . VAL B 1 188 ? -10.586 25.156 -17.641 1 71.44 188 VAL B O 1
ATOM 6757 N N . GLY B 1 189 ? -8.617 25.875 -17.516 1 64.44 189 GLY B N 1
ATOM 6758 C CA . GLY B 1 189 ? -9.047 27.203 -17.078 1 64.44 189 GLY B CA 1
ATOM 6759 C C . GLY B 1 189 ? -9.484 27.234 -15.633 1 64.44 189 GLY B C 1
ATOM 6760 O O . GLY B 1 189 ? -10.18 28.156 -15.211 1 64.44 189 GLY B O 1
ATOM 6761 N N . GLU B 1 190 ? -9.406 26.125 -14.977 1 62 190 GLU B N 1
ATOM 6762 C CA . GLU B 1 190 ? -9.789 26.109 -13.57 1 62 190 GLU B CA 1
ATOM 6763 C C . GLU B 1 190 ? -8.68 26.688 -12.695 1 62 190 GLU B C 1
ATOM 6765 O O . GLU B 1 190 ? -7.496 26.562 -13.016 1 62 190 GLU B O 1
ATOM 6770 N N . PRO B 1 191 ? -9.203 27.484 -11.75 1 58.44 191 PRO B N 1
ATOM 6771 C CA . PRO B 1 191 ? -8.172 28.016 -10.859 1 58.44 191 PRO B CA 1
ATOM 6772 C C . PRO B 1 191 ? -7.344 26.938 -10.188 1 58.44 191 PRO B C 1
ATOM 6774 O O . PRO B 1 191 ? -7.844 25.828 -9.945 1 58.44 191 PRO B O 1
ATOM 6777 N N . GLU B 1 192 ? -6.102 27.203 -10.148 1 59.47 192 GLU B N 1
ATOM 6778 C CA . GLU B 1 192 ? -5.109 26.297 -9.562 1 59.47 192 GLU B CA 1
ATOM 6779 C C . GLU B 1 192 ? -5.465 25.953 -8.125 1 59.47 192 GLU B C 1
ATOM 6781 O O . GLU B 1 192 ? -5.676 26.844 -7.297 1 59.47 192 GLU B O 1
ATOM 6786 N N . SER B 1 193 ? -5.984 24.734 -7.938 1 65.44 193 SER B N 1
ATOM 6787 C CA . SER B 1 193 ? -6.164 24.281 -6.566 1 65.44 193 SER B CA 1
ATOM 6788 C C . SER B 1 193 ? -4.891 23.625 -6.031 1 65.44 193 SER B C 1
ATOM 6790 O O . SER B 1 193 ? -4.266 22.812 -6.719 1 65.44 193 SER B O 1
ATOM 6792 N N . LYS B 1 194 ? -4.328 24.234 -4.938 1 68.81 194 LYS B N 1
ATOM 6793 C CA . LYS B 1 194 ? -3.129 23.703 -4.289 1 68.81 194 LYS B CA 1
ATOM 6794 C C . LYS B 1 194 ? -3.256 22.203 -4.02 1 68.81 194 LYS B C 1
ATOM 6796 O O . LYS B 1 194 ? -2.277 21.469 -4.133 1 68.81 194 LYS B O 1
ATOM 6801 N N . THR B 1 195 ? -4.469 21.797 -3.83 1 71.06 195 THR B N 1
ATOM 6802 C CA . THR B 1 195 ? -4.68 20.391 -3.516 1 71.06 195 THR B CA 1
ATOM 6803 C C . THR B 1 195 ? -4.457 19.516 -4.75 1 71.06 195 THR B C 1
ATOM 6805 O O . THR B 1 195 ? -3.818 18.469 -4.672 1 71.06 195 THR B O 1
ATOM 6808 N N . LYS B 1 196 ? -4.895 20.016 -5.828 1 76.44 196 LYS B N 1
ATOM 6809 C CA . LYS B 1 196 ? -4.738 19.25 -7.059 1 76.44 196 LYS B CA 1
ATOM 6810 C C . LYS B 1 196 ? -3.277 19.203 -7.5 1 76.44 196 LYS B C 1
ATOM 6812 O O . LYS B 1 196 ? -2.816 18.203 -8.047 1 76.44 196 LYS B O 1
ATOM 6817 N N . GLU B 1 197 ? -2.604 20.281 -7.215 1 82.5 197 GLU B N 1
ATOM 6818 C CA . GLU B 1 197 ? -1.183 20.312 -7.547 1 82.5 197 GLU B CA 1
ATOM 6819 C C . GLU B 1 197 ? -0.391 19.328 -6.703 1 82.5 197 GLU B C 1
ATOM 6821 O O . GLU B 1 197 ? 0.461 18.594 -7.223 1 82.5 197 GLU B O 1
ATOM 6826 N N . MET B 1 198 ? -0.733 19.25 -5.469 1 82.19 198 MET B N 1
ATOM 6827 C CA . MET B 1 198 ? -0.033 18.344 -4.566 1 82.19 198 MET B CA 1
ATOM 6828 C C . MET B 1 198 ? -0.345 16.891 -4.906 1 82.19 198 MET B C 1
ATOM 6830 O O . MET B 1 198 ? 0.513 16.016 -4.762 1 82.19 198 MET B O 1
ATOM 6834 N N . GLU B 1 199 ? -1.506 16.734 -5.402 1 84.12 199 GLU B N 1
ATOM 6835 C CA . GLU B 1 199 ? -1.895 15.383 -5.801 1 84.12 199 GLU B CA 1
ATOM 6836 C C . GLU B 1 199 ? -1.114 14.922 -7.027 1 84.12 199 GLU B C 1
ATOM 6838 O O . GLU B 1 199 ? -0.696 13.766 -7.102 1 84.12 199 GLU B O 1
ATOM 6843 N N . LEU B 1 200 ? -0.937 15.812 -7.926 1 89.94 200 LEU B N 1
ATOM 6844 C CA . LEU B 1 200 ? -0.188 15.469 -9.125 1 89.94 200 LEU B CA 1
ATOM 6845 C C . LEU B 1 200 ? 1.288 15.258 -8.812 1 89.94 200 LEU B C 1
ATOM 6847 O O . LEU B 1 200 ? 1.936 14.383 -9.391 1 89.94 200 LEU B O 1
ATOM 6851 N N . LEU B 1 201 ? 1.788 16.031 -7.883 1 92 201 LEU B N 1
ATOM 6852 C CA . LEU B 1 201 ? 3.18 15.867 -7.477 1 92 201 LEU B CA 1
ATOM 6853 C C . LEU B 1 201 ? 3.387 14.539 -6.762 1 92 201 LEU B C 1
ATOM 6855 O O . LEU B 1 201 ? 4.406 13.875 -6.961 1 92 201 LEU B O 1
ATOM 6859 N N . ALA B 1 202 ? 2.412 14.203 -6.004 1 91.81 202 ALA B N 1
ATOM 6860 C CA . ALA B 1 202 ? 2.494 12.914 -5.316 1 91.81 202 ALA B CA 1
ATOM 6861 C C . ALA B 1 202 ? 2.49 11.766 -6.316 1 91.81 202 ALA B C 1
ATOM 6863 O O . ALA B 1 202 ? 3.236 10.797 -6.16 1 91.81 202 ALA B O 1
ATOM 6864 N N . ALA B 1 203 ? 1.7 11.859 -7.312 1 93.81 203 ALA B N 1
ATOM 6865 C CA . ALA B 1 203 ? 1.69 10.852 -8.375 1 93.81 203 ALA B CA 1
ATOM 6866 C C . ALA B 1 203 ? 3.02 10.836 -9.117 1 93.81 203 ALA B C 1
ATOM 6868 O O . ALA B 1 203 ? 3.498 9.766 -9.523 1 93.81 203 ALA B O 1
ATOM 6869 N N . GLY B 1 204 ? 3.539 12.031 -9.305 1 95.88 204 GLY B N 1
ATOM 6870 C CA . GLY B 1 204 ? 4.844 12.117 -9.938 1 95.88 204 GLY B CA 1
ATOM 6871 C C . GLY B 1 204 ? 5.93 11.383 -9.172 1 95.88 204 GLY B C 1
ATOM 6872 O O . GLY B 1 204 ? 6.754 10.688 -9.773 1 95.88 204 GLY B O 1
ATOM 6873 N N . ALA B 1 205 ? 5.938 11.508 -7.906 1 95.88 205 ALA B N 1
ATOM 6874 C CA . ALA B 1 205 ? 6.922 10.812 -7.078 1 95.88 205 ALA B CA 1
ATOM 6875 C C . ALA B 1 205 ? 6.77 9.305 -7.207 1 95.88 205 ALA B C 1
ATOM 6877 O O . ALA B 1 205 ? 7.762 8.578 -7.316 1 95.88 205 ALA B O 1
ATOM 6878 N N . ALA B 1 206 ? 5.574 8.844 -7.254 1 95.69 206 ALA B N 1
ATOM 6879 C CA . ALA B 1 206 ? 5.309 7.418 -7.379 1 95.69 206 ALA B CA 1
ATOM 6880 C C . ALA B 1 206 ? 5.773 6.887 -8.734 1 95.69 206 ALA B C 1
ATOM 6882 O O . ALA B 1 206 ? 6.402 5.828 -8.805 1 95.69 206 ALA B O 1
ATOM 6883 N N . VAL B 1 207 ? 5.516 7.613 -9.75 1 96.69 207 VAL B N 1
ATOM 6884 C CA . VAL B 1 207 ? 5.902 7.215 -11.102 1 96.69 207 VAL B CA 1
ATOM 6885 C C . VAL B 1 207 ? 7.426 7.188 -11.211 1 96.69 207 VAL B C 1
ATOM 6887 O O . VAL B 1 207 ? 7.992 6.301 -11.859 1 96.69 207 VAL B O 1
ATOM 6890 N N . GLY B 1 208 ? 8.039 8.148 -10.594 1 96.31 208 GLY B N 1
ATOM 6891 C CA . GLY B 1 208 ? 9.492 8.188 -10.609 1 96.31 208 GLY B CA 1
ATOM 6892 C C . GLY B 1 208 ? 10.133 6.934 -10.047 1 96.31 208 GLY B C 1
ATOM 6893 O O . GLY B 1 208 ? 11.039 6.359 -10.656 1 96.31 208 GLY B O 1
ATOM 6894 N N . VAL B 1 209 ? 9.68 6.488 -8.953 1 95.31 209 VAL B N 1
ATOM 6895 C CA . VAL B 1 209 ? 10.227 5.293 -8.32 1 95.31 209 VAL B CA 1
ATOM 6896 C C . VAL B 1 209 ? 9.891 4.062 -9.164 1 95.31 209 VAL B C 1
ATOM 6898 O O . VAL B 1 209 ? 10.742 3.201 -9.391 1 95.31 209 VAL B O 1
ATOM 6901 N N . ALA B 1 210 ? 8.68 3.975 -9.648 1 94.31 210 ALA B N 1
ATOM 6902 C CA . ALA B 1 210 ? 8.203 2.814 -10.391 1 94.31 210 ALA B CA 1
ATOM 6903 C C . ALA B 1 210 ? 8.953 2.656 -11.711 1 94.31 210 ALA B C 1
ATOM 6905 O O . ALA B 1 210 ? 9.18 1.535 -12.172 1 94.31 210 ALA B O 1
ATOM 6906 N N . THR B 1 211 ? 9.359 3.693 -12.273 1 92.44 211 THR B N 1
ATOM 6907 C CA . THR B 1 211 ? 9.992 3.662 -13.586 1 92.44 211 THR B CA 1
ATOM 6908 C C . THR B 1 211 ? 11.422 3.125 -13.484 1 92.44 211 THR B C 1
ATOM 6910 O O . THR B 1 211 ? 11.922 2.504 -14.43 1 92.44 211 THR B O 1
ATOM 6913 N N . VAL B 1 212 ? 12.062 3.305 -12.352 1 90.69 212 VAL B N 1
ATOM 6914 C CA . VAL B 1 212 ? 13.445 2.871 -12.18 1 90.69 212 VAL B CA 1
ATOM 6915 C C . VAL B 1 212 ? 13.531 1.355 -12.336 1 90.69 212 VAL B C 1
ATOM 6917 O O . VAL B 1 212 ? 14.438 0.849 -13.016 1 90.69 212 VAL B O 1
ATOM 6920 N N . PHE B 1 213 ? 12.594 0.638 -11.797 1 86.06 213 PHE B N 1
ATOM 6921 C CA . PHE B 1 213 ? 12.648 -0.819 -11.797 1 86.06 213 PHE B CA 1
ATOM 6922 C C . PHE B 1 213 ? 11.508 -1.401 -12.625 1 86.06 213 PHE B C 1
ATOM 6924 O O . PHE B 1 213 ? 11.32 -2.619 -12.656 1 86.06 213 PHE B O 1
ATOM 6931 N N . ALA B 1 214 ? 10.773 -0.552 -13.289 1 87.81 214 ALA B N 1
ATOM 6932 C CA . ALA B 1 214 ? 9.578 -1.004 -13.992 1 87.81 214 ALA B CA 1
ATOM 6933 C C . ALA B 1 214 ? 8.688 -1.849 -13.078 1 87.81 214 ALA B C 1
ATOM 6935 O O . ALA B 1 214 ? 8.227 -2.922 -13.477 1 87.81 214 ALA B O 1
ATOM 6936 N N . ALA B 1 215 ? 8.648 -1.468 -11.875 1 90.88 215 ALA B N 1
ATOM 6937 C CA . ALA B 1 215 ? 7.859 -2.125 -10.836 1 90.88 215 ALA B CA 1
ATOM 6938 C C . ALA B 1 215 ? 6.816 -1.175 -10.25 1 90.88 215 ALA B C 1
ATOM 6940 O O . ALA B 1 215 ? 7.078 -0.478 -9.273 1 90.88 215 ALA B O 1
ATOM 6941 N N . PRO B 1 216 ? 5.664 -1.229 -10.805 1 92.81 216 PRO B N 1
ATOM 6942 C CA . PRO B 1 216 ? 4.652 -0.246 -10.406 1 92.81 216 PRO B CA 1
ATOM 6943 C C . PRO B 1 216 ? 4.16 -0.453 -8.977 1 92.81 216 PRO B C 1
ATOM 6945 O O . PRO B 1 216 ? 3.906 0.52 -8.258 1 92.81 216 PRO B O 1
ATOM 6948 N N . ILE B 1 217 ? 4.012 -1.688 -8.492 1 93.12 217 ILE B N 1
ATOM 6949 C CA . ILE B 1 217 ? 3.424 -1.95 -7.184 1 93.12 217 ILE B CA 1
ATOM 6950 C C . ILE B 1 217 ? 4.375 -1.479 -6.086 1 93.12 217 ILE B C 1
ATOM 6952 O O . ILE B 1 217 ? 4.004 -0.66 -5.242 1 93.12 217 ILE B O 1
ATOM 6956 N N . SER B 1 218 ? 5.582 -1.942 -6.168 1 94 218 SER B N 1
ATOM 6957 C CA . SER B 1 218 ? 6.551 -1.578 -5.145 1 94 218 SER B CA 1
ATOM 6958 C C . SER B 1 218 ? 6.938 -0.107 -5.246 1 94 218 SER B C 1
ATOM 6960 O O . SER B 1 218 ? 7.219 0.539 -4.23 1 94 218 SER B O 1
ATOM 6962 N N . GLY B 1 219 ? 6.93 0.401 -6.438 1 94.94 219 GLY B N 1
ATOM 6963 C CA . GLY B 1 219 ? 7.273 1.803 -6.617 1 94.94 219 GLY B CA 1
ATOM 6964 C C . GLY B 1 219 ? 6.293 2.748 -5.949 1 94.94 219 GLY B C 1
ATOM 6965 O O . GLY B 1 219 ? 6.699 3.68 -5.25 1 94.94 219 GLY B O 1
ATOM 6966 N N . VAL B 1 220 ? 5.062 2.494 -6.121 1 95.5 220 VAL B N 1
ATOM 6967 C CA . VAL B 1 220 ? 4.043 3.359 -5.535 1 95.5 220 VAL B CA 1
ATOM 6968 C C . VAL B 1 220 ? 4.082 3.25 -4.016 1 95.5 220 VAL B C 1
ATOM 6970 O O . VAL B 1 220 ? 4.047 4.266 -3.312 1 95.5 220 VAL B O 1
ATOM 6973 N N . LEU B 1 221 ? 4.219 2.051 -3.545 1 95.19 221 LEU B N 1
ATOM 6974 C CA . LEU B 1 221 ? 4.242 1.859 -2.1 1 95.19 221 LEU B CA 1
ATOM 6975 C C . LEU B 1 221 ? 5.492 2.48 -1.488 1 95.19 221 LEU B C 1
ATOM 6977 O O . LEU B 1 221 ? 5.441 3.035 -0.388 1 95.19 221 LEU B O 1
ATOM 6981 N N . PHE B 1 222 ? 6.57 2.383 -2.162 1 96.12 222 PHE B N 1
ATOM 6982 C CA . PHE B 1 222 ? 7.801 3.008 -1.698 1 96.12 222 PHE B CA 1
ATOM 6983 C C . PHE B 1 222 ? 7.637 4.52 -1.592 1 96.12 222 PHE B C 1
ATOM 6985 O O . PHE B 1 222 ? 8.102 5.133 -0.631 1 96.12 222 PHE B O 1
ATOM 6992 N N . SER B 1 223 ? 7.051 5.062 -2.59 1 95.25 223 SER B N 1
ATOM 6993 C CA . SER B 1 223 ? 6.812 6.504 -2.584 1 95.25 223 SER B CA 1
ATOM 6994 C C . SER B 1 223 ? 5.934 6.914 -1.408 1 95.25 223 SER B C 1
ATOM 6996 O O . SER B 1 223 ? 6.18 7.934 -0.766 1 95.25 223 SER B O 1
ATOM 6998 N N . ILE B 1 224 ? 4.992 6.121 -1.131 1 91.56 224 ILE B N 1
ATOM 6999 C CA . ILE B 1 224 ? 4.074 6.414 -0.034 1 91.56 224 ILE B CA 1
ATOM 7000 C C . ILE B 1 224 ? 4.824 6.344 1.296 1 91.56 224 ILE B C 1
ATOM 7002 O O . ILE B 1 224 ? 4.676 7.223 2.146 1 91.56 224 ILE B O 1
ATOM 7006 N N . GLU B 1 225 ? 5.648 5.434 1.441 1 93 225 GLU B N 1
ATOM 7007 C CA . GLU B 1 225 ? 6.344 5.207 2.703 1 93 225 GLU B CA 1
ATOM 7008 C C . GLU B 1 225 ? 7.41 6.27 2.945 1 93 225 GLU B C 1
ATOM 7010 O O . GLU B 1 225 ? 7.613 6.703 4.082 1 93 225 GLU B O 1
ATOM 7015 N N . VAL B 1 226 ? 8.016 6.668 1.881 1 92.94 226 VAL B N 1
ATOM 7016 C CA . VAL B 1 226 ? 9.156 7.559 2.037 1 92.94 226 VAL B CA 1
ATOM 7017 C C . VAL B 1 226 ? 8.688 9.016 2.01 1 92.94 226 VAL B C 1
ATOM 7019 O O . VAL B 1 226 ? 9.219 9.859 2.73 1 92.94 226 VAL B O 1
ATOM 7022 N N . MET B 1 227 ? 7.664 9.352 1.242 1 88.44 227 MET B N 1
ATOM 7023 C CA . MET B 1 227 ? 7.375 10.758 0.942 1 88.44 227 MET B CA 1
ATOM 7024 C C . MET B 1 227 ? 6.285 11.297 1.861 1 88.44 227 MET B C 1
ATOM 7026 O O . MET B 1 227 ? 6.113 12.508 1.979 1 88.44 227 MET B O 1
ATOM 7030 N N . SER B 1 228 ? 5.574 10.359 2.48 1 79.94 228 SER B N 1
ATOM 7031 C CA . SER B 1 228 ? 4.426 10.891 3.205 1 79.94 228 SER B CA 1
ATOM 7032 C C . SER B 1 228 ? 4.258 10.211 4.559 1 79.94 228 SER B C 1
ATOM 7034 O O . SER B 1 228 ? 4.773 9.109 4.773 1 79.94 228 SER B O 1
ATOM 7036 N N . SER B 1 229 ? 3.66 11.008 5.457 1 76.94 229 SER B N 1
ATOM 7037 C CA . SER B 1 229 ? 3.234 10.438 6.73 1 76.94 229 SER B CA 1
ATOM 7038 C C . SER B 1 229 ? 1.787 9.961 6.664 1 76.94 229 SER B C 1
ATOM 7040 O O . SER B 1 229 ? 1.43 8.961 7.289 1 76.94 229 SER B O 1
ATOM 7042 N N . HIS B 1 230 ? 1.016 10.719 5.895 1 78.69 230 HIS B N 1
ATOM 7043 C CA . HIS B 1 230 ? -0.372 10.367 5.613 1 78.69 230 HIS B CA 1
ATOM 7044 C C . HIS B 1 230 ? -0.644 10.359 4.113 1 78.69 230 HIS B C 1
ATOM 7046 O O . HIS B 1 230 ? -0.093 11.18 3.373 1 78.69 230 HIS B O 1
ATOM 7052 N N . PHE B 1 231 ? -1.339 9.359 3.818 1 82.38 231 PHE B N 1
ATOM 7053 C CA . PHE B 1 231 ? -1.571 9.211 2.385 1 82.38 231 PHE B CA 1
ATOM 7054 C C . PHE B 1 231 ? -3.045 8.953 2.1 1 82.38 231 PHE B C 1
ATOM 7056 O O . PHE B 1 231 ? -3.707 8.227 2.846 1 82.38 231 PHE B O 1
ATOM 7063 N N . SER B 1 232 ? -3.521 9.633 1.053 1 83.69 232 SER B N 1
ATOM 7064 C CA . SER B 1 232 ? -4.906 9.43 0.643 1 83.69 232 SER B CA 1
ATOM 7065 C C . SER B 1 232 ? -5.031 8.25 -0.315 1 83.69 232 SER B C 1
ATOM 7067 O O . SER B 1 232 ? -4.145 8.016 -1.139 1 83.69 232 SER B O 1
ATOM 7069 N N . VAL B 1 233 ? -6.184 7.523 -0.215 1 86.44 233 VAL B N 1
ATOM 7070 C CA . VAL B 1 233 ? -6.438 6.387 -1.094 1 86.44 233 VAL B CA 1
ATOM 7071 C C . VAL B 1 233 ? -6.641 6.879 -2.525 1 86.44 233 VAL B C 1
ATOM 7073 O O . VAL B 1 233 ? -6.309 6.176 -3.482 1 86.44 233 VAL B O 1
ATOM 7076 N N . TRP B 1 234 ? -6.996 8.062 -2.664 1 83.44 234 TRP B N 1
ATOM 7077 C CA . TRP B 1 234 ? -7.16 8.648 -3.988 1 83.44 234 TRP B CA 1
ATOM 7078 C C . TRP B 1 234 ? -5.809 8.812 -4.68 1 83.44 234 TRP B C 1
ATOM 7080 O O . TRP B 1 234 ? -5.672 8.492 -5.863 1 83.44 234 TRP B O 1
ATOM 7090 N N . ASP B 1 235 ? -4.887 9.305 -3.945 1 85.19 235 ASP B N 1
ATOM 7091 C CA . ASP B 1 235 ? -3.543 9.453 -4.488 1 85.19 235 ASP B CA 1
ATOM 7092 C C . ASP B 1 235 ? -2.91 8.094 -4.77 1 85.19 235 ASP B C 1
ATOM 7094 O O . ASP B 1 235 ? -2.119 7.949 -5.707 1 85.19 235 ASP B O 1
ATOM 7098 N N . TYR B 1 236 ? -3.383 7.23 -3.953 1 88.81 236 TYR B N 1
ATOM 7099 C CA . TYR B 1 236 ? -2.955 5.848 -4.137 1 88.81 236 TYR B CA 1
ATOM 7100 C C . TYR B 1 236 ? -3.404 5.312 -5.488 1 88.81 236 TYR B C 1
ATOM 7102 O O . TYR B 1 236 ? -2.6 4.762 -6.246 1 88.81 236 TYR B O 1
ATOM 7110 N N . TRP B 1 237 ? -4.57 5.52 -5.926 1 87.94 237 TRP B N 1
ATOM 7111 C CA . TRP B 1 237 ? -5.137 5.078 -7.195 1 87.94 237 TRP B CA 1
ATOM 7112 C C . TRP B 1 237 ? -4.477 5.797 -8.367 1 87.94 237 TRP B C 1
ATOM 7114 O O . TRP B 1 237 ? -4.16 5.18 -9.383 1 87.94 237 TRP B O 1
ATOM 7124 N N . ARG B 1 238 ? -4.277 6.984 -8.219 1 90.06 238 ARG B N 1
ATOM 7125 C CA . ARG B 1 238 ? -3.689 7.789 -9.281 1 90.06 238 ARG B CA 1
ATOM 7126 C C . ARG B 1 238 ? -2.236 7.395 -9.523 1 90.06 238 ARG B C 1
ATOM 7128 O O . ARG B 1 238 ? -1.786 7.332 -10.672 1 90.06 238 ARG B O 1
ATOM 7135 N N . GLY B 1 239 ? -1.554 7.207 -8.414 1 92.94 239 GLY B N 1
ATOM 7136 C CA . GLY B 1 239 ? -0.177 6.754 -8.539 1 92.94 239 GLY B CA 1
ATOM 7137 C C . GLY B 1 239 ? -0.053 5.406 -9.227 1 92.94 239 GLY B C 1
ATOM 7138 O O . GLY B 1 239 ? 0.785 5.227 -10.109 1 92.94 239 GLY B O 1
ATOM 7139 N N . PHE B 1 240 ? -0.951 4.48 -8.891 1 94 240 PHE B N 1
ATOM 7140 C CA . PHE B 1 240 ? -0.919 3.15 -9.484 1 94 240 PHE B CA 1
ATOM 7141 C C . PHE B 1 240 ? -1.252 3.213 -10.969 1 94 240 PHE B C 1
ATOM 7143 O O . PHE B 1 240 ? -0.629 2.523 -11.781 1 94 240 PHE B O 1
ATOM 7150 N N . PHE B 1 241 ? -2.191 4 -11.281 1 93.19 241 PHE B N 1
ATOM 7151 C CA . PHE B 1 241 ? -2.602 4.129 -12.672 1 93.19 241 PHE B CA 1
ATOM 7152 C C . PHE B 1 241 ? -1.467 4.688 -13.523 1 93.19 241 PHE B C 1
ATOM 7154 O O . PHE B 1 241 ? -1.112 4.109 -14.555 1 93.19 241 PHE B O 1
ATOM 7161 N N . ALA B 1 242 ? -0.891 5.754 -13.062 1 95.19 242 ALA B N 1
ATOM 7162 C CA . ALA B 1 242 ? 0.186 6.395 -13.812 1 95.19 242 ALA B CA 1
ATOM 7163 C C . ALA B 1 242 ? 1.414 5.492 -13.891 1 95.19 242 ALA B C 1
ATOM 7165 O O . ALA B 1 242 ? 2.035 5.367 -14.945 1 95.19 242 ALA B O 1
ATOM 7166 N N . ALA B 1 243 ? 1.762 4.895 -12.789 1 96 243 ALA B N 1
ATOM 7167 C CA . ALA B 1 243 ? 2.936 4.027 -12.727 1 96 243 ALA B CA 1
ATOM 7168 C C . ALA B 1 243 ? 2.762 2.812 -13.641 1 96 243 ALA B C 1
ATOM 7170 O O . ALA B 1 243 ? 3.715 2.371 -14.281 1 96 243 ALA B O 1
ATOM 7171 N N . THR B 1 244 ? 1.577 2.244 -13.672 1 93.81 244 THR B N 1
ATOM 7172 C CA . THR B 1 244 ? 1.315 1.081 -14.516 1 93.81 244 THR B CA 1
ATOM 7173 C C . THR B 1 244 ? 1.397 1.451 -15.992 1 93.81 244 THR B C 1
ATOM 7175 O O . THR B 1 244 ? 1.924 0.685 -16.797 1 93.81 244 THR B O 1
ATOM 7178 N N . CYS B 1 245 ? 0.924 2.604 -16.344 1 92.56 245 CYS B N 1
ATOM 7179 C CA . CYS B 1 245 ? 1.049 3.08 -17.719 1 92.56 245 CYS B CA 1
ATOM 7180 C C . CYS B 1 245 ? 2.512 3.264 -18.109 1 92.56 245 CYS B C 1
ATOM 7182 O O . CYS B 1 245 ? 2.908 2.939 -19.219 1 92.56 245 CYS B O 1
ATOM 7184 N N . GLY B 1 246 ? 3.201 3.775 -17.172 1 93.12 246 GLY B N 1
ATOM 7185 C CA . GLY B 1 246 ? 4.625 3.924 -17.422 1 93.12 246 GLY B CA 1
ATOM 7186 C C . GLY B 1 246 ? 5.348 2.598 -17.578 1 93.12 246 GLY B C 1
ATOM 7187 O O . GLY B 1 246 ? 6.164 2.434 -18.484 1 93.12 246 GLY B O 1
ATOM 7188 N N . ALA B 1 247 ? 5.059 1.724 -16.703 1 90.62 247 ALA B N 1
ATOM 7189 C CA . ALA B 1 247 ? 5.676 0.403 -16.797 1 90.62 247 ALA B CA 1
ATOM 7190 C C . ALA B 1 247 ? 5.301 -0.294 -18.094 1 90.62 247 ALA B C 1
ATOM 7192 O O . ALA B 1 247 ? 6.137 -0.948 -18.719 1 90.62 247 ALA B O 1
ATOM 7193 N N . PHE B 1 248 ? 4.09 -0.217 -18.516 1 89 248 PHE B N 1
ATOM 7194 C CA . PHE B 1 248 ? 3.631 -0.804 -19.766 1 89 248 PHE B CA 1
ATOM 7195 C C . PHE B 1 248 ? 4.383 -0.209 -20.953 1 89 248 PHE B C 1
ATOM 7197 O O . PHE B 1 248 ? 4.844 -0.94 -21.844 1 89 248 PHE B O 1
ATOM 7204 N N . MET B 1 249 ? 4.48 1.102 -20.922 1 89.38 249 MET B N 1
ATOM 7205 C CA . MET B 1 249 ? 5.191 1.781 -22 1 89.38 249 MET B CA 1
ATOM 7206 C C . MET B 1 249 ? 6.66 1.363 -22.031 1 89.38 249 MET B C 1
ATOM 7208 O O . MET B 1 249 ? 7.23 1.159 -23.109 1 89.38 249 MET B O 1
ATOM 7212 N N . PHE B 1 250 ? 7.219 1.236 -20.922 1 86.25 250 PHE B N 1
ATOM 7213 C CA . PHE B 1 250 ? 8.617 0.825 -20.844 1 86.25 250 PHE B CA 1
ATOM 7214 C C . PHE B 1 250 ? 8.812 -0.556 -21.453 1 86.25 250 PHE B C 1
ATOM 7216 O O . PHE B 1 250 ? 9.758 -0.776 -22.203 1 86.25 250 PHE B O 1
ATOM 7223 N N . HIS B 1 251 ? 7.945 -1.457 -21.141 1 84.19 251 HIS B N 1
ATOM 7224 C CA . HIS B 1 251 ? 8.047 -2.807 -21.688 1 84.19 251 HIS B CA 1
ATOM 7225 C C . HIS B 1 251 ? 7.754 -2.824 -23.188 1 84.19 251 HIS B C 1
ATOM 7227 O O . HIS B 1 251 ? 8.352 -3.607 -23.922 1 84.19 251 HIS B O 1
ATOM 7233 N N . LEU B 1 252 ? 6.895 -1.963 -23.625 1 83.81 252 LEU B N 1
ATOM 7234 C CA . LEU B 1 252 ? 6.582 -1.854 -25.047 1 83.81 252 LEU B CA 1
ATOM 7235 C C . LEU B 1 252 ? 7.797 -1.373 -25.844 1 83.81 252 LEU B C 1
ATOM 7237 O O . LEU B 1 252 ? 8.102 -1.912 -26.906 1 83.81 252 LEU B O 1
ATOM 7241 N N . LEU B 1 253 ? 8.461 -0.442 -25.266 1 84.94 253 LEU B N 1
ATOM 7242 C CA . LEU B 1 253 ? 9.641 0.099 -25.922 1 84.94 253 LEU B CA 1
ATOM 7243 C C . LEU B 1 253 ? 10.773 -0.925 -25.938 1 84.94 253 LEU B C 1
ATOM 7245 O O . LEU B 1 253 ? 11.531 -1.003 -26.906 1 84.94 253 LEU B O 1
ATOM 7249 N N . ALA B 1 254 ? 10.844 -1.702 -24.906 1 81 254 ALA B N 1
ATOM 7250 C CA . ALA B 1 254 ? 11.875 -2.73 -24.828 1 81 254 ALA B CA 1
ATOM 7251 C C . ALA B 1 254 ? 11.648 -3.82 -25.875 1 81 254 ALA B C 1
ATOM 7253 O O . ALA B 1 254 ? 12.602 -4.355 -26.438 1 81 254 ALA B O 1
ATOM 7254 N N . VAL B 1 255 ? 10.445 -4.168 -26.156 1 77.31 255 VAL B N 1
ATOM 7255 C CA . VAL B 1 255 ? 10.117 -5.195 -27.141 1 77.31 255 VAL B CA 1
ATOM 7256 C C . VAL B 1 255 ? 10.305 -4.645 -28.547 1 77.31 255 VAL B C 1
ATOM 7258 O O . VAL B 1 255 ? 10.82 -5.344 -29.438 1 77.31 255 VAL B O 1
ATOM 7261 N N . PHE B 1 256 ? 9.969 -3.398 -28.703 1 78.38 256 PHE B N 1
ATOM 7262 C CA . PHE B 1 256 ? 10.07 -2.785 -30.031 1 78.38 256 PHE B CA 1
ATOM 7263 C C . PHE B 1 256 ? 11.531 -2.625 -30.438 1 78.38 256 PHE B C 1
ATOM 7265 O O . PHE B 1 256 ? 11.852 -2.699 -31.625 1 78.38 256 PHE B O 1
ATOM 7272 N N . ASN B 1 257 ? 12.375 -2.432 -29.438 1 76.12 257 ASN B N 1
ATOM 7273 C CA . ASN B 1 257 ? 13.789 -2.246 -29.766 1 76.12 257 ASN B CA 1
ATOM 7274 C C . ASN B 1 257 ? 14.555 -3.562 -29.688 1 76.12 257 ASN B C 1
ATOM 7276 O O . ASN B 1 257 ? 15.789 -3.566 -29.688 1 76.12 257 ASN B O 1
ATOM 7280 N N . ASN B 1 258 ? 13.812 -4.691 -29.594 1 67.69 258 ASN B N 1
ATOM 7281 C CA . ASN B 1 258 ? 14.367 -6.039 -29.656 1 67.69 258 ASN B CA 1
ATOM 7282 C C . ASN B 1 258 ? 15.328 -6.301 -28.5 1 67.69 258 ASN B C 1
ATOM 7284 O O . ASN B 1 258 ? 16.312 -7.012 -28.656 1 67.69 258 ASN B O 1
ATOM 7288 N N . GLU B 1 259 ? 15.203 -5.465 -27.547 1 66.19 259 GLU B N 1
ATOM 7289 C CA . GLU B 1 259 ? 16.031 -5.75 -26.375 1 66.19 259 GLU B CA 1
ATOM 7290 C C . GLU B 1 259 ? 15.484 -6.949 -25.609 1 66.19 259 GLU B C 1
ATOM 7292 O O . GLU B 1 259 ? 16.266 -7.73 -25.047 1 66.19 259 GLU B O 1
ATOM 7297 N N . GLN B 1 260 ? 14.234 -6.961 -25.641 1 60.69 260 GLN B N 1
ATOM 7298 C CA . GLN B 1 260 ? 13.547 -8.078 -25 1 60.69 260 GLN B CA 1
ATOM 7299 C C . GLN B 1 260 ? 12.508 -8.695 -25.922 1 60.69 260 GLN B C 1
ATOM 7301 O O . GLN B 1 260 ? 11.836 -7.98 -26.672 1 60.69 260 GLN B O 1
ATOM 7306 N N . GLU B 1 261 ? 12.617 -9.961 -26.016 1 52 261 GLU B N 1
ATOM 7307 C CA . GLU B 1 261 ? 11.625 -10.602 -26.859 1 52 261 GLU B CA 1
ATOM 7308 C C . GLU B 1 261 ? 10.242 -10.562 -26.234 1 52 261 GLU B C 1
ATOM 7310 O O . GLU B 1 261 ? 9.234 -10.469 -26.938 1 52 261 GLU B O 1
ATOM 7315 N N . THR B 1 262 ? 10.266 -10.781 -24.875 1 50.56 262 THR B N 1
ATOM 7316 C CA . THR B 1 262 ? 9.008 -10.797 -24.141 1 50.56 262 THR B CA 1
ATOM 7317 C C . THR B 1 262 ? 9.125 -9.992 -22.859 1 50.56 262 THR B C 1
ATOM 7319 O O . THR B 1 262 ? 10.219 -9.531 -22.5 1 50.56 262 THR B O 1
ATOM 7322 N N . ILE B 1 263 ? 8.07 -9.547 -22.344 1 45.88 263 ILE B N 1
ATOM 7323 C CA . ILE B 1 263 ? 8.055 -8.82 -21.078 1 45.88 263 ILE B CA 1
ATOM 7324 C C . ILE B 1 263 ? 8.5 -9.742 -19.953 1 45.88 263 ILE B C 1
ATOM 7326 O O . ILE B 1 263 ? 7.844 -10.742 -19.672 1 45.88 263 ILE B O 1
ATOM 7330 N N . THR B 1 264 ? 9.766 -9.688 -19.578 1 51.75 264 THR B N 1
ATOM 7331 C CA . THR B 1 264 ? 10.281 -10.516 -18.484 1 51.75 264 THR B CA 1
ATOM 7332 C C . THR B 1 264 ? 10.789 -9.641 -17.344 1 51.75 264 THR B C 1
ATOM 7334 O O . THR B 1 264 ? 10.914 -8.422 -17.484 1 51.75 264 THR B O 1
ATOM 7337 N N . SER B 1 265 ? 10.859 -10.32 -16.203 1 57.72 265 SER B N 1
ATOM 7338 C CA . SER B 1 265 ? 11.453 -9.641 -15.062 1 57.72 265 SER B CA 1
ATOM 7339 C C . SER B 1 265 ? 12.883 -9.195 -15.367 1 57.72 265 SER B C 1
ATOM 7341 O O . SER B 1 265 ? 13.562 -9.812 -16.188 1 57.72 265 SER B O 1
ATOM 7343 N N . ILE B 1 266 ? 13.219 -8.094 -14.773 1 53.19 266 ILE B N 1
ATOM 7344 C CA . ILE B 1 266 ? 14.516 -7.48 -15.047 1 53.19 266 ILE B CA 1
ATOM 7345 C C . ILE B 1 266 ? 15.633 -8.398 -14.555 1 53.19 266 ILE B C 1
ATOM 7347 O O . ILE B 1 266 ? 16.641 -8.594 -15.25 1 53.19 266 ILE B O 1
ATOM 7351 N N . TYR B 1 267 ? 15.383 -9.078 -13.328 1 54.12 267 TYR B N 1
ATOM 7352 C CA . TYR B 1 267 ? 16.375 -10 -12.781 1 54.12 267 TYR B CA 1
ATOM 7353 C C . TYR B 1 267 ? 15.789 -11.406 -12.656 1 54.12 267 TYR B C 1
ATOM 7355 O O . TYR B 1 267 ? 15.156 -11.734 -11.656 1 54.12 267 TYR B O 1
ATOM 7363 N N . LYS B 1 268 ? 15.867 -12.148 -13.742 1 59.91 268 LYS B N 1
ATOM 7364 C CA . LYS B 1 268 ? 15.258 -13.477 -13.812 1 59.91 268 LYS B CA 1
ATOM 7365 C C . LYS B 1 268 ? 15.969 -14.461 -12.891 1 59.91 268 LYS B C 1
ATOM 7367 O O . LYS B 1 268 ? 17.203 -14.523 -12.875 1 59.91 268 LYS B O 1
ATOM 7372 N N . THR B 1 269 ? 15.227 -14.883 -11.852 1 52.75 269 THR B N 1
ATOM 7373 C CA . THR B 1 269 ? 15.758 -15.938 -11 1 52.75 269 THR B CA 1
ATOM 7374 C C . THR B 1 269 ? 15.062 -17.266 -11.281 1 52.75 269 THR B C 1
ATOM 7376 O O . THR B 1 269 ? 13.961 -17.281 -11.836 1 52.75 269 THR B O 1
ATOM 7379 N N . SER B 1 270 ? 15.719 -18.344 -11.227 1 56.38 270 SER B N 1
ATOM 7380 C CA . SER B 1 270 ? 15.125 -19.656 -11.445 1 56.38 270 SER B CA 1
ATOM 7381 C C . SER B 1 270 ? 14.93 -20.406 -10.125 1 56.38 270 SER B C 1
ATOM 7383 O O . SER B 1 270 ? 15.516 -21.469 -9.914 1 56.38 270 SER B O 1
ATOM 7385 N N . PHE B 1 271 ? 14.234 -19.781 -9.242 1 54.22 271 PHE B N 1
ATOM 7386 C CA . PHE B 1 271 ? 13.922 -20.5 -8.016 1 54.22 271 PHE B CA 1
ATOM 7387 C C . PHE B 1 271 ? 12.844 -21.547 -8.258 1 54.22 271 PHE B C 1
ATOM 7389 O O . PHE B 1 271 ? 11.82 -21.25 -8.891 1 54.22 271 PHE B O 1
ATOM 7396 N N . PRO B 1 272 ? 13.141 -22.781 -7.957 1 55.88 272 PRO B N 1
ATOM 7397 C CA . PRO B 1 272 ? 12.047 -23.734 -8.141 1 55.88 272 PRO B CA 1
ATOM 7398 C C . PRO B 1 272 ? 10.805 -23.375 -7.328 1 55.88 272 PRO B C 1
ATOM 7400 O O . PRO B 1 272 ? 10.914 -22.984 -6.168 1 55.88 272 PRO B O 1
ATOM 7403 N N . VAL B 1 273 ? 9.766 -23.156 -8.008 1 56.91 273 VAL B N 1
ATOM 7404 C CA . VAL B 1 273 ? 8.492 -22.781 -7.406 1 56.91 273 VAL B CA 1
ATOM 7405 C C . VAL B 1 273 ? 8.078 -23.828 -6.371 1 56.91 273 VAL B C 1
ATOM 7407 O O . VAL B 1 273 ? 7.398 -23.5 -5.395 1 56.91 273 VAL B O 1
ATOM 7410 N N . ASP B 1 274 ? 8.594 -25.062 -6.484 1 53.5 274 ASP B N 1
ATOM 7411 C CA . ASP B 1 274 ? 8.109 -26.156 -5.656 1 53.5 274 ASP B CA 1
ATOM 7412 C C . ASP B 1 274 ? 8.898 -26.25 -4.352 1 53.5 274 ASP B C 1
ATOM 7414 O O . ASP B 1 274 ? 8.672 -27.156 -3.547 1 53.5 274 ASP B O 1
ATOM 7418 N N . ILE B 1 275 ? 9.922 -25.5 -4.16 1 50.75 275 ILE B N 1
ATOM 7419 C CA . ILE B 1 275 ? 10.727 -25.75 -2.971 1 50.75 275 ILE B CA 1
ATOM 7420 C C . ILE B 1 275 ? 10.133 -25 -1.779 1 50.75 275 ILE B C 1
ATOM 7422 O O . ILE B 1 275 ? 10.141 -23.766 -1.742 1 50.75 275 ILE B O 1
ATOM 7426 N N . PRO B 1 276 ? 9.312 -25.766 -0.964 1 55.47 276 PRO B N 1
ATOM 7427 C CA . PRO B 1 276 ? 8.711 -25.25 0.263 1 55.47 276 PRO B CA 1
ATOM 7428 C C . PRO B 1 276 ? 9.75 -24.75 1.264 1 55.47 276 PRO B C 1
ATOM 7430 O O . PRO B 1 276 ? 10.906 -25.172 1.225 1 55.47 276 PRO B O 1
ATOM 7433 N N . PHE B 1 277 ? 9.648 -23.547 1.773 1 61.09 277 PHE B N 1
ATOM 7434 C CA . PHE B 1 277 ? 10.555 -23.156 2.838 1 61.09 277 PHE B CA 1
ATOM 7435 C C . PHE B 1 277 ? 10.195 -23.828 4.148 1 61.09 277 PHE B C 1
ATOM 7437 O O . PHE B 1 277 ? 9.016 -23.938 4.5 1 61.09 277 PHE B O 1
ATOM 7444 N N . ASP B 1 278 ? 11.289 -24.469 4.621 1 65.19 278 ASP B N 1
ATOM 7445 C CA . ASP B 1 278 ? 11.148 -25.156 5.898 1 65.19 278 ASP B CA 1
ATOM 7446 C C . ASP B 1 278 ? 11.07 -24.156 7.055 1 65.19 278 ASP B C 1
ATOM 7448 O O . ASP B 1 278 ? 11.586 -23.047 6.957 1 65.19 278 ASP B O 1
ATOM 7452 N N . LEU B 1 279 ? 10.398 -24.5 8.102 1 74.25 279 LEU B N 1
ATOM 7453 C CA . LEU B 1 279 ? 10.125 -23.688 9.289 1 74.25 279 LEU B CA 1
ATOM 7454 C C . LEU B 1 279 ? 11.43 -23.234 9.945 1 74.25 279 LEU B C 1
ATOM 7456 O O . LEU B 1 279 ? 11.57 -22.062 10.289 1 74.25 279 LEU B O 1
ATOM 7460 N N . PRO B 1 280 ? 12.461 -24.125 9.914 1 77.62 280 PRO B N 1
ATOM 7461 C CA . PRO B 1 280 ? 13.672 -23.641 10.57 1 77.62 280 PRO B CA 1
ATOM 7462 C C . PRO B 1 280 ? 14.398 -22.578 9.766 1 77.62 280 PRO B C 1
ATOM 7464 O O . PRO B 1 280 ? 15.148 -21.766 10.328 1 77.62 280 PRO B O 1
ATOM 7467 N N . GLU B 1 281 ? 14.148 -22.578 8.555 1 86.62 281 GLU B N 1
ATOM 7468 C CA . GLU B 1 281 ? 14.812 -21.578 7.723 1 86.62 281 GLU B CA 1
ATOM 7469 C C . GLU B 1 281 ? 14.273 -20.188 8.008 1 86.62 281 GLU B C 1
ATOM 7471 O O . GLU B 1 281 ? 14.945 -19.188 7.719 1 86.62 281 GLU B O 1
ATOM 7476 N N . ILE B 1 282 ? 13.125 -20.125 8.594 1 87.75 282 ILE B N 1
ATOM 7477 C CA . ILE B 1 282 ? 12.555 -18.828 8.906 1 87.75 282 ILE B CA 1
ATOM 7478 C C . ILE B 1 282 ? 13.398 -18.125 9.969 1 87.75 282 ILE B C 1
ATOM 7480 O O . ILE B 1 282 ? 13.57 -16.906 9.93 1 87.75 282 ILE B O 1
ATOM 7484 N N . PHE B 1 283 ? 13.938 -18.906 10.82 1 89.75 283 PHE B N 1
ATOM 7485 C CA . PHE B 1 283 ? 14.773 -18.344 11.875 1 89.75 283 PHE B CA 1
ATOM 7486 C C . PHE B 1 283 ? 16.047 -17.734 11.289 1 89.75 283 PHE B C 1
ATOM 7488 O O . PHE B 1 283 ? 16.516 -16.703 11.766 1 89.75 283 PHE B O 1
ATOM 7495 N N . PHE B 1 284 ? 16.531 -18.375 10.258 1 93.69 284 PHE B N 1
ATOM 7496 C CA . PHE B 1 284 ? 17.75 -17.859 9.625 1 93.69 284 PHE B CA 1
ATOM 7497 C C . PHE B 1 284 ? 17.438 -16.594 8.844 1 93.69 284 PHE B C 1
ATOM 7499 O O . PHE B 1 284 ? 18.281 -15.688 8.758 1 93.69 284 PHE B O 1
ATOM 7506 N N . PHE B 1 285 ? 16.25 -16.531 8.305 1 95.31 285 PHE B N 1
ATOM 7507 C CA . PHE B 1 285 ? 15.859 -15.312 7.602 1 95.31 285 PHE B CA 1
ATOM 7508 C C . PHE B 1 285 ? 15.688 -14.156 8.586 1 95.31 285 PHE B C 1
ATOM 7510 O O . PHE B 1 285 ? 16.094 -13.031 8.297 1 95.31 285 PHE B O 1
ATOM 7517 N N . VAL B 1 286 ? 15.109 -14.43 9.719 1 95.19 286 VAL B N 1
ATOM 7518 C CA . VAL B 1 286 ? 14.922 -13.398 10.734 1 95.19 286 VAL B CA 1
ATOM 7519 C C . VAL B 1 286 ? 16.281 -12.961 11.281 1 95.19 286 VAL B C 1
ATOM 7521 O O . VAL B 1 286 ? 16.5 -11.773 11.531 1 95.19 286 VAL B O 1
ATOM 7524 N N . ALA B 1 287 ? 17.172 -13.891 11.414 1 96.94 287 ALA B N 1
ATOM 7525 C CA . ALA B 1 287 ? 18.516 -13.562 11.859 1 96.94 287 ALA B CA 1
ATOM 7526 C C . ALA B 1 287 ? 19.234 -12.672 10.852 1 96.94 287 ALA B C 1
ATOM 7528 O O . ALA B 1 287 ? 19.938 -11.734 11.227 1 96.94 287 ALA B O 1
ATOM 7529 N N . LEU B 1 288 ? 19.062 -13.039 9.617 1 98.12 288 LEU B N 1
ATOM 7530 C CA . LEU B 1 288 ? 19.625 -12.195 8.562 1 98.12 288 LEU B CA 1
ATOM 7531 C C . LEU B 1 288 ? 19.047 -10.781 8.641 1 98.12 288 LEU B C 1
ATOM 7533 O O . LEU B 1 288 ? 19.781 -9.805 8.461 1 98.12 288 LEU B O 1
ATOM 7537 N N . GLY B 1 289 ? 17.719 -10.711 8.93 1 98.31 289 GLY B N 1
ATOM 7538 C CA . GLY B 1 289 ? 17.109 -9.406 9.117 1 98.31 289 GLY B CA 1
ATOM 7539 C C . GLY B 1 289 ? 17.719 -8.609 10.25 1 98.31 289 GLY B C 1
ATOM 7540 O O . GLY B 1 289 ? 17.969 -7.41 10.125 1 98.31 289 GLY B O 1
ATOM 7541 N N . ALA B 1 290 ? 18.047 -9.258 11.281 1 97.5 290 ALA B N 1
ATOM 7542 C CA . ALA B 1 290 ? 18.656 -8.602 12.422 1 97.5 290 ALA B CA 1
ATOM 7543 C C . ALA B 1 290 ? 20.062 -8.109 12.078 1 97.5 290 ALA B C 1
ATOM 7545 O O . ALA B 1 290 ? 20.453 -7.008 12.477 1 97.5 290 ALA B O 1
ATOM 7546 N N . ILE B 1 291 ? 20.75 -8.859 11.32 1 98.44 291 ILE B N 1
ATOM 7547 C CA . ILE B 1 291 ? 22.094 -8.477 10.898 1 98.44 291 ILE B CA 1
ATOM 7548 C C . ILE B 1 291 ? 22.031 -7.266 9.977 1 98.44 291 ILE B C 1
ATOM 7550 O O . ILE B 1 291 ? 22.766 -6.293 10.156 1 98.44 291 ILE B O 1
ATOM 7554 N N . CYS B 1 292 ? 21.109 -7.363 9.039 1 98.56 292 CYS B N 1
ATOM 7555 C CA . CYS B 1 292 ? 20.938 -6.246 8.117 1 98.56 292 CYS B CA 1
ATOM 7556 C C . CYS B 1 292 ? 20.5 -4.992 8.859 1 98.56 292 CYS B C 1
ATOM 7558 O O . CYS B 1 292 ? 20.922 -3.885 8.531 1 98.56 292 CYS B O 1
ATOM 7560 N N . GLY B 1 293 ? 19.625 -5.16 9.867 1 98.12 293 GLY B N 1
ATOM 7561 C CA . GLY B 1 293 ? 19.188 -4.027 10.664 1 98.12 293 GLY B CA 1
ATOM 7562 C C . GLY B 1 293 ? 20.312 -3.367 11.438 1 98.12 293 GLY B C 1
ATOM 7563 O O . GLY B 1 293 ? 20.438 -2.141 11.438 1 98.12 293 GLY B O 1
ATOM 7564 N N . THR B 1 294 ? 21.203 -4.105 11.953 1 97.81 294 THR B N 1
ATOM 7565 C CA . THR B 1 294 ? 22.328 -3.582 12.719 1 97.81 294 THR B CA 1
ATOM 7566 C C . THR B 1 294 ? 23.344 -2.914 11.797 1 97.81 294 THR B C 1
ATOM 7568 O O . THR B 1 294 ? 23.844 -1.831 12.102 1 97.81 294 THR B O 1
ATOM 7571 N N . LEU B 1 295 ? 23.578 -3.547 10.719 1 98.12 295 LEU B N 1
ATOM 7572 C CA . LEU B 1 295 ? 24.531 -2.984 9.766 1 98.12 295 LEU B CA 1
ATOM 7573 C C . LEU B 1 295 ? 23.984 -1.696 9.148 1 98.12 295 LEU B C 1
ATOM 7575 O O . LEU B 1 295 ? 24.75 -0.776 8.852 1 98.12 295 LEU B O 1
ATOM 7579 N N . SER B 1 296 ? 22.688 -1.683 8.945 1 98.19 296 SER B N 1
ATOM 7580 C CA . SER B 1 296 ? 22.094 -0.475 8.391 1 98.19 296 SER B CA 1
ATOM 7581 C C . SER B 1 296 ? 22.203 0.695 9.359 1 98.19 296 SER B C 1
ATOM 7583 O O . SER B 1 296 ? 22.375 1.843 8.945 1 98.19 296 SER B O 1
ATOM 7585 N N . CYS B 1 297 ? 22.078 0.438 10.648 1 96.88 297 CYS B N 1
ATOM 7586 C CA . CYS B 1 297 ? 22.266 1.48 11.648 1 96.88 297 CYS B CA 1
ATOM 7587 C C . CYS B 1 297 ? 23.688 2.043 11.578 1 96.88 297 CYS B C 1
ATOM 7589 O O . CYS B 1 297 ? 23.875 3.258 11.656 1 96.88 297 CYS B O 1
ATOM 7591 N N . GLY B 1 298 ? 24.609 1.142 11.453 1 97 298 GLY B N 1
ATOM 7592 C CA . GLY B 1 298 ? 25.984 1.588 11.297 1 97 298 GLY B CA 1
ATOM 7593 C C . GLY B 1 298 ? 26.203 2.398 10.031 1 97 298 GLY B C 1
ATOM 7594 O O . GLY B 1 298 ? 26.906 3.408 10.055 1 97 298 GLY B O 1
ATOM 7595 N N . TYR B 1 299 ? 25.609 2.031 9.039 1 97.62 299 TYR B N 1
ATOM 7596 C CA . TYR B 1 299 ? 25.766 2.725 7.762 1 97.62 299 TYR B CA 1
ATOM 7597 C C . TYR B 1 299 ? 25.172 4.125 7.824 1 97.62 299 TYR B C 1
ATOM 7599 O O . TYR B 1 299 ? 25.812 5.098 7.426 1 97.62 299 TYR B O 1
ATOM 7607 N N . ASN B 1 300 ? 23.875 4.199 8.258 1 97 300 ASN B N 1
ATOM 7608 C CA . ASN B 1 300 ? 23.203 5.496 8.344 1 97 300 ASN B CA 1
ATOM 7609 C C . ASN B 1 300 ? 23.938 6.438 9.297 1 97 300 ASN B C 1
ATOM 7611 O O . ASN B 1 300 ? 24.062 7.633 9.023 1 97 300 ASN B O 1
ATOM 7615 N N . TYR B 1 301 ? 24.422 5.918 10.344 1 96.25 301 TYR B N 1
ATOM 7616 C CA . TYR B 1 301 ? 25.172 6.719 11.297 1 96.25 301 TYR B CA 1
ATOM 7617 C C . TYR B 1 301 ? 26.484 7.211 10.695 1 96.25 301 TYR B C 1
ATOM 7619 O O . TYR B 1 301 ? 26.828 8.391 10.812 1 96.25 301 TYR B O 1
ATOM 7627 N N . SER B 1 302 ? 27.234 6.289 10.078 1 96.5 302 SER B N 1
ATOM 7628 C CA . SER B 1 302 ? 28.516 6.641 9.477 1 96.5 302 SER B CA 1
ATOM 7629 C C . SER B 1 302 ? 28.328 7.645 8.336 1 96.5 302 SER B C 1
ATOM 7631 O O . SER B 1 302 ? 29.156 8.547 8.164 1 96.5 302 SER B O 1
ATOM 7633 N N . GLN B 1 303 ? 27.328 7.426 7.605 1 95.25 303 GLN B N 1
ATOM 7634 C CA . GLN B 1 303 ? 27.062 8.344 6.504 1 95.25 303 GLN B CA 1
ATOM 7635 C C . GLN B 1 303 ? 26.75 9.742 7.016 1 95.25 303 GLN B C 1
ATOM 7637 O O . GLN B 1 303 ? 27.281 10.734 6.496 1 95.25 303 GLN B O 1
ATOM 7642 N N . ARG B 1 304 ? 25.953 9.898 7.996 1 93.19 304 ARG B N 1
ATOM 7643 C CA . ARG B 1 304 ? 25.594 11.195 8.555 1 93.19 304 ARG B CA 1
ATOM 7644 C C . ARG B 1 304 ? 26.797 11.852 9.234 1 93.19 304 ARG B C 1
ATOM 7646 O O . ARG B 1 304 ? 27.031 13.047 9.07 1 93.19 304 ARG B O 1
ATOM 7653 N N . THR B 1 305 ? 27.531 11.07 9.93 1 93.62 305 THR B N 1
ATOM 7654 C CA . THR B 1 305 ? 28.703 11.594 10.641 1 93.62 305 THR B CA 1
ATOM 7655 C C . THR B 1 305 ? 29.766 12.078 9.656 1 93.62 305 THR B C 1
ATOM 7657 O O . THR B 1 305 ? 30.422 13.086 9.898 1 93.62 305 THR B O 1
ATOM 7660 N N . PHE B 1 306 ? 29.891 11.312 8.633 1 94.19 306 PHE B N 1
ATOM 7661 C CA . PHE B 1 306 ? 30.859 11.703 7.621 1 94.19 306 PHE B CA 1
ATOM 7662 C C . PHE B 1 306 ? 30.438 12.992 6.926 1 94.19 306 PHE B C 1
ATOM 7664 O O . PHE B 1 306 ? 31.281 13.836 6.605 1 94.19 306 PHE B O 1
ATOM 7671 N N . LEU B 1 307 ? 29.234 13.164 6.711 1 91.06 307 LEU B N 1
ATOM 7672 C CA . LEU B 1 307 ? 28.719 14.398 6.109 1 91.06 307 LEU B CA 1
ATOM 7673 C C . LEU B 1 307 ? 28.953 15.586 7.039 1 91.06 307 LEU B C 1
ATOM 7675 O O . LEU B 1 307 ? 29.328 16.672 6.586 1 91.06 307 LEU B O 1
ATOM 7679 N N . PHE B 1 308 ? 28.781 15.352 8.266 1 89.5 308 PHE B N 1
ATOM 7680 C CA . PHE B 1 308 ? 29.047 16.406 9.234 1 89.5 308 PHE B CA 1
ATOM 7681 C C . PHE B 1 308 ? 30.531 16.719 9.297 1 89.5 308 PHE B C 1
ATOM 7683 O O . PHE B 1 308 ? 30.922 17.891 9.422 1 89.5 308 PHE B O 1
ATOM 7690 N N . PHE B 1 309 ? 31.297 15.719 9.195 1 90.44 309 PHE B N 1
ATOM 7691 C CA . PHE B 1 309 ? 32.75 15.883 9.219 1 90.44 309 PHE B CA 1
ATOM 7692 C C . PHE B 1 309 ? 33.219 16.703 8.031 1 90.44 309 PHE B C 1
ATOM 7694 O O . PHE B 1 309 ? 34.094 17.562 8.164 1 90.44 309 PHE B O 1
ATOM 7701 N N . LEU B 1 310 ? 32.688 16.422 6.883 1 89.19 310 LEU B N 1
ATOM 7702 C CA . LEU B 1 310 ? 33.062 17.141 5.668 1 89.19 310 LEU B CA 1
ATOM 7703 C C . LEU B 1 310 ? 32.688 18.609 5.773 1 89.19 310 LEU B C 1
ATOM 7705 O O . LEU B 1 310 ? 33.375 19.484 5.25 1 89.19 310 LEU B O 1
ATOM 7709 N N . LYS B 1 311 ? 31.594 18.859 6.434 1 86.88 311 LYS B N 1
ATOM 7710 C CA . LYS B 1 311 ? 31.141 20.25 6.602 1 86.88 311 LYS B CA 1
ATOM 7711 C C . LYS B 1 311 ? 31.984 20.953 7.664 1 86.88 311 LYS B C 1
ATOM 7713 O O . LYS B 1 311 ? 32.156 22.172 7.594 1 86.88 311 LYS B O 1
ATOM 7718 N N . ALA B 1 312 ? 32.469 20.234 8.555 1 88.19 312 ALA B N 1
ATOM 7719 C CA . ALA B 1 312 ? 33.219 20.812 9.68 1 88.19 312 ALA B CA 1
ATOM 7720 C C . ALA B 1 312 ? 34.688 20.969 9.328 1 88.19 312 ALA B C 1
ATOM 7722 O O . ALA B 1 312 ? 35.375 21.875 9.828 1 88.19 312 ALA B O 1
ATOM 7723 N N . ASN B 1 313 ? 35.156 20.062 8.508 1 89.44 313 ASN B N 1
ATOM 7724 C CA . ASN B 1 313 ? 36.562 20.109 8.141 1 89.44 313 ASN B CA 1
ATOM 7725 C C . ASN B 1 313 ? 36.844 21.297 7.215 1 89.44 313 ASN B C 1
ATOM 7727 O O . ASN B 1 313 ? 36.188 21.453 6.184 1 89.44 313 ASN B O 1
ATOM 7731 N N . GLY B 1 314 ? 37.781 22.156 7.605 1 86.75 314 GLY B N 1
ATOM 7732 C CA . GLY B 1 314 ? 38.094 23.375 6.891 1 86.75 314 GLY B CA 1
ATOM 7733 C C . GLY B 1 314 ? 38.562 23.141 5.469 1 86.75 314 GLY B C 1
ATOM 7734 O O . GLY B 1 314 ? 38.188 23.875 4.551 1 86.75 314 GLY B O 1
ATOM 7735 N N . PHE B 1 315 ? 39.312 22.078 5.254 1 88.75 315 PHE B N 1
ATOM 7736 C CA . PHE B 1 315 ? 39.875 21.797 3.936 1 88.75 315 PHE B CA 1
ATOM 7737 C C . PHE B 1 315 ? 38.781 21.375 2.965 1 88.75 315 PHE B C 1
ATOM 7739 O O . PHE B 1 315 ? 38.656 21.922 1.873 1 88.75 315 PHE B O 1
ATOM 7746 N N . THR B 1 316 ? 38.062 20.422 3.346 1 88.62 316 THR B N 1
ATOM 7747 C CA . THR B 1 316 ? 37.031 19.891 2.467 1 88.62 316 THR B CA 1
ATOM 7748 C C . THR B 1 316 ? 35.906 20.891 2.301 1 88.62 316 THR B C 1
ATOM 7750 O O . THR B 1 316 ? 35.312 20.984 1.225 1 88.62 316 THR B O 1
ATOM 7753 N N . SER B 1 317 ? 35.625 21.578 3.32 1 88 317 SER B N 1
ATOM 7754 C CA . SER B 1 317 ? 34.562 22.578 3.24 1 88 317 SER B CA 1
ATOM 7755 C C . SER B 1 317 ? 34.938 23.703 2.271 1 88 317 SER B C 1
ATOM 7757 O O . SER B 1 317 ? 34.094 24.188 1.518 1 88 317 SER B O 1
ATOM 7759 N N . LYS B 1 318 ? 36.188 24.047 2.305 1 88.88 318 LYS B N 1
ATOM 7760 C CA . LYS B 1 318 ? 36.688 25.078 1.392 1 88.88 318 LYS B CA 1
ATOM 7761 C C . LYS B 1 318 ? 36.688 24.578 -0.048 1 88.88 318 LYS B C 1
ATOM 7763 O O . LYS B 1 318 ? 36.344 25.312 -0.974 1 88.88 318 LYS B O 1
ATOM 7768 N N . LEU B 1 319 ? 37.094 23.359 -0.195 1 89.44 319 LEU B N 1
ATOM 7769 C CA . LEU B 1 319 ? 37.156 22.766 -1.527 1 89.44 319 LEU B CA 1
ATOM 7770 C C . LEU B 1 319 ? 35.75 22.656 -2.123 1 89.44 319 LEU B C 1
ATOM 7772 O O . LEU B 1 319 ? 35.562 22.938 -3.307 1 89.44 319 LEU B O 1
ATOM 7776 N N . LEU B 1 320 ? 34.844 22.281 -1.372 1 86.56 320 LEU B N 1
ATOM 7777 C CA . LEU B 1 320 ? 33.469 22.125 -1.812 1 86.56 320 LEU B CA 1
ATOM 7778 C C . LEU B 1 320 ? 32.812 23.484 -2.08 1 86.56 320 LEU B C 1
ATOM 7780 O O . LEU B 1 320 ? 31.922 23.609 -2.916 1 86.56 320 LEU B O 1
ATOM 7784 N N . ALA B 1 321 ? 33.344 24.469 -1.384 1 84.19 321 ALA B N 1
ATOM 7785 C CA . ALA B 1 321 ? 32.812 25.812 -1.576 1 84.19 321 ALA B CA 1
ATOM 7786 C C . ALA B 1 321 ? 33.438 26.469 -2.811 1 84.19 321 ALA B C 1
ATOM 7788 O O . ALA B 1 321 ? 32.781 27.266 -3.49 1 84.19 321 ALA B O 1
ATOM 7789 N N . THR B 1 322 ? 34.688 26.078 -3.076 1 84.31 322 THR B N 1
ATOM 7790 C CA . THR B 1 322 ? 35.438 26.766 -4.145 1 84.31 322 THR B CA 1
ATOM 7791 C C . THR B 1 322 ? 35.25 26.031 -5.473 1 84.31 322 THR B C 1
ATOM 7793 O O . THR B 1 322 ? 34.938 26.656 -6.492 1 84.31 322 THR B O 1
ATOM 7796 N N . SER B 1 323 ? 35.531 24.688 -5.379 1 90.62 323 SER B N 1
ATOM 7797 C CA . SER B 1 323 ? 35.406 23.938 -6.629 1 90.62 323 SER B CA 1
ATOM 7798 C C . SER B 1 323 ? 34.781 22.578 -6.406 1 90.62 323 SER B C 1
ATOM 7800 O O . SER B 1 323 ? 35.5 21.594 -6.141 1 90.62 323 SER B O 1
ATOM 7802 N N . LYS B 1 324 ? 33.594 22.422 -6.699 1 91.25 324 LYS B N 1
ATOM 7803 C CA . LYS B 1 324 ? 32.844 21.172 -6.559 1 91.25 324 LYS B CA 1
ATOM 7804 C C . LYS B 1 324 ? 33.312 20.125 -7.574 1 91.25 324 LYS B C 1
ATOM 7806 O O . LYS B 1 324 ? 33.469 18.953 -7.242 1 91.25 324 LYS B O 1
ATOM 7811 N N . PRO B 1 325 ? 33.656 20.562 -8.867 1 93.06 325 PRO B N 1
ATOM 7812 C CA . PRO B 1 325 ? 34.156 19.578 -9.828 1 93.06 325 PRO B CA 1
ATOM 7813 C C . PRO B 1 325 ? 35.5 18.984 -9.422 1 93.06 325 PRO B C 1
ATOM 7815 O O . PRO B 1 325 ? 35.781 17.828 -9.719 1 93.06 325 PRO B O 1
ATOM 7818 N N . LEU B 1 326 ? 36.312 19.75 -8.734 1 93.88 326 LEU B N 1
ATOM 7819 C CA . LEU B 1 326 ? 37.594 19.234 -8.297 1 93.88 326 LEU B CA 1
ATOM 7820 C C . LEU B 1 326 ? 37.406 18.172 -7.211 1 93.88 326 LEU B C 1
ATOM 7822 O O . LEU B 1 326 ? 38.125 17.172 -7.207 1 93.88 326 LEU B O 1
ATOM 7826 N N . TYR B 1 327 ? 36.562 18.469 -6.32 1 93.81 327 TYR B N 1
ATOM 7827 C CA . TYR B 1 327 ? 36.281 17.469 -5.301 1 93.81 327 TYR B CA 1
ATOM 7828 C C . TYR B 1 327 ? 35.75 16.172 -5.934 1 93.81 327 TYR B C 1
ATOM 7830 O O . TYR B 1 327 ? 36.156 15.078 -5.543 1 93.81 327 TYR B O 1
ATOM 7838 N N . SER B 1 328 ? 34.844 16.328 -6.906 1 95 328 SER B N 1
ATOM 7839 C CA . SER B 1 328 ? 34.281 15.172 -7.594 1 95 328 SER B CA 1
ATOM 7840 C C . SER B 1 328 ? 35.375 14.398 -8.336 1 95 328 SER B C 1
ATOM 7842 O O . SER B 1 328 ? 35.375 13.164 -8.352 1 95 328 SER B O 1
ATOM 7844 N N . ALA B 1 329 ? 36.281 15.125 -8.891 1 95.5 329 ALA B N 1
ATOM 7845 C CA . ALA B 1 329 ? 37.375 14.492 -9.609 1 95.5 329 ALA B CA 1
ATOM 7846 C C . ALA B 1 329 ? 38.281 13.719 -8.656 1 95.5 329 ALA B C 1
ATOM 7848 O O . ALA B 1 329 ? 38.719 12.602 -8.961 1 95.5 329 ALA B O 1
ATOM 7849 N N . LEU B 1 330 ? 38.594 14.289 -7.559 1 95.5 330 LEU B N 1
ATOM 7850 C CA . LEU B 1 330 ? 39.469 13.648 -6.59 1 95.5 330 LEU B CA 1
ATOM 7851 C C . LEU B 1 330 ? 38.812 12.391 -6.02 1 95.5 330 LEU B C 1
ATOM 7853 O O . LEU B 1 330 ? 39.469 11.352 -5.879 1 95.5 330 LEU B O 1
ATOM 7857 N N . ALA B 1 331 ? 37.562 12.57 -5.664 1 95.38 331 ALA B N 1
ATOM 7858 C CA . ALA B 1 331 ? 36.844 11.406 -5.16 1 95.38 331 ALA B CA 1
ATOM 7859 C C . ALA B 1 331 ? 36.781 10.305 -6.215 1 95.38 331 ALA B C 1
ATOM 7861 O O . ALA B 1 331 ? 36.906 9.125 -5.898 1 95.38 331 ALA B O 1
ATOM 7862 N N . ALA B 1 332 ? 36.562 10.648 -7.5 1 96.69 332 ALA B N 1
ATOM 7863 C CA . ALA B 1 332 ? 36.469 9.688 -8.594 1 96.69 332 ALA B CA 1
ATOM 7864 C C . ALA B 1 332 ? 37.812 8.977 -8.805 1 96.69 332 ALA B C 1
ATOM 7866 O O . ALA B 1 332 ? 37.844 7.785 -9.133 1 96.69 332 ALA B O 1
ATOM 7867 N N . VAL B 1 333 ? 38.906 9.711 -8.625 1 96.94 333 VAL B N 1
ATOM 7868 C CA . VAL B 1 333 ? 40.219 9.109 -8.789 1 96.94 333 VAL B CA 1
ATOM 7869 C C . VAL B 1 333 ? 40.438 8.039 -7.719 1 96.94 333 VAL B C 1
ATOM 7871 O O . VAL B 1 333 ? 40.938 6.957 -8.008 1 96.94 333 VAL B O 1
ATOM 7874 N N . VAL B 1 334 ? 40.031 8.344 -6.555 1 96.75 334 VAL B N 1
ATOM 7875 C CA . VAL B 1 334 ? 40.188 7.402 -5.457 1 96.75 334 VAL B CA 1
ATOM 7876 C C . VAL B 1 334 ? 39.344 6.156 -5.707 1 96.75 334 VAL B C 1
ATOM 7878 O O . VAL B 1 334 ? 39.844 5.031 -5.613 1 96.75 334 VAL B O 1
ATOM 7881 N N . LEU B 1 335 ? 38.125 6.324 -6.066 1 97.12 335 LEU B N 1
ATOM 7882 C CA . LEU B 1 335 ? 37.219 5.199 -6.277 1 97.12 335 LEU B CA 1
ATOM 7883 C C . LEU B 1 335 ? 37.656 4.387 -7.5 1 97.12 335 LEU B C 1
ATOM 7885 O O . LEU B 1 335 ? 37.656 3.154 -7.457 1 97.12 335 LEU B O 1
ATOM 7889 N N . ALA B 1 336 ? 38 5.051 -8.547 1 96.44 336 ALA B N 1
ATOM 7890 C CA . ALA B 1 336 ? 38.406 4.371 -9.773 1 96.44 336 ALA B CA 1
ATOM 7891 C C . ALA B 1 336 ? 39.75 3.625 -9.578 1 96.44 336 ALA B C 1
ATOM 7893 O O . ALA B 1 336 ? 39.938 2.549 -10.148 1 96.44 336 ALA B O 1
ATOM 7894 N N . SER B 1 337 ? 40.625 4.18 -8.781 1 96.06 337 SER B N 1
ATOM 7895 C CA . SER B 1 337 ? 41.906 3.527 -8.539 1 96.06 337 SER B CA 1
ATOM 7896 C C . SER B 1 337 ? 41.719 2.252 -7.715 1 96.06 337 SER B C 1
ATOM 7898 O O . SER B 1 337 ? 42.406 1.254 -7.957 1 96.06 337 SER B O 1
ATOM 7900 N N . ILE B 1 338 ? 40.844 2.289 -6.867 1 95.44 338 ILE B N 1
ATOM 7901 C CA . ILE B 1 338 ? 40.625 1.132 -6.008 1 95.44 338 ILE B CA 1
ATOM 7902 C C . ILE B 1 338 ? 39.875 0.042 -6.785 1 95.44 338 ILE B C 1
ATOM 7904 O O . ILE B 1 338 ? 40.125 -1.148 -6.582 1 95.44 338 ILE B O 1
ATOM 7908 N N . THR B 1 339 ? 39.031 0.403 -7.719 1 95.19 339 THR B N 1
ATOM 7909 C CA . THR B 1 339 ? 38.219 -0.57 -8.438 1 95.19 339 THR B CA 1
ATOM 7910 C C . THR B 1 339 ? 38.906 -1.037 -9.703 1 95.19 339 THR B C 1
ATOM 7912 O O . THR B 1 339 ? 38.344 -1.766 -10.516 1 95.19 339 THR B O 1
ATOM 7915 N N . TYR B 1 340 ? 40.188 -0.628 -9.898 1 93.44 340 TYR B N 1
ATOM 7916 C CA . TYR B 1 340 ? 40.938 -1.069 -11.062 1 93.44 340 TYR B CA 1
ATOM 7917 C C . TYR B 1 340 ? 41.062 -2.588 -11.086 1 93.44 340 TYR B C 1
ATOM 7919 O O . TYR B 1 340 ? 41.562 -3.191 -10.148 1 93.44 340 TYR B O 1
ATOM 7927 N N . PRO B 1 341 ? 40.562 -3.25 -12.109 1 89.81 341 PRO B N 1
ATOM 7928 C CA . PRO B 1 341 ? 40.375 -4.703 -12.133 1 89.81 341 PRO B CA 1
ATOM 7929 C C . PRO B 1 341 ? 41.688 -5.465 -11.906 1 89.81 341 PRO B C 1
ATOM 7931 O O . PRO B 1 341 ? 41.719 -6.418 -11.125 1 89.81 341 PRO B O 1
ATOM 7934 N N . PRO B 1 342 ? 42.812 -5.141 -12.555 1 87.62 342 PRO B N 1
ATOM 7935 C CA . PRO B 1 342 ? 44.062 -5.906 -12.305 1 87.62 342 PRO B CA 1
ATOM 7936 C C . PRO B 1 342 ? 44.656 -5.613 -10.938 1 87.62 342 PRO B C 1
ATOM 7938 O O . PRO B 1 342 ? 45.469 -6.391 -10.445 1 87.62 342 PRO B O 1
ATOM 7941 N N . GLY B 1 343 ? 44.219 -4.59 -10.25 1 88.25 343 GLY B N 1
ATOM 7942 C CA . GLY B 1 343 ? 44.688 -4.273 -8.906 1 88.25 343 GLY B CA 1
ATOM 7943 C C . GLY B 1 343 ? 43.75 -4.801 -7.82 1 88.25 343 GLY B C 1
ATOM 7944 O O . GLY B 1 343 ? 43.438 -5.992 -7.797 1 88.25 343 GLY B O 1
ATOM 7945 N N . VAL B 1 344 ? 43.312 -3.953 -7.004 1 90.38 344 VAL B N 1
ATOM 7946 C CA . VAL B 1 344 ? 42.469 -4.316 -5.875 1 90.38 344 VAL B CA 1
ATOM 7947 C C . VAL B 1 344 ? 41.062 -4.688 -6.383 1 90.38 344 VAL B C 1
ATOM 7949 O O . VAL B 1 344 ? 40.344 -5.418 -5.711 1 90.38 344 VAL B O 1
ATOM 7952 N N . GLY B 1 345 ? 40.812 -4.262 -7.535 1 90.62 345 GLY B N 1
ATOM 7953 C CA . GLY B 1 345 ? 39.5 -4.516 -8.117 1 90.62 345 GLY B CA 1
ATOM 7954 C C . GLY B 1 345 ? 39.25 -5.98 -8.43 1 90.62 345 GLY B C 1
ATOM 7955 O O . GLY B 1 345 ? 38.125 -6.41 -8.594 1 90.62 345 GLY B O 1
ATOM 7956 N N . HIS B 1 346 ? 40.281 -6.711 -8.438 1 86.75 346 HIS B N 1
ATOM 7957 C CA . HIS B 1 346 ? 40.219 -8.141 -8.711 1 86.75 346 HIS B CA 1
ATOM 7958 C C . HIS B 1 346 ? 39.5 -8.875 -7.578 1 86.75 346 HIS B C 1
ATOM 7960 O O . HIS B 1 346 ? 38.844 -9.891 -7.809 1 86.75 346 HIS B O 1
ATOM 7966 N N . PHE B 1 347 ? 39.5 -8.273 -6.445 1 89.62 347 PHE B N 1
ATOM 7967 C CA . PHE B 1 347 ? 38.938 -8.93 -5.262 1 89.62 347 PHE B CA 1
ATOM 7968 C C . PHE B 1 347 ? 37.531 -8.445 -4.969 1 89.62 347 PHE B C 1
ATOM 7970 O O . PHE B 1 347 ? 36.969 -8.773 -3.93 1 89.62 347 PHE B O 1
ATOM 7977 N N . MET B 1 348 ? 36.969 -7.684 -5.84 1 90.44 348 MET B N 1
ATOM 7978 C CA . MET B 1 348 ? 35.625 -7.164 -5.59 1 90.44 348 MET B CA 1
ATOM 7979 C C . MET B 1 348 ? 34.75 -7.281 -6.84 1 90.44 348 MET B C 1
ATOM 7981 O O . MET B 1 348 ? 33.75 -6.598 -6.961 1 90.44 348 MET B O 1
ATOM 7985 N N . ALA B 1 349 ? 35.125 -8.102 -7.746 1 90.44 349 ALA B N 1
ATOM 7986 C CA . ALA B 1 349 ? 34.375 -8.281 -8.977 1 90.44 349 ALA B CA 1
ATOM 7987 C C . ALA B 1 349 ? 34.031 -6.934 -9.625 1 90.44 349 ALA B C 1
ATOM 7989 O O . ALA B 1 349 ? 32.875 -6.664 -9.969 1 90.44 349 ALA B O 1
ATOM 7990 N N . SER B 1 350 ? 35 -6.09 -9.797 1 91.56 350 SER B N 1
ATOM 7991 C CA . SER B 1 350 ? 34.812 -4.707 -10.227 1 91.56 350 SER B CA 1
ATOM 7992 C C . SER B 1 350 ? 34.5 -4.625 -11.719 1 91.56 350 SER B C 1
ATOM 7994 O O . SER B 1 350 ? 34.062 -3.592 -12.211 1 91.56 350 SER B O 1
ATOM 7996 N N . ARG B 1 351 ? 34.688 -5.738 -12.469 1 89.81 351 ARG B N 1
ATOM 7997 C CA . ARG B 1 351 ? 34.406 -5.73 -13.906 1 89.81 351 ARG B CA 1
ATOM 7998 C C . ARG B 1 351 ? 32.938 -5.871 -14.188 1 89.81 351 ARG B C 1
ATOM 8000 O O . ARG B 1 351 ? 32.469 -5.605 -15.305 1 89.81 351 ARG B O 1
ATOM 8007 N N . LEU B 1 352 ? 32.188 -6.211 -13.156 1 91.62 352 LEU B N 1
ATOM 8008 C CA . LEU B 1 352 ? 30.766 -6.426 -13.336 1 91.62 352 LEU B CA 1
ATOM 8009 C C . LEU B 1 352 ? 30 -5.117 -13.18 1 91.62 352 LEU B C 1
ATOM 8011 O O . LEU B 1 352 ? 30.375 -4.262 -12.375 1 91.62 352 LEU B O 1
ATOM 8015 N N . SER B 1 353 ? 29.016 -4.961 -14.023 1 90.69 353 SER B N 1
ATOM 8016 C CA . SER B 1 353 ? 28.094 -3.844 -13.867 1 90.69 353 SER B CA 1
ATOM 8017 C C . SER B 1 353 ? 27.188 -4.043 -12.656 1 90.69 353 SER B C 1
ATOM 8019 O O . SER B 1 353 ? 27.156 -5.125 -12.062 1 90.69 353 SER B O 1
ATOM 8021 N N . MET B 1 354 ? 26.5 -3.059 -12.25 1 91.12 354 MET B N 1
ATOM 8022 C CA . MET B 1 354 ? 25.609 -3.143 -11.086 1 91.12 354 MET B CA 1
ATOM 8023 C C . MET B 1 354 ? 24.531 -4.191 -11.305 1 91.12 354 MET B C 1
ATOM 8025 O O . MET B 1 354 ? 24.188 -4.938 -10.383 1 91.12 354 MET B O 1
ATOM 8029 N N . SER B 1 355 ? 23.969 -4.219 -12.508 1 88.31 355 SER B N 1
ATOM 8030 C CA . SER B 1 355 ? 22.953 -5.211 -12.836 1 88.31 355 SER B CA 1
ATOM 8031 C C . SER B 1 355 ? 23.531 -6.625 -12.797 1 88.31 355 SER B C 1
ATOM 8033 O O . SER B 1 355 ? 22.859 -7.562 -12.359 1 88.31 355 SER B O 1
ATOM 8035 N N . GLU B 1 356 ? 24.766 -6.754 -13.25 1 90.62 356 GLU B N 1
ATOM 8036 C CA . GLU B 1 356 ? 25.406 -8.062 -13.25 1 90.62 356 GLU B CA 1
ATOM 8037 C C . GLU B 1 356 ? 25.766 -8.508 -11.836 1 90.62 356 GLU B C 1
ATOM 8039 O O . GLU B 1 356 ? 25.75 -9.703 -11.539 1 90.62 356 GLU B O 1
ATOM 8044 N N . HIS B 1 357 ? 26.062 -7.539 -11 1 93.25 357 HIS B N 1
ATOM 8045 C CA . HIS B 1 357 ? 26.25 -7.875 -9.594 1 93.25 357 HIS B CA 1
ATOM 8046 C C . HIS B 1 357 ? 25 -8.547 -9.023 1 93.25 357 HIS B C 1
ATOM 8048 O O . HIS B 1 357 ? 25.094 -9.602 -8.391 1 93.25 357 HIS B O 1
ATOM 8054 N N . LEU B 1 358 ? 23.875 -7.988 -9.312 1 91.94 358 LEU B N 1
ATOM 8055 C CA . LEU B 1 358 ? 22.625 -8.516 -8.766 1 91.94 358 LEU B CA 1
ATOM 8056 C C . LEU B 1 358 ? 22.297 -9.875 -9.375 1 91.94 358 LEU B C 1
ATOM 8058 O O . LEU B 1 358 ? 21.891 -10.797 -8.664 1 91.94 358 LEU B O 1
ATOM 8062 N N . GLU B 1 359 ? 22.531 -10.016 -10.641 1 89.5 359 GLU B N 1
ATOM 8063 C CA . GLU B 1 359 ? 22.25 -11.273 -11.328 1 89.5 359 GLU B CA 1
ATOM 8064 C C . GLU B 1 359 ? 23.094 -12.414 -10.758 1 89.5 359 GLU B C 1
ATOM 8066 O O . GLU B 1 359 ? 22.609 -13.523 -10.57 1 89.5 359 GLU B O 1
ATOM 8071 N N . THR B 1 360 ? 24.312 -12.102 -10.5 1 91.88 360 THR B N 1
ATOM 8072 C CA . THR B 1 360 ? 25.203 -13.133 -9.984 1 91.88 360 THR B CA 1
ATOM 8073 C C . THR B 1 360 ? 24.906 -13.43 -8.523 1 91.88 360 THR B C 1
ATOM 8075 O O . THR B 1 360 ? 24.938 -14.586 -8.094 1 91.88 360 THR B O 1
ATOM 8078 N N . LEU B 1 361 ? 24.562 -12.438 -7.809 1 93.56 361 LEU B N 1
ATOM 8079 C CA . LEU B 1 361 ? 24.312 -12.633 -6.383 1 93.56 361 LEU B CA 1
ATOM 8080 C C . LEU B 1 361 ? 23.016 -13.406 -6.16 1 93.56 361 LEU B C 1
ATOM 8082 O O . LEU B 1 361 ? 22.891 -14.125 -5.164 1 93.56 361 LEU B O 1
ATOM 8086 N N . PHE B 1 362 ? 22.109 -13.359 -7.098 1 90.56 362 PHE B N 1
ATOM 8087 C CA . PHE B 1 362 ? 20.828 -14.039 -6.965 1 90.56 362 PHE B CA 1
ATOM 8088 C C . PHE B 1 362 ? 20.906 -15.461 -7.52 1 90.56 362 PHE B C 1
ATOM 8090 O O . PHE B 1 362 ? 19.891 -16.156 -7.617 1 90.56 362 PHE B O 1
ATOM 8097 N N . ASP B 1 363 ? 22.109 -15.852 -7.75 1 88.56 363 ASP B N 1
ATOM 8098 C CA . ASP B 1 363 ? 22.297 -17.203 -8.258 1 88.56 363 ASP B CA 1
ATOM 8099 C C . ASP B 1 363 ? 21.844 -18.25 -7.246 1 88.56 363 ASP B C 1
ATOM 8101 O O . ASP B 1 363 ? 22.047 -18.078 -6.043 1 88.56 363 ASP B O 1
ATOM 8105 N N . ASN B 1 364 ? 21.281 -19.312 -7.727 1 83.81 364 ASN B N 1
ATOM 8106 C CA . ASN B 1 364 ? 20.719 -20.344 -6.867 1 83.81 364 ASN B CA 1
ATOM 8107 C C . ASN B 1 364 ? 21.781 -21.297 -6.332 1 83.81 364 ASN B C 1
ATOM 8109 O O . ASN B 1 364 ? 21.625 -21.875 -5.262 1 83.81 364 ASN B O 1
ATOM 8113 N N . ASN B 1 365 ? 22.812 -21.391 -7.016 1 86.25 365 ASN B N 1
ATOM 8114 C CA . ASN B 1 365 ? 23.844 -22.359 -6.652 1 86.25 365 ASN B CA 1
ATOM 8115 C C . ASN B 1 365 ? 24.828 -21.781 -5.641 1 86.25 365 ASN B C 1
ATOM 8117 O O . ASN B 1 365 ? 25.094 -20.578 -5.641 1 86.25 365 ASN B O 1
ATOM 8121 N N . SER B 1 366 ? 25.219 -22.656 -4.824 1 90.38 366 SER B N 1
ATOM 8122 C CA . SER B 1 366 ? 26.234 -22.25 -3.869 1 90.38 366 SER B CA 1
ATOM 8123 C C . SER B 1 366 ? 27.625 -22.219 -4.516 1 90.38 366 SER B C 1
ATOM 8125 O O . SER B 1 366 ? 28.078 -23.234 -5.031 1 90.38 366 SER B O 1
ATOM 8127 N N . TRP B 1 367 ? 28.25 -21.125 -4.457 1 90.62 367 TRP B N 1
ATOM 8128 C CA . TRP B 1 367 ? 29.578 -20.953 -5.039 1 90.62 367 TRP B CA 1
ATOM 8129 C C . TRP B 1 367 ? 30.641 -21.688 -4.227 1 90.62 367 TRP B C 1
ATOM 8131 O O . TRP B 1 367 ? 31.578 -22.25 -4.789 1 90.62 367 TRP B O 1
ATOM 8141 N N . ALA B 1 368 ? 30.453 -21.734 -2.955 1 88.69 368 ALA B N 1
ATOM 8142 C CA . ALA B 1 368 ? 31.406 -22.375 -2.064 1 88.69 368 ALA B CA 1
ATOM 8143 C C . ALA B 1 368 ? 31.453 -23.875 -2.289 1 88.69 368 ALA B C 1
ATOM 8145 O O . ALA B 1 368 ? 32.531 -24.484 -2.291 1 88.69 368 ALA B O 1
ATOM 8146 N N . LEU B 1 369 ? 30.312 -24.453 -2.477 1 86.44 369 LEU B N 1
ATOM 8147 C CA . LEU B 1 369 ? 30.234 -25.891 -2.676 1 86.44 369 LEU B CA 1
ATOM 8148 C C . LEU B 1 369 ? 30.703 -26.281 -4.078 1 86.44 369 LEU B C 1
ATOM 8150 O O . LEU B 1 369 ? 31.297 -27.344 -4.273 1 86.44 369 LEU B O 1
ATOM 8154 N N . MET B 1 370 ? 30.469 -25.344 -4.996 1 85.06 370 MET B N 1
ATOM 8155 C CA . MET B 1 370 ? 30.859 -25.609 -6.375 1 85.06 370 MET B CA 1
ATOM 8156 C C . MET B 1 370 ? 32.375 -25.5 -6.547 1 85.06 370 MET B C 1
ATOM 8158 O O . MET B 1 370 ? 32.969 -26.156 -7.402 1 85.06 370 MET B O 1
ATOM 8162 N N . THR B 1 371 ? 33.062 -24.641 -5.754 1 81.38 371 THR B N 1
ATOM 8163 C CA . THR B 1 371 ? 34.469 -24.375 -5.922 1 81.38 371 THR B CA 1
ATOM 8164 C C . THR B 1 371 ? 35.281 -25.125 -4.871 1 81.38 371 THR B C 1
ATOM 8166 O O . THR B 1 371 ? 36.469 -24.875 -4.703 1 81.38 371 THR B O 1
ATOM 8169 N N . LYS B 1 372 ? 34.719 -25.922 -4.117 1 75.62 372 LYS B N 1
ATOM 8170 C CA . LYS B 1 372 ? 35.438 -26.625 -3.068 1 75.62 372 LYS B CA 1
ATOM 8171 C C . LYS B 1 372 ? 36.656 -27.344 -3.637 1 75.62 372 LYS B C 1
ATOM 8173 O O . LYS B 1 372 ? 37.75 -27.312 -3.031 1 75.62 372 LYS B O 1
ATOM 8178 N N . ASN B 1 373 ? 36.562 -27.891 -4.832 1 66.94 373 ASN B N 1
ATOM 8179 C CA . ASN B 1 373 ? 37.656 -28.688 -5.336 1 66.94 373 ASN B CA 1
ATOM 8180 C C . ASN B 1 373 ? 38.281 -28.078 -6.586 1 66.94 373 ASN B C 1
ATOM 8182 O O . ASN B 1 373 ? 39 -28.75 -7.32 1 66.94 373 ASN B O 1
ATOM 8186 N N . SER B 1 374 ? 37.875 -26.719 -6.887 1 67.56 374 SER B N 1
ATOM 8187 C CA . SER B 1 374 ? 38.406 -26.172 -8.133 1 67.56 374 SER B CA 1
ATOM 8188 C C . SER B 1 374 ? 38.781 -24.703 -7.977 1 67.56 374 SER B C 1
ATOM 8190 O O . SER B 1 374 ? 38.125 -23.969 -7.242 1 67.56 374 SER B O 1
ATOM 8192 N N . SER B 1 375 ? 40 -24.469 -8.328 1 68.94 375 SER B N 1
ATOM 8193 C CA . SER B 1 375 ? 40.406 -23.062 -8.398 1 68.94 375 SER B CA 1
ATOM 8194 C C . SER B 1 375 ? 40.344 -22.547 -9.836 1 68.94 375 SER B C 1
ATOM 8196 O O . SER B 1 375 ? 41.344 -22.656 -10.57 1 68.94 375 SER B O 1
ATOM 8198 N N . PRO B 1 376 ? 39.219 -22.031 -10.219 1 71.25 376 PRO B N 1
ATOM 8199 C CA . PRO B 1 376 ? 39.125 -21.547 -11.594 1 71.25 376 PRO B CA 1
ATOM 8200 C C . PRO B 1 376 ? 40.031 -20.359 -11.867 1 71.25 376 PRO B C 1
ATOM 8202 O O . PRO B 1 376 ? 40.25 -19.516 -10.992 1 71.25 376 PRO B O 1
ATOM 8205 N N . PRO B 1 377 ? 40.688 -20.422 -13 1 73.44 377 PRO B N 1
ATOM 8206 C CA . PRO B 1 377 ? 41.562 -19.297 -13.344 1 73.44 377 PRO B CA 1
ATOM 8207 C C . PRO B 1 377 ? 40.781 -18.031 -13.672 1 73.44 377 PRO B C 1
ATOM 8209 O O . PRO B 1 377 ? 39.594 -18.109 -14.062 1 73.44 377 PRO B O 1
ATOM 8212 N N . TRP B 1 378 ? 41.312 -16.906 -13.344 1 74 378 TRP B N 1
ATOM 8213 C CA . TRP B 1 378 ? 40.75 -15.602 -13.672 1 74 378 TRP B CA 1
ATOM 8214 C C . TRP B 1 378 ? 40.844 -15.32 -15.164 1 74 378 TRP B C 1
ATOM 8216 O O . TRP B 1 378 ? 41.938 -15.242 -15.711 1 74 378 TRP B O 1
ATOM 8226 N N . ALA B 1 379 ? 39.688 -15.312 -15.82 1 74.81 379 ALA B N 1
ATOM 8227 C CA . ALA B 1 379 ? 39.688 -15.102 -17.266 1 74.81 379 ALA B CA 1
ATOM 8228 C C . ALA B 1 379 ? 39.938 -13.641 -17.609 1 74.81 379 ALA B C 1
ATOM 8230 O O . ALA B 1 379 ? 39.688 -12.75 -16.797 1 74.81 379 ALA B O 1
ATOM 8231 N N . ALA B 1 380 ? 40.531 -13.438 -18.734 1 74.19 380 ALA B N 1
ATOM 8232 C CA . ALA B 1 380 ? 40.844 -12.086 -19.203 1 74.19 380 ALA B CA 1
ATOM 8233 C C . ALA B 1 380 ? 39.562 -11.266 -19.391 1 74.19 380 ALA B C 1
ATOM 8235 O O . ALA B 1 380 ? 39.531 -10.078 -19.078 1 74.19 380 ALA B O 1
ATOM 8236 N N . GLU B 1 381 ? 38.5 -11.953 -19.859 1 79.5 381 GLU B N 1
ATOM 8237 C CA . GLU B 1 381 ? 37.219 -11.305 -20.031 1 79.5 381 GLU B CA 1
ATOM 8238 C C . GLU B 1 381 ? 36.094 -12.109 -19.344 1 79.5 381 GLU B C 1
ATOM 8240 O O . GLU B 1 381 ? 36.156 -13.344 -19.328 1 79.5 381 GLU B O 1
ATOM 8245 N N . PRO B 1 382 ? 35.25 -11.328 -18.766 1 82.12 382 PRO B N 1
ATOM 8246 C CA . PRO B 1 382 ? 34.156 -12.023 -18.094 1 82.12 382 PRO B CA 1
ATOM 8247 C C . PRO B 1 382 ? 33.281 -12.812 -19.062 1 82.12 382 PRO B C 1
ATOM 8249 O O . PRO B 1 382 ? 32.969 -12.312 -20.141 1 82.12 382 PRO B O 1
ATOM 8252 N N . ASP B 1 383 ? 33.031 -14.031 -18.719 1 80.06 383 ASP B N 1
ATOM 8253 C CA . ASP B 1 383 ? 32.125 -14.883 -19.484 1 80.06 383 ASP B CA 1
ATOM 8254 C C . ASP B 1 383 ? 30.672 -14.562 -19.156 1 80.06 383 ASP B C 1
ATOM 8256 O O . ASP B 1 383 ? 30.25 -14.672 -18.016 1 80.06 383 ASP B O 1
ATOM 8260 N N . PRO B 1 384 ? 29.984 -14.148 -20.156 1 81.38 384 PRO B N 1
ATOM 8261 C CA . PRO B 1 384 ? 28.594 -13.781 -19.906 1 81.38 384 PRO B CA 1
ATOM 8262 C C . PRO B 1 384 ? 27.766 -14.938 -19.359 1 81.38 384 PRO B C 1
ATOM 8264 O O . PRO B 1 384 ? 26.75 -14.719 -18.688 1 81.38 384 PRO B O 1
ATOM 8267 N N . GLN B 1 385 ? 28.141 -16.219 -19.562 1 78.12 385 GLN B N 1
ATOM 8268 C CA . GLN B 1 385 ? 27.375 -17.375 -19.109 1 78.12 385 GLN B CA 1
ATOM 8269 C C . GLN B 1 385 ? 27.797 -17.797 -17.703 1 78.12 385 GLN B C 1
ATOM 8271 O O . GLN B 1 385 ? 27.047 -18.484 -17 1 78.12 385 GLN B O 1
ATOM 8276 N N . LYS B 1 386 ? 29 -17.344 -17.281 1 84.62 386 LYS B N 1
ATOM 8277 C CA . LYS B 1 386 ? 29.516 -17.703 -15.969 1 84.62 386 LYS B CA 1
ATOM 8278 C C . LYS B 1 386 ? 30.094 -16.484 -15.25 1 84.62 386 LYS B C 1
ATOM 8280 O O . LYS B 1 386 ? 31.25 -16.5 -14.836 1 84.62 386 LYS B O 1
ATOM 8285 N N . LEU B 1 387 ? 29.203 -15.57 -14.969 1 87.25 387 LEU B N 1
ATOM 8286 C CA . LEU B 1 387 ? 29.625 -14.312 -14.352 1 87.25 387 LEU B CA 1
ATOM 8287 C C . LEU B 1 387 ? 30 -14.523 -12.891 1 87.25 387 LEU B C 1
ATOM 8289 O O . LEU B 1 387 ? 30.719 -13.711 -12.312 1 87.25 387 LEU B O 1
ATOM 8293 N N . TRP B 1 388 ? 29.516 -15.648 -12.32 1 86.19 388 TRP B N 1
ATOM 8294 C CA . TRP B 1 388 ? 29.781 -15.906 -10.906 1 86.19 388 TRP B CA 1
ATOM 8295 C C . TRP B 1 388 ? 31.25 -16.188 -10.672 1 86.19 388 TRP B C 1
ATOM 8297 O O . TRP B 1 388 ? 31.734 -16.078 -9.539 1 86.19 388 TRP B O 1
ATOM 8307 N N . LEU B 1 389 ? 32 -16.5 -11.742 1 87.06 389 LEU B N 1
ATOM 8308 C CA . LEU B 1 389 ? 33.406 -16.812 -11.633 1 87.06 389 LEU B CA 1
ATOM 8309 C C . LEU B 1 389 ? 34.219 -15.586 -11.203 1 87.06 389 LEU B C 1
ATOM 8311 O O . LEU B 1 389 ? 35.344 -15.711 -10.695 1 87.06 389 LEU B O 1
ATOM 8315 N N . GLU B 1 390 ? 33.625 -14.391 -11.359 1 88.81 390 GLU B N 1
ATOM 8316 C CA . GLU B 1 390 ? 34.281 -13.156 -10.969 1 88.81 390 GLU B CA 1
ATOM 8317 C C . GLU B 1 390 ? 34.406 -13.047 -9.445 1 88.81 390 GLU B C 1
ATOM 8319 O O . GLU B 1 390 ? 35.219 -12.289 -8.93 1 88.81 390 GLU B O 1
ATOM 8324 N N . TRP B 1 391 ? 33.594 -13.883 -8.789 1 89.75 391 TRP B N 1
ATOM 8325 C CA . TRP B 1 391 ? 33.594 -13.852 -7.328 1 89.75 391 TRP B CA 1
ATOM 8326 C C . TRP B 1 391 ? 34.562 -14.891 -6.758 1 89.75 391 TRP B C 1
ATOM 8328 O O . TRP B 1 391 ? 34.781 -14.945 -5.543 1 89.75 391 TRP B O 1
ATOM 8338 N N . CYS B 1 392 ? 35.125 -15.695 -7.664 1 85.31 392 CYS B N 1
ATOM 8339 C CA . CYS B 1 392 ? 36.031 -16.75 -7.227 1 85.31 392 CYS B CA 1
ATOM 8340 C C . CYS B 1 392 ? 37.469 -16.422 -7.566 1 85.31 392 CYS B C 1
ATOM 8342 O O . CYS B 1 392 ? 37.844 -16.406 -8.742 1 85.31 392 CYS B O 1
ATOM 8344 N N . HIS B 1 393 ? 38.156 -15.906 -6.59 1 79.19 393 HIS B N 1
ATOM 8345 C CA . HIS B 1 393 ? 39.562 -15.648 -6.785 1 79.19 393 HIS B CA 1
ATOM 8346 C C . HIS B 1 393 ? 40.406 -16.812 -6.277 1 79.19 393 HIS B C 1
ATOM 8348 O O . HIS B 1 393 ? 40.094 -17.406 -5.238 1 79.19 393 HIS B O 1
ATOM 8354 N N . PRO B 1 394 ? 41.375 -17.203 -7.062 1 76.56 394 PRO B N 1
ATOM 8355 C CA . PRO B 1 394 ? 42.188 -18.344 -6.656 1 76.56 394 PRO B CA 1
ATOM 8356 C C . PRO B 1 394 ? 42.844 -18.125 -5.297 1 76.56 394 PRO B C 1
ATOM 8358 O O . PRO B 1 394 ? 43.031 -19.094 -4.547 1 76.56 394 PRO B O 1
ATOM 8361 N N . GLN B 1 395 ? 43.094 -16.891 -4.945 1 78.25 395 GLN B N 1
ATOM 8362 C CA . GLN B 1 395 ? 43.812 -16.625 -3.691 1 78.25 395 GLN B CA 1
ATOM 8363 C C . GLN B 1 395 ? 42.812 -16.438 -2.545 1 78.25 395 GLN B C 1
ATOM 8365 O O . GLN B 1 395 ? 43.125 -16.688 -1.384 1 78.25 395 GLN B O 1
ATOM 8370 N N . LEU B 1 396 ? 41.656 -15.891 -2.955 1 82.06 396 LEU B N 1
ATOM 8371 C CA . LEU B 1 396 ? 40.656 -15.617 -1.934 1 82.06 396 LEU B CA 1
ATOM 8372 C C . LEU B 1 396 ? 39.406 -16.469 -2.143 1 82.06 396 LEU B C 1
ATOM 8374 O O . LEU B 1 396 ? 38.938 -16.641 -3.275 1 82.06 396 LEU B O 1
ATOM 8378 N N . THR B 1 397 ? 39.156 -17.344 -1.275 1 84.12 397 THR B N 1
ATOM 8379 C CA . THR B 1 397 ? 37.906 -18.141 -1.318 1 84.12 397 THR B CA 1
ATOM 8380 C C . THR B 1 397 ? 36.719 -17.234 -1.543 1 84.12 397 THR B C 1
ATOM 8382 O O . THR B 1 397 ? 36.844 -16.016 -1.582 1 84.12 397 THR B O 1
ATOM 8385 N N . VAL B 1 398 ? 35.625 -17.781 -1.919 1 89.44 398 VAL B N 1
ATOM 8386 C CA . VAL B 1 398 ? 34.375 -17.078 -2.148 1 89.44 398 VAL B CA 1
ATOM 8387 C C . VAL B 1 398 ? 34.031 -16.234 -0.925 1 89.44 398 VAL B C 1
ATOM 8389 O O . VAL B 1 398 ? 33.562 -15.086 -1.059 1 89.44 398 VAL B O 1
ATOM 8392 N N . PHE B 1 399 ? 34.344 -16.688 0.299 1 92.75 399 PHE B N 1
ATOM 8393 C CA . PHE B 1 399 ? 34.031 -15.961 1.53 1 92.75 399 PHE B CA 1
ATOM 8394 C C . PHE B 1 399 ? 34.938 -14.734 1.671 1 92.75 399 PHE B C 1
ATOM 8396 O O . PHE B 1 399 ? 34.469 -13.664 2.066 1 92.75 399 PHE B O 1
ATOM 8403 N N . GLY B 1 400 ? 36.188 -14.883 1.295 1 92.5 400 GLY B N 1
ATOM 8404 C CA . GLY B 1 400 ? 37.094 -13.758 1.372 1 92.5 400 GLY B CA 1
ATOM 8405 C C . GLY B 1 400 ? 36.75 -12.633 0.414 1 92.5 400 GLY B C 1
ATOM 8406 O O . GLY B 1 400 ? 36.844 -11.461 0.77 1 92.5 400 GLY B O 1
ATOM 8407 N N . THR B 1 401 ? 36.375 -13 -0.772 1 93.38 401 THR B N 1
ATOM 8408 C CA . THR B 1 401 ? 36.031 -11.992 -1.768 1 93.38 401 THR B CA 1
ATOM 8409 C C . THR B 1 401 ? 34.75 -11.25 -1.361 1 93.38 401 THR B C 1
ATOM 8411 O O . THR B 1 401 ? 34.656 -10.039 -1.526 1 93.38 401 THR B O 1
ATOM 8414 N N . LEU B 1 402 ? 33.75 -11.977 -0.823 1 96.12 402 LEU B N 1
ATOM 8415 C CA . LEU B 1 402 ? 32.5 -11.352 -0.411 1 96.12 402 LEU B CA 1
ATOM 8416 C C . LEU B 1 402 ? 32.719 -10.414 0.772 1 96.12 402 LEU B C 1
ATOM 8418 O O . LEU B 1 402 ? 32.188 -9.305 0.806 1 96.12 402 LEU B O 1
ATOM 8422 N N . VAL B 1 403 ? 33.531 -10.812 1.714 1 96.5 403 VAL B N 1
ATOM 8423 C CA . VAL B 1 403 ? 33.812 -9.984 2.879 1 96.5 403 VAL B CA 1
ATOM 8424 C C . VAL B 1 403 ? 34.594 -8.742 2.449 1 96.5 403 VAL B C 1
ATOM 8426 O O . VAL B 1 403 ? 34.312 -7.637 2.926 1 96.5 403 VAL B O 1
ATOM 8429 N N . PHE B 1 404 ? 35.531 -8.961 1.556 1 95.81 404 PHE B N 1
ATOM 8430 C CA . PHE B 1 404 ? 36.312 -7.836 1.052 1 95.81 404 PHE B CA 1
ATOM 8431 C C . PHE B 1 404 ? 35.438 -6.855 0.304 1 95.81 404 PHE B C 1
ATOM 8433 O O . PHE B 1 404 ? 35.562 -5.637 0.448 1 95.81 404 PHE B O 1
ATOM 8440 N N . PHE B 1 405 ? 34.562 -7.352 -0.498 1 96.56 405 PHE B N 1
ATOM 8441 C CA . PHE B 1 405 ? 33.594 -6.523 -1.205 1 96.56 405 PHE B CA 1
ATOM 8442 C C . PHE B 1 405 ? 32.781 -5.688 -0.225 1 96.56 405 PHE B C 1
ATOM 8444 O O . PHE B 1 405 ? 32.594 -4.488 -0.43 1 96.56 405 PHE B O 1
ATOM 8451 N N . LEU B 1 406 ? 32.312 -6.312 0.861 1 97.88 406 LEU B N 1
ATOM 8452 C CA . LEU B 1 406 ? 31.453 -5.645 1.836 1 97.88 406 LEU B CA 1
ATOM 8453 C C . LEU B 1 406 ? 32.219 -4.57 2.592 1 97.88 406 LEU B C 1
ATOM 8455 O O . LEU B 1 406 ? 31.719 -3.471 2.812 1 97.88 406 LEU B O 1
ATOM 8459 N N . VAL B 1 407 ? 33.406 -4.824 2.908 1 97 407 VAL B N 1
ATOM 8460 C CA . VAL B 1 407 ? 34.219 -3.871 3.662 1 97 407 VAL B CA 1
ATOM 8461 C C . VAL B 1 407 ? 34.562 -2.678 2.775 1 97 407 VAL B C 1
ATOM 8463 O O . VAL B 1 407 ? 34.438 -1.525 3.197 1 97 407 VAL B O 1
ATOM 8466 N N . MET B 1 408 ? 34.938 -2.973 1.577 1 96.5 408 MET B N 1
ATOM 8467 C CA . MET B 1 408 ? 35.375 -1.907 0.676 1 96.5 408 MET B CA 1
ATOM 8468 C C . MET B 1 408 ? 34.188 -1.065 0.221 1 96.5 408 MET B C 1
ATOM 8470 O O . MET B 1 408 ? 34.25 0.165 0.227 1 96.5 408 MET B O 1
ATOM 8474 N N . LYS B 1 409 ? 33.125 -1.752 -0.089 1 96.75 409 LYS B N 1
ATOM 8475 C CA . LYS B 1 409 ? 31.969 -1.015 -0.611 1 96.75 409 LYS B CA 1
ATOM 8476 C C . LYS B 1 409 ? 31.281 -0.223 0.494 1 96.75 409 LYS B C 1
ATOM 8478 O O . LYS B 1 409 ? 30.531 0.717 0.216 1 96.75 409 LYS B O 1
ATOM 8483 N N . PHE B 1 410 ? 31.5 -0.565 1.736 1 97.06 410 PHE B N 1
ATOM 8484 C CA . PHE B 1 410 ? 30.906 0.163 2.852 1 97.06 410 PHE B CA 1
ATOM 8485 C C . PHE B 1 410 ? 31.375 1.611 2.865 1 97.06 410 PHE B C 1
ATOM 8487 O O . PHE B 1 410 ? 30.562 2.537 2.791 1 97.06 410 PHE B O 1
ATOM 8494 N N . TRP B 1 411 ? 32.656 1.829 2.908 1 95.81 411 TRP B N 1
ATOM 8495 C CA . TRP B 1 411 ? 33.156 3.193 2.98 1 95.81 411 TRP B CA 1
ATOM 8496 C C . TRP B 1 411 ? 33.156 3.854 1.604 1 95.81 411 TRP B C 1
ATOM 8498 O O . TRP B 1 411 ? 33.031 5.074 1.496 1 95.81 411 TRP B O 1
ATOM 8508 N N . MET B 1 412 ? 33.281 3.072 0.502 1 96.69 412 MET B N 1
ATOM 8509 C CA . MET B 1 412 ? 33.188 3.641 -0.841 1 96.69 412 MET B CA 1
ATOM 8510 C C . MET B 1 412 ? 31.828 4.254 -1.105 1 96.69 412 MET B C 1
ATOM 8512 O O . MET B 1 412 ? 31.734 5.316 -1.724 1 96.69 412 MET B O 1
ATOM 8516 N N . LEU B 1 413 ? 30.797 3.545 -0.608 1 95.56 413 LEU B N 1
ATOM 8517 C CA . LEU B 1 413 ? 29.453 4.059 -0.762 1 95.56 413 LEU B CA 1
ATOM 8518 C C . LEU B 1 413 ? 29.266 5.363 0.013 1 95.56 413 LEU B C 1
ATOM 8520 O O . LEU B 1 413 ? 28.625 6.293 -0.47 1 95.56 413 LEU B O 1
ATOM 8524 N N . ILE B 1 414 ? 29.812 5.438 1.16 1 96.38 414 ILE B N 1
ATOM 8525 C CA . ILE B 1 414 ? 29.719 6.637 1.984 1 96.38 414 ILE B CA 1
ATOM 8526 C C . ILE B 1 414 ? 30.422 7.797 1.288 1 96.38 414 ILE B C 1
ATOM 8528 O O . ILE B 1 414 ? 29.891 8.906 1.202 1 96.38 414 ILE B O 1
ATOM 8532 N N . LEU B 1 415 ? 31.562 7.531 0.716 1 95.19 415 LEU B N 1
ATOM 8533 C CA . LEU B 1 415 ? 32.312 8.555 -0.002 1 95.19 415 LEU B CA 1
ATOM 8534 C C . LEU B 1 415 ? 31.562 9.016 -1.246 1 95.19 415 LEU B C 1
ATOM 8536 O O . LEU B 1 415 ? 31.516 10.203 -1.55 1 95.19 415 LEU B O 1
ATOM 8540 N N . ALA B 1 416 ? 30.984 8.07 -1.883 1 95.06 416 ALA B N 1
ATOM 8541 C CA . ALA B 1 416 ? 30.266 8.383 -3.109 1 95.06 416 ALA B CA 1
ATOM 8542 C C . ALA B 1 416 ? 29.047 9.273 -2.822 1 95.06 416 ALA B C 1
ATOM 8544 O O . ALA B 1 416 ? 28.672 10.109 -3.652 1 95.06 416 ALA B O 1
ATOM 8545 N N . THR B 1 417 ? 28.422 9.133 -1.687 1 92.06 417 THR B N 1
ATOM 8546 C CA . THR B 1 417 ? 27.234 9.898 -1.347 1 92.06 417 THR B CA 1
ATOM 8547 C C . THR B 1 417 ? 27.594 11.359 -1.072 1 92.06 417 THR B C 1
ATOM 8549 O O . THR B 1 417 ? 26.719 12.227 -1.065 1 92.06 417 THR B O 1
ATOM 8552 N N . THR B 1 418 ? 28.875 11.672 -0.892 1 92 418 THR B N 1
ATOM 8553 C CA . THR B 1 418 ? 29.297 13.039 -0.569 1 92 418 THR B CA 1
ATOM 8554 C C . THR B 1 418 ? 29.547 13.836 -1.842 1 92 418 THR B C 1
ATOM 8556 O O . THR B 1 418 ? 29.672 15.062 -1.795 1 92 418 THR B O 1
ATOM 8559 N N . ILE B 1 419 ? 29.672 13.164 -2.945 1 92.56 419 ILE B N 1
ATOM 8560 C CA . ILE B 1 419 ? 29.969 13.852 -4.203 1 92.56 419 ILE B CA 1
ATOM 8561 C C . ILE B 1 419 ? 28.75 14.672 -4.633 1 92.56 419 ILE B C 1
ATOM 8563 O O . ILE B 1 419 ? 27.625 14.164 -4.672 1 92.56 419 ILE B O 1
ATOM 8567 N N . PRO B 1 420 ? 28.906 15.938 -4.895 1 91.19 420 PRO B N 1
ATOM 8568 C CA . PRO B 1 420 ? 27.797 16.812 -5.238 1 91.19 420 PRO B CA 1
ATOM 8569 C C . PRO B 1 420 ? 27.344 16.656 -6.688 1 91.19 420 PRO B C 1
ATOM 8571 O O . PRO B 1 420 ? 27.5 17.562 -7.5 1 91.19 420 PRO B O 1
ATOM 8574 N N . ILE B 1 421 ? 26.812 15.648 -7.121 1 93.94 421 ILE B N 1
ATOM 8575 C CA . ILE B 1 421 ? 26.281 15.328 -8.445 1 93.94 421 ILE B CA 1
ATOM 8576 C C . ILE B 1 421 ? 24.891 14.719 -8.312 1 93.94 421 ILE B C 1
ATOM 8578 O O . ILE B 1 421 ? 24.516 14.234 -7.242 1 93.94 421 ILE B O 1
ATOM 8582 N N . PRO B 1 422 ? 24.078 14.883 -9.312 1 94.62 422 PRO B N 1
ATOM 8583 C CA . PRO B 1 422 ? 22.812 14.148 -9.281 1 94.62 422 PRO B CA 1
ATOM 8584 C C . PRO B 1 422 ? 23 12.633 -9.312 1 94.62 422 PRO B C 1
ATOM 8586 O O . PRO B 1 422 ? 23.562 12.094 -10.266 1 94.62 422 PRO B O 1
ATOM 8589 N N . ALA B 1 423 ? 22.594 12.039 -8.25 1 95.31 423 ALA B N 1
ATOM 8590 C CA . ALA B 1 423 ? 22.781 10.594 -8.172 1 95.31 423 ALA B CA 1
ATOM 8591 C C . ALA B 1 423 ? 21.797 9.977 -7.168 1 95.31 423 ALA B C 1
ATOM 8593 O O . ALA B 1 423 ? 21.328 10.664 -6.258 1 95.31 423 ALA B O 1
ATOM 8594 N N . GLY B 1 424 ? 21.453 8.742 -7.457 1 94.56 424 GLY B N 1
ATOM 8595 C CA . GLY B 1 424 ? 20.672 7.945 -6.527 1 94.56 424 GLY B CA 1
ATOM 8596 C C . GLY B 1 424 ? 21.516 6.941 -5.758 1 94.56 424 GLY B C 1
ATOM 8597 O O . GLY B 1 424 ? 22.594 6.559 -6.199 1 94.56 424 GLY B O 1
ATOM 8598 N N . TYR B 1 425 ? 20.969 6.504 -4.633 1 95.31 425 TYR B N 1
ATOM 8599 C CA . TYR B 1 425 ? 21.781 5.684 -3.748 1 95.31 425 TYR B CA 1
ATOM 8600 C C . TYR B 1 425 ? 21.094 4.363 -3.434 1 95.31 425 TYR B C 1
ATOM 8602 O O . TYR B 1 425 ? 21.656 3.508 -2.748 1 95.31 425 TYR B O 1
ATOM 8610 N N . PHE B 1 426 ? 19.984 4.141 -3.982 1 95.88 426 PHE B N 1
ATOM 8611 C CA . PHE B 1 426 ? 19.188 2.986 -3.594 1 95.88 426 PHE B CA 1
ATOM 8612 C C . PHE B 1 426 ? 19.766 1.703 -4.18 1 95.88 426 PHE B C 1
ATOM 8614 O O . PHE B 1 426 ? 19.891 0.7 -3.475 1 95.88 426 PHE B O 1
ATOM 8621 N N . LEU B 1 427 ? 20.062 1.709 -5.457 1 95.5 427 LEU B N 1
ATOM 8622 C CA . LEU B 1 427 ? 20.516 0.49 -6.121 1 95.5 427 LEU B CA 1
ATOM 8623 C C . LEU B 1 427 ? 21.797 -0.028 -5.484 1 95.5 427 LEU B C 1
ATOM 8625 O O . LEU B 1 427 ? 21.922 -1.224 -5.207 1 95.5 427 LEU B O 1
ATOM 8629 N N . PRO B 1 428 ? 22.75 0.813 -5.25 1 96.12 428 PRO B N 1
ATOM 8630 C CA . PRO B 1 428 ? 23.953 0.33 -4.566 1 96.12 428 PRO B CA 1
ATOM 8631 C C . PRO B 1 428 ? 23.656 -0.25 -3.186 1 96.12 428 PRO B C 1
ATOM 8633 O O . PRO B 1 428 ? 24.266 -1.248 -2.787 1 96.12 428 PRO B O 1
ATOM 8636 N N . ILE B 1 429 ? 22.75 0.375 -2.49 1 97.75 429 ILE B N 1
ATOM 8637 C CA . ILE B 1 429 ? 22.344 -0.119 -1.177 1 97.75 429 ILE B CA 1
ATOM 8638 C C . ILE B 1 429 ? 21.672 -1.48 -1.322 1 97.75 429 ILE B C 1
ATOM 8640 O O . ILE B 1 429 ? 21.891 -2.375 -0.502 1 97.75 429 ILE B O 1
ATOM 8644 N N . PHE B 1 430 ? 20.938 -1.605 -2.342 1 97.06 430 PHE B N 1
ATOM 8645 C CA . PHE B 1 430 ? 20.266 -2.861 -2.65 1 97.06 430 PHE B CA 1
ATOM 8646 C C . PHE B 1 430 ? 21.281 -3.959 -2.959 1 97.06 430 PHE B C 1
ATOM 8648 O O . PHE B 1 430 ? 21.141 -5.094 -2.498 1 97.06 430 PHE B O 1
ATOM 8655 N N . VAL B 1 431 ? 22.328 -3.611 -3.73 1 96.81 431 VAL B N 1
ATOM 8656 C CA . VAL B 1 431 ? 23.391 -4.559 -4.074 1 96.81 431 VAL B CA 1
ATOM 8657 C C . VAL B 1 431 ? 24.188 -4.926 -2.822 1 96.81 431 VAL B C 1
ATOM 8659 O O . VAL B 1 431 ? 24.531 -6.094 -2.621 1 96.81 431 VAL B O 1
ATOM 8662 N N . TYR B 1 432 ? 24.469 -3.924 -2.055 1 98.19 432 TYR B N 1
ATOM 8663 C CA . TYR B 1 432 ? 25.172 -4.156 -0.806 1 98.19 432 TYR B CA 1
ATOM 8664 C C . TYR B 1 432 ? 24.422 -5.137 0.082 1 98.19 432 TYR B C 1
ATOM 8666 O O . TYR B 1 432 ? 25.016 -6.043 0.667 1 98.19 432 TYR B O 1
ATOM 8674 N N . GLY B 1 433 ? 23.109 -4.957 0.186 1 98.56 433 GLY B N 1
ATOM 8675 C CA . GLY B 1 433 ? 22.297 -5.887 0.948 1 98.56 433 GLY B CA 1
ATOM 8676 C C . GLY B 1 433 ? 22.281 -7.289 0.372 1 98.56 433 GLY B C 1
ATOM 8677 O O . GLY B 1 433 ? 22.281 -8.273 1.116 1 98.56 433 GLY B O 1
ATOM 8678 N N . ALA B 1 434 ? 22.25 -7.367 -0.923 1 97.75 434 ALA B N 1
ATOM 8679 C CA . ALA B 1 434 ? 22.281 -8.672 -1.578 1 97.75 434 ALA B CA 1
ATOM 8680 C C . ALA B 1 434 ? 23.578 -9.414 -1.237 1 97.75 434 ALA B C 1
ATOM 8682 O O . ALA B 1 434 ? 23.562 -10.633 -1.05 1 97.75 434 ALA B O 1
ATOM 8683 N N . ALA B 1 435 ? 24.688 -8.664 -1.168 1 98.06 435 ALA B N 1
ATOM 8684 C CA . ALA B 1 435 ? 25.969 -9.273 -0.846 1 98.06 435 ALA B CA 1
ATOM 8685 C C . ALA B 1 435 ? 25.984 -9.797 0.589 1 98.06 435 ALA B C 1
ATOM 8687 O O . ALA B 1 435 ? 26.562 -10.852 0.868 1 98.06 435 ALA B O 1
ATOM 8688 N N . ILE B 1 436 ? 25.359 -9.094 1.515 1 98.62 436 ILE B N 1
ATOM 8689 C CA . ILE B 1 436 ? 25.25 -9.555 2.895 1 98.62 436 ILE B CA 1
ATOM 8690 C C . ILE B 1 436 ? 24.453 -10.859 2.945 1 98.62 436 ILE B C 1
ATOM 8692 O O . ILE B 1 436 ? 24.875 -11.82 3.6 1 98.62 436 ILE B O 1
ATOM 8696 N N . GLY B 1 437 ? 23.359 -10.836 2.254 1 98.31 437 GLY B N 1
ATOM 8697 C CA . GLY B 1 437 ? 22.531 -12.023 2.215 1 98.31 437 GLY B CA 1
ATOM 8698 C C . GLY B 1 437 ? 23.219 -13.219 1.58 1 98.31 437 GLY B C 1
ATOM 8699 O O . GLY B 1 437 ? 23.062 -14.352 2.045 1 98.31 437 GLY B O 1
ATOM 8700 N N . ARG B 1 438 ? 23.984 -12.938 0.495 1 97.31 438 ARG B N 1
ATOM 8701 C CA . ARG B 1 438 ? 24.719 -14.008 -0.174 1 97.31 438 ARG B CA 1
ATOM 8702 C C . ARG B 1 438 ? 25.766 -14.617 0.751 1 97.31 438 ARG B C 1
ATOM 8704 O O . ARG B 1 438 ? 25.938 -15.836 0.792 1 97.31 438 ARG B O 1
ATOM 8711 N N . LEU B 1 439 ? 26.484 -13.766 1.403 1 97.75 439 LEU B N 1
ATOM 8712 C CA . LEU B 1 439 ? 27.484 -14.25 2.35 1 97.75 439 LEU B CA 1
ATOM 8713 C C . LEU B 1 439 ? 26.828 -15.133 3.41 1 97.75 439 LEU B C 1
ATOM 8715 O O . LEU B 1 439 ? 27.328 -16.219 3.701 1 97.75 439 LEU B O 1
ATOM 8719 N N . PHE B 1 440 ? 25.734 -14.703 3.963 1 97.44 440 PHE B N 1
ATOM 8720 C CA . PHE B 1 440 ? 25 -15.453 4.977 1 97.44 440 PHE B CA 1
ATOM 8721 C C . PHE B 1 440 ? 24.484 -16.781 4.414 1 97.44 440 PHE B C 1
ATOM 8723 O O . PHE B 1 440 ? 24.562 -17.812 5.074 1 97.44 440 PHE B O 1
ATOM 8730 N N . GLY B 1 441 ? 23.953 -16.734 3.217 1 95.31 441 GLY B N 1
ATOM 8731 C CA . GLY B 1 441 ? 23.469 -17.953 2.57 1 95.31 441 GLY B CA 1
ATOM 8732 C C . GLY B 1 441 ? 24.562 -18.953 2.287 1 95.31 441 GLY B C 1
ATOM 8733 O O . GLY B 1 441 ? 24.359 -20.156 2.434 1 95.31 441 GLY B O 1
ATOM 8734 N N . GLU B 1 442 ? 25.75 -18.469 1.88 1 95.5 442 GLU B N 1
ATOM 8735 C CA . GLU B 1 442 ? 26.891 -19.359 1.622 1 95.5 442 GLU B CA 1
ATOM 8736 C C . GLU B 1 442 ? 27.375 -20.016 2.908 1 95.5 442 GLU B C 1
ATOM 8738 O O . GLU B 1 442 ? 27.75 -21.188 2.908 1 95.5 442 GLU B O 1
ATOM 8743 N N . VAL B 1 443 ? 27.359 -19.281 3.973 1 95.38 443 VAL B N 1
ATOM 8744 C CA . VAL B 1 443 ? 27.766 -19.828 5.262 1 95.38 443 VAL B CA 1
ATOM 8745 C C . VAL B 1 443 ? 26.812 -20.938 5.676 1 95.38 443 VAL B C 1
ATOM 8747 O O . VAL B 1 443 ? 27.25 -22 6.156 1 95.38 443 VAL B O 1
ATOM 8750 N N . LEU B 1 444 ? 25.547 -20.766 5.449 1 93.62 444 LEU B N 1
ATOM 8751 C CA . LEU B 1 444 ? 24.547 -21.75 5.812 1 93.62 444 LEU B CA 1
ATOM 8752 C C . LEU B 1 444 ? 24.656 -22.984 4.918 1 93.62 444 LEU B C 1
ATOM 8754 O O . LEU B 1 444 ? 24.422 -24.109 5.371 1 93.62 444 LEU B O 1
ATOM 8758 N N . SER B 1 445 ? 24.953 -22.703 3.668 1 92.06 445 SER B N 1
ATOM 8759 C CA . SER B 1 445 ? 25.078 -23.828 2.738 1 92.06 445 SER B CA 1
ATOM 8760 C C . SER B 1 445 ? 26.234 -24.734 3.119 1 92.06 445 SER B C 1
ATOM 8762 O O . SER B 1 445 ? 26.172 -25.953 2.92 1 92.06 445 SER B O 1
ATOM 8764 N N . VAL B 1 446 ? 27.281 -24.188 3.607 1 91.69 446 VAL B N 1
ATOM 8765 C CA . VAL B 1 446 ? 28.438 -24.969 4.016 1 91.69 446 VAL B CA 1
ATOM 8766 C C . VAL B 1 446 ? 28.172 -25.641 5.363 1 91.69 446 VAL B C 1
ATOM 8768 O O . VAL B 1 446 ? 28.609 -26.766 5.613 1 91.69 446 VAL B O 1
ATOM 8771 N N . ALA B 1 447 ? 27.406 -24.969 6.242 1 91.75 447 ALA B N 1
ATOM 8772 C CA . ALA B 1 447 ? 27.078 -25.516 7.555 1 91.75 447 ALA B CA 1
ATOM 8773 C C . ALA B 1 447 ? 26.094 -26.672 7.43 1 91.75 447 ALA B C 1
ATOM 8775 O O . ALA B 1 447 ? 26.141 -27.625 8.211 1 91.75 447 ALA B O 1
ATOM 8776 N N . PHE B 1 448 ? 25.219 -26.547 6.414 1 88.5 448 PHE B N 1
ATOM 8777 C CA . PHE B 1 448 ? 24.25 -27.594 6.156 1 88.5 448 PHE B CA 1
ATOM 8778 C C . PHE B 1 448 ? 24.328 -28.062 4.707 1 88.5 448 PHE B C 1
ATOM 8780 O O . PHE B 1 448 ? 23.406 -27.812 3.92 1 88.5 448 PHE B O 1
ATOM 8787 N N . PRO B 1 449 ? 25.297 -28.875 4.34 1 84.5 449 PRO B N 1
ATOM 8788 C CA . PRO B 1 449 ? 25.5 -29.25 2.939 1 84.5 449 PRO B CA 1
ATOM 8789 C C . PRO B 1 449 ? 24.375 -30.141 2.4 1 84.5 449 PRO B C 1
ATOM 8791 O O . PRO B 1 449 ? 24.094 -30.109 1.2 1 84.5 449 PRO B O 1
ATOM 8794 N N . GLU B 1 450 ? 23.734 -30.891 3.219 1 82.5 450 GLU B N 1
ATOM 8795 C CA . GLU B 1 450 ? 22.656 -31.781 2.764 1 82.5 450 GLU B CA 1
ATOM 8796 C C . GLU B 1 450 ? 21.297 -31.078 2.842 1 82.5 450 GLU B C 1
ATOM 8798 O O . GLU B 1 450 ? 20.312 -31.578 2.297 1 82.5 450 GLU B O 1
ATOM 8803 N N . GLY B 1 451 ? 21.328 -29.922 3.264 1 79.19 451 GLY B N 1
ATOM 8804 C CA . GLY B 1 451 ? 20.078 -29.203 3.424 1 79.19 451 GLY B CA 1
ATOM 8805 C C . GLY B 1 451 ? 19.453 -29.375 4.797 1 79.19 451 GLY B C 1
ATOM 8806 O O . GLY B 1 451 ? 20.078 -29.938 5.695 1 79.19 451 GLY B O 1
ATOM 8807 N N . ILE B 1 452 ? 18.422 -28.766 5.012 1 76.25 452 ILE B N 1
ATOM 8808 C CA . ILE B 1 452 ? 17.719 -28.859 6.289 1 76.25 452 ILE B CA 1
ATOM 8809 C C . ILE B 1 452 ? 16.547 -29.844 6.172 1 76.25 452 ILE B C 1
ATOM 8811 O O . ILE B 1 452 ? 15.828 -29.828 5.176 1 76.25 452 ILE B O 1
ATOM 8815 N N . VAL B 1 453 ? 16.703 -30.844 6.895 1 63.16 453 VAL B N 1
ATOM 8816 C CA . VAL B 1 453 ? 15.695 -31.922 6.902 1 63.16 453 VAL B CA 1
ATOM 8817 C C . VAL B 1 453 ? 14.438 -31.438 7.613 1 63.16 453 VAL B C 1
ATOM 8819 O O . VAL B 1 453 ? 14.5 -30.969 8.75 1 63.16 453 VAL B O 1
ATOM 8822 N N . ALA B 1 454 ? 13.383 -31.062 6.922 1 59.16 454 ALA B N 1
ATOM 8823 C CA . ALA B 1 454 ? 12.086 -30.828 7.555 1 59.16 454 ALA B CA 1
ATOM 8824 C C . ALA B 1 454 ? 11.047 -31.812 7.055 1 59.16 454 ALA B C 1
ATOM 8826 O O . ALA B 1 454 ? 10.797 -31.922 5.852 1 59.16 454 ALA B O 1
ATOM 8827 N N . GLY B 1 455 ? 10.312 -32.562 7.918 1 57.09 455 GLY B N 1
ATOM 8828 C CA . GLY B 1 455 ? 9.25 -33.531 7.645 1 57.09 455 GLY B CA 1
ATOM 8829 C C . GLY B 1 455 ? 9.672 -34.625 6.695 1 57.09 455 GLY B C 1
ATOM 8830 O O . GLY B 1 455 ? 8.883 -35.062 5.863 1 57.09 455 GLY B O 1
ATOM 8831 N N . GLY B 1 456 ? 10.992 -35 6.621 1 58.56 456 GLY B N 1
ATOM 8832 C CA . GLY B 1 456 ? 11.469 -36.125 5.848 1 58.56 456 GLY B CA 1
ATOM 8833 C C . GLY B 1 456 ? 12.086 -35.719 4.52 1 58.56 456 GLY B C 1
ATOM 8834 O O . GLY B 1 456 ? 12.703 -36.531 3.846 1 58.56 456 GLY B O 1
ATOM 8835 N N . ARG B 1 457 ? 11.828 -34.594 4.02 1 65.19 457 ARG B N 1
ATOM 8836 C CA . ARG B 1 457 ? 12.422 -34.219 2.752 1 65.19 457 ARG B CA 1
ATOM 8837 C C . ARG B 1 457 ? 13.578 -33.25 2.975 1 65.19 457 ARG B C 1
ATOM 8839 O O . ARG B 1 457 ? 13.547 -32.406 3.896 1 65.19 457 ARG B O 1
ATOM 8846 N N . VAL B 1 458 ? 14.594 -33.5 2.279 1 71 458 VAL B N 1
ATOM 8847 C CA . VAL B 1 458 ? 15.789 -32.656 2.361 1 71 458 VAL B CA 1
ATOM 8848 C C . VAL B 1 458 ? 15.711 -31.547 1.323 1 71 458 VAL B C 1
ATOM 8850 O O . VAL B 1 458 ? 15.547 -31.812 0.129 1 71 458 VAL B O 1
ATOM 8853 N N . ASN B 1 459 ? 15.562 -30.359 1.797 1 75.31 459 ASN B N 1
ATOM 8854 C CA . ASN B 1 459 ? 15.562 -29.203 0.895 1 75.31 459 ASN B CA 1
ATOM 8855 C C . ASN B 1 459 ? 16.891 -28.469 0.928 1 75.31 459 ASN B C 1
ATOM 8857 O O . ASN B 1 459 ? 17.344 -28.031 1.991 1 75.31 459 ASN B O 1
ATOM 8861 N N . PRO B 1 460 ? 17.484 -28.438 -0.182 1 81.31 460 PRO B N 1
ATOM 8862 C CA . PRO B 1 460 ? 18.781 -27.734 -0.226 1 81.31 460 PRO B CA 1
ATOM 8863 C C . PRO B 1 460 ? 18.641 -26.234 0.025 1 81.31 460 PRO B C 1
ATOM 8865 O O . PRO B 1 460 ? 17.594 -25.656 -0.255 1 81.31 460 PRO B O 1
ATOM 8868 N N . ILE B 1 461 ? 19.656 -25.766 0.642 1 86.75 461 ILE B N 1
ATOM 8869 C CA . ILE B 1 461 ? 19.688 -24.328 0.924 1 86.75 461 ILE B CA 1
ATOM 8870 C C . ILE B 1 461 ? 20 -23.562 -0.355 1 86.75 461 ILE B C 1
ATOM 8872 O O . ILE B 1 461 ? 20.922 -23.922 -1.097 1 86.75 461 ILE B O 1
ATOM 8876 N N . MET B 1 462 ? 19.203 -22.641 -0.696 1 87.69 462 MET B N 1
ATOM 8877 C CA . MET B 1 462 ? 19.406 -21.766 -1.848 1 87.69 462 MET B CA 1
ATOM 8878 C C . MET B 1 462 ? 19.984 -20.422 -1.412 1 87.69 462 MET B C 1
ATOM 8880 O O . MET B 1 462 ? 19.25 -19.531 -0.976 1 87.69 462 MET B O 1
ATOM 8884 N N . PRO B 1 463 ? 21.25 -20.203 -1.611 1 92 463 PRO B N 1
ATOM 8885 C CA . PRO B 1 463 ? 21.859 -18.938 -1.171 1 92 463 PRO B CA 1
ATOM 8886 C C . PRO B 1 463 ? 21.281 -17.719 -1.876 1 92 463 PRO B C 1
ATOM 8888 O O . PRO B 1 463 ? 21.281 -16.625 -1.322 1 92 463 PRO B O 1
ATOM 8891 N N . GLY B 1 464 ? 20.781 -17.953 -3.09 1 91.19 464 GLY B N 1
ATOM 8892 C CA . GLY B 1 464 ? 20.156 -16.859 -3.818 1 91.19 464 GLY B CA 1
ATOM 8893 C C . GLY B 1 464 ? 18.953 -16.281 -3.109 1 91.19 464 GLY B C 1
ATOM 8894 O O . GLY B 1 464 ? 18.688 -15.078 -3.197 1 91.19 464 GLY B O 1
ATOM 8895 N N . ALA B 1 465 ? 18.234 -17.109 -2.387 1 90.5 465 ALA B N 1
ATOM 8896 C CA . ALA B 1 465 ? 17.062 -16.641 -1.64 1 90.5 465 ALA B CA 1
ATOM 8897 C C . ALA B 1 465 ? 17.484 -15.75 -0.476 1 90.5 465 ALA B C 1
ATOM 8899 O O . ALA B 1 465 ? 16.812 -14.766 -0.16 1 90.5 465 ALA B O 1
ATOM 8900 N N . TYR B 1 466 ? 18.562 -16.078 0.111 1 94.56 466 TYR B N 1
ATOM 8901 C CA . TYR B 1 466 ? 19.062 -15.258 1.202 1 94.56 466 TYR B CA 1
ATOM 8902 C C . TYR B 1 466 ? 19.625 -13.938 0.678 1 94.56 466 TYR B C 1
ATOM 8904 O O . TYR B 1 466 ? 19.547 -12.914 1.357 1 94.56 466 TYR B O 1
ATOM 8912 N N . ALA B 1 467 ? 20.234 -13.969 -0.526 1 96.19 467 ALA B N 1
ATOM 8913 C CA . ALA B 1 467 ? 20.688 -12.727 -1.152 1 96.19 467 ALA B CA 1
ATOM 8914 C C . ALA B 1 467 ? 19.516 -11.797 -1.431 1 96.19 467 ALA B C 1
ATOM 8916 O O . ALA B 1 467 ? 19.625 -10.578 -1.233 1 96.19 467 ALA B O 1
ATOM 8917 N N . LEU B 1 468 ? 18.469 -12.414 -1.855 1 94.75 468 LEU B N 1
ATOM 8918 C CA . LEU B 1 468 ? 17.266 -11.633 -2.119 1 94.75 468 LEU B CA 1
ATOM 8919 C C . LEU B 1 468 ? 16.719 -11.031 -0.83 1 94.75 468 LEU B C 1
ATOM 8921 O O . LEU B 1 468 ? 16.344 -9.859 -0.799 1 94.75 468 LEU B O 1
ATOM 8925 N N . ALA B 1 469 ? 16.672 -11.789 0.193 1 96.31 469 ALA B N 1
ATOM 8926 C CA . ALA B 1 469 ? 16.203 -11.32 1.493 1 96.31 469 ALA B CA 1
ATOM 8927 C C . ALA B 1 469 ? 17.109 -10.242 2.051 1 96.31 469 ALA B C 1
ATOM 8929 O O . ALA B 1 469 ? 16.641 -9.266 2.652 1 96.31 469 ALA B O 1
ATOM 8930 N N . GLY B 1 470 ? 18.375 -10.445 1.864 1 98.25 470 GLY B N 1
ATOM 8931 C CA . GLY B 1 470 ? 19.328 -9.438 2.32 1 98.25 470 GLY B CA 1
ATOM 8932 C C . GLY B 1 470 ? 19.188 -8.117 1.582 1 98.25 470 GLY B C 1
ATOM 8933 O O . GLY B 1 470 ? 19.281 -7.047 2.189 1 98.25 470 GLY B O 1
ATOM 8934 N N . ALA B 1 471 ? 19.031 -8.219 0.28 1 97.75 471 ALA B N 1
ATOM 8935 C CA . ALA B 1 471 ? 18.828 -7.012 -0.515 1 97.75 471 ALA B CA 1
ATOM 8936 C C . ALA B 1 471 ? 17.609 -6.234 -0.026 1 97.75 471 ALA B C 1
ATOM 8938 O O . ALA B 1 471 ? 17.672 -5.016 0.167 1 97.75 471 ALA B O 1
ATOM 8939 N N . ALA B 1 472 ? 16.547 -6.949 0.216 1 97.81 472 ALA B N 1
ATOM 8940 C CA . ALA B 1 472 ? 15.305 -6.324 0.661 1 97.81 472 ALA B CA 1
ATOM 8941 C C . ALA B 1 472 ? 15.438 -5.801 2.088 1 97.81 472 ALA B C 1
ATOM 8943 O O . ALA B 1 472 ? 15.047 -4.664 2.377 1 97.81 472 ALA B O 1
ATOM 8944 N N . ALA B 1 473 ? 16.016 -6.562 2.963 1 98.62 473 ALA B N 1
ATOM 8945 C CA . ALA B 1 473 ? 16.094 -6.223 4.383 1 98.62 473 ALA B CA 1
ATOM 8946 C C . ALA B 1 473 ? 17.031 -5.043 4.613 1 98.62 473 ALA B C 1
ATOM 8948 O O . ALA B 1 473 ? 16.688 -4.105 5.34 1 98.62 473 ALA B O 1
ATOM 8949 N N . PHE B 1 474 ? 18.203 -5.055 4.035 1 98.69 474 PHE B N 1
ATOM 8950 C CA . PHE B 1 474 ? 19.156 -3.98 4.25 1 98.69 474 PHE B CA 1
ATOM 8951 C C . PHE B 1 474 ? 18.656 -2.674 3.65 1 98.69 474 PHE B C 1
ATOM 8953 O O . PHE B 1 474 ? 18.719 -1.625 4.297 1 98.69 474 PHE B O 1
ATOM 8960 N N . SER B 1 475 ? 18.203 -2.709 2.406 1 98.19 475 SER B N 1
ATOM 8961 C CA . SER B 1 475 ? 17.688 -1.493 1.778 1 98.19 475 SER B CA 1
ATOM 8962 C C . SER B 1 475 ? 16.453 -0.978 2.498 1 98.19 475 SER B C 1
ATOM 8964 O O . SER B 1 475 ? 16.266 0.232 2.639 1 98.19 475 SER B O 1
ATOM 8966 N N . GLY B 1 476 ? 15.609 -1.919 2.906 1 98.06 476 GLY B N 1
ATOM 8967 C CA . GLY B 1 476 ? 14.445 -1.512 3.672 1 98.06 476 GLY B CA 1
ATOM 8968 C C . GLY B 1 476 ? 14.797 -0.86 4.996 1 98.06 476 GLY B C 1
ATOM 8969 O O . GLY B 1 476 ? 14.156 0.11 5.406 1 98.06 476 GLY B O 1
ATOM 8970 N N . ALA B 1 477 ? 15.789 -1.348 5.645 1 98.06 477 ALA B N 1
ATOM 8971 C CA . ALA B 1 477 ? 16.219 -0.801 6.93 1 98.06 477 ALA B CA 1
ATOM 8972 C C . ALA B 1 477 ? 16.859 0.573 6.762 1 98.06 477 ALA B C 1
ATOM 8974 O O . ALA B 1 477 ? 16.656 1.463 7.594 1 98.06 477 ALA B O 1
ATOM 8975 N N . VAL B 1 478 ? 17.578 0.741 5.695 1 97.88 478 VAL B N 1
ATOM 8976 C CA . VAL B 1 478 ? 18.25 2.008 5.453 1 97.88 478 VAL B CA 1
ATOM 8977 C C . VAL B 1 478 ? 17.234 3.09 5.113 1 97.88 478 VAL B C 1
ATOM 8979 O O . VAL B 1 478 ? 17.375 4.238 5.543 1 97.88 478 VAL B O 1
ATOM 8982 N N . THR B 1 479 ? 16.188 2.727 4.398 1 96.81 479 THR B N 1
ATOM 8983 C CA . THR B 1 479 ? 15.211 3.707 3.932 1 96.81 479 THR B CA 1
ATOM 8984 C C . THR B 1 479 ? 13.953 3.678 4.797 1 96.81 479 THR B C 1
ATOM 8986 O O . THR B 1 479 ? 13.039 4.477 4.594 1 96.81 479 THR B O 1
ATOM 8989 N N . HIS B 1 480 ? 13.859 2.848 5.742 1 94.88 480 HIS B N 1
ATOM 8990 C CA . HIS B 1 480 ? 12.68 2.678 6.59 1 94.88 480 HIS B CA 1
ATOM 8991 C C . HIS B 1 480 ? 11.438 2.381 5.758 1 94.88 480 HIS B C 1
ATOM 8993 O O . HIS B 1 480 ? 10.414 3.051 5.902 1 94.88 480 HIS B O 1
ATOM 8999 N N . THR B 1 481 ? 11.578 1.315 4.914 1 96.44 481 THR B N 1
ATOM 9000 C CA . THR B 1 481 ? 10.477 0.951 4.035 1 96.44 481 THR B CA 1
ATOM 9001 C C . THR B 1 481 ? 10.258 -0.56 4.031 1 96.44 481 THR B C 1
ATOM 9003 O O . THR B 1 481 ? 11.211 -1.327 4.172 1 96.44 481 THR B O 1
ATOM 9006 N N . LEU B 1 482 ? 9.047 -0.965 3.902 1 95.75 482 LEU B N 1
ATOM 9007 C CA . LEU B 1 482 ? 8.68 -2.371 3.779 1 95.75 482 LEU B CA 1
ATOM 9008 C C . LEU B 1 482 ? 8.523 -2.768 2.314 1 95.75 482 LEU B C 1
ATOM 9010 O O . LEU B 1 482 ? 8.625 -3.947 1.973 1 95.75 482 LEU B O 1
ATOM 9014 N N . SER B 1 483 ? 8.281 -1.817 1.467 1 95.38 483 SER B N 1
ATOM 9015 C CA . SER B 1 483 ? 7.984 -2.037 0.055 1 95.38 483 SER B CA 1
ATOM 9016 C C . SER B 1 483 ? 9.188 -2.617 -0.678 1 95.38 483 SER B C 1
ATOM 9018 O O . SER B 1 483 ? 9.062 -3.102 -1.804 1 95.38 483 SER B O 1
ATOM 9020 N N . THR B 1 484 ? 10.367 -2.598 -0.053 1 97 484 THR B N 1
ATOM 9021 C CA . THR B 1 484 ? 11.547 -3.188 -0.675 1 97 484 THR B CA 1
ATOM 9022 C C . THR B 1 484 ? 11.391 -4.699 -0.812 1 97 484 THR B C 1
ATOM 9024 O O . THR B 1 484 ? 11.969 -5.309 -1.715 1 97 484 THR B O 1
ATOM 9027 N N . ALA B 1 485 ? 10.602 -5.301 0.065 1 95.5 485 ALA B N 1
ATOM 9028 C CA . ALA B 1 485 ? 10.297 -6.723 -0.085 1 95.5 485 ALA B CA 1
ATOM 9029 C C . ALA B 1 485 ? 9.531 -6.984 -1.378 1 95.5 485 ALA B C 1
ATOM 9031 O O . ALA B 1 485 ? 9.875 -7.895 -2.137 1 95.5 485 ALA B O 1
ATOM 9032 N N . LEU B 1 486 ? 8.562 -6.156 -1.616 1 93.5 486 LEU B N 1
ATOM 9033 C CA . LEU B 1 486 ? 7.773 -6.293 -2.836 1 93.5 486 LEU B CA 1
ATOM 9034 C C . LEU B 1 486 ? 8.625 -5.988 -4.066 1 93.5 486 LEU B C 1
ATOM 9036 O O . LEU B 1 486 ? 8.422 -6.586 -5.129 1 93.5 486 LEU B O 1
ATOM 9040 N N . LEU B 1 487 ? 9.477 -5.062 -3.85 1 93.44 487 LEU B N 1
ATOM 9041 C CA . LEU B 1 487 ? 10.375 -4.746 -4.949 1 93.44 487 LEU B CA 1
ATOM 9042 C C . LEU B 1 487 ? 11.219 -5.957 -5.328 1 93.44 487 LEU B C 1
ATOM 9044 O O . LEU B 1 487 ? 11.391 -6.258 -6.516 1 93.44 487 LEU B O 1
ATOM 9048 N N . ALA B 1 488 ? 11.734 -6.605 -4.359 1 92 488 ALA B N 1
ATOM 9049 C CA . ALA B 1 488 ? 12.531 -7.801 -4.605 1 92 488 ALA B CA 1
ATOM 9050 C C . ALA B 1 488 ? 11.719 -8.852 -5.359 1 92 488 ALA B C 1
ATOM 9052 O O . ALA B 1 488 ? 12.234 -9.508 -6.27 1 92 488 ALA B O 1
ATOM 9053 N N . PHE B 1 489 ? 10.453 -8.938 -5.074 1 89.25 489 PHE B N 1
ATOM 9054 C CA . PHE B 1 489 ? 9.602 -9.922 -5.734 1 89.25 489 PHE B CA 1
ATOM 9055 C C . PHE B 1 489 ? 9.281 -9.492 -7.16 1 89.25 489 PHE B C 1
ATOM 9057 O O . PHE B 1 489 ? 9.297 -10.312 -8.078 1 89.25 489 PHE B O 1
ATOM 9064 N N . GLU B 1 490 ? 9.008 -8.273 -7.328 1 87.5 490 GLU B N 1
ATOM 9065 C CA . GLU B 1 490 ? 8.602 -7.762 -8.633 1 87.5 490 GLU B CA 1
ATOM 9066 C C . GLU B 1 490 ? 9.758 -7.797 -9.625 1 87.5 490 GLU B C 1
ATOM 9068 O O . GLU B 1 490 ? 9.562 -8.086 -10.805 1 87.5 490 GLU B O 1
ATOM 9073 N N . VAL B 1 491 ? 10.93 -7.523 -9.148 1 85.75 491 VAL B N 1
ATOM 9074 C CA . VAL B 1 491 ? 12.07 -7.438 -10.055 1 85.75 491 VAL B CA 1
ATOM 9075 C C . VAL B 1 491 ? 12.562 -8.844 -10.398 1 85.75 491 VAL B C 1
ATOM 9077 O O . VAL B 1 491 ? 13.094 -9.078 -11.484 1 85.75 491 VAL B O 1
ATOM 9080 N N . THR B 1 492 ? 12.398 -9.805 -9.492 1 84.44 492 THR B N 1
ATOM 9081 C CA . THR B 1 492 ? 12.867 -11.164 -9.742 1 84.44 492 THR B CA 1
ATOM 9082 C C . THR B 1 492 ? 11.742 -12.023 -10.305 1 84.44 492 THR B C 1
ATOM 9084 O O . THR B 1 492 ? 11.992 -13.086 -10.883 1 84.44 492 THR B O 1
ATOM 9087 N N . GLY B 1 493 ? 10.516 -11.672 -10.07 1 78.06 493 GLY B N 1
ATOM 9088 C CA . GLY B 1 493 ? 9.367 -12.43 -10.539 1 78.06 493 GLY B CA 1
ATOM 9089 C C . GLY B 1 493 ? 9.055 -13.633 -9.664 1 78.06 493 GLY B C 1
ATOM 9090 O O . GLY B 1 493 ? 8.32 -14.531 -10.078 1 78.06 493 GLY B O 1
ATOM 9091 N N . GLN B 1 494 ? 9.633 -13.672 -8.445 1 77.69 494 GLN B N 1
ATOM 9092 C CA . GLN B 1 494 ? 9.406 -14.797 -7.543 1 77.69 494 GLN B CA 1
ATOM 9093 C C . GLN B 1 494 ? 8.844 -14.328 -6.203 1 77.69 494 GLN B C 1
ATOM 9095 O O . GLN B 1 494 ? 9.367 -13.383 -5.602 1 77.69 494 GLN B O 1
ATOM 9100 N N . ILE B 1 495 ? 7.711 -14.961 -5.867 1 78.06 495 ILE B N 1
ATOM 9101 C CA . ILE B 1 495 ? 7.09 -14.57 -4.605 1 78.06 495 ILE B CA 1
ATOM 9102 C C . ILE B 1 495 ? 7.02 -15.773 -3.67 1 78.06 495 ILE B C 1
ATOM 9104 O O . ILE B 1 495 ? 6.367 -15.719 -2.623 1 78.06 495 ILE B O 1
ATOM 9108 N N . VAL B 1 496 ? 7.82 -16.844 -3.926 1 73.94 496 VAL B N 1
ATOM 9109 C CA . VAL B 1 496 ? 7.75 -18.078 -3.152 1 73.94 496 VAL B CA 1
ATOM 9110 C C . VAL B 1 496 ? 8.234 -17.828 -1.728 1 73.94 496 VAL B C 1
ATOM 9112 O O . VAL B 1 496 ? 7.691 -18.375 -0.77 1 73.94 496 VAL B O 1
ATOM 9115 N N . HIS B 1 497 ? 9.203 -16.938 -1.583 1 79.81 497 HIS B N 1
ATOM 9116 C CA . HIS B 1 497 ? 9.734 -16.625 -0.261 1 79.81 497 HIS B CA 1
ATOM 9117 C C . HIS B 1 497 ? 9.164 -15.32 0.273 1 79.81 497 HIS B C 1
ATOM 9119 O O . HIS B 1 497 ? 9.883 -14.539 0.907 1 79.81 497 HIS B O 1
ATOM 9125 N N . ALA B 1 498 ? 7.922 -15.164 0.088 1 85.69 498 ALA B N 1
ATOM 9126 C CA . ALA B 1 498 ? 7.336 -13.875 0.439 1 85.69 498 ALA B CA 1
ATOM 9127 C C . ALA B 1 498 ? 7.316 -13.672 1.951 1 85.69 498 ALA B C 1
ATOM 9129 O O . ALA B 1 498 ? 7.734 -12.625 2.449 1 85.69 498 ALA B O 1
ATOM 9130 N N . LEU B 1 499 ? 6.941 -14.711 2.713 1 87.75 499 LEU B N 1
ATOM 9131 C CA . LEU B 1 499 ? 6.762 -14.562 4.152 1 87.75 499 LEU B CA 1
ATOM 9132 C C . LEU B 1 499 ? 8.109 -14.414 4.855 1 87.75 499 LEU B C 1
ATOM 9134 O O . LEU B 1 499 ? 8.312 -13.469 5.621 1 87.75 499 LEU B O 1
ATOM 9138 N N . PRO B 1 500 ? 9.109 -15.266 4.551 1 90.56 500 PRO B N 1
ATOM 9139 C CA . PRO B 1 500 ? 10.398 -15.102 5.227 1 90.56 500 PRO B CA 1
ATOM 9140 C C . PRO B 1 500 ? 11.086 -13.789 4.879 1 90.56 500 PRO B C 1
ATOM 9142 O O . PRO B 1 500 ? 11.734 -13.18 5.738 1 90.56 500 PRO B O 1
ATOM 9145 N N . VAL B 1 501 ? 10.984 -13.391 3.641 1 93.56 501 VAL B N 1
ATOM 9146 C CA . VAL B 1 501 ? 11.602 -12.133 3.234 1 93.56 501 VAL B CA 1
ATOM 9147 C C . VAL B 1 501 ? 10.93 -10.969 3.961 1 93.56 501 VAL B C 1
ATOM 9149 O O . VAL B 1 501 ? 11.609 -10.055 4.43 1 93.56 501 VAL B O 1
ATOM 9152 N N . LEU B 1 502 ? 9.617 -11.062 4.055 1 94.25 502 LEU B N 1
ATOM 9153 C CA . LEU B 1 502 ? 8.883 -10.023 4.758 1 94.25 502 LEU B CA 1
ATOM 9154 C C . LEU B 1 502 ? 9.289 -9.969 6.23 1 94.25 502 LEU B C 1
ATOM 9156 O O . LEU B 1 502 ? 9.445 -8.883 6.793 1 94.25 502 LEU B O 1
ATOM 9160 N N . MET B 1 503 ? 9.469 -11.086 6.812 1 93.94 503 MET B N 1
ATOM 9161 C CA . MET B 1 503 ? 9.867 -11.141 8.219 1 93.94 503 MET B CA 1
ATOM 9162 C C . MET B 1 503 ? 11.273 -10.586 8.406 1 93.94 503 MET B C 1
ATOM 9164 O O . MET B 1 503 ? 11.555 -9.914 9.398 1 93.94 503 MET B O 1
ATOM 9168 N N . ALA B 1 504 ? 12.109 -10.875 7.457 1 96.81 504 ALA B N 1
ATOM 9169 C CA . ALA B 1 504 ? 13.461 -10.328 7.516 1 96.81 504 ALA B CA 1
ATOM 9170 C C . ALA B 1 504 ? 13.438 -8.805 7.422 1 96.81 504 ALA B C 1
ATOM 9172 O O . ALA B 1 504 ? 14.148 -8.117 8.164 1 96.81 504 ALA B O 1
ATOM 9173 N N . VAL B 1 505 ? 12.641 -8.297 6.527 1 97.62 505 VAL B N 1
ATOM 9174 C CA . VAL B 1 505 ? 12.555 -6.859 6.328 1 97.62 505 VAL B CA 1
ATOM 9175 C C . VAL B 1 505 ? 11.969 -6.199 7.574 1 97.62 505 VAL B C 1
ATOM 9177 O O . VAL B 1 505 ? 12.43 -5.133 7.996 1 97.62 505 VAL B O 1
ATOM 9180 N N . LEU B 1 506 ? 10.984 -6.824 8.18 1 95.19 506 LEU B N 1
ATOM 9181 C CA . LEU B 1 506 ? 10.359 -6.277 9.383 1 95.19 506 LEU B CA 1
ATOM 9182 C C . LEU B 1 506 ? 11.352 -6.254 10.539 1 95.19 506 LEU B C 1
ATOM 9184 O O . LEU B 1 506 ? 11.438 -5.262 11.273 1 95.19 506 LEU B O 1
ATOM 9188 N N . ALA B 1 507 ? 12.102 -7.301 10.664 1 94.62 507 ALA B N 1
ATOM 9189 C CA . ALA B 1 507 ? 13.109 -7.355 11.727 1 94.62 507 ALA B CA 1
ATOM 9190 C C . ALA B 1 507 ? 14.18 -6.289 11.523 1 94.62 507 ALA B C 1
ATOM 9192 O O . ALA B 1 507 ? 14.586 -5.617 12.477 1 94.62 507 ALA B O 1
ATOM 9193 N N . ALA B 1 508 ? 14.617 -6.172 10.32 1 97.88 508 ALA B N 1
ATOM 9194 C CA . ALA B 1 508 ? 15.641 -5.176 10.008 1 97.88 508 ALA B CA 1
ATOM 9195 C C . ALA B 1 508 ? 15.125 -3.764 10.289 1 97.88 508 ALA B C 1
ATOM 9197 O O . ALA B 1 508 ? 15.844 -2.941 10.859 1 97.88 508 ALA B O 1
ATOM 9198 N N . ASN B 1 509 ? 13.906 -3.486 9.914 1 95.56 509 ASN B N 1
ATOM 9199 C CA . ASN B 1 509 ? 13.328 -2.164 10.117 1 95.56 509 ASN B CA 1
ATOM 9200 C C . ASN B 1 509 ? 13.078 -1.877 11.594 1 95.56 509 ASN B C 1
ATOM 9202 O O . ASN B 1 509 ? 13.242 -0.741 12.047 1 95.56 509 ASN B O 1
ATOM 9206 N N . ALA B 1 510 ? 12.68 -2.859 12.328 1 90.19 510 ALA B N 1
ATOM 9207 C CA . ALA B 1 510 ? 12.438 -2.676 13.758 1 90.19 510 ALA B CA 1
ATOM 9208 C C . ALA B 1 510 ? 13.711 -2.221 14.469 1 90.19 510 ALA B C 1
ATOM 9210 O O . ALA B 1 510 ? 13.664 -1.327 15.32 1 90.19 510 ALA B O 1
ATOM 9211 N N . ILE B 1 511 ? 14.773 -2.721 14.047 1 93.12 511 ILE B N 1
ATOM 9212 C CA . ILE B 1 511 ? 16.047 -2.379 14.664 1 93.12 511 ILE B CA 1
ATOM 9213 C C . ILE B 1 511 ? 16.5 -1.005 14.18 1 93.12 511 ILE B C 1
ATOM 9215 O O . ILE B 1 511 ? 16.859 -0.138 14.984 1 93.12 511 ILE B O 1
ATOM 9219 N N . SER B 1 512 ? 16.422 -0.797 12.93 1 94.31 512 SER B N 1
ATOM 9220 C CA . SER B 1 512 ? 16.953 0.439 12.367 1 94.31 512 SER B CA 1
ATOM 9221 C C . SER B 1 512 ? 16.125 1.644 12.789 1 94.31 512 SER B C 1
ATOM 9223 O O . SER B 1 512 ? 16.672 2.709 13.086 1 94.31 512 SER B O 1
ATOM 9225 N N . GLN B 1 513 ? 14.836 1.525 12.875 1 87.56 513 GLN B N 1
ATOM 9226 C CA . GLN B 1 513 ? 13.961 2.643 13.219 1 87.56 513 GLN B CA 1
ATOM 9227 C C . GLN B 1 513 ? 14.109 3.023 14.688 1 87.56 513 GLN B C 1
ATOM 9229 O O . GLN B 1 513 ? 13.844 4.164 15.07 1 87.56 513 GLN B O 1
ATOM 9234 N N . SER B 1 514 ? 14.555 2.111 15.469 1 84.75 514 SER B N 1
ATOM 9235 C CA . SER B 1 514 ? 14.695 2.385 16.891 1 84.75 514 SER B CA 1
ATOM 9236 C C . SER B 1 514 ? 15.984 3.145 17.188 1 84.75 514 SER B C 1
ATOM 9238 O O . SER B 1 514 ? 16.078 3.861 18.188 1 84.75 514 SER B O 1
ATOM 9240 N N . PHE B 1 515 ? 16.906 3.121 16.234 1 87.12 515 PHE B N 1
ATOM 9241 C CA . PHE B 1 515 ? 18.219 3.658 16.594 1 87.12 515 PHE B CA 1
ATOM 9242 C C . PHE B 1 515 ? 18.578 4.852 15.711 1 87.12 515 PHE B C 1
ATOM 9244 O O . PHE B 1 515 ? 19.266 5.77 16.156 1 87.12 515 PHE B O 1
ATOM 9251 N N . GLN B 1 516 ? 18.156 4.781 14.5 1 89.81 516 GLN B N 1
ATOM 9252 C CA . GLN B 1 516 ? 18.609 5.816 13.578 1 89.81 516 GLN B CA 1
ATOM 9253 C C . GLN B 1 516 ? 17.469 6.301 12.688 1 89.81 516 GLN B C 1
ATOM 9255 O O . GLN B 1 516 ? 16.531 5.551 12.398 1 89.81 516 GLN B O 1
ATOM 9260 N N . PRO B 1 517 ? 17.547 7.562 12.297 1 90.06 517 PRO B N 1
ATOM 9261 C CA . PRO B 1 517 ? 16.625 8.016 11.258 1 90.06 517 PRO B CA 1
ATOM 9262 C C . PRO B 1 517 ? 16.922 7.41 9.891 1 90.06 517 PRO B C 1
ATOM 9264 O O . PRO B 1 517 ? 18 6.852 9.68 1 90.06 517 PRO B O 1
ATOM 9267 N N . SER B 1 518 ? 15.945 7.434 9.086 1 92.88 518 SER B N 1
ATOM 9268 C CA . SER B 1 518 ? 16.125 6.887 7.742 1 92.88 518 SER B CA 1
ATOM 9269 C C . SER B 1 518 ? 17.172 7.664 6.961 1 92.88 518 SER B C 1
ATOM 9271 O O . SER B 1 518 ? 17.547 8.773 7.348 1 92.88 518 SER B O 1
ATOM 9273 N N . PHE B 1 519 ? 17.641 7.125 5.918 1 94.81 519 PHE B N 1
ATOM 9274 C CA . PHE B 1 519 ? 18.641 7.738 5.055 1 94.81 519 PHE B CA 1
ATOM 9275 C C . PHE B 1 519 ? 18.156 9.094 4.551 1 94.81 519 PHE B C 1
ATOM 9277 O O . PHE B 1 519 ? 18.922 10.07 4.566 1 94.81 519 PHE B O 1
ATOM 9284 N N . TYR B 1 520 ? 16.984 9.219 4.168 1 93.38 520 TYR B N 1
ATOM 9285 C CA . TYR B 1 520 ? 16.469 10.453 3.592 1 93.38 520 TYR B CA 1
ATOM 9286 C C . TYR B 1 520 ? 16.156 11.469 4.68 1 93.38 520 TYR B C 1
ATOM 9288 O O . TYR B 1 520 ? 16.391 12.664 4.508 1 93.38 520 TYR B O 1
ATOM 9296 N N . ASP B 1 521 ? 15.648 11.008 5.801 1 89.75 521 ASP B N 1
ATOM 9297 C CA . ASP B 1 521 ? 15.43 11.922 6.918 1 89.75 521 ASP B CA 1
ATOM 9298 C C . ASP B 1 521 ? 16.75 12.445 7.469 1 89.75 521 ASP B C 1
ATOM 9300 O O . ASP B 1 521 ? 16.844 13.594 7.906 1 89.75 521 ASP B O 1
ATOM 9304 N N . GLY B 1 522 ? 17.734 11.555 7.453 1 89.5 522 GLY B N 1
ATOM 9305 C CA . GLY B 1 522 ? 19.062 12 7.863 1 89.5 522 GLY B CA 1
ATOM 9306 C C . GLY B 1 522 ? 19.609 13.109 6.988 1 89.5 522 GLY B C 1
ATOM 9307 O O . GLY B 1 522 ? 20.219 14.055 7.492 1 89.5 522 GLY B O 1
ATOM 9308 N N . THR B 1 523 ? 19.359 13 5.762 1 90.31 523 THR B N 1
ATOM 9309 C CA . THR B 1 523 ? 19.828 14.023 4.836 1 90.31 523 THR B CA 1
ATOM 9310 C C . THR B 1 523 ? 19.062 15.328 5.047 1 90.31 523 THR B C 1
ATOM 9312 O O . THR B 1 523 ? 19.609 16.422 4.891 1 90.31 523 THR B O 1
ATOM 9315 N N . ILE B 1 524 ? 17.797 15.234 5.379 1 88.06 524 ILE B N 1
ATOM 9316 C CA . ILE B 1 524 ? 17 16.406 5.66 1 88.06 524 ILE B CA 1
ATOM 9317 C C . ILE B 1 524 ? 17.547 17.125 6.895 1 88.06 524 ILE B C 1
ATOM 9319 O O . ILE B 1 524 ? 17.609 18.359 6.926 1 88.06 524 ILE B O 1
ATOM 9323 N N . ILE B 1 525 ? 17.969 16.375 7.832 1 84.19 525 ILE B N 1
ATOM 9324 C CA . ILE B 1 525 ? 18.531 16.922 9.062 1 84.19 525 ILE B CA 1
ATOM 9325 C C . ILE B 1 525 ? 19.859 17.625 8.773 1 84.19 525 ILE B C 1
ATOM 9327 O O . ILE B 1 525 ? 20.094 18.734 9.25 1 84.19 525 ILE B O 1
ATOM 9331 N N . VAL B 1 526 ? 20.656 16.984 7.957 1 85.25 526 VAL B N 1
ATOM 9332 C CA . VAL B 1 526 ? 21.984 17.516 7.664 1 85.25 526 VAL B CA 1
ATOM 9333 C C . VAL B 1 526 ? 21.844 18.781 6.828 1 85.25 526 VAL B C 1
ATOM 9335 O O . VAL B 1 526 ? 22.578 19.75 7.043 1 85.25 526 VAL B O 1
ATOM 9338 N N . LYS B 1 527 ? 20.875 18.797 5.883 1 84.38 527 LYS B N 1
ATOM 9339 C CA . LYS B 1 527 ? 20.688 19.953 5.016 1 84.38 527 LYS B CA 1
ATOM 9340 C C . LYS B 1 527 ? 19.812 21.016 5.695 1 84.38 527 LYS B C 1
ATOM 9342 O O . LYS B 1 527 ? 19.641 22.109 5.172 1 84.38 527 LYS B O 1
ATOM 9347 N N . LYS B 1 528 ? 19.219 20.719 6.84 1 79.88 528 LYS B N 1
ATOM 9348 C CA . LYS B 1 528 ? 18.375 21.625 7.609 1 79.88 528 LYS B CA 1
ATOM 9349 C C . LYS B 1 528 ? 17.172 22.094 6.785 1 79.88 528 LYS B C 1
ATOM 9351 O O . LYS B 1 528 ? 16.875 23.281 6.738 1 79.88 528 LYS B O 1
ATOM 9356 N N . LEU B 1 529 ? 16.625 21.172 6.113 1 80.06 529 LEU B N 1
ATOM 9357 C CA . LEU B 1 529 ? 15.406 21.484 5.383 1 80.06 529 LEU B CA 1
ATOM 9358 C C . LEU B 1 529 ? 14.219 21.578 6.332 1 80.06 529 LEU B C 1
ATOM 9360 O O . LEU B 1 529 ? 14.203 20.938 7.383 1 80.06 529 LEU B O 1
ATOM 9364 N N . PRO B 1 530 ? 13.305 22.422 5.945 1 74.06 530 PRO B N 1
ATOM 9365 C CA . PRO B 1 530 ? 12.125 22.531 6.812 1 74.06 530 PRO B CA 1
ATOM 9366 C C . PRO B 1 530 ? 11.289 21.266 6.824 1 74.06 530 PRO B C 1
ATOM 9368 O O . PRO B 1 530 ? 10.898 20.766 5.766 1 74.06 530 PRO B O 1
ATOM 9371 N N . TYR B 1 531 ? 11.281 20.609 7.953 1 70.75 531 TYR B N 1
ATOM 9372 C CA . TYR B 1 531 ? 10.469 19.406 8.062 1 70.75 531 TYR B CA 1
ATOM 9373 C C . TYR B 1 531 ? 9.875 19.266 9.461 1 70.75 531 TYR B C 1
ATOM 9375 O O . TYR B 1 531 ? 10.422 19.797 10.43 1 70.75 531 TYR B O 1
ATOM 9383 N N . LEU B 1 532 ? 8.664 18.844 9.453 1 69.06 532 LEU B N 1
ATOM 9384 C CA . LEU B 1 532 ? 8.023 18.594 10.734 1 69.06 532 LEU B CA 1
ATOM 9385 C C . LEU B 1 532 ? 8.367 17.219 11.258 1 69.06 532 LEU B C 1
ATOM 9387 O O . LEU B 1 532 ? 8.023 16.203 10.641 1 69.06 532 LEU B O 1
ATOM 9391 N N . PRO B 1 533 ? 9.195 17.234 12.312 1 66.06 533 PRO B N 1
ATOM 9392 C CA . PRO B 1 533 ? 9.539 15.914 12.852 1 66.06 533 PRO B CA 1
ATOM 9393 C C . PRO B 1 533 ? 8.336 15.156 13.398 1 66.06 533 PRO B C 1
ATOM 9395 O O . PRO B 1 533 ? 7.352 15.781 13.82 1 66.06 533 PRO B O 1
ATOM 9398 N N . TRP B 1 534 ? 8.398 13.938 13.367 1 64.25 534 TRP B N 1
ATOM 9399 C CA . TRP B 1 534 ? 7.32 13.086 13.859 1 64.25 534 TRP B CA 1
ATOM 9400 C C . TRP B 1 534 ? 7.266 13.102 15.383 1 64.25 534 TRP B C 1
ATOM 9402 O O . TRP B 1 534 ? 8.305 13.07 16.047 1 64.25 534 TRP B O 1
ATOM 9412 N N . ILE B 1 535 ? 6.078 13.5 15.906 1 59.06 535 ILE B N 1
ATOM 9413 C CA . ILE B 1 535 ? 5.914 13.484 17.359 1 59.06 535 ILE B CA 1
ATOM 9414 C C . ILE B 1 535 ? 5.43 12.102 17.812 1 59.06 535 ILE B C 1
ATOM 9416 O O . ILE B 1 535 ? 5.68 11.695 18.938 1 59.06 535 ILE B O 1
ATOM 9420 N N . ARG B 1 536 ? 4.852 11.422 16.906 1 53.69 536 ARG B N 1
ATOM 9421 C CA . ARG B 1 536 ? 4.125 10.227 17.312 1 53.69 536 ARG B CA 1
ATOM 9422 C C . ARG B 1 536 ? 5.09 9.125 17.75 1 53.69 536 ARG B C 1
ATOM 9424 O O . ARG B 1 536 ? 6.105 8.891 17.094 1 53.69 536 ARG B O 1
ATOM 9431 N N . GLY B 1 537 ? 4.883 8.562 18.906 1 51.97 537 GLY B N 1
ATOM 9432 C CA . GLY B 1 537 ? 5.594 7.41 19.453 1 51.97 537 GLY B CA 1
ATOM 9433 C C . GLY B 1 537 ? 6.719 7.789 20.391 1 51.97 537 GLY B C 1
ATOM 9434 O O . GLY B 1 537 ? 7.262 6.93 21.094 1 51.97 537 GLY B O 1
ATOM 9435 N N . ARG B 1 538 ? 7.02 9.234 20.312 1 52 538 ARG B N 1
ATOM 9436 C CA . ARG B 1 538 ? 8.133 9.586 21.188 1 52 538 ARG B CA 1
ATOM 9437 C C . ARG B 1 538 ? 7.629 10.047 22.547 1 52 538 ARG B C 1
ATOM 9439 O O . ARG B 1 538 ? 6.574 10.68 22.656 1 52 538 ARG B O 1
ATOM 9446 N N . GLN B 1 539 ? 7.926 9.438 23.469 1 53.28 539 GLN B N 1
ATOM 9447 C CA . GLN B 1 539 ? 7.574 9.828 24.828 1 53.28 539 GLN B CA 1
ATOM 9448 C C . GLN B 1 539 ? 8.125 11.211 25.172 1 53.28 539 GLN B C 1
ATOM 9450 O O . GLN B 1 539 ? 9.016 11.344 26.016 1 53.28 539 GLN B O 1
ATOM 9455 N N . ILE B 1 540 ? 7.867 12.242 24.438 1 55.06 540 ILE B N 1
ATOM 9456 C CA . ILE B 1 540 ? 8.469 13.547 24.703 1 55.06 540 ILE B CA 1
ATOM 9457 C C . ILE B 1 540 ? 7.516 14.383 25.547 1 55.06 540 ILE B C 1
ATOM 9459 O O . ILE B 1 540 ? 7.715 15.594 25.703 1 55.06 540 ILE B O 1
ATOM 9463 N N . GLY B 1 541 ? 6.598 13.703 26.219 1 58.06 541 GLY B N 1
ATOM 9464 C CA . GLY B 1 541 ? 5.676 14.469 27.047 1 58.06 541 GLY B CA 1
ATOM 9465 C C . GLY B 1 541 ? 4.891 15.5 26.266 1 58.06 541 GLY B C 1
ATOM 9466 O O . GLY B 1 541 ? 4.66 16.609 26.75 1 58.06 541 GLY B O 1
ATOM 9467 N N . SER B 1 542 ? 4.633 15.336 25.109 1 61.97 542 SER B N 1
ATOM 9468 C CA . SER B 1 542 ? 4.008 16.281 24.172 1 61.97 542 SER B CA 1
ATOM 9469 C C . SER B 1 542 ? 2.553 16.531 24.547 1 61.97 542 SER B C 1
ATOM 9471 O O . SER B 1 542 ? 1.972 17.547 24.156 1 61.97 542 SER B O 1
ATOM 9473 N N . HIS B 1 543 ? 2.062 15.781 25.422 1 63.62 543 HIS B N 1
ATOM 9474 C CA . HIS B 1 543 ? 0.641 15.914 25.719 1 63.62 543 HIS B CA 1
ATOM 9475 C C . HIS B 1 543 ? 0.372 17.109 26.625 1 63.62 543 HIS B C 1
ATOM 9477 O O . HIS B 1 543 ? -0.735 17.656 26.641 1 63.62 543 HIS B O 1
ATOM 9483 N N . SER B 1 544 ? 1.432 17.594 27.188 1 70.25 544 SER B N 1
ATOM 9484 C CA . SER B 1 544 ? 1.204 18.688 28.125 1 70.25 544 SER B CA 1
ATOM 9485 C C . SER B 1 544 ? 1.537 20.031 27.5 1 70.25 544 SER B C 1
ATOM 9487 O O . SER B 1 544 ? 1.224 21.078 28.062 1 70.25 544 SER B O 1
ATOM 9489 N N . VAL B 1 545 ? 2.035 20 26.359 1 82.12 545 VAL B N 1
ATOM 9490 C CA . VAL B 1 545 ? 2.42 21.25 25.719 1 82.12 545 VAL B CA 1
ATOM 9491 C C . VAL B 1 545 ? 1.272 21.766 24.844 1 82.12 545 VAL B C 1
ATOM 9493 O O . VAL B 1 545 ? 0.718 21.016 24.047 1 82.12 545 VAL B O 1
ATOM 9496 N N . THR B 1 546 ? 0.857 22.938 25.156 1 87.06 546 THR B N 1
ATOM 9497 C CA . THR B 1 546 ? -0.225 23.562 24.406 1 87.06 546 THR B CA 1
ATOM 9498 C C . THR B 1 546 ? 0.309 24.672 23.5 1 87.06 546 THR B C 1
ATOM 9500 O O . THR B 1 546 ? 1.461 25.094 23.641 1 87.06 546 THR B O 1
ATOM 9503 N N . VAL B 1 547 ? -0.483 25.109 22.609 1 89.81 547 VAL B N 1
ATOM 9504 C CA . VAL B 1 547 ? -0.11 26.109 21.625 1 89.81 547 VAL B CA 1
ATOM 9505 C C . VAL B 1 547 ? 0.281 27.406 22.328 1 89.81 547 VAL B C 1
ATOM 9507 O O . VAL B 1 547 ? 1.151 28.141 21.859 1 89.81 547 VAL B O 1
ATOM 9510 N N . GLY B 1 548 ? -0.328 27.625 23.469 1 87.5 548 GLY B N 1
ATOM 9511 C CA . GLY B 1 548 ? -0.024 28.828 24.219 1 87.5 548 GLY B CA 1
ATOM 9512 C C . GLY B 1 548 ? 1.429 28.922 24.656 1 87.5 548 GLY B C 1
ATOM 9513 O O . GLY B 1 548 ? 1.968 30.016 24.828 1 87.5 548 GLY B O 1
ATOM 9514 N N . HIS B 1 549 ? 2.064 27.844 24.703 1 87.44 549 HIS B N 1
ATOM 9515 C CA . HIS B 1 549 ? 3.434 27.797 25.203 1 87.44 549 HIS B CA 1
ATOM 9516 C C . HIS B 1 549 ? 4.438 28.094 24.094 1 87.44 549 HIS B C 1
ATOM 9518 O O . HIS B 1 549 ? 5.57 28.5 24.375 1 87.44 549 HIS B O 1
ATOM 9524 N N . PHE B 1 550 ? 4.039 27.891 22.891 1 88.69 550 PHE B N 1
ATOM 9525 C CA . PHE B 1 550 ? 5.082 28 21.875 1 88.69 550 PHE B CA 1
ATOM 9526 C C . PHE B 1 550 ? 4.633 28.891 20.719 1 88.69 550 PHE B C 1
ATOM 9528 O O . PHE B 1 550 ? 5.391 29.125 19.781 1 88.69 550 PHE B O 1
ATOM 9535 N N . MET B 1 551 ? 3.51 29.422 20.781 1 90.88 551 MET B N 1
ATOM 9536 C CA . MET B 1 551 ? 3.023 30.266 19.688 1 90.88 551 MET B CA 1
ATOM 9537 C C . MET B 1 551 ? 3.855 31.547 19.578 1 90.88 551 MET B C 1
ATOM 9539 O O . MET B 1 551 ? 4.555 31.922 20.516 1 90.88 551 MET B O 1
ATOM 9543 N N . ASN B 1 552 ? 3.893 32.094 18.391 1 89.69 552 ASN B N 1
ATOM 9544 C CA . ASN B 1 552 ? 4.488 33.406 18.172 1 89.69 552 ASN B CA 1
ATOM 9545 C C . ASN B 1 552 ? 3.527 34.531 18.578 1 89.69 552 ASN B C 1
ATOM 9547 O O . ASN B 1 552 ? 2.512 34.75 17.922 1 89.69 552 ASN B O 1
ATOM 9551 N N . CYS B 1 553 ? 3.855 35.188 19.594 1 88.25 553 CYS B N 1
ATOM 9552 C CA . CYS B 1 553 ? 2.965 36.219 20.125 1 88.25 553 CYS B CA 1
ATOM 9553 C C . CYS B 1 553 ? 3.215 37.562 19.453 1 88.25 553 CYS B C 1
ATOM 9555 O O . CYS B 1 553 ? 2.432 38.5 19.625 1 88.25 553 CYS B O 1
ATOM 9557 N N . ALA B 1 554 ? 4.27 37.594 18.703 1 81.5 554 ALA B N 1
ATOM 9558 C CA . ALA B 1 554 ? 4.574 38.844 18.016 1 81.5 554 ALA B CA 1
ATOM 9559 C C . ALA B 1 554 ? 3.826 38.938 16.688 1 81.5 554 ALA B C 1
ATOM 9561 O O . ALA B 1 554 ? 4.422 38.75 15.625 1 81.5 554 ALA B O 1
ATOM 9562 N N . LEU B 1 555 ? 2.525 39.094 16.75 1 84.81 555 LEU B N 1
ATOM 9563 C CA . LEU B 1 555 ? 1.69 39.188 15.555 1 84.81 555 LEU B CA 1
ATOM 9564 C C . LEU B 1 555 ? 1.437 40.625 15.164 1 84.81 555 LEU B C 1
ATOM 9566 O O . LEU B 1 555 ? 1.098 41.469 16.016 1 84.81 555 LEU B O 1
ATOM 9570 N N . THR B 1 556 ? 1.811 41 13.977 1 86.44 556 THR B N 1
ATOM 9571 C CA . THR B 1 556 ? 1.456 42.344 13.469 1 86.44 556 THR B CA 1
ATOM 9572 C C . THR B 1 556 ? 0.077 42.312 12.812 1 86.44 556 THR B C 1
ATOM 9574 O O . THR B 1 556 ? -0.106 41.688 11.758 1 86.44 556 THR B O 1
ATOM 9577 N N . THR B 1 557 ? -0.826 42.875 13.445 1 90.62 557 THR B N 1
ATOM 9578 C CA . THR B 1 557 ? -2.195 42.875 12.938 1 90.62 557 THR B CA 1
ATOM 9579 C C . THR B 1 557 ? -2.525 44.188 12.266 1 90.62 557 THR B C 1
ATOM 9581 O O . THR B 1 557 ? -1.896 45.219 12.555 1 90.62 557 THR B O 1
ATOM 9584 N N . LEU B 1 558 ? -3.367 44.156 11.281 1 91.12 558 LEU B N 1
ATOM 9585 C CA . LEU B 1 558 ? -3.922 45.344 10.648 1 91.12 558 LEU B CA 1
ATOM 9586 C C . LEU B 1 558 ? -5.387 45.531 11.031 1 91.12 558 LEU B C 1
ATOM 9588 O O . LEU B 1 558 ? -6.195 44.625 10.875 1 91.12 558 LEU B O 1
ATOM 9592 N N . ALA B 1 559 ? -5.633 46.688 11.555 1 92.62 559 ALA B N 1
ATOM 9593 C CA . ALA B 1 559 ? -7.012 46.969 11.945 1 92.62 559 ALA B CA 1
ATOM 9594 C C . ALA B 1 559 ? -7.734 47.75 10.859 1 92.62 559 ALA B C 1
ATOM 9596 O O . ALA B 1 559 ? -7.129 48.594 10.188 1 92.62 559 ALA B O 1
ATOM 9597 N N . LYS B 1 560 ? -8.953 47.531 10.773 1 89.38 560 LYS B N 1
ATOM 9598 C CA . LYS B 1 560 ? -9.75 48.188 9.758 1 89.38 560 LYS B CA 1
ATOM 9599 C C . LYS B 1 560 ? -9.773 49.719 9.992 1 89.38 560 LYS B C 1
ATOM 9601 O O . LYS B 1 560 ? -9.844 50.5 9.039 1 89.38 560 LYS B O 1
ATOM 9606 N N . ASP B 1 561 ? -9.688 50.125 11.242 1 89.62 561 ASP B N 1
ATOM 9607 C CA . ASP B 1 561 ? -9.766 51.531 11.578 1 89.62 561 ASP B CA 1
ATOM 9608 C C . ASP B 1 561 ? -8.383 52.188 11.625 1 89.62 561 ASP B C 1
ATOM 9610 O O . ASP B 1 561 ? -8.242 53.344 11.945 1 89.62 561 ASP B O 1
ATOM 9614 N N . MET B 1 562 ? -7.461 51.5 11.25 1 90.38 562 MET B N 1
ATOM 9615 C CA . MET B 1 562 ? -6.094 52 11.258 1 90.38 562 MET B CA 1
ATOM 9616 C C . MET B 1 562 ? -5.883 53.031 10.148 1 90.38 562 MET B C 1
ATOM 9618 O O . MET B 1 562 ? -6.34 52.812 9.023 1 90.38 562 MET B O 1
ATOM 9622 N N . PRO B 1 563 ? -5.332 54.156 10.586 1 89.19 563 PRO B N 1
ATOM 9623 C CA . PRO B 1 563 ? -5.043 55.156 9.547 1 89.19 563 PRO B CA 1
ATOM 9624 C C . PRO B 1 563 ? -4.086 54.625 8.477 1 89.19 563 PRO B C 1
ATOM 9626 O O . PRO B 1 563 ? -3.174 53.844 8.789 1 89.19 563 PRO B O 1
ATOM 9629 N N . LEU B 1 564 ? -4.258 55.062 7.312 1 88.19 564 LEU B N 1
ATOM 9630 C CA . LEU B 1 564 ? -3.521 54.562 6.16 1 88.19 564 LEU B CA 1
ATOM 9631 C C . LEU B 1 564 ? -2.027 54.812 6.312 1 88.19 564 LEU B C 1
ATOM 9633 O O . LEU B 1 564 ? -1.201 54.031 5.852 1 88.19 564 LEU B O 1
ATOM 9637 N N . LYS B 1 565 ? -1.696 55.906 6.918 1 86.19 565 LYS B N 1
ATOM 9638 C CA . LYS B 1 565 ? -0.288 56.25 7.133 1 86.19 565 LYS B CA 1
ATOM 9639 C C . LYS B 1 565 ? 0.393 55.188 7.988 1 86.19 565 LYS B C 1
ATOM 9641 O O . LYS B 1 565 ? 1.53 54.781 7.719 1 86.19 565 LYS B O 1
ATOM 9646 N N . GLU B 1 566 ? -0.344 54.75 8.922 1 89.69 566 GLU B N 1
ATOM 9647 C CA . GLU B 1 566 ? 0.189 53.719 9.805 1 89.69 566 GLU B CA 1
ATOM 9648 C C . GLU B 1 566 ? 0.266 52.375 9.102 1 89.69 566 GLU B C 1
ATOM 9650 O O . GLU B 1 566 ? 1.186 51.594 9.344 1 89.69 566 GLU B O 1
ATOM 9655 N N . VAL B 1 567 ? -0.661 52.094 8.289 1 91 567 VAL B N 1
ATOM 9656 C CA . VAL B 1 567 ? -0.681 50.875 7.527 1 91 567 VAL B CA 1
ATOM 9657 C C . VAL B 1 567 ? 0.544 50.781 6.617 1 91 567 VAL B C 1
ATOM 9659 O O . VAL B 1 567 ? 1.192 49.75 6.52 1 91 567 VAL B O 1
ATOM 9662 N N . ILE B 1 568 ? 0.844 51.875 6.004 1 88.62 568 ILE B N 1
ATOM 9663 C CA . ILE B 1 568 ? 1.986 51.938 5.098 1 88.62 568 ILE B CA 1
ATOM 9664 C C . ILE B 1 568 ? 3.279 51.719 5.883 1 88.62 568 ILE B C 1
ATOM 9666 O O . ILE B 1 568 ? 4.199 51.062 5.422 1 88.62 568 ILE B O 1
ATOM 9670 N N . GLN B 1 569 ? 3.326 52.25 7.027 1 89.94 569 GLN B N 1
ATOM 9671 C CA . GLN B 1 569 ? 4.508 52.094 7.867 1 89.94 569 GLN B CA 1
ATOM 9672 C C . GLN B 1 569 ? 4.703 50.625 8.273 1 89.94 569 GLN B C 1
ATOM 9674 O O . GLN B 1 569 ? 5.832 50.125 8.312 1 89.94 569 GLN B O 1
ATOM 9679 N N . VAL B 1 570 ? 3.629 50 8.555 1 90.38 570 VAL B N 1
ATOM 9680 C CA . VAL B 1 570 ? 3.684 48.594 8.977 1 90.38 570 VAL B CA 1
ATOM 9681 C C . VAL B 1 570 ? 4.133 47.719 7.805 1 90.38 570 VAL B C 1
ATOM 9683 O O . VAL B 1 570 ? 4.934 46.812 7.984 1 90.38 570 VAL B O 1
ATOM 9686 N N . VAL B 1 571 ? 3.639 48 6.676 1 89.31 571 VAL B N 1
ATOM 9687 C CA . VAL B 1 571 ? 3.947 47.188 5.496 1 89.31 571 VAL B CA 1
ATOM 9688 C C . VAL B 1 571 ? 5.422 47.375 5.129 1 89.31 571 VAL B C 1
ATOM 9690 O O . VAL B 1 571 ? 6.074 46.406 4.703 1 89.31 571 VAL B O 1
ATOM 9693 N N . ILE B 1 572 ? 5.922 48.5 5.355 1 87 572 ILE B N 1
ATOM 9694 C CA . ILE B 1 572 ? 7.316 48.781 5.027 1 87 572 ILE B CA 1
ATOM 9695 C C . ILE B 1 572 ? 8.227 48.156 6.09 1 8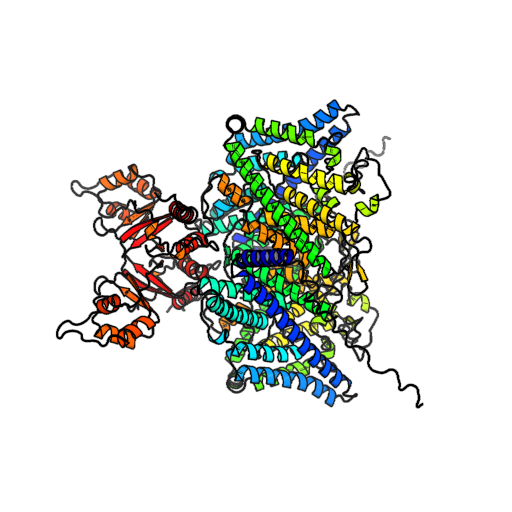7 572 ILE B C 1
ATOM 9697 O O . ILE B 1 572 ? 9.32 47.688 5.777 1 87 572 ILE B O 1
ATOM 9701 N N . ALA B 1 573 ? 7.754 48.062 7.266 1 85.81 573 ALA B N 1
ATOM 9702 C CA . ALA B 1 573 ? 8.578 47.656 8.398 1 85.81 573 ALA B CA 1
ATOM 9703 C C . ALA B 1 573 ? 8.602 46.125 8.531 1 85.81 573 ALA B C 1
ATOM 9705 O O . ALA B 1 573 ? 9.477 45.562 9.188 1 85.81 573 ALA B O 1
ATOM 9706 N N . THR B 1 574 ? 7.637 45.5 7.922 1 85.94 574 THR B N 1
ATOM 9707 C CA . THR B 1 574 ? 7.543 44.062 8.117 1 85.94 574 THR B CA 1
ATOM 9708 C C . THR B 1 574 ? 7.656 43.344 6.781 1 85.94 574 THR B C 1
ATOM 9710 O O . THR B 1 574 ? 7.371 43.906 5.727 1 85.94 574 THR B O 1
ATOM 9713 N N . ASP B 1 575 ? 8.203 42.094 6.816 1 80.12 575 ASP B N 1
ATOM 9714 C CA . ASP B 1 575 ? 8.367 41.281 5.609 1 80.12 575 ASP B CA 1
ATOM 9715 C C . ASP B 1 575 ? 7.477 40.062 5.656 1 80.12 575 ASP B C 1
ATOM 9717 O O . ASP B 1 575 ? 7.832 39 5.113 1 80.12 575 ASP B O 1
ATOM 9721 N N . VAL B 1 576 ? 6.285 40.219 6.188 1 82.38 576 VAL B N 1
ATOM 9722 C CA . VAL B 1 576 ? 5.402 39.062 6.27 1 82.38 576 VAL B CA 1
ATOM 9723 C C . VAL B 1 576 ? 4.57 38.938 4.996 1 82.38 576 VAL B C 1
ATOM 9725 O O . VAL B 1 576 ? 4.383 39.938 4.285 1 82.38 576 VAL B O 1
ATOM 9728 N N . THR B 1 577 ? 4.148 37.75 4.637 1 80.19 577 THR B N 1
ATOM 9729 C CA . THR B 1 577 ? 3.404 37.531 3.4 1 80.19 577 THR B CA 1
ATOM 9730 C C . THR B 1 577 ? 1.911 37.75 3.621 1 80.19 577 THR B C 1
ATOM 9732 O O . THR B 1 577 ? 1.17 38.031 2.672 1 80.19 577 THR B O 1
ATOM 9735 N N . GLN B 1 578 ? 1.504 37.594 4.844 1 86.38 578 GLN B N 1
ATOM 9736 C CA . GLN B 1 578 ? 0.086 37.75 5.148 1 86.38 578 GLN B CA 1
ATOM 9737 C C . GLN B 1 578 ? -0.111 38.469 6.48 1 86.38 578 GLN B C 1
ATOM 9739 O O . GLN B 1 578 ? 0.662 38.281 7.418 1 86.38 578 GLN B O 1
ATOM 9744 N N . TYR B 1 579 ? -1.103 39.406 6.48 1 88.69 579 TYR B N 1
ATOM 9745 C CA . TYR B 1 579 ? -1.438 40.156 7.699 1 88.69 579 TYR B CA 1
ATOM 9746 C C . TYR B 1 579 ? -2.812 39.75 8.211 1 88.69 579 TYR B C 1
ATOM 9748 O O . TYR B 1 579 ? -3.781 39.688 7.453 1 88.69 579 TYR B O 1
ATOM 9756 N N . PRO B 1 580 ? -2.846 39.344 9.477 1 90.12 580 PRO B N 1
ATOM 9757 C CA . PRO B 1 580 ? -4.18 39.156 10.055 1 90.12 580 PRO B CA 1
ATOM 9758 C C . PRO B 1 580 ? -4.965 40.469 10.148 1 90.12 580 PRO B C 1
ATOM 9760 O O . PRO B 1 580 ? -4.422 41.5 10.555 1 90.12 580 PRO B O 1
ATOM 9763 N N . LEU B 1 581 ? -6.137 40.438 9.641 1 90.5 581 LEU B N 1
ATOM 9764 C CA . LEU B 1 581 ? -7.039 41.594 9.672 1 90.5 581 LEU B CA 1
ATOM 9765 C C . LEU B 1 581 ? -7.949 41.531 10.891 1 90.5 581 LEU B C 1
ATOM 9767 O O . LEU B 1 581 ? -8.633 40.531 11.117 1 90.5 581 LEU B O 1
ATOM 9771 N N . VAL B 1 582 ? -7.883 42.656 11.664 1 90.56 582 VAL B N 1
ATOM 9772 C CA . VAL B 1 582 ? -8.719 42.688 12.859 1 90.56 582 VAL B CA 1
ATOM 9773 C C . VAL B 1 582 ? -9.773 43.781 12.711 1 90.56 582 VAL B C 1
ATOM 9775 O O . VAL B 1 582 ? -9.633 44.688 11.875 1 90.56 582 VAL B O 1
ATOM 9778 N N . GLU B 1 583 ? -10.828 43.719 13.453 1 86.94 583 GLU B N 1
ATOM 9779 C CA . GLU B 1 583 ? -11.961 44.625 13.32 1 86.94 583 GLU B CA 1
ATOM 9780 C C . GLU B 1 583 ? -11.586 46.062 13.766 1 86.94 583 GLU B C 1
ATOM 9782 O O . GLU B 1 583 ? -11.836 47.031 13.047 1 86.94 583 GLU B O 1
ATOM 9787 N N . THR B 1 584 ? -11.141 46.188 14.977 1 88.44 584 THR B N 1
ATOM 9788 C CA . THR B 1 584 ? -10.719 47.469 15.5 1 88.44 584 THR B CA 1
ATOM 9789 C C . THR B 1 584 ? -9.391 47.344 16.25 1 88.44 584 THR B C 1
ATOM 9791 O O . THR B 1 584 ? -8.992 46.25 16.625 1 88.44 584 THR B O 1
ATOM 9794 N N . THR B 1 585 ? -8.742 48.438 16.391 1 86.62 585 THR B N 1
ATOM 9795 C CA . THR B 1 585 ? -7.469 48.469 17.109 1 86.62 585 THR B CA 1
ATOM 9796 C C . THR B 1 585 ? -7.668 48.094 18.562 1 86.62 585 THR B C 1
ATOM 9798 O O . THR B 1 585 ? -6.777 47.5 19.188 1 86.62 585 THR B O 1
ATOM 9801 N N . GLU B 1 586 ? -8.836 48.375 19.047 1 84.31 586 GLU B N 1
ATOM 9802 C CA . GLU B 1 586 ? -9.102 48.094 20.453 1 84.31 586 GLU B CA 1
ATOM 9803 C C . GLU B 1 586 ? -9.531 46.656 20.656 1 84.31 586 GLU B C 1
ATOM 9805 O O . GLU B 1 586 ? -9.039 45.969 21.562 1 84.31 586 GLU B O 1
ATOM 9810 N N . SER B 1 587 ? -10.391 46.125 19.859 1 81.62 587 SER B N 1
ATOM 9811 C CA . SER B 1 587 ? -10.961 44.812 20.062 1 81.62 587 SER B CA 1
ATOM 9812 C C . SER B 1 587 ? -10 43.719 19.594 1 81.62 587 SER B C 1
ATOM 9814 O O . SER B 1 587 ? -9.945 42.625 20.188 1 81.62 587 SER B O 1
ATOM 9816 N N . GLN B 1 588 ? -9.234 43.906 18.609 1 87.38 588 GLN B N 1
ATOM 9817 C CA . GLN B 1 588 ? -8.273 42.969 18.031 1 87.38 588 GLN B CA 1
ATOM 9818 C C . GLN B 1 588 ? -8.938 41.656 17.672 1 87.38 588 GLN B C 1
ATOM 9820 O O . GLN B 1 588 ? -8.328 40.594 17.812 1 87.38 588 GLN B O 1
ATOM 9825 N N . THR B 1 589 ? -10.211 41.719 17.312 1 85 589 THR B N 1
ATOM 9826 C CA . THR B 1 589 ? -10.938 40.531 16.859 1 85 589 THR B CA 1
ATOM 9827 C C . THR B 1 589 ? -10.555 40.156 15.43 1 85 589 THR B C 1
ATOM 9829 O O . THR B 1 589 ? -10.617 41 14.531 1 85 589 THR B O 1
ATOM 9832 N N . LEU B 1 590 ? -10.188 38.906 15.258 1 87.25 590 LEU B N 1
ATOM 9833 C CA . LEU B 1 590 ? -9.711 38.469 13.953 1 87.25 590 LEU B CA 1
ATOM 9834 C C . LEU B 1 590 ? -10.867 38.312 12.969 1 87.25 590 LEU B C 1
ATOM 9836 O O . LEU B 1 590 ? -11.859 37.656 13.258 1 87.25 590 LEU B O 1
ATOM 9840 N N . VAL B 1 591 ? -10.703 38.969 11.812 1 81.75 591 VAL B N 1
ATOM 9841 C CA . VAL B 1 591 ? -11.773 38.938 10.82 1 81.75 591 VAL B CA 1
ATOM 9842 C C . VAL B 1 591 ? -11.289 38.219 9.562 1 81.75 591 VAL B C 1
ATOM 9844 O O . VAL B 1 591 ? -12.086 37.625 8.828 1 81.75 591 VAL B O 1
ATOM 9847 N N . GLY B 1 592 ? -10.078 38.312 9.281 1 86 592 GLY B N 1
ATOM 9848 C CA . GLY B 1 592 ? -9.555 37.688 8.062 1 86 592 GLY B CA 1
ATOM 9849 C C . GLY B 1 592 ? -8.062 37.875 7.895 1 86 592 GLY B C 1
ATOM 9850 O O . GLY B 1 592 ? -7.34 38.062 8.875 1 86 592 GLY B O 1
ATOM 9851 N N . VAL B 1 593 ? -7.707 37.594 6.645 1 87.94 593 VAL B N 1
ATOM 9852 C CA . VAL B 1 593 ? -6.297 37.719 6.305 1 87.94 593 VAL B CA 1
ATOM 9853 C C . VAL B 1 593 ? -6.152 38.5 5.008 1 87.94 593 VAL B C 1
ATOM 9855 O O . VAL B 1 593 ? -6.977 38.375 4.102 1 87.94 593 VAL B O 1
ATOM 9858 N N . VAL B 1 594 ? -5.254 39.438 5.035 1 87.88 594 VAL B N 1
ATOM 9859 C CA . VAL B 1 594 ? -4.949 40.219 3.836 1 87.88 594 VAL B CA 1
ATOM 9860 C C . VAL B 1 594 ? -3.545 39.875 3.342 1 87.88 594 VAL B C 1
ATOM 9862 O O . VAL B 1 594 ? -2.586 39.875 4.117 1 87.88 594 VAL B O 1
ATOM 9865 N N . LYS B 1 595 ? -3.477 39.562 2.109 1 87.69 595 LYS B N 1
ATOM 9866 C CA . LYS B 1 595 ? -2.172 39.281 1.524 1 87.69 595 LYS B CA 1
ATOM 9867 C C . LYS B 1 595 ? -1.39 40.562 1.259 1 87.69 595 LYS B C 1
ATOM 9869 O O . LYS B 1 595 ? -1.96 41.562 0.817 1 87.69 595 LYS B O 1
ATOM 9874 N N . ARG B 1 596 ? -0.189 40.5 1.546 1 87.69 596 ARG B N 1
ATOM 9875 C CA . ARG B 1 596 ? 0.671 41.656 1.372 1 87.69 596 ARG B CA 1
ATOM 9876 C C . ARG B 1 596 ? 0.682 42.125 -0.081 1 87.69 596 ARG B C 1
ATOM 9878 O O . ARG B 1 596 ? 0.637 43.344 -0.357 1 87.69 596 ARG B O 1
ATOM 9885 N N . THR B 1 597 ? 0.671 41.219 -1.016 1 86.12 597 THR B N 1
ATOM 9886 C CA . THR B 1 597 ? 0.732 41.531 -2.436 1 86.12 597 THR B CA 1
ATOM 9887 C C . THR B 1 597 ? -0.505 42.312 -2.865 1 86.12 597 THR B C 1
ATOM 9889 O O . THR B 1 597 ? -0.4 43.281 -3.602 1 86.12 597 THR B O 1
ATOM 9892 N N . HIS B 1 598 ? -1.561 41.938 -2.375 1 87.19 598 HIS B N 1
ATOM 9893 C CA . HIS B 1 598 ? -2.801 42.625 -2.725 1 87.19 598 HIS B CA 1
ATOM 9894 C C . HIS B 1 598 ? -2.887 44 -2.053 1 87.19 598 HIS B C 1
ATOM 9896 O O . HIS B 1 598 ? -3.402 44.938 -2.641 1 87.19 598 HIS B O 1
ATOM 9902 N N . LEU B 1 599 ? -2.404 44.031 -0.873 1 87.56 599 LEU B N 1
ATOM 9903 C CA . LEU B 1 599 ? -2.436 45.281 -0.123 1 87.56 599 LEU B CA 1
ATOM 9904 C C . LEU B 1 599 ? -1.531 46.344 -0.771 1 87.56 599 LEU B C 1
ATOM 9906 O O . LEU B 1 599 ? -1.921 47.5 -0.912 1 87.56 599 LEU B O 1
ATOM 9910 N N . VAL B 1 600 ? -0.396 45.906 -1.168 1 87.62 600 VAL B N 1
ATOM 9911 C CA . VAL B 1 600 ? 0.551 46.844 -1.802 1 87.62 600 VAL B CA 1
ATOM 9912 C C . VAL B 1 600 ? -0.008 47.312 -3.141 1 87.62 600 VAL B C 1
ATOM 9914 O O . VAL B 1 600 ? 0.129 48.469 -3.494 1 87.62 600 VAL B O 1
ATOM 9917 N N . GLN B 1 601 ? -0.64 46.469 -3.826 1 86.94 601 GLN B N 1
ATOM 9918 C CA . GLN B 1 601 ? -1.248 46.844 -5.098 1 86.94 601 GLN B CA 1
ATOM 9919 C C . GLN B 1 601 ? -2.389 47.844 -4.895 1 86.94 601 GLN B C 1
ATOM 9921 O O . GLN B 1 601 ? -2.551 48.781 -5.68 1 86.94 601 GLN B O 1
ATOM 9926 N N . ALA B 1 602 ? -3.102 47.594 -3.951 1 85.94 602 ALA B N 1
ATOM 9927 C CA . ALA B 1 602 ? -4.23 48.469 -3.662 1 85.94 602 ALA B CA 1
ATOM 9928 C C . ALA B 1 602 ? -3.756 49.844 -3.203 1 85.94 602 ALA B C 1
ATOM 9930 O O . ALA B 1 602 ? -4.387 50.844 -3.506 1 85.94 602 ALA B O 1
ATOM 9931 N N . LEU B 1 603 ? -2.691 49.875 -2.512 1 83.06 603 LEU B N 1
ATOM 9932 C CA . LEU B 1 603 ? -2.137 51.125 -2.012 1 83.06 603 LEU B CA 1
ATOM 9933 C C . LEU B 1 603 ? -1.504 51.938 -3.143 1 83.06 603 LEU B C 1
ATOM 9935 O O . LEU B 1 603 ? -1.464 53.188 -3.086 1 83.06 603 LEU B O 1
ATOM 9939 N N . GLN B 1 604 ? -1.044 51.219 -4.141 1 81.62 604 GLN B N 1
ATOM 9940 C CA . GLN B 1 604 ? -0.415 51.906 -5.273 1 81.62 604 GLN B CA 1
ATOM 9941 C C . GLN B 1 604 ? -1.462 52.438 -6.246 1 81.62 604 GLN B C 1
ATOM 9943 O O . GLN B 1 604 ? -1.233 53.438 -6.918 1 81.62 604 GLN B O 1
ATOM 9948 N N . THR B 1 605 ? -2.447 51.688 -6.551 1 71.06 605 THR B N 1
ATOM 9949 C CA . THR B 1 605 ? -3.445 52.062 -7.539 1 71.06 605 THR B CA 1
ATOM 9950 C C . THR B 1 605 ? -4.242 53.281 -7.051 1 71.06 605 THR B C 1
ATOM 9952 O O . THR B 1 605 ? -4.688 54.094 -7.852 1 71.06 605 THR B O 1
ATOM 9955 N N . GLU B 1 606 ? -4.707 53.438 -5.887 1 59.31 606 GLU B N 1
ATOM 9956 C CA . GLU B 1 606 ? -5.652 54.5 -5.539 1 59.31 606 GLU B CA 1
ATOM 9957 C C . GLU B 1 606 ? -4.949 55.656 -4.836 1 59.31 606 GLU B C 1
ATOM 9959 O O . GLU B 1 606 ? -4.895 55.688 -3.605 1 59.31 606 GLU B O 1
ATOM 9964 N N . PRO B 1 607 ? -4.012 56.25 -5.383 1 50.03 607 PRO B N 1
ATOM 9965 C CA . PRO B 1 607 ? -3.502 57.438 -4.711 1 50.03 607 PRO B CA 1
ATOM 9966 C C . PRO B 1 607 ? -4.613 58.375 -4.238 1 50.03 607 PRO B C 1
ATOM 9968 O O . PRO B 1 607 ? -4.348 59.344 -3.537 1 50.03 607 PRO B O 1
ATOM 9971 N N . ALA B 1 608 ? -5.602 58.688 -5.133 1 47.44 608 ALA B N 1
ATOM 9972 C CA . ALA B 1 608 ? -6.059 60 -5.629 1 47.44 608 ALA B CA 1
ATOM 9973 C C . ALA B 1 608 ? -6.828 60.75 -4.555 1 47.44 608 ALA B C 1
ATOM 9975 O O . ALA B 1 608 ? -7.137 60.188 -3.496 1 47.44 608 ALA B O 1
ATOM 9976 N N . SER B 1 609 ? -8.188 61.125 -5.023 1 50.44 609 SER B N 1
ATOM 9977 C CA . SER B 1 609 ? -8.93 62.344 -4.738 1 50.44 609 SER B CA 1
ATOM 9978 C C . SER B 1 609 ? -9.602 62.281 -3.373 1 50.44 609 SER B C 1
ATOM 9980 O O . SER B 1 609 ? -10.734 61.812 -3.256 1 50.44 609 SER B O 1
ATOM 9982 N N . TRP B 1 610 ? -8.82 61.844 -2.42 1 52.19 610 TRP B N 1
ATOM 9983 C CA . TRP B 1 610 ? -9.5 61.875 -1.128 1 52.19 610 TRP B CA 1
ATOM 9984 C C . TRP B 1 610 ? -9.875 63.281 -0.748 1 52.19 610 TRP B C 1
ATOM 9986 O O . TRP B 1 610 ? -9.156 64.25 -1.073 1 52.19 610 TRP B O 1
ATOM 9996 N N . ALA B 1 611 ? -11.125 63.594 -0.598 1 54.06 611 ALA B N 1
ATOM 9997 C CA . ALA B 1 611 ? -11.562 64.938 -0.231 1 54.06 611 ALA B CA 1
ATOM 9998 C C . ALA B 1 611 ? -10.664 65.562 0.847 1 54.06 611 ALA B C 1
ATOM 10000 O O . ALA B 1 611 ? -10.117 64.812 1.681 1 54.06 611 ALA B O 1
ATOM 10001 N N . PRO B 1 612 ? -10.406 66.688 0.832 1 50.28 612 PRO B N 1
ATOM 10002 C CA . PRO B 1 612 ? -9.688 67.5 1.815 1 50.28 612 PRO B CA 1
ATOM 10003 C C . PRO B 1 612 ? -10.312 67.438 3.205 1 50.28 612 PRO B C 1
ATOM 10005 O O . PRO B 1 612 ? -11.523 67.625 3.348 1 50.28 612 PRO B O 1
ATOM 10008 N N . GLY B 1 613 ? -9.828 66.625 4.375 1 58.12 613 GLY B N 1
ATOM 10009 C CA . GLY B 1 613 ? -10.188 66.562 5.781 1 58.12 613 GLY B CA 1
ATOM 10010 C C . GLY B 1 613 ? -10.273 65.125 6.328 1 58.12 613 GLY B C 1
ATOM 10011 O O . GLY B 1 613 ? -10.328 64.938 7.547 1 58.12 613 GLY B O 1
ATOM 10012 N N . GLN B 1 614 ? -10.891 64.188 5.637 1 60.56 614 GLN B N 1
ATOM 10013 C CA . GLN B 1 614 ? -11.133 62.875 6.242 1 60.56 614 GLN B CA 1
ATOM 10014 C C . GLN B 1 614 ? -9.914 61.969 6.09 1 60.56 614 GLN B C 1
ATOM 10016 O O . GLN B 1 614 ? -9.367 61.812 4.996 1 60.56 614 GLN B O 1
ATOM 10021 N N . GLN B 1 615 ? -9.18 61.719 7.184 1 70.44 615 GLN B N 1
ATOM 10022 C CA . GLN B 1 615 ? -8.062 60.781 7.207 1 70.44 615 GLN B CA 1
ATOM 10023 C C . GLN B 1 615 ? -8.5 59.406 6.758 1 70.44 615 GLN B C 1
ATOM 10025 O O . GLN B 1 615 ? -9.312 58.75 7.422 1 70.44 615 GLN B O 1
ATOM 10030 N N . PRO B 1 616 ? -8.148 58.938 5.562 1 81.06 616 PRO B N 1
ATOM 10031 C CA . PRO B 1 616 ? -8.562 57.625 5.07 1 81.06 616 PRO B CA 1
ATOM 10032 C C . PRO B 1 616 ? -8.031 56.469 5.938 1 81.06 616 PRO B C 1
ATOM 10034 O O . PRO B 1 616 ? -6.949 56.594 6.512 1 81.06 616 PRO B O 1
ATOM 10037 N N . CYS B 1 617 ? -8.914 55.5 6.242 1 87.56 617 CYS B N 1
ATOM 10038 C CA . CYS B 1 617 ? -8.57 54.312 7.031 1 87.56 617 CYS B CA 1
ATOM 10039 C C . CYS B 1 617 ? -8.492 53.062 6.152 1 87.56 617 CYS B C 1
ATOM 10041 O O . CYS B 1 617 ? -8.812 53.125 4.965 1 87.56 617 CYS B O 1
ATOM 10043 N N . LEU B 1 618 ? -7.867 52.031 6.648 1 89.94 618 LEU B N 1
ATOM 10044 C CA . LEU B 1 618 ? -7.695 50.781 5.926 1 89.94 618 LEU B CA 1
ATOM 10045 C C . LEU B 1 618 ? -9.031 50.281 5.402 1 89.94 618 LEU B C 1
ATOM 10047 O O . LEU B 1 618 ? -9.094 49.656 4.332 1 89.94 618 LEU B O 1
ATOM 10051 N N . GLN B 1 619 ? -10.078 50.469 6.07 1 86.69 619 GLN B N 1
ATOM 10052 C CA . GLN B 1 619 ? -11.406 50.031 5.672 1 86.69 619 GLN B CA 1
ATOM 10053 C C . GLN B 1 619 ? -11.781 50.562 4.293 1 86.69 619 GLN B C 1
ATOM 10055 O O . GLN B 1 619 ? -12.477 49.906 3.525 1 86.69 619 GLN B O 1
ATOM 10060 N N . ASP B 1 620 ? -11.352 51.719 4.016 1 84.06 620 ASP B N 1
ATOM 10061 C CA . ASP B 1 620 ? -11.656 52.344 2.736 1 84.06 620 ASP B CA 1
ATOM 10062 C C . ASP B 1 620 ? -10.977 51.625 1.583 1 84.06 620 ASP B C 1
ATOM 10064 O O . ASP B 1 620 ? -11.539 51.531 0.491 1 84.06 620 ASP B O 1
ATOM 10068 N N . ILE B 1 621 ? -9.867 51.156 1.873 1 84.62 621 ILE B N 1
ATOM 10069 C CA . ILE B 1 621 ? -9.125 50.438 0.857 1 84.62 621 ILE B CA 1
ATOM 10070 C C . ILE B 1 621 ? -9.75 49.031 0.663 1 84.62 621 ILE B C 1
ATOM 10072 O O . ILE B 1 621 ? -9.852 48.562 -0.464 1 84.62 621 ILE B O 1
ATOM 10076 N N . LEU B 1 622 ? -10.07 48.5 1.753 1 86.81 622 LEU B N 1
ATOM 10077 C CA . LEU B 1 622 ? -10.664 47.188 1.689 1 86.81 622 LEU B CA 1
ATOM 10078 C C . LEU B 1 622 ? -12.008 47.219 0.965 1 86.81 622 LEU B C 1
ATOM 10080 O O . LEU B 1 622 ? -12.367 46.281 0.256 1 86.81 622 LEU B O 1
ATOM 10084 N N . ALA B 1 623 ? -12.703 48.219 1.152 1 78.5 623 ALA B N 1
ATOM 10085 C CA . ALA B 1 623 ? -13.992 48.375 0.498 1 78.5 623 ALA B CA 1
ATOM 10086 C C . ALA B 1 623 ? -13.828 48.625 -1 1 78.5 623 ALA B C 1
ATOM 10088 O O . ALA B 1 623 ? -14.727 48.312 -1.788 1 78.5 623 ALA B O 1
ATOM 10089 N N . ASN B 1 624 ? -12.695 49.156 -1.321 1 71.38 624 ASN B N 1
ATOM 10090 C CA . ASN B 1 624 ? -12.453 49.531 -2.715 1 71.38 624 ASN B CA 1
ATOM 10091 C C . ASN B 1 624 ? -11.828 48.375 -3.488 1 71.38 624 ASN B C 1
ATOM 10093 O O . ASN B 1 624 ? -11.203 48.562 -4.531 1 71.38 624 ASN B O 1
ATOM 10097 N N . GLY B 1 625 ? -11.844 47.125 -2.887 1 72.06 625 GLY B N 1
ATOM 10098 C CA . GLY B 1 625 ? -11.508 46.062 -3.791 1 72.06 625 GLY B CA 1
ATOM 10099 C C . GLY B 1 625 ? -10.367 45.188 -3.287 1 72.06 625 GLY B C 1
ATOM 10100 O O . GLY B 1 625 ? -9.867 44.312 -4.012 1 72.06 625 GLY B O 1
ATOM 10101 N N . CYS B 1 626 ? -9.727 45.531 -2.264 1 79.25 626 CYS B N 1
ATOM 10102 C CA . CYS B 1 626 ? -8.695 44.625 -1.776 1 79.25 626 CYS B CA 1
ATOM 10103 C C . CYS B 1 626 ? -9.305 43.312 -1.288 1 79.25 626 CYS B C 1
ATOM 10105 O O . CYS B 1 626 ? -10.117 43.312 -0.363 1 79.25 626 CYS B O 1
ATOM 10107 N N . PRO B 1 627 ? -8.898 42.25 -1.974 1 81.81 627 PRO B N 1
ATOM 10108 C CA . PRO B 1 627 ? -9.516 40.969 -1.58 1 81.81 627 PRO B CA 1
ATOM 10109 C C . PRO B 1 627 ? -9.055 40.5 -0.204 1 81.81 627 PRO B C 1
ATOM 10111 O O . PRO B 1 627 ? -7.879 40.656 0.146 1 81.81 627 PRO B O 1
ATOM 10114 N N . THR B 1 628 ? -9.977 40.281 0.7 1 82.12 628 THR B N 1
ATOM 10115 C CA . THR B 1 628 ? -9.711 39.688 2.006 1 82.12 628 THR B CA 1
ATOM 10116 C C . THR B 1 628 ? -10.078 38.188 2.018 1 82.12 628 THR B C 1
ATOM 10118 O O . THR B 1 628 ? -11.031 37.781 1.348 1 82.12 628 THR B O 1
ATOM 10121 N N . GLN B 1 629 ? -9.172 37.375 2.535 1 79 629 GLN B N 1
ATOM 10122 C CA . GLN B 1 629 ? -9.461 35.969 2.695 1 79 629 GLN B CA 1
ATOM 10123 C C . GLN B 1 629 ? -9.992 35.656 4.094 1 79 629 GLN B C 1
ATOM 10125 O O . GLN B 1 629 ? -9.422 36.094 5.09 1 79 629 GLN B O 1
ATOM 10130 N N . PRO B 1 630 ? -11.102 35.062 4.098 1 77.44 630 PRO B N 1
ATOM 10131 C CA . PRO B 1 630 ? -11.633 34.719 5.418 1 77.44 630 PRO B CA 1
ATOM 10132 C C . PRO B 1 630 ? -10.797 33.688 6.145 1 77.44 630 PRO B C 1
ATOM 10134 O O . PRO B 1 630 ? -10.086 32.906 5.504 1 77.44 630 PRO B O 1
ATOM 10137 N N . VAL B 1 631 ? -10.758 33.844 7.438 1 76.31 631 VAL B N 1
ATOM 10138 C CA . VAL B 1 631 ? -10.086 32.812 8.234 1 76.31 631 VAL B CA 1
ATOM 10139 C C . VAL B 1 631 ? -10.953 31.578 8.328 1 76.31 631 VAL B C 1
ATOM 10141 O O . VAL B 1 631 ? -12.094 31.641 8.797 1 76.31 631 VAL B O 1
ATOM 10144 N N . THR B 1 632 ? -10.438 30.594 7.809 1 75.12 632 THR B N 1
ATOM 10145 C CA . THR B 1 632 ? -11.242 29.375 7.73 1 75.12 632 THR B CA 1
ATOM 10146 C C . THR B 1 632 ? -11 28.5 8.953 1 75.12 632 THR B C 1
ATOM 10148 O O . THR B 1 632 ? -11.898 27.766 9.375 1 75.12 632 THR B O 1
ATOM 10151 N N . LEU B 1 633 ? -9.781 28.484 9.484 1 80.56 633 LEU B N 1
ATOM 10152 C CA . LEU B 1 633 ? -9.422 27.625 10.609 1 80.56 633 LEU B CA 1
ATOM 10153 C C . LEU B 1 633 ? -8.602 28.391 11.641 1 80.56 633 LEU B C 1
ATOM 10155 O O . LEU B 1 633 ? -7.711 29.172 11.281 1 80.56 633 LEU B O 1
ATOM 10159 N N . GLN B 1 634 ? -9.016 28.297 12.898 1 84.56 634 GLN B N 1
ATOM 10160 C CA . GLN B 1 634 ? -8.305 28.969 13.984 1 84.56 634 GLN B CA 1
ATOM 10161 C C . GLN B 1 634 ? -7.973 27.984 15.109 1 84.56 634 GLN B C 1
ATOM 10163 O O . GLN B 1 634 ? -8.734 27.047 15.375 1 84.56 634 GLN B O 1
ATOM 10168 N N . LEU B 1 635 ? -6.793 28.266 15.672 1 86.94 635 LEU B N 1
ATOM 10169 C CA . LEU B 1 635 ? -6.375 27.469 16.812 1 86.94 635 LEU B CA 1
ATOM 10170 C C . LEU B 1 635 ? -6.66 28.203 18.125 1 86.94 635 LEU B C 1
ATOM 10172 O O . LEU B 1 635 ? -6.816 29.422 18.141 1 86.94 635 LEU B O 1
ATOM 10176 N N . SER B 1 636 ? -6.82 27.391 19.156 1 86.5 636 SER B N 1
ATOM 10177 C CA . SER B 1 636 ? -6.906 27.938 20.5 1 86.5 636 SER B CA 1
ATOM 10178 C C . SER B 1 636 ? -5.59 27.766 21.25 1 86.5 636 SER B C 1
ATOM 10180 O O . SER B 1 636 ? -4.801 26.875 20.938 1 86.5 636 SER B O 1
ATOM 10182 N N . PRO B 1 637 ? -5.309 28.672 22.156 1 85.69 637 PRO B N 1
ATOM 10183 C CA . PRO B 1 637 ? -4.082 28.516 22.938 1 85.69 637 PRO B CA 1
ATOM 10184 C C . PRO B 1 637 ? -4.043 27.219 23.734 1 85.69 637 PRO B C 1
ATOM 10186 O O . PRO B 1 637 ? -2.963 26.766 24.125 1 85.69 637 PRO B O 1
ATOM 10189 N N . GLU B 1 638 ? -5.172 26.641 23.875 1 84.75 638 GLU B N 1
ATOM 10190 C CA . GLU B 1 638 ? -5.238 25.422 24.656 1 84.75 638 GLU B CA 1
ATOM 10191 C C . GLU B 1 638 ? -5.121 24.188 23.781 1 84.75 638 GLU B C 1
ATOM 10193 O O . GLU B 1 638 ? -5.09 23.062 24.281 1 84.75 638 GLU B O 1
ATOM 10198 N N . THR B 1 639 ? -4.938 24.438 22.5 1 84.5 639 THR B N 1
ATOM 10199 C CA . THR B 1 639 ? -4.766 23.297 21.609 1 84.5 639 THR B CA 1
ATOM 10200 C C . THR B 1 639 ? -3.438 22.594 21.859 1 84.5 639 THR B C 1
ATOM 10202 O O . THR B 1 639 ? -2.418 23.25 22.094 1 84.5 639 THR B O 1
ATOM 10205 N N . SER B 1 640 ? -3.496 21.328 21.922 1 82.19 640 SER B N 1
ATOM 10206 C CA . SER B 1 640 ? -2.297 20.562 22.219 1 82.19 640 SER B CA 1
ATOM 10207 C C . SER B 1 640 ? -1.335 20.562 21.031 1 82.19 640 SER B C 1
ATOM 10209 O O . SER B 1 640 ? -1.748 20.781 19.891 1 82.19 640 SER B O 1
ATOM 10211 N N . LEU B 1 641 ? -0.115 20.391 21.375 1 83.31 641 LEU B N 1
ATOM 10212 C CA . LEU B 1 641 ? 0.923 20.281 20.359 1 83.31 641 LEU B CA 1
ATOM 10213 C C . LEU B 1 641 ? 0.632 19.141 19.391 1 83.31 641 LEU B C 1
ATOM 10215 O O . LEU B 1 641 ? 0.856 19.25 18.188 1 83.31 641 LEU B O 1
ATOM 10219 N N . HIS B 1 642 ? 0.105 18.094 19.891 1 76.88 642 HIS B N 1
ATOM 10220 C CA . HIS B 1 642 ? -0.198 16.922 19.078 1 76.88 642 HIS B CA 1
ATOM 10221 C C . HIS B 1 642 ? -1.292 17.234 18.062 1 76.88 642 HIS B C 1
ATOM 10223 O O . HIS B 1 642 ? -1.195 16.828 16.891 1 76.88 642 HIS B O 1
ATOM 10229 N N . GLU B 1 643 ? -2.277 17.891 18.516 1 77.62 643 GLU B N 1
ATOM 10230 C CA . GLU B 1 643 ? -3.377 18.25 17.625 1 77.62 643 GLU B CA 1
ATOM 10231 C C . GLU B 1 643 ? -2.914 19.219 16.531 1 77.62 643 GLU B C 1
ATOM 10233 O O . GLU B 1 643 ? -3.328 19.109 15.375 1 77.62 643 GLU B O 1
ATOM 10238 N N . THR B 1 644 ? -2.117 20.125 17 1 82.75 644 THR B N 1
ATOM 10239 C CA . THR B 1 644 ? -1.604 21.109 16.047 1 82.75 644 THR B CA 1
ATOM 10240 C C . THR B 1 644 ? -0.722 20.422 15.008 1 82.75 644 THR B C 1
ATOM 10242 O O . THR B 1 644 ? -0.823 20.719 13.812 1 82.75 644 THR B O 1
ATOM 10245 N N . HIS B 1 645 ? 0.096 19.578 15.508 1 80 645 HIS B N 1
ATOM 10246 C CA . HIS B 1 645 ? 0.97 18.828 14.602 1 80 645 HIS B CA 1
ATOM 10247 C C . HIS B 1 645 ? 0.161 18.031 13.586 1 80 645 HIS B C 1
ATOM 10249 O O . HIS B 1 645 ? 0.501 18.016 12.398 1 80 645 HIS B O 1
ATOM 10255 N N . ASN B 1 646 ? -0.861 17.422 14.008 1 76.5 646 ASN B N 1
ATOM 10256 C CA . ASN B 1 646 ? -1.724 16.641 13.133 1 76.5 646 ASN B CA 1
ATOM 10257 C C . ASN B 1 646 ? -2.43 17.531 12.109 1 76.5 646 ASN B C 1
ATOM 10259 O O . ASN B 1 646 ? -2.602 17.125 10.953 1 76.5 646 ASN B O 1
ATOM 10263 N N . LEU B 1 647 ? -2.799 18.672 12.578 1 79.5 647 LEU B N 1
ATOM 10264 C CA . LEU B 1 647 ? -3.477 19.594 11.68 1 79.5 647 LEU B CA 1
ATOM 10265 C C . LEU B 1 647 ? -2.539 20.062 10.57 1 79.5 647 LEU B C 1
ATOM 10267 O O . LEU B 1 647 ? -2.924 20.094 9.398 1 79.5 647 LEU B O 1
ATOM 10271 N N . PHE B 1 648 ? -1.352 20.375 10.977 1 77.44 648 PHE B N 1
ATOM 10272 C CA . PHE B 1 648 ? -0.385 20.875 10.008 1 77.44 648 PHE B CA 1
ATOM 10273 C C . PHE B 1 648 ? 0.011 19.766 9.023 1 77.44 648 PHE B C 1
ATOM 10275 O O . PHE B 1 648 ? 0.146 20.016 7.828 1 77.44 648 PHE B O 1
ATOM 10282 N N . GLU B 1 649 ? 0.111 18.672 9.562 1 74.56 649 GLU B N 1
ATOM 10283 C CA . GLU B 1 649 ? 0.558 17.547 8.742 1 74.56 649 GLU B CA 1
ATOM 10284 C C . GLU B 1 649 ? -0.545 17.094 7.793 1 74.56 649 GLU B C 1
ATOM 10286 O O . GLU B 1 649 ? -0.29 16.828 6.613 1 74.56 649 GLU B O 1
ATOM 10291 N N . LEU B 1 650 ? -1.718 16.984 8.32 1 73.5 650 LEU B N 1
ATOM 10292 C CA . LEU B 1 650 ? -2.803 16.391 7.551 1 73.5 650 LEU B CA 1
ATOM 10293 C C . LEU B 1 650 ? -3.379 17.391 6.555 1 73.5 650 LEU B C 1
ATOM 10295 O O . LEU B 1 650 ? -3.826 17 5.469 1 73.5 650 LEU B O 1
ATOM 10299 N N . LEU B 1 651 ? -3.34 18.656 6.895 1 71.75 651 LEU B N 1
ATOM 10300 C CA . LEU B 1 651 ? -3.943 19.656 6.027 1 71.75 651 LEU B CA 1
ATOM 10301 C C . LEU B 1 651 ? -2.873 20.438 5.258 1 71.75 651 LEU B C 1
ATOM 10303 O O . LEU B 1 651 ? -3.188 21.344 4.488 1 71.75 651 LEU B O 1
ATOM 10307 N N . ASN B 1 652 ? -1.62 20 5.371 1 69.19 652 ASN B N 1
ATOM 10308 C CA . ASN B 1 652 ? -0.511 20.672 4.699 1 69.19 652 ASN B CA 1
ATOM 10309 C C . ASN B 1 652 ? -0.578 22.188 4.875 1 69.19 652 ASN B C 1
ATOM 10311 O O . ASN B 1 652 ? -0.532 22.922 3.895 1 69.19 652 ASN B O 1
ATOM 10315 N N . LEU B 1 653 ? -0.816 22.562 6.191 1 75.31 653 LEU B N 1
ATOM 10316 C CA . LEU B 1 653 ? -0.926 23.984 6.508 1 75.31 653 LEU B CA 1
ATOM 10317 C C . LEU B 1 653 ? 0.448 24.594 6.762 1 75.31 653 LEU B C 1
ATOM 10319 O O . LEU B 1 653 ? 1.378 23.891 7.164 1 75.31 653 LEU B O 1
ATOM 10323 N N . GLN B 1 654 ? 0.565 25.812 6.387 1 75.75 654 GLN B N 1
ATOM 10324 C CA . GLN B 1 654 ? 1.833 26.5 6.617 1 75.75 654 GLN B CA 1
ATOM 10325 C C . GLN B 1 654 ? 1.772 27.375 7.871 1 75.75 654 GLN B C 1
ATOM 10327 O O . GLN B 1 654 ? 2.754 27.469 8.609 1 75.75 654 GLN B O 1
ATOM 10332 N N . THR B 1 655 ? 0.676 28 8.023 1 82.31 655 THR B N 1
ATOM 10333 C CA . THR B 1 655 ? 0.515 28.891 9.164 1 82.31 655 THR B CA 1
ATOM 10334 C C . THR B 1 655 ? -0.938 28.906 9.633 1 82.31 655 THR B C 1
ATOM 10336 O O . THR B 1 655 ? -1.857 28.781 8.82 1 82.31 655 THR B O 1
ATOM 10339 N N . LEU B 1 656 ? -1.141 28.891 10.914 1 87.31 656 LEU B N 1
ATOM 10340 C CA . LEU B 1 656 ? -2.459 29.047 11.523 1 87.31 656 LEU B CA 1
ATOM 10341 C C . LEU B 1 656 ? -2.439 30.125 12.594 1 87.31 656 LEU B C 1
ATOM 10343 O O . LEU B 1 656 ? -1.444 30.281 13.305 1 87.31 656 LEU B O 1
ATOM 10347 N N . PHE B 1 657 ? -3.547 30.891 12.633 1 88.88 657 PHE B N 1
ATOM 10348 C CA . PHE B 1 657 ? -3.668 31.922 13.648 1 88.88 657 PHE B CA 1
ATOM 10349 C C . PHE B 1 657 ? -4.316 31.359 14.914 1 88.88 657 PHE B C 1
ATOM 10351 O O . PHE B 1 657 ? -5.121 30.438 14.844 1 88.88 657 PHE B O 1
ATOM 10358 N N . VAL B 1 658 ? -3.83 31.891 15.984 1 90.38 658 VAL B N 1
ATOM 10359 C CA . VAL B 1 658 ? -4.363 31.484 17.281 1 90.38 658 VAL B CA 1
ATOM 10360 C C . VAL B 1 658 ? -5.277 32.594 17.828 1 90.38 658 VAL B C 1
ATOM 10362 O O . VAL B 1 658 ? -4.898 33.75 17.844 1 90.38 658 VAL B O 1
ATOM 10365 N N . THR B 1 659 ? -6.461 32.219 18.203 1 87.5 659 THR B N 1
ATOM 10366 C CA . THR B 1 659 ? -7.406 33.188 18.734 1 87.5 659 THR B CA 1
ATOM 10367 C C . THR B 1 659 ? -7.871 32.781 20.141 1 87.5 659 THR B C 1
ATOM 10369 O O . THR B 1 659 ? -7.977 31.578 20.422 1 87.5 659 THR B O 1
ATOM 10372 N N . SER B 1 660 ? -7.891 33.688 21 1 84.69 660 SER B N 1
ATOM 10373 C CA . SER B 1 660 ? -8.477 33.531 22.328 1 84.69 660 SER B CA 1
ATOM 10374 C C . SER B 1 660 ? -9.695 34.406 22.516 1 84.69 660 SER B C 1
ATOM 10376 O O . SER B 1 660 ? -9.578 35.656 22.5 1 84.69 660 SER B O 1
ATOM 10378 N N . ARG B 1 661 ? -10.805 33.906 22.594 1 79.94 661 ARG B N 1
ATOM 10379 C CA . ARG B 1 661 ? -12.047 34.688 22.719 1 79.94 661 ARG B CA 1
ATOM 10380 C C . ARG B 1 661 ? -12.234 35.625 21.547 1 79.94 661 ARG B C 1
ATOM 10382 O O . ARG B 1 661 ? -12.586 36.781 21.734 1 79.94 661 ARG B O 1
ATOM 10389 N N . GLY B 1 662 ? -11.789 35.219 20.406 1 79.75 662 GLY B N 1
ATOM 10390 C CA . GLY B 1 662 ? -11.953 36 19.188 1 79.75 662 GLY B CA 1
ATOM 10391 C C . GLY B 1 662 ? -10.789 36.906 18.906 1 79.75 662 GLY B C 1
ATOM 10392 O O . GLY B 1 662 ? -10.641 37.406 17.781 1 79.75 662 GLY B O 1
ATOM 10393 N N . ARG B 1 663 ? -10.008 37.094 19.922 1 86.19 663 ARG B N 1
ATOM 10394 C CA . ARG B 1 663 ? -8.859 38 19.766 1 86.19 663 ARG B CA 1
ATOM 10395 C C . ARG B 1 663 ? -7.652 37.25 19.219 1 86.19 663 ARG B C 1
ATOM 10397 O O . ARG B 1 663 ? -7.375 36.125 19.625 1 86.19 663 ARG B O 1
ATOM 10404 N N . ALA B 1 664 ? -7.027 37.906 18.281 1 88.88 664 ALA B N 1
ATOM 10405 C CA . ALA B 1 664 ? -5.812 37.312 17.719 1 88.88 664 ALA B CA 1
ATOM 10406 C C . ALA B 1 664 ? -4.648 37.438 18.703 1 88.88 664 ALA B C 1
ATOM 10408 O O . ALA B 1 664 ? -4.195 38.531 19.016 1 88.88 664 ALA B O 1
ATOM 10409 N N . VAL B 1 665 ? -4.246 36.312 19.203 1 88.94 665 VAL B N 1
ATOM 10410 C CA . VAL B 1 665 ? -3.229 36.312 20.25 1 88.94 665 VAL B CA 1
ATOM 10411 C C . VAL B 1 665 ? -1.896 35.844 19.688 1 88.94 665 VAL B C 1
ATOM 10413 O O . VAL B 1 665 ? -0.835 36.125 20.25 1 88.94 665 VAL B O 1
ATOM 10416 N N . GLY B 1 666 ? -1.934 35.156 18.625 1 90.19 666 GLY B N 1
ATOM 10417 C CA . GLY B 1 666 ? -0.675 34.656 18.094 1 90.19 666 GLY B CA 1
ATOM 10418 C C . GLY B 1 666 ? -0.841 33.875 16.797 1 90.19 666 GLY B C 1
ATOM 10419 O O . GLY B 1 666 ? -1.907 33.906 16.188 1 90.19 666 GLY B O 1
ATOM 10420 N N . SER B 1 667 ? 0.306 33.375 16.328 1 90.25 667 SER B N 1
ATOM 10421 C CA . SER B 1 667 ? 0.329 32.531 15.148 1 90.25 667 SER B CA 1
ATOM 10422 C C . SER B 1 667 ? 1.284 31.359 15.328 1 90.25 667 SER B C 1
ATOM 10424 O O . SER B 1 667 ? 2.197 31.422 16.156 1 90.25 667 SER B O 1
ATOM 10426 N N . VAL B 1 668 ? 0.89 30.312 14.727 1 89.88 668 VAL B N 1
ATOM 10427 C CA . VAL B 1 668 ? 1.736 29.125 14.766 1 89.88 668 VAL B CA 1
ATOM 10428 C C . VAL B 1 668 ? 2.131 28.719 13.344 1 89.88 668 VAL B C 1
ATOM 10430 O O . VAL B 1 668 ? 1.271 28.578 12.469 1 89.88 668 VAL B O 1
ATOM 10433 N N . SER B 1 669 ? 3.402 28.719 13.094 1 85.12 669 SER B N 1
ATOM 10434 C CA . SER B 1 669 ? 3.941 28.203 11.836 1 85.12 669 SER B CA 1
ATOM 10435 C C . SER B 1 669 ? 4.836 26.984 12.078 1 85.12 669 SER B C 1
ATOM 10437 O O . SER B 1 669 ? 4.934 26.5 13.203 1 85.12 669 SER B O 1
ATOM 10439 N N . TRP B 1 670 ? 5.43 26.562 11.023 1 81.69 670 TRP B N 1
ATOM 10440 C CA . TRP B 1 670 ? 6.309 25.406 11.117 1 81.69 670 TRP B CA 1
ATOM 10441 C C . TRP B 1 670 ? 7.512 25.688 12 1 81.69 670 TRP B C 1
ATOM 10443 O O . TRP B 1 670 ? 8.031 24.797 12.664 1 81.69 670 TRP B O 1
ATOM 10453 N N . VAL B 1 671 ? 7.887 26.891 12.008 1 80.5 671 VAL B N 1
ATOM 10454 C CA . VAL B 1 671 ? 9.07 27.281 12.773 1 80.5 671 VAL B CA 1
ATOM 10455 C C . VAL B 1 671 ? 8.797 27.094 14.266 1 80.5 671 VAL B C 1
ATOM 10457 O O . VAL B 1 671 ? 9.617 26.516 14.984 1 80.5 671 VAL B O 1
ATOM 10460 N N . GLU B 1 672 ? 7.645 27.562 14.695 1 85 672 GLU B N 1
ATOM 10461 C CA . GLU B 1 672 ? 7.293 27.453 16.109 1 85 672 GLU B CA 1
ATOM 10462 C C . GLU B 1 672 ? 7.066 26 16.516 1 85 672 GLU B C 1
ATOM 10464 O O . GLU B 1 672 ? 7.43 25.594 17.609 1 85 672 GLU B O 1
ATOM 10469 N N . LEU B 1 673 ? 6.477 25.312 15.609 1 84.56 673 LEU B N 1
ATOM 10470 C CA . LEU B 1 673 ? 6.195 23.906 15.891 1 84.56 673 LEU B CA 1
ATOM 10471 C C . LEU B 1 673 ? 7.484 23.109 16.016 1 84.56 673 LEU B C 1
ATOM 10473 O O . LEU B 1 673 ? 7.613 22.281 16.922 1 84.56 673 LEU B O 1
ATOM 10477 N N . LYS B 1 674 ? 8.383 23.344 15.148 1 80.81 674 LYS B N 1
ATOM 10478 C CA . LYS B 1 674 ? 9.672 22.641 15.188 1 80.81 674 LYS B CA 1
ATOM 10479 C C . LYS B 1 674 ? 10.453 23 16.453 1 80.81 674 LYS B C 1
ATOM 10481 O O . LYS B 1 674 ? 11.094 22.125 17.047 1 80.81 674 LYS B O 1
ATOM 10486 N N . LYS B 1 675 ? 10.375 24.234 16.75 1 80.5 675 LYS B N 1
ATOM 10487 C CA . LYS B 1 675 ? 11.062 24.688 17.969 1 80.5 675 LYS B CA 1
ATOM 10488 C C . LYS B 1 675 ? 10.469 24.031 19.203 1 80.5 675 LYS B C 1
ATOM 10490 O O . LYS B 1 675 ? 11.203 23.656 20.125 1 80.5 675 LYS B O 1
ATOM 10495 N N . ALA B 1 676 ? 9.195 23.953 19.203 1 83.31 676 ALA B N 1
ATOM 10496 C CA . ALA B 1 676 ? 8.516 23.328 20.344 1 83.31 676 ALA B CA 1
ATOM 10497 C C . ALA B 1 676 ? 8.898 21.859 20.469 1 83.31 676 ALA B C 1
ATOM 10499 O O . ALA B 1 676 ? 9.117 21.359 21.578 1 83.31 676 ALA B O 1
ATOM 10500 N N . ILE B 1 677 ? 9.031 21.219 19.391 1 79.12 677 ILE B N 1
ATOM 10501 C CA . ILE B 1 677 ? 9.344 19.797 19.391 1 79.12 677 ILE B CA 1
ATOM 10502 C C . ILE B 1 677 ? 10.812 19.594 19.766 1 79.12 677 ILE B C 1
ATOM 10504 O O . ILE B 1 677 ? 11.148 18.672 20.516 1 79.12 677 ILE B O 1
ATOM 10508 N N . SER B 1 678 ? 11.648 20.438 19.266 1 74.44 678 SER B N 1
ATOM 10509 C CA . SER B 1 678 ? 13.07 20.359 19.562 1 74.44 678 SER B CA 1
ATOM 10510 C C . SER B 1 678 ? 13.336 20.625 21.047 1 74.44 678 SER B C 1
ATOM 10512 O O . SER B 1 678 ? 14.211 20.016 21.656 1 74.44 678 SER B O 1
ATOM 10514 N N . THR B 1 679 ? 12.531 21.547 21.562 1 74.62 679 THR B N 1
ATOM 10515 C CA . THR B 1 679 ? 12.703 21.891 22.969 1 74.62 679 THR B CA 1
ATOM 10516 C C . THR B 1 679 ? 12.273 20.719 23.859 1 74.62 679 THR B C 1
ATOM 10518 O O . THR B 1 679 ? 12.82 20.531 24.953 1 74.62 679 THR B O 1
ATOM 10521 N N . LEU B 1 680 ? 11.352 20.031 23.422 1 73.81 680 LEU B N 1
ATOM 10522 C CA . LEU B 1 680 ? 10.867 18.891 24.188 1 73.81 680 LEU B CA 1
ATOM 10523 C C . LEU B 1 680 ? 11.828 17.719 24.062 1 73.81 680 LEU B C 1
ATOM 10525 O O . LEU B 1 680 ? 11.969 16.922 25 1 73.81 680 LEU B O 1
ATOM 10529 N N . THR B 1 681 ? 12.43 17.562 22.922 1 65.25 681 THR B N 1
ATOM 10530 C CA . THR B 1 681 ? 13.352 16.453 22.719 1 65.25 681 THR B CA 1
ATOM 10531 C C . THR B 1 681 ? 14.695 16.719 23.375 1 65.25 681 THR B C 1
ATOM 10533 O O . THR B 1 681 ? 15.344 15.812 23.891 1 65.25 681 THR B O 1
ATOM 10536 N N . ASN B 1 682 ? 15.164 17.938 23.266 1 61.88 682 ASN B N 1
ATOM 10537 C CA . ASN B 1 682 ? 16.406 18.359 23.922 1 61.88 682 ASN B CA 1
ATOM 10538 C C . ASN B 1 682 ? 16.188 19.578 24.812 1 61.88 682 ASN B C 1
ATOM 10540 O O . ASN B 1 682 ? 16.359 20.719 24.375 1 61.88 682 ASN B O 1
ATOM 10544 N N . PRO B 1 683 ? 15.641 19.234 26.062 1 58.81 683 PRO B N 1
ATOM 10545 C CA . PRO B 1 683 ? 15.422 20.391 26.938 1 58.81 683 PRO B CA 1
ATOM 10546 C C . PRO B 1 683 ? 16.703 21.203 27.172 1 58.81 683 PRO B C 1
ATOM 10548 O O . PRO B 1 683 ? 17.797 20.641 27.234 1 58.81 683 PRO B O 1
ATOM 10551 N N . PRO B 1 684 ? 16.688 22.438 26.844 1 50.56 684 PRO B N 1
ATOM 10552 C CA . PRO B 1 684 ? 17.891 23.203 27.141 1 50.56 684 PRO B CA 1
ATOM 10553 C C . PRO B 1 684 ? 18.406 22.984 28.562 1 50.56 684 PRO B C 1
ATOM 10555 O O . PRO B 1 684 ? 17.625 22.625 29.453 1 50.56 684 PRO B O 1
ATOM 10558 N N . ALA B 1 685 ? 19.719 22.922 28.609 1 47.78 685 ALA B N 1
ATOM 10559 C CA . ALA B 1 685 ? 20.375 22.812 29.922 1 47.78 685 ALA B CA 1
ATOM 10560 C C . ALA B 1 685 ? 19.797 23.812 30.906 1 47.78 685 ALA B C 1
ATOM 10562 O O . ALA B 1 685 ? 19.531 24.969 30.562 1 47.78 685 ALA B O 1
ATOM 10563 N N . PRO B 1 686 ? 19.203 23.109 31.984 1 40 686 PRO B N 1
ATOM 10564 C CA . PRO B 1 686 ? 18.703 24.047 33 1 40 686 PRO B CA 1
ATOM 10565 C C . PRO B 1 686 ? 19.609 25.266 33.156 1 40 686 PRO B C 1
ATOM 10567 O O . PRO B 1 686 ? 20.828 25.125 33.188 1 40 686 PRO B O 1
ATOM 10570 N N . LYS B 1 687 ? 19.078 26.359 33 1 37.56 687 LYS B N 1
ATOM 10571 C CA . LYS B 1 687 ? 19.891 27.484 33.469 1 37.56 687 LYS B CA 1
ATOM 10572 C C . LYS B 1 687 ? 20.109 27.422 34.969 1 37.56 687 LYS B C 1
ATOM 10574 O O . LYS B 1 687 ? 19.172 27.141 35.75 1 37.56 687 LYS B O 1
#

Nearest PDB structures (foldseek):
  8ta4-assembly1_B  TM=8.859E-01  e=2.532E-45  Homo sapiens
  8ta5-assembly1_A  TM=8.877E-01  e=6.000E-45  Homo sapiens
  7xf5-assembly1_A  TM=8.882E-01  e=3.611E-43  Homo sapiens
  7xf5-assembly1_B  TM=8.921E-01  e=3.121E-42  Homo sapiens
  8wxi-assembly1_A  TM=9.667E-01  e=1.454E-35  Homo sapiens